Protein AF-A0A0A2VDX4-F1 (afdb_monomer)

Nearest PDB structures (foldseek):
  7lko-assembly2_A  TM=6.990E-01  e=2.384E-04  Xanthomonas citri pv. citri str. 306
  7lkm-assembly2_B  TM=6.544E-01  e=8.025E-04  Xanthomonas citri pv. citri str. 306
  8qoy-assembly1_A  TM=3.838E-01  e=1.410E-03  Actinobacillus pleuropneumoniae
  2ho1-assembly1_A  TM=3.312E-01  e=8.752E-04  Pseudomonas aeruginosa PAO1
  8ro0-assembly1_J  TM=2.919E-01  e=1.179E-02  Caenorhabditis elegans

Radius of gyration: 37.86 Å; Cα contacts (8 Å, |Δi|>4): 1130; chains: 1; bounding box: 91×75×118 Å

Structure (mmCIF, N/CA/C/O backbone):
data_AF-A0A0A2VDX4-F1
#
_entry.id   AF-A0A0A2VDX4-F1
#
loop_
_atom_site.group_PDB
_atom_site.id
_atom_site.type_symbol
_atom_site.label_atom_id
_atom_site.label_alt_id
_atom_site.label_comp_id
_atom_site.label_asym_id
_atom_site.label_entity_id
_atom_site.label_seq_id
_atom_site.pdbx_PDB_ins_code
_atom_site.Cartn_x
_atom_site.Cartn_y
_atom_site.Cartn_z
_atom_site.occupancy
_atom_site.B_iso_or_equiv
_atom_site.auth_seq_id
_atom_site.auth_comp_id
_atom_site.auth_asym_id
_atom_site.auth_atom_id
_atom_site.pdbx_PDB_model_num
ATOM 1 N N . MET A 1 1 ? -2.603 4.229 -4.398 1.00 77.62 1 MET A N 1
ATOM 2 C CA . MET A 1 1 ? -2.827 2.855 -4.884 1.00 77.62 1 MET A CA 1
ATOM 3 C C . MET A 1 1 ? -3.534 1.949 -3.873 1.00 77.62 1 MET A C 1
ATOM 5 O O . MET A 1 1 ? -4.676 1.618 -4.147 1.00 77.62 1 MET A O 1
ATOM 9 N N . ALA A 1 2 ? -2.970 1.623 -2.698 1.00 81.81 2 ALA A N 1
ATOM 10 C CA . ALA A 1 2 ? -3.540 0.612 -1.780 1.00 81.81 2 ALA A CA 1
ATOM 11 C C . ALA A 1 2 ? -5.038 0.781 -1.449 1.00 81.81 2 ALA A C 1
ATOM 13 O O . ALA A 1 2 ? -5.792 -0.182 -1.488 1.00 81.81 2 ALA A O 1
ATOM 14 N N . ARG A 1 3 ? -5.498 2.018 -1.207 1.00 78.44 3 ARG A N 1
ATOM 15 C CA . ARG A 1 3 ? -6.930 2.330 -1.038 1.00 78.44 3 ARG A CA 1
ATOM 16 C C . ARG A 1 3 ? -7.768 1.939 -2.260 1.00 78.44 3 ARG A C 1
ATOM 18 O O . ARG A 1 3 ? -8.821 1.346 -2.089 1.00 78.44 3 ARG A O 1
ATOM 25 N N . LEU A 1 4 ? -7.309 2.295 -3.463 1.00 75.75 4 LEU A N 1
ATOM 26 C CA . LEU A 1 4 ? -7.992 1.980 -4.720 1.00 75.75 4 LEU A CA 1
ATOM 27 C C . LEU A 1 4 ? -8.025 0.466 -4.939 1.00 75.75 4 LEU A C 1
ATOM 29 O O . LEU A 1 4 ? -9.093 -0.071 -5.214 1.00 75.75 4 LEU A O 1
ATOM 33 N N . ALA A 1 5 ? -6.888 -0.213 -4.759 1.00 80.50 5 ALA A N 1
ATOM 34 C CA . ALA A 1 5 ? -6.784 -1.667 -4.861 1.00 80.50 5 ALA A CA 1
ATOM 35 C C . ALA A 1 5 ? -7.743 -2.354 -3.878 1.00 80.50 5 ALA A C 1
ATOM 37 O O . ALA A 1 5 ? -8.552 -3.183 -4.282 1.00 80.50 5 ALA A O 1
ATOM 38 N N . ALA A 1 6 ? -7.746 -1.925 -2.611 1.00 77.00 6 ALA A N 1
ATOM 39 C CA . ALA A 1 6 ? -8.658 -2.451 -1.607 1.00 77.00 6 ALA A CA 1
ATOM 40 C C . ALA A 1 6 ? -10.129 -2.311 -2.032 1.00 77.00 6 ALA A C 1
ATOM 42 O O . ALA A 1 6 ? -10.890 -3.254 -1.897 1.00 77.00 6 ALA A O 1
ATOM 43 N N . THR A 1 7 ? -10.532 -1.172 -2.599 1.00 69.94 7 THR A N 1
ATOM 44 C CA . THR A 1 7 ? -11.935 -0.929 -2.982 1.00 69.94 7 THR A CA 1
ATOM 45 C C . THR A 1 7 ? -12.368 -1.517 -4.325 1.00 69.94 7 THR A C 1
ATOM 47 O O . THR A 1 7 ? -13.567 -1.649 -4.541 1.00 69.94 7 THR A O 1
ATOM 50 N N . SER A 1 8 ? -11.438 -1.787 -5.244 1.00 69.44 8 SER A N 1
ATOM 51 C CA . SER A 1 8 ? -11.760 -2.128 -6.642 1.00 69.44 8 SER A CA 1
ATOM 52 C C . SER A 1 8 ? -11.507 -3.587 -7.007 1.00 69.44 8 SER A C 1
ATOM 54 O O . SER A 1 8 ? -12.076 -4.054 -7.986 1.00 69.44 8 SER A O 1
ATOM 56 N N . ILE A 1 9 ? -10.676 -4.309 -6.250 1.00 81.25 9 ILE A N 1
ATOM 57 C CA . ILE A 1 9 ? -10.346 -5.707 -6.536 1.00 81.25 9 ILE A CA 1
ATOM 58 C C . ILE A 1 9 ? -11.579 -6.607 -6.352 1.00 81.25 9 ILE A C 1
ATOM 60 O O . ILE A 1 9 ? -12.201 -6.652 -5.292 1.00 81.25 9 ILE A O 1
ATOM 64 N N . ASP A 1 10 ? -11.892 -7.390 -7.384 1.00 77.12 10 ASP A N 1
ATOM 65 C CA . ASP A 1 10 ? -12.931 -8.421 -7.409 1.00 77.12 10 ASP A CA 1
ATOM 66 C C . ASP A 1 10 ? -12.378 -9.721 -6.793 1.00 77.12 10 ASP A C 1
ATOM 68 O O . ASP A 1 10 ? -12.267 -10.762 -7.435 1.00 77.12 10 ASP A O 1
ATOM 72 N N . TYR A 1 11 ? -11.964 -9.667 -5.528 1.00 80.75 11 TYR A N 1
ATOM 73 C CA . TYR A 1 11 ? -11.447 -10.828 -4.799 1.00 80.75 11 TYR A CA 1
ATOM 74 C C . TYR A 1 11 ? -11.507 -10.584 -3.291 1.00 80.75 11 TYR A C 1
ATOM 76 O O . TYR A 1 11 ? -11.415 -9.444 -2.857 1.00 80.75 11 TYR A O 1
ATOM 84 N N . GLU A 1 12 ? -11.688 -11.631 -2.484 1.00 73.69 12 GLU A N 1
ATOM 85 C CA . GLU A 1 12 ? -11.865 -11.492 -1.023 1.00 73.69 12 GLU A CA 1
ATOM 86 C C . GLU A 1 12 ? -10.687 -12.042 -0.217 1.00 73.69 12 GLU A C 1
ATOM 88 O O . GLU A 1 12 ? -10.364 -11.505 0.838 1.00 73.69 12 GLU A O 1
ATOM 93 N N . ASN A 1 13 ? -10.020 -13.086 -0.717 1.00 84.69 13 ASN A N 1
ATOM 94 C CA . ASN A 1 13 ? -8.953 -13.773 0.006 1.00 84.69 13 ASN A CA 1
ATOM 95 C C . ASN A 1 13 ? -7.571 -13.223 -0.369 1.00 84.69 13 ASN A C 1
ATOM 97 O O . ASN A 1 13 ? -6.788 -13.889 -1.045 1.00 84.69 13 ASN A O 1
ATOM 101 N N . TYR A 1 14 ? -7.298 -11.977 0.008 1.00 89.31 14 TYR A N 1
ATOM 102 C CA . TYR A 1 14 ? -6.020 -11.330 -0.273 1.00 89.31 14 TYR A CA 1
ATOM 103 C C . TYR A 1 14 ? -5.607 -10.381 0.845 1.00 89.31 14 TYR A C 1
ATOM 105 O O . TYR A 1 14 ? -6.438 -9.818 1.560 1.00 89.31 14 TYR A O 1
ATOM 113 N N . HIS A 1 15 ? -4.300 -10.173 0.943 1.00 90.88 15 HIS A N 1
ATOM 114 C CA . HIS A 1 15 ? -3.687 -9.225 1.857 1.00 90.88 15 HIS A CA 1
ATOM 115 C C . HIS A 1 15 ? -2.677 -8.368 1.090 1.00 90.88 15 HIS A C 1
ATOM 117 O O . HIS A 1 15 ? -1.964 -8.871 0.223 1.00 90.88 15 HIS A O 1
ATOM 123 N N . ILE A 1 16 ? -2.627 -7.073 1.400 1.00 92.81 16 ILE A N 1
ATOM 124 C CA . ILE A 1 16 ? -1.691 -6.117 0.801 1.00 92.81 16 ILE A CA 1
ATOM 125 C C . ILE A 1 16 ? -0.634 -5.781 1.845 1.00 92.81 16 ILE A C 1
ATOM 127 O O . ILE A 1 16 ? -0.963 -5.221 2.885 1.00 92.81 16 ILE A O 1
ATOM 131 N N . PHE A 1 17 ? 0.633 -6.065 1.561 1.00 94.31 17 PHE A N 1
ATOM 132 C CA . PHE A 1 17 ? 1.751 -5.697 2.428 1.00 94.31 17 PHE A CA 1
ATOM 133 C C . PHE A 1 17 ? 2.517 -4.531 1.804 1.00 94.31 17 PHE A C 1
ATOM 135 O O . PHE A 1 17 ? 2.947 -4.614 0.656 1.00 94.31 17 PHE A O 1
ATOM 142 N N . ILE A 1 18 ? 2.672 -3.434 2.548 1.00 93.50 18 ILE A N 1
ATOM 143 C CA . ILE A 1 18 ? 3.296 -2.201 2.057 1.00 93.50 18 ILE A CA 1
ATOM 144 C C . ILE A 1 18 ? 4.617 -1.979 2.787 1.00 93.50 18 ILE A C 1
ATOM 146 O O . ILE A 1 18 ? 4.624 -1.710 3.989 1.00 93.50 18 ILE A O 1
ATOM 150 N N . GLY A 1 19 ? 5.725 -2.058 2.050 1.00 91.12 19 GLY A N 1
ATOM 151 C CA . GLY A 1 19 ? 7.056 -1.738 2.559 1.00 91.12 19 GLY A CA 1
ATOM 152 C C . GLY A 1 19 ? 7.285 -0.231 2.647 1.00 91.12 19 GLY A C 1
ATOM 153 O O . GLY A 1 19 ? 7.073 0.499 1.679 1.00 91.12 19 GLY A O 1
ATOM 154 N N . ILE A 1 20 ? 7.734 0.236 3.809 1.00 91.38 20 ILE A N 1
ATOM 155 C CA . ILE A 1 20 ? 8.036 1.642 4.084 1.00 91.38 20 ILE A CA 1
ATOM 156 C C . ILE A 1 20 ? 9.375 1.788 4.800 1.00 91.38 20 ILE A C 1
ATOM 158 O O . ILE A 1 20 ? 9.790 0.927 5.575 1.00 91.38 20 ILE A O 1
ATOM 162 N N . TYR A 1 21 ? 10.045 2.918 4.582 1.00 88.81 21 TYR A N 1
ATOM 163 C CA . TYR A 1 21 ? 11.321 3.192 5.231 1.00 88.81 21 TYR A CA 1
ATOM 164 C C . TYR A 1 21 ? 11.145 3.872 6.605 1.00 88.81 21 TYR A C 1
ATOM 166 O O . TYR A 1 21 ? 10.311 4.775 6.743 1.00 88.81 21 TYR A O 1
ATOM 174 N N . PRO A 1 22 ? 11.967 3.518 7.614 1.00 87.69 22 PRO A N 1
ATOM 175 C CA . PRO A 1 22 ? 11.935 4.120 8.951 1.00 87.69 22 PRO A CA 1
ATOM 176 C C . PRO A 1 22 ? 12.056 5.648 8.975 1.00 87.69 22 PRO A C 1
ATOM 178 O O . PRO A 1 22 ? 11.489 6.301 9.841 1.00 87.69 22 PRO A O 1
ATOM 181 N N . ASN A 1 23 ? 12.792 6.226 8.025 1.00 87.69 23 ASN A N 1
ATOM 182 C CA . ASN A 1 23 ? 13.090 7.656 7.953 1.00 87.69 23 ASN A CA 1
ATOM 183 C C . ASN A 1 23 ? 12.077 8.481 7.136 1.00 87.69 23 ASN A C 1
ATOM 185 O O . ASN A 1 23 ? 12.289 9.677 6.962 1.00 87.69 23 ASN A O 1
ATOM 189 N N . ASP A 1 24 ? 10.988 7.879 6.645 1.00 85.12 24 ASP A N 1
ATOM 190 C CA . ASP A 1 24 ? 9.931 8.572 5.894 1.00 85.12 24 ASP A CA 1
ATOM 191 C C . ASP A 1 24 ? 8.624 8.646 6.700 1.00 85.12 24 ASP A C 1
ATOM 193 O O . ASP A 1 24 ? 7.643 7.958 6.411 1.00 85.12 24 ASP A O 1
ATOM 197 N N . ALA A 1 25 ? 8.615 9.497 7.733 1.00 85.56 25 ALA A N 1
ATOM 198 C CA . ALA A 1 25 ? 7.479 9.682 8.644 1.00 85.56 25 ALA A CA 1
ATOM 199 C C . ALA A 1 25 ? 6.193 10.175 7.951 1.00 85.56 25 ALA A C 1
ATOM 201 O O . ALA A 1 25 ? 5.100 10.032 8.499 1.00 85.56 25 ALA A O 1
ATOM 202 N N . THR A 1 26 ? 6.303 10.796 6.775 1.00 84.69 26 THR A N 1
ATOM 203 C CA . THR A 1 26 ? 5.150 11.200 5.960 1.00 84.69 26 THR A CA 1
ATOM 204 C C . THR A 1 26 ? 4.453 9.989 5.356 1.00 84.69 26 THR A C 1
ATOM 206 O O . THR A 1 26 ? 3.267 9.792 5.605 1.00 84.69 26 THR A O 1
ATOM 209 N N . THR A 1 27 ? 5.199 9.120 4.669 1.00 85.81 27 THR A N 1
ATOM 210 C CA . THR A 1 27 ? 4.639 7.901 4.072 1.00 85.81 27 THR A CA 1
ATOM 211 C C . THR A 1 27 ? 4.109 6.942 5.140 1.00 85.81 27 THR A C 1
ATOM 213 O O . THR A 1 27 ? 3.094 6.285 4.915 1.00 85.81 27 THR A O 1
ATOM 216 N N . GLN A 1 28 ? 4.733 6.877 6.327 1.00 86.31 28 GLN A N 1
ATOM 217 C CA . GLN A 1 28 ? 4.212 6.023 7.406 1.00 86.31 28 GLN A CA 1
ATOM 218 C C . GLN A 1 28 ? 2.814 6.451 7.855 1.00 86.31 28 GLN A C 1
ATOM 220 O O . GLN A 1 28 ? 1.944 5.593 7.979 1.00 86.31 28 GLN A O 1
ATOM 225 N N . ARG A 1 29 ? 2.591 7.759 8.050 1.00 82.75 29 ARG A N 1
ATOM 226 C CA . ARG A 1 29 ? 1.284 8.306 8.445 1.00 82.75 29 ARG A CA 1
ATOM 227 C C . ARG A 1 29 ? 0.214 8.015 7.394 1.00 82.75 29 ARG A C 1
ATOM 229 O O . ARG A 1 29 ? -0.857 7.524 7.733 1.00 82.75 29 ARG A O 1
ATOM 236 N N . ASP A 1 30 ? 0.535 8.217 6.117 1.00 85.00 30 ASP A N 1
ATOM 237 C CA . ASP A 1 30 ? -0.394 7.927 5.017 1.00 85.00 30 ASP A CA 1
ATOM 238 C C . ASP A 1 30 ? -0.778 6.438 4.952 1.00 85.00 30 ASP A C 1
ATOM 240 O O . ASP A 1 30 ? -1.920 6.092 4.639 1.00 85.00 30 ASP A O 1
ATOM 244 N N . VAL A 1 31 ? 0.167 5.540 5.246 1.00 86.31 31 VAL A N 1
ATOM 245 C CA . VAL A 1 31 ? -0.073 4.090 5.267 1.00 86.31 31 VAL A CA 1
ATOM 246 C C . VAL A 1 31 ? -0.864 3.680 6.509 1.00 86.31 31 VAL A C 1
ATOM 248 O O . VAL A 1 31 ? -1.792 2.884 6.388 1.00 86.31 31 VAL A O 1
ATOM 251 N N . GLU A 1 32 ? -0.571 4.250 7.679 1.00 82.62 32 GLU A N 1
ATOM 252 C CA . GLU A 1 32 ? -1.342 4.035 8.913 1.00 82.62 32 GLU A CA 1
ATOM 253 C C . GLU A 1 32 ? -2.819 4.401 8.736 1.00 82.62 32 GLU A C 1
ATOM 255 O O . GLU A 1 32 ? -3.697 3.623 9.115 1.00 82.62 32 GLU A O 1
ATOM 260 N N . ASP A 1 33 ? -3.096 5.518 8.063 1.00 79.38 33 ASP A N 1
ATOM 261 C CA . ASP A 1 33 ? -4.447 5.950 7.703 1.00 79.38 33 ASP A CA 1
ATOM 262 C C . ASP A 1 33 ? -5.191 4.936 6.821 1.00 79.38 33 ASP A C 1
ATOM 264 O O . ASP A 1 33 ? -6.420 4.812 6.896 1.00 79.38 33 ASP A O 1
ATOM 268 N N . VAL A 1 34 ? -4.473 4.225 5.947 1.00 81.69 34 VAL A N 1
ATOM 269 C CA . VAL A 1 34 ? -5.044 3.176 5.093 1.00 81.69 34 VAL A CA 1
ATOM 270 C C . VAL A 1 34 ? -5.255 1.892 5.893 1.00 81.69 34 VAL A C 1
ATOM 272 O O . VAL A 1 34 ? -6.356 1.344 5.834 1.00 81.69 34 VAL A O 1
ATOM 275 N N . CYS A 1 35 ? -4.272 1.452 6.682 1.00 81.69 35 CYS A N 1
ATOM 276 C CA . CYS A 1 35 ? -4.385 0.267 7.542 1.00 81.69 35 CYS A CA 1
ATOM 277 C C . CYS A 1 35 ? -5.533 0.404 8.556 1.00 81.69 35 CYS A C 1
ATOM 279 O O . CYS A 1 35 ? -6.264 -0.550 8.808 1.00 81.69 35 CYS A O 1
ATOM 281 N N . ALA A 1 36 ? -5.768 1.612 9.079 1.00 72.00 36 ALA A N 1
ATOM 282 C CA . ALA A 1 36 ? -6.894 1.890 9.970 1.00 72.00 36 ALA A CA 1
ATOM 283 C C . ALA A 1 36 ? -8.267 1.687 9.297 1.00 72.00 36 ALA A C 1
ATOM 285 O O . ALA A 1 36 ? -9.262 1.426 9.976 1.00 72.00 36 ALA A O 1
ATOM 286 N N . ARG A 1 37 ? -8.345 1.818 7.964 1.00 71.62 37 ARG A N 1
ATOM 287 C CA . ARG A 1 37 ? -9.589 1.664 7.186 1.00 71.62 37 ARG A CA 1
ATOM 288 C C . ARG A 1 37 ? -9.767 0.269 6.602 1.00 71.62 37 ARG A C 1
ATOM 290 O O . ARG A 1 37 ? -10.910 -0.149 6.435 1.00 71.62 37 ARG A O 1
ATOM 297 N N . PHE A 1 38 ? -8.672 -0.402 6.261 1.00 77.69 38 PHE A N 1
ATOM 298 C CA . PHE A 1 38 ? -8.661 -1.670 5.538 1.00 77.69 38 PHE A CA 1
ATOM 299 C C . PHE A 1 38 ? -7.828 -2.699 6.317 1.00 77.69 38 PHE A C 1
ATOM 301 O O . PHE A 1 38 ? -6.604 -2.686 6.213 1.00 77.69 38 PHE A O 1
ATOM 308 N N . PRO A 1 39 ? -8.472 -3.608 7.076 1.00 74.44 39 PRO A N 1
ATOM 309 C CA . PRO A 1 39 ? -7.778 -4.611 7.897 1.00 74.44 39 PRO A CA 1
ATOM 310 C C . PRO A 1 39 ? -6.921 -5.613 7.110 1.00 74.44 39 PRO A C 1
ATOM 312 O O . PRO A 1 39 ? -6.091 -6.306 7.682 1.00 74.44 39 PRO A O 1
ATOM 315 N N . ASN A 1 40 ? -7.144 -5.728 5.802 1.00 81.06 40 ASN A N 1
ATOM 316 C CA . ASN A 1 40 ? -6.359 -6.562 4.898 1.00 81.06 40 ASN A CA 1
ATOM 317 C C . ASN A 1 40 ? -5.102 -5.854 4.360 1.00 81.06 40 ASN A C 1
ATOM 319 O O . ASN A 1 40 ? -4.397 -6.431 3.535 1.00 81.06 40 ASN A O 1
ATOM 323 N N . VAL A 1 41 ? -4.827 -4.619 4.792 1.00 89.06 41 VAL A N 1
ATOM 324 C CA . VAL A 1 41 ? -3.622 -3.866 4.429 1.00 89.06 41 VAL A CA 1
ATOM 325 C C . VAL A 1 41 ? -2.687 -3.794 5.634 1.00 89.06 41 VAL A C 1
ATOM 327 O O . VAL A 1 41 ? -3.070 -3.346 6.712 1.00 89.06 41 VAL A O 1
ATOM 330 N N . HIS A 1 42 ? -1.443 -4.207 5.418 1.00 89.56 42 HIS A N 1
ATOM 331 C CA . HIS A 1 42 ? -0.421 -4.381 6.439 1.00 89.56 42 HIS A CA 1
ATOM 332 C C . HIS A 1 42 ? 0.759 -3.452 6.188 1.00 89.56 42 HIS A C 1
ATOM 334 O O . HIS A 1 42 ? 1.315 -3.398 5.088 1.00 89.56 42 HIS A O 1
ATOM 340 N N . LYS A 1 43 ? 1.168 -2.736 7.234 1.00 91.88 43 LYS A N 1
ATOM 341 C CA . LYS A 1 43 ? 2.333 -1.849 7.212 1.00 91.88 43 LYS A CA 1
ATOM 342 C C . LYS A 1 43 ? 3.591 -2.647 7.554 1.00 91.88 43 LYS A C 1
ATOM 344 O O . LYS A 1 43 ? 3.664 -3.213 8.640 1.00 91.88 43 LYS A O 1
ATOM 349 N N . VAL A 1 44 ? 4.595 -2.635 6.679 1.00 93.19 44 VAL A N 1
ATOM 350 C CA . VAL A 1 44 ? 5.892 -3.290 6.904 1.00 93.19 44 VAL A CA 1
ATOM 351 C C . VAL A 1 44 ? 6.988 -2.233 6.953 1.00 93.19 44 VAL A C 1
ATOM 353 O O . VAL A 1 44 ? 7.301 -1.600 5.948 1.00 93.19 44 VAL A O 1
ATOM 356 N N . VAL A 1 45 ? 7.579 -2.028 8.129 1.00 90.75 45 VAL A N 1
ATOM 357 C CA . VAL A 1 45 ? 8.707 -1.102 8.297 1.00 90.75 45 VAL A CA 1
ATOM 358 C C . VAL A 1 45 ? 10.005 -1.840 7.990 1.00 90.75 45 VAL A C 1
ATOM 360 O O . VAL A 1 45 ? 10.348 -2.800 8.675 1.00 90.75 45 VAL A O 1
ATOM 363 N N . CYS A 1 46 ? 10.728 -1.391 6.964 1.00 88.75 46 CYS A N 1
ATOM 364 C CA . CYS A 1 46 ? 12.011 -1.971 6.577 1.00 88.75 46 CYS A CA 1
ATOM 365 C C . CYS A 1 46 ? 13.047 -1.822 7.700 1.00 88.75 46 CYS A C 1
ATOM 367 O O . CYS A 1 46 ? 13.090 -0.804 8.387 1.00 88.75 46 CYS A O 1
ATOM 369 N N . ALA A 1 47 ? 13.947 -2.797 7.843 1.00 85.75 47 ALA A N 1
ATOM 370 C CA . ALA A 1 47 ? 14.944 -2.796 8.917 1.00 85.75 47 ALA A CA 1
ATOM 371 C C . ALA A 1 47 ? 15.966 -1.642 8.839 1.00 85.75 47 ALA A C 1
ATOM 373 O O . ALA A 1 47 ? 16.555 -1.262 9.850 1.00 85.75 47 ALA A O 1
ATOM 374 N N . ARG A 1 48 ? 16.219 -1.101 7.641 1.00 81.81 48 ARG A N 1
ATOM 375 C CA . ARG A 1 48 ? 17.229 -0.060 7.393 1.00 81.81 48 ARG A CA 1
ATOM 376 C C . ARG A 1 48 ? 16.569 1.257 6.984 1.00 81.81 48 ARG A C 1
ATOM 378 O O . ARG A 1 48 ? 15.600 1.220 6.223 1.00 81.81 48 ARG A O 1
ATOM 385 N N . PRO A 1 49 ? 17.098 2.417 7.422 1.00 80.56 49 PRO A N 1
ATOM 386 C CA . PRO A 1 49 ? 16.659 3.703 6.894 1.00 80.56 49 PRO A CA 1
ATOM 387 C C . PRO A 1 49 ? 16.931 3.749 5.386 1.00 80.56 49 PRO A C 1
ATOM 389 O O . PRO A 1 49 ? 18.000 3.349 4.921 1.00 80.56 49 PRO A O 1
ATOM 392 N N . GLY A 1 50 ? 15.939 4.198 4.624 1.00 72.00 50 GLY A N 1
ATOM 393 C CA . GLY A 1 50 ? 16.016 4.305 3.176 1.00 72.00 50 GLY A CA 1
ATOM 394 C C . GLY A 1 50 ? 16.674 5.603 2.692 1.00 72.00 50 GLY A C 1
ATOM 395 O O . GLY A 1 50 ? 16.988 6.485 3.491 1.00 72.00 50 GLY A O 1
ATOM 396 N N . PRO A 1 51 ? 16.825 5.772 1.369 1.00 65.00 51 PRO A N 1
ATOM 397 C CA . PRO A 1 51 ? 16.535 4.766 0.351 1.00 65.00 51 PRO A CA 1
ATOM 398 C C . PRO A 1 51 ? 17.593 3.650 0.364 1.00 65.00 51 PRO A C 1
ATOM 400 O O . PRO A 1 51 ? 18.788 3.934 0.350 1.00 65.00 51 PRO A O 1
ATOM 403 N N . THR A 1 52 ? 17.154 2.386 0.384 1.00 73.06 52 THR A N 1
ATOM 404 C CA . THR A 1 52 ? 18.027 1.235 0.099 1.00 73.06 52 THR A CA 1
ATOM 405 C C . THR A 1 52 ? 17.861 0.846 -1.371 1.00 73.06 52 THR A C 1
ATOM 407 O O . THR A 1 52 ? 18.290 1.588 -2.254 1.00 73.06 52 THR A O 1
ATOM 410 N N . ASN A 1 53 ? 17.211 -0.273 -1.668 1.00 75.00 53 ASN A N 1
ATOM 411 C CA . ASN A 1 53 ? 16.807 -0.663 -3.014 1.00 75.00 53 ASN A CA 1
ATOM 412 C C . ASN A 1 53 ? 15.507 -1.481 -2.962 1.00 75.00 53 ASN A C 1
ATOM 414 O O . ASN A 1 53 ? 15.085 -1.933 -1.896 1.00 75.00 53 ASN A O 1
ATOM 418 N N . LYS A 1 54 ? 14.855 -1.639 -4.121 1.00 78.94 54 LYS A N 1
ATOM 419 C CA . LYS A 1 54 ? 13.559 -2.325 -4.234 1.00 78.94 54 LYS A CA 1
ATOM 420 C C . LYS A 1 54 ? 13.650 -3.775 -3.736 1.00 78.94 54 LYS A C 1
ATOM 422 O O . LYS A 1 54 ? 12.856 -4.159 -2.886 1.00 78.94 54 LYS A O 1
ATOM 427 N N . ALA A 1 55 ? 14.678 -4.524 -4.129 1.00 82.38 55 ALA A N 1
ATOM 428 C CA . ALA A 1 55 ? 14.922 -5.893 -3.664 1.00 82.38 55 ALA A CA 1
ATOM 429 C C . ALA A 1 55 ? 15.047 -6.040 -2.129 1.00 82.38 55 ALA A C 1
ATOM 431 O O . ALA A 1 55 ? 14.482 -6.965 -1.549 1.00 82.38 55 ALA A O 1
ATOM 432 N N . ASP A 1 56 ? 15.753 -5.136 -1.444 1.00 84.19 56 ASP A N 1
ATOM 433 C CA . ASP A 1 56 ? 15.868 -5.123 0.022 1.00 84.19 56 ASP A CA 1
ATOM 434 C C . ASP A 1 56 ? 14.498 -4.882 0.670 1.00 84.19 56 ASP A C 1
ATOM 436 O O . ASP A 1 56 ? 14.095 -5.633 1.559 1.00 84.19 56 ASP A O 1
ATOM 440 N N . CYS A 1 57 ? 13.736 -3.908 0.164 1.00 87.25 57 CYS A N 1
ATOM 441 C CA . CYS A 1 57 ? 12.359 -3.659 0.597 1.00 87.25 57 CYS A CA 1
ATOM 442 C C . CYS A 1 57 ? 11.468 -4.904 0.411 1.00 87.25 57 CYS A C 1
ATOM 444 O O . CYS A 1 57 ? 10.781 -5.319 1.343 1.00 87.25 57 CYS A O 1
ATOM 446 N N . LEU A 1 58 ? 11.539 -5.557 -0.752 1.00 89.38 58 LEU A N 1
ATOM 447 C CA . LEU A 1 58 ? 10.762 -6.758 -1.071 1.00 89.38 58 LEU A CA 1
ATOM 448 C C . LEU A 1 58 ? 11.103 -7.953 -0.172 1.00 89.38 58 LEU A C 1
ATOM 450 O O . LEU A 1 58 ? 10.200 -8.682 0.231 1.00 89.38 58 LEU A O 1
ATOM 454 N N . ASN A 1 59 ? 12.375 -8.143 0.191 1.00 90.62 59 ASN A N 1
ATOM 455 C CA . ASN A 1 59 ? 12.755 -9.189 1.145 1.00 90.62 59 ASN A CA 1
ATOM 456 C C . ASN A 1 59 ? 12.182 -8.912 2.549 1.00 90.62 59 ASN A C 1
ATOM 458 O O . ASN A 1 59 ? 11.645 -9.828 3.162 1.00 90.62 59 ASN A O 1
ATOM 462 N N . ASN A 1 60 ? 12.207 -7.656 3.026 1.00 92.00 60 ASN A N 1
ATOM 463 C CA . ASN A 1 60 ? 11.571 -7.289 4.304 1.00 92.00 60 ASN A CA 1
ATOM 464 C C . ASN A 1 60 ? 10.052 -7.543 4.267 1.00 92.00 60 ASN A C 1
ATOM 466 O O . ASN A 1 60 ? 9.472 -7.994 5.254 1.00 92.00 60 ASN A O 1
ATOM 470 N N . ILE A 1 61 ? 9.407 -7.271 3.126 1.00 93.50 61 ILE A N 1
ATOM 471 C CA . ILE A 1 61 ? 7.991 -7.592 2.916 1.00 93.50 61 ILE A CA 1
ATOM 472 C C . ILE A 1 61 ? 7.771 -9.104 2.985 1.00 93.50 61 ILE A C 1
ATOM 474 O O . ILE A 1 61 ? 6.901 -9.533 3.734 1.00 93.50 61 ILE A O 1
ATOM 478 N N . LEU A 1 62 ? 8.551 -9.917 2.263 1.00 93.44 62 LEU A N 1
ATOM 479 C CA . LEU A 1 62 ? 8.418 -11.378 2.303 1.00 93.44 62 LEU A CA 1
ATOM 480 C C . LEU A 1 62 ? 8.576 -11.940 3.720 1.00 93.44 62 LEU A C 1
ATOM 482 O O . LEU A 1 62 ? 7.770 -12.774 4.128 1.00 93.44 62 LEU A O 1
ATOM 486 N N . ASP A 1 63 ? 9.558 -11.459 4.484 1.00 92.44 63 ASP A N 1
ATOM 487 C CA . ASP A 1 63 ? 9.752 -11.868 5.878 1.00 92.44 63 ASP A CA 1
ATOM 488 C C . ASP A 1 63 ? 8.510 -11.569 6.731 1.00 92.44 63 ASP A C 1
ATOM 490 O O . ASP A 1 63 ? 8.067 -12.419 7.510 1.00 92.44 63 ASP A O 1
ATOM 494 N N . ALA A 1 64 ? 7.903 -10.392 6.540 1.00 93.00 64 ALA A N 1
ATOM 495 C CA . ALA A 1 64 ? 6.659 -10.016 7.203 1.00 93.00 64 ALA A CA 1
ATOM 496 C C . ALA A 1 64 ? 5.466 -10.875 6.751 1.00 93.00 64 ALA A C 1
ATOM 498 O O . ALA A 1 64 ? 4.638 -11.237 7.586 1.00 93.00 64 ALA A O 1
ATOM 499 N N . VAL A 1 65 ? 5.390 -11.258 5.469 1.00 93.94 65 VAL A N 1
ATOM 500 C CA . VAL A 1 65 ? 4.355 -12.183 4.979 1.00 93.94 65 VAL A CA 1
ATOM 501 C C . VAL A 1 65 ? 4.490 -13.545 5.657 1.00 93.94 65 VAL A C 1
ATOM 503 O O . VAL A 1 65 ? 3.506 -14.056 6.180 1.00 93.94 65 VAL A O 1
ATOM 506 N N . PHE A 1 66 ? 5.692 -14.125 5.714 1.00 92.75 66 PHE A N 1
ATOM 507 C CA . PHE A 1 66 ? 5.892 -15.418 6.377 1.00 92.75 66 PHE A CA 1
ATOM 508 C C . PHE A 1 66 ? 5.677 -15.353 7.888 1.00 92.75 66 PHE A C 1
ATOM 510 O O . PHE A 1 66 ? 5.253 -16.341 8.484 1.00 92.75 66 PHE A O 1
ATOM 517 N N . GLN A 1 67 ? 5.975 -14.217 8.521 1.00 89.44 67 GLN A N 1
ATOM 518 C CA . GLN A 1 67 ? 5.619 -13.997 9.920 1.00 89.44 67 GLN A CA 1
ATOM 519 C C . GLN A 1 67 ? 4.099 -13.999 10.094 1.00 89.44 67 GLN A C 1
ATOM 521 O O . GLN A 1 67 ? 3.593 -14.750 10.922 1.00 89.44 67 GLN A O 1
ATOM 526 N N . PHE A 1 68 ? 3.379 -13.264 9.247 1.00 88.06 68 PHE A N 1
ATOM 527 C CA . PHE A 1 68 ? 1.921 -13.249 9.259 1.00 88.06 68 PHE A CA 1
ATOM 528 C C . PHE A 1 68 ? 1.319 -14.639 9.008 1.00 88.06 68 PHE A C 1
ATOM 530 O O . PHE A 1 68 ? 0.387 -15.023 9.698 1.00 88.06 68 PHE A O 1
ATOM 537 N N . GLU A 1 69 ? 1.866 -15.429 8.079 1.00 88.31 69 GLU A N 1
ATOM 538 C CA . GLU A 1 69 ? 1.434 -16.817 7.841 1.00 88.31 69 GLU A CA 1
ATOM 539 C C . GLU A 1 69 ? 1.570 -17.705 9.085 1.00 88.31 69 GLU A C 1
ATOM 541 O O . GLU A 1 69 ? 0.676 -18.500 9.377 1.00 88.31 69 GLU A O 1
ATOM 546 N N . ARG A 1 70 ? 2.680 -17.567 9.827 1.00 85.50 70 ARG A N 1
ATOM 547 C CA . ARG A 1 70 ? 2.900 -18.305 11.080 1.00 85.50 70 ARG A CA 1
ATOM 548 C C . ARG A 1 70 ? 1.890 -17.897 12.142 1.00 85.50 70 ARG A C 1
ATOM 550 O O . ARG A 1 70 ? 1.287 -18.768 12.759 1.00 85.50 70 ARG A O 1
ATOM 557 N N . ASP A 1 71 ? 1.685 -16.596 12.308 1.00 76.38 71 ASP A N 1
ATOM 558 C CA . ASP A 1 71 ? 0.762 -16.052 13.307 1.00 76.38 71 ASP A CA 1
ATOM 559 C C . ASP A 1 71 ? -0.698 -16.391 12.961 1.00 76.38 71 ASP A C 1
ATOM 561 O O . ASP A 1 71 ? -1.520 -16.637 13.841 1.00 76.38 71 ASP A O 1
ATOM 565 N N . ALA A 1 72 ? -1.018 -16.459 11.667 1.00 75.38 72 ALA A N 1
ATOM 566 C CA . ALA A 1 72 ? -2.352 -16.733 11.158 1.00 75.38 72 ALA A CA 1
ATOM 567 C C . ALA A 1 72 ? -2.624 -18.215 10.849 1.00 75.38 72 ALA A C 1
ATOM 569 O O . ALA A 1 72 ? -3.709 -18.530 10.367 1.00 75.38 72 ALA A O 1
ATOM 570 N N . CYS A 1 73 ? -1.669 -19.123 11.073 1.00 75.06 73 CYS A N 1
ATOM 571 C CA . CYS A 1 73 ? -1.806 -20.563 10.810 1.00 75.06 73 CYS A CA 1
ATOM 572 C C . CYS A 1 73 ? -2.365 -20.908 9.410 1.00 75.06 73 CYS A C 1
ATOM 574 O O . CYS A 1 73 ? -3.125 -21.863 9.236 1.00 75.06 73 CYS A O 1
ATOM 576 N N . PHE A 1 74 ? -1.996 -20.138 8.383 1.00 81.06 74 PHE A N 1
ATOM 577 C CA . PHE A 1 74 ? -2.337 -20.438 6.991 1.00 81.06 74 PHE A CA 1
ATOM 578 C C . PHE A 1 74 ? -1.190 -20.065 6.052 1.00 81.06 74 PHE A C 1
ATOM 580 O O . PHE A 1 74 ? -0.252 -19.377 6.437 1.00 81.06 74 PHE A O 1
ATOM 587 N N . SER A 1 75 ? -1.257 -20.529 4.803 1.00 87.06 75 SER A N 1
ATOM 588 C CA . SER A 1 75 ? -0.272 -20.178 3.777 1.00 87.06 75 SER A CA 1
ATOM 589 C C . SER A 1 75 ? -0.922 -19.572 2.539 1.00 87.06 75 SER A C 1
ATOM 591 O O . SER A 1 75 ? -2.004 -19.988 2.123 1.00 87.06 75 SER A O 1
ATOM 593 N N . PHE A 1 76 ? -0.253 -18.586 1.948 1.00 92.69 76 PHE A N 1
ATOM 594 C CA . PHE A 1 76 ? -0.620 -17.995 0.672 1.00 92.69 76 PHE A CA 1
ATOM 595 C C . PHE A 1 76 ? -0.189 -18.907 -0.478 1.00 92.69 76 PHE A C 1
ATOM 597 O O . PHE A 1 76 ? 0.948 -19.390 -0.519 1.00 92.69 76 PHE A O 1
ATOM 604 N N . SER A 1 77 ? -1.092 -19.108 -1.440 1.00 91.62 77 SER A N 1
ATOM 605 C CA . SER A 1 77 ? -0.820 -19.873 -2.666 1.00 91.62 77 SER A CA 1
ATOM 606 C C . SER A 1 77 ? 0.067 -19.109 -3.654 1.00 91.62 77 SER A C 1
ATOM 608 O O . SER A 1 77 ? 0.854 -19.723 -4.376 1.00 91.62 77 SER A O 1
ATOM 610 N N . GLY A 1 78 ? -0.026 -17.776 -3.666 1.00 93.12 78 GLY A N 1
ATOM 611 C CA . GLY A 1 78 ? 0.737 -16.916 -4.564 1.00 93.12 78 GLY A CA 1
ATOM 612 C C . GLY A 1 78 ? 1.025 -15.534 -3.984 1.00 93.12 78 GLY A C 1
ATOM 613 O O . GLY A 1 78 ? 0.309 -15.049 -3.110 1.00 93.12 78 GLY A O 1
ATOM 614 N N . PHE A 1 79 ? 2.082 -14.912 -4.497 1.00 94.75 79 PHE A N 1
ATOM 615 C CA . PHE A 1 79 ? 2.616 -13.620 -4.075 1.00 94.75 79 PHE A CA 1
ATOM 616 C C . PHE A 1 79 ? 2.627 -12.689 -5.284 1.00 94.75 79 PHE A C 1
ATOM 618 O O . PHE A 1 79 ? 3.247 -13.016 -6.293 1.00 94.75 79 PHE A O 1
ATOM 625 N N . VAL A 1 80 ? 1.936 -11.553 -5.209 1.00 93.56 80 VAL A N 1
ATOM 626 C CA . VAL A 1 80 ? 1.813 -10.609 -6.332 1.00 93.56 80 VAL A CA 1
ATOM 627 C C . VAL A 1 80 ? 2.618 -9.350 -6.041 1.00 93.56 80 VAL A C 1
ATOM 629 O O . VAL A 1 80 ? 2.560 -8.820 -4.932 1.00 93.56 80 VAL A O 1
ATOM 632 N N . LEU A 1 81 ? 3.368 -8.880 -7.036 1.00 90.94 81 LEU A N 1
ATOM 633 C CA . LEU A 1 81 ? 4.262 -7.736 -6.919 1.00 90.94 81 LEU A CA 1
ATOM 634 C C . LEU A 1 81 ? 3.741 -6.547 -7.732 1.00 90.94 81 LEU A C 1
ATOM 636 O O . LEU A 1 81 ? 3.465 -6.682 -8.925 1.00 90.94 81 LEU A O 1
ATOM 640 N N . HIS A 1 82 ? 3.625 -5.396 -7.071 1.00 90.00 82 HIS A N 1
ATOM 641 C CA . HIS A 1 82 ? 3.163 -4.136 -7.650 1.00 90.00 82 HIS A CA 1
ATOM 642 C C . HIS A 1 82 ? 3.946 -2.954 -7.097 1.00 90.00 82 HIS A C 1
ATOM 644 O O . HIS A 1 82 ? 4.315 -2.945 -5.919 1.00 90.00 82 HIS A O 1
ATOM 650 N N . ASP A 1 83 ? 4.120 -1.941 -7.937 1.00 85.75 83 ASP A N 1
ATOM 651 C CA . ASP A 1 83 ? 4.647 -0.647 -7.532 1.00 85.75 83 ASP A CA 1
ATOM 652 C C . ASP A 1 83 ? 3.524 0.246 -6.973 1.00 85.75 83 ASP A C 1
ATOM 654 O O . ASP A 1 83 ? 2.327 0.043 -7.205 1.00 85.75 83 ASP A O 1
ATOM 658 N N . ALA A 1 84 ? 3.892 1.240 -6.161 1.00 82.06 84 ALA A N 1
ATOM 659 C CA . ALA A 1 84 ? 2.932 2.072 -5.426 1.00 82.06 84 ALA A CA 1
ATOM 660 C C . ALA A 1 84 ? 2.115 3.012 -6.339 1.00 82.06 84 ALA A C 1
ATOM 662 O O . ALA A 1 84 ? 1.122 3.606 -5.900 1.00 82.06 84 ALA A O 1
ATOM 663 N N . GLU A 1 85 ? 2.538 3.149 -7.590 1.00 79.31 85 GLU A N 1
ATOM 664 C CA . GLU A 1 85 ? 1.973 3.953 -8.668 1.00 79.31 85 GLU A CA 1
ATOM 665 C C . GLU A 1 85 ? 1.091 3.154 -9.649 1.00 79.31 85 GLU A C 1
ATOM 667 O O . GLU A 1 85 ? 0.433 3.758 -10.501 1.00 79.31 85 GLU A O 1
ATOM 672 N N . ASP A 1 86 ? 1.017 1.829 -9.503 1.00 84.12 86 ASP A N 1
ATOM 673 C CA . ASP A 1 86 ? 0.287 0.958 -10.425 1.00 84.12 86 ASP A CA 1
ATOM 674 C C . ASP A 1 86 ? -1.234 1.117 -10.325 1.00 84.12 86 ASP A C 1
ATOM 676 O O . ASP A 1 86 ? -1.833 1.111 -9.243 1.00 84.12 86 ASP A O 1
ATOM 680 N N . VAL A 1 87 ? -1.892 1.163 -11.480 1.00 82.88 87 VAL A N 1
ATOM 681 C CA . VAL A 1 87 ? -3.337 0.980 -11.611 1.00 82.88 87 VAL A CA 1
ATOM 682 C C . VAL A 1 87 ? -3.619 -0.484 -11.926 1.00 82.88 87 VAL A C 1
ATOM 684 O O . VAL A 1 87 ? -3.398 -0.969 -13.038 1.00 82.88 87 VAL A O 1
ATOM 687 N N . ILE A 1 88 ? -4.121 -1.159 -10.899 1.00 86.19 88 ILE A N 1
ATOM 688 C CA . ILE A 1 88 ? -4.468 -2.578 -10.857 1.00 86.19 88 ILE A CA 1
ATOM 689 C C . ILE A 1 88 ? -5.821 -2.836 -11.532 1.00 86.19 88 ILE A C 1
ATOM 691 O O . ILE A 1 88 ? -6.752 -2.034 -11.417 1.00 86.19 88 ILE A O 1
ATOM 695 N N . SER A 1 89 ? -5.941 -3.968 -12.232 1.00 84.00 89 SER A N 1
ATOM 696 C CA . SER A 1 89 ? -7.221 -4.419 -12.784 1.00 84.00 89 SER A CA 1
ATOM 697 C C . SER A 1 89 ? -8.056 -5.124 -11.706 1.00 84.00 89 SER A C 1
ATOM 699 O O . SER A 1 89 ? -7.529 -6.007 -11.032 1.00 84.00 89 SER A O 1
ATOM 701 N N . PRO A 1 90 ? -9.371 -4.847 -11.589 1.00 80.44 90 PRO A N 1
ATOM 702 C CA . PRO A 1 90 ? -10.251 -5.533 -10.638 1.00 80.44 90 PRO A CA 1
ATOM 703 C C . PRO A 1 90 ? -10.172 -7.066 -10.676 1.00 80.44 90 PRO A C 1
ATOM 705 O O . PRO A 1 90 ? -10.289 -7.717 -9.643 1.00 80.44 90 PRO A O 1
ATOM 708 N N . LEU A 1 91 ? -9.953 -7.655 -11.855 1.00 84.12 91 LEU A N 1
ATOM 709 C CA . LEU A 1 91 ? -10.023 -9.103 -12.075 1.00 84.12 91 LEU A CA 1
ATOM 710 C C . LEU A 1 91 ? -8.671 -9.825 -11.956 1.00 84.12 91 LEU A C 1
ATOM 712 O O . LEU A 1 91 ? -8.625 -11.049 -12.099 1.00 84.12 91 LEU A O 1
ATOM 716 N N . GLU A 1 92 ? -7.570 -9.110 -11.704 1.00 89.81 92 GLU A N 1
ATOM 717 C CA . GLU A 1 92 ? -6.224 -9.696 -11.761 1.00 89.81 92 GLU A CA 1
ATOM 718 C C . GLU A 1 92 ? -6.027 -10.854 -10.773 1.00 89.81 92 GLU A C 1
ATOM 720 O O . GLU A 1 92 ? -5.496 -11.897 -11.148 1.00 89.81 92 GLU A O 1
ATOM 725 N N . LEU A 1 93 ? -6.535 -10.735 -9.539 1.00 91.56 93 LEU A N 1
ATOM 726 C CA . LEU A 1 93 ? -6.345 -11.770 -8.520 1.00 91.56 93 LEU A CA 1
ATOM 727 C C . LEU A 1 93 ? -7.133 -13.045 -8.833 1.00 91.56 93 LEU A C 1
ATOM 729 O O . LEU A 1 93 ? -6.655 -14.142 -8.548 1.00 91.56 93 LEU A O 1
ATOM 733 N N . ARG A 1 94 ? -8.305 -12.935 -9.476 1.00 88.62 94 ARG A N 1
ATOM 734 C CA . ARG A 1 94 ? -9.065 -14.110 -9.944 1.00 88.62 94 ARG A CA 1
ATOM 735 C C . ARG A 1 94 ? -8.300 -14.853 -11.028 1.00 88.62 94 ARG A C 1
ATOM 737 O O . ARG A 1 94 ? -8.255 -16.082 -11.013 1.00 88.62 94 ARG A O 1
ATOM 744 N N . LEU A 1 95 ? -7.694 -14.102 -11.944 1.00 91.12 95 LEU A N 1
ATOM 745 C CA . LEU A 1 95 ? -6.873 -14.654 -13.011 1.00 91.12 95 LEU A CA 1
ATOM 746 C C . LEU A 1 95 ? -5.623 -15.341 -12.452 1.00 91.12 95 LEU A C 1
ATOM 748 O O . LEU A 1 95 ? -5.331 -16.470 -12.839 1.00 91.12 95 LEU A O 1
ATOM 752 N N . PHE A 1 96 ? -4.926 -14.709 -11.504 1.00 94.50 96 PHE A N 1
ATOM 753 C CA . PHE A 1 96 ? -3.783 -15.327 -10.834 1.00 94.50 96 PHE A CA 1
ATOM 754 C C . PHE A 1 96 ? -4.179 -16.593 -10.080 1.00 94.50 96 PHE A C 1
ATOM 756 O O . PHE A 1 96 ? -3.549 -17.628 -10.275 1.00 94.50 96 PHE A O 1
ATOM 763 N N . ASN A 1 97 ? -5.257 -16.555 -9.295 1.00 92.62 97 ASN A N 1
ATOM 764 C CA . ASN A 1 97 ? -5.732 -17.720 -8.552 1.00 92.62 97 ASN A CA 1
ATOM 765 C C . ASN A 1 97 ? -6.076 -18.907 -9.471 1.00 92.62 97 ASN A C 1
ATOM 767 O O . ASN A 1 97 ? -5.843 -20.051 -9.105 1.00 92.62 97 ASN A O 1
ATOM 771 N N . ALA A 1 98 ? -6.586 -18.657 -10.681 1.00 91.81 98 ALA A N 1
ATOM 772 C CA . ALA A 1 98 ? -6.868 -19.715 -11.653 1.00 91.81 98 ALA A CA 1
ATOM 773 C C . ALA A 1 98 ? -5.604 -20.338 -12.283 1.00 91.81 98 ALA A C 1
ATOM 775 O O . ALA A 1 98 ? -5.665 -21.446 -12.818 1.00 91.81 98 ALA A O 1
ATOM 776 N N . LEU A 1 99 ? -4.475 -19.624 -12.266 1.00 93.50 99 LEU A N 1
ATOM 777 C CA . LEU A 1 99 ? -3.252 -20.002 -12.978 1.00 93.50 99 LEU A CA 1
ATOM 778 C C . LEU A 1 99 ? -2.109 -20.447 -12.058 1.00 93.50 99 LEU A C 1
ATOM 780 O O . LEU A 1 99 ? -1.243 -21.185 -12.528 1.00 93.50 99 LEU A O 1
ATOM 784 N N . VAL A 1 100 ? -2.100 -20.024 -10.790 1.00 94.19 100 VAL A N 1
ATOM 785 C CA . VAL A 1 100 ? -0.977 -20.204 -9.846 1.00 94.19 100 VAL A CA 1
ATOM 786 C C . VAL A 1 100 ? -0.668 -21.669 -9.528 1.00 94.19 100 VAL A C 1
ATOM 788 O O . VAL A 1 100 ? 0.479 -22.013 -9.265 1.00 94.19 100 VAL A O 1
ATOM 791 N N . ASP A 1 101 ? -1.661 -22.557 -9.624 1.00 89.62 101 ASP A N 1
ATOM 792 C CA . ASP A 1 101 ? -1.464 -23.996 -9.400 1.00 89.62 101 ASP A CA 1
ATOM 793 C C . ASP A 1 101 ? -0.682 -24.669 -10.539 1.00 89.62 101 ASP A C 1
ATOM 795 O O . ASP A 1 101 ? -0.037 -25.700 -10.345 1.00 89.62 101 ASP A O 1
ATOM 799 N N . ARG A 1 102 ? -0.757 -24.104 -11.750 1.00 91.38 102 ARG A N 1
ATOM 800 C CA . ARG A 1 102 ? -0.144 -24.669 -12.964 1.00 91.38 102 ARG A CA 1
ATOM 801 C C . ARG A 1 102 ? 1.127 -23.942 -13.380 1.00 91.38 102 ARG A C 1
ATOM 803 O O . ARG A 1 102 ? 1.920 -24.528 -14.107 1.00 91.38 102 ARG A O 1
ATOM 810 N N . ASN A 1 103 ? 1.289 -22.693 -12.946 1.00 93.00 103 ASN A N 1
ATOM 811 C CA . ASN A 1 103 ? 2.360 -21.802 -13.373 1.00 93.00 103 ASN A CA 1
ATOM 812 C C . ASN A 1 103 ? 3.068 -21.203 -12.157 1.00 93.00 103 ASN A C 1
ATOM 814 O O . ASN A 1 103 ? 2.427 -20.698 -11.239 1.00 93.00 103 ASN A O 1
ATOM 818 N N . ASP A 1 104 ? 4.398 -21.230 -12.168 1.00 94.12 104 ASP A N 1
ATOM 819 C CA . ASP A 1 104 ? 5.229 -20.738 -11.068 1.00 94.12 104 ASP A CA 1
ATOM 820 C C . ASP A 1 104 ? 5.469 -19.228 -11.118 1.00 94.12 104 ASP A C 1
ATOM 822 O O . ASP A 1 104 ? 5.610 -18.590 -10.075 1.00 94.12 104 ASP A O 1
ATOM 826 N N . LEU A 1 105 ? 5.493 -18.658 -12.322 1.00 94.25 105 LEU A N 1
ATOM 827 C CA . LEU A 1 105 ? 5.568 -17.221 -12.561 1.00 94.25 105 LEU A CA 1
ATOM 828 C C . LEU A 1 105 ? 4.516 -16.837 -13.595 1.00 94.25 105 LEU A C 1
ATOM 830 O O . LEU A 1 105 ? 4.505 -17.368 -14.704 1.00 94.25 105 LEU A O 1
ATOM 834 N N . ILE A 1 106 ? 3.650 -15.892 -13.245 1.00 94.44 106 ILE A N 1
ATOM 835 C CA . ILE A 1 106 ? 2.609 -15.366 -14.125 1.00 94.44 106 ILE A CA 1
ATOM 836 C C . ILE A 1 106 ? 2.835 -13.867 -14.270 1.00 94.44 106 ILE A C 1
ATOM 838 O O . ILE A 1 106 ? 2.740 -13.128 -13.294 1.00 94.44 106 ILE A O 1
ATOM 842 N N . GLN A 1 107 ? 3.108 -13.408 -15.486 1.00 93.94 107 GLN A N 1
ATOM 843 C CA . GLN A 1 107 ? 3.274 -11.990 -15.795 1.00 93.94 107 GLN A CA 1
ATOM 844 C C . GLN A 1 107 ? 2.049 -11.476 -16.549 1.00 93.94 107 GLN A C 1
ATOM 846 O O . GLN A 1 107 ? 1.697 -12.015 -17.602 1.00 93.94 107 GLN A O 1
ATOM 851 N N . LEU A 1 108 ? 1.428 -10.412 -16.040 1.00 93.19 108 LEU A N 1
ATOM 852 C CA . LEU A 1 108 ? 0.415 -9.666 -16.782 1.00 93.19 108 LEU A CA 1
ATOM 853 C C . LEU A 1 108 ? 1.060 -8.617 -17.700 1.00 93.19 108 LEU A C 1
ATOM 855 O O . LEU A 1 108 ? 2.152 -8.121 -17.407 1.00 93.19 108 LEU A O 1
ATOM 859 N N . PRO A 1 109 ? 0.393 -8.233 -18.801 1.00 91.19 109 PRO A N 1
ATOM 860 C CA . PRO A 1 109 ? 0.826 -7.117 -19.622 1.00 91.19 109 PRO A CA 1
ATOM 861 C C . PRO A 1 109 ? 0.865 -5.817 -18.816 1.00 91.19 109 PRO A C 1
ATOM 863 O O . PRO A 1 109 ? -0.032 -5.544 -18.015 1.00 91.19 109 PRO A O 1
ATOM 866 N N . VAL A 1 110 ? 1.869 -4.992 -19.101 1.00 89.50 110 VAL A N 1
ATOM 867 C CA . VAL A 1 110 ? 1.994 -3.631 -18.566 1.00 89.50 110 VAL A CA 1
ATOM 868 C C . VAL A 1 110 ? 1.778 -2.651 -19.710 1.00 89.50 110 VAL A C 1
ATOM 870 O O . VAL A 1 110 ? 2.537 -2.664 -20.681 1.00 89.50 110 VAL A O 1
ATOM 873 N N . TYR A 1 111 ? 0.739 -1.822 -19.626 1.00 87.81 111 TYR A N 1
ATOM 874 C CA . TYR A 1 111 ? 0.417 -0.841 -20.663 1.00 87.81 111 TYR A CA 1
ATOM 875 C C . TYR A 1 111 ? 0.453 0.589 -20.107 1.00 87.81 111 TYR A C 1
ATOM 877 O O . TYR A 1 111 ? -0.271 0.891 -19.157 1.00 87.81 111 TYR A O 1
ATOM 885 N N . PRO A 1 112 ? 1.243 1.500 -20.705 1.00 88.31 112 PRO A N 1
ATOM 886 C CA . PRO A 1 112 ? 1.286 2.894 -20.279 1.00 88.31 112 PRO A CA 1
ATOM 887 C C . PRO A 1 112 ? -0.080 3.590 -20.386 1.00 88.31 112 PRO A C 1
ATOM 889 O O . PRO A 1 112 ? -0.835 3.373 -21.338 1.00 88.31 112 PRO A O 1
ATOM 892 N N . LEU A 1 113 ? -0.380 4.482 -19.444 1.00 85.12 113 LEU A N 1
ATOM 893 C CA . LEU A 1 113 ? -1.519 5.395 -19.529 1.00 85.12 113 LEU A CA 1
ATOM 894 C C . LEU A 1 113 ? -1.219 6.544 -20.500 1.00 85.12 113 LEU A C 1
ATOM 896 O O . LEU A 1 113 ? -0.153 7.163 -20.449 1.00 85.12 113 LEU A O 1
ATOM 900 N N . GLU A 1 114 ? -2.184 6.858 -21.367 1.00 83.19 114 GLU A N 1
ATOM 901 C CA . GLU A 1 114 ? -2.074 7.975 -22.304 1.00 83.19 114 GLU A CA 1
ATOM 902 C C . GLU A 1 114 ? -2.058 9.321 -21.555 1.00 83.19 114 GLU A C 1
ATOM 904 O O . GLU A 1 114 ? -2.855 9.572 -20.646 1.00 83.19 114 GLU A O 1
ATOM 909 N N . ARG A 1 115 ? -1.133 10.203 -21.950 1.00 82.06 115 ARG A N 1
ATOM 910 C CA . ARG A 1 115 ? -1.075 11.609 -21.525 1.00 82.06 115 ARG A CA 1
ATOM 911 C C . ARG A 1 115 ? -1.444 12.523 -22.696 1.00 82.06 115 ARG A C 1
ATOM 913 O O . ARG A 1 115 ? -1.514 12.095 -23.843 1.00 82.06 115 ARG A O 1
ATOM 920 N N . SER A 1 116 ? -1.631 13.814 -22.418 1.00 80.69 116 SER A N 1
ATOM 921 C CA . SER A 1 116 ? -1.822 14.821 -23.472 1.00 80.69 116 SER A CA 1
ATOM 922 C C . SER A 1 116 ? -0.672 14.801 -24.490 1.00 80.69 116 SER A C 1
ATOM 924 O O . SER A 1 116 ? 0.481 14.566 -24.123 1.00 80.69 116 SER A O 1
ATOM 926 N N . TRP A 1 117 ? -0.971 15.142 -25.750 1.00 78.94 117 TRP A N 1
ATOM 927 C CA . TRP A 1 117 ? -0.010 15.221 -26.862 1.00 78.94 117 TRP A CA 1
ATOM 928 C C . TRP A 1 117 ? 1.234 16.076 -26.560 1.00 78.94 117 TRP A C 1
ATOM 930 O O . TRP A 1 117 ? 2.300 15.838 -27.124 1.00 78.94 117 TRP A O 1
ATOM 940 N N . LYS A 1 118 ? 1.123 17.031 -25.625 1.00 79.44 118 LYS A N 1
ATOM 941 C CA . LYS A 1 118 ? 2.234 17.870 -25.148 1.00 79.44 118 LYS A CA 1
ATOM 942 C C . LYS A 1 118 ? 3.335 17.073 -24.432 1.00 79.44 118 LYS A C 1
ATOM 944 O O . LYS A 1 118 ? 4.482 17.509 -24.406 1.00 79.44 118 LYS A O 1
ATOM 949 N N . HIS A 1 119 ? 3.028 15.900 -23.878 1.00 83.19 119 HIS A N 1
ATOM 950 C CA . HIS A 1 119 ? 3.983 15.052 -23.155 1.00 83.19 119 HIS A CA 1
ATOM 951 C C . HIS A 1 119 ? 4.640 14.018 -24.078 1.00 83.19 119 HIS A C 1
ATOM 953 O O . HIS A 1 119 ? 4.601 12.813 -23.822 1.00 83.19 119 HIS A O 1
ATOM 959 N N . PHE A 1 120 ? 5.273 14.492 -25.153 1.00 85.44 120 PHE A N 1
ATOM 960 C CA . PHE A 1 120 ? 5.807 13.659 -26.236 1.00 85.44 120 PHE A CA 1
ATOM 961 C C . PHE A 1 120 ? 6.758 12.538 -25.769 1.00 85.44 120 PHE A C 1
ATOM 963 O O . PHE A 1 120 ? 6.706 11.422 -26.281 1.00 85.44 120 PHE A O 1
ATOM 970 N N . THR A 1 121 ? 7.571 12.797 -24.738 1.00 87.19 121 THR A N 1
ATOM 971 C CA . THR A 1 121 ? 8.456 11.791 -24.122 1.00 87.19 121 THR A CA 1
ATOM 972 C C . THR A 1 121 ? 7.677 10.624 -23.519 1.00 87.19 121 THR A C 1
ATOM 974 O O . THR A 1 121 ? 8.017 9.477 -23.791 1.00 87.19 121 THR A O 1
ATOM 977 N N . SER A 1 122 ? 6.607 10.888 -22.763 1.00 86.38 122 SER A N 1
ATOM 978 C CA . SER A 1 122 ? 5.783 9.819 -22.177 1.00 86.38 122 SER A CA 1
ATOM 979 C C . SER A 1 122 ? 5.097 8.972 -23.252 1.00 86.38 122 SER A C 1
ATOM 981 O O . SER A 1 122 ? 5.020 7.755 -23.127 1.00 86.38 122 SER A O 1
ATOM 983 N N . LEU A 1 123 ? 4.690 9.593 -24.366 1.00 88.88 123 LEU A N 1
ATOM 984 C CA . LEU A 1 123 ? 4.035 8.898 -25.476 1.00 88.88 123 LEU A CA 1
ATOM 985 C C . LEU A 1 123 ? 4.971 7.929 -26.209 1.00 88.88 123 LEU A C 1
ATOM 987 O O . LEU A 1 123 ? 4.494 6.968 -26.801 1.00 88.88 123 LEU A O 1
ATOM 991 N N . SER A 1 124 ? 6.294 8.128 -26.137 1.00 90.06 124 SER A N 1
ATOM 992 C CA . SER A 1 124 ? 7.255 7.168 -26.705 1.00 90.06 124 SER A CA 1
ATOM 993 C C . SER A 1 124 ? 7.199 5.793 -26.021 1.00 90.06 124 SER A C 1
ATOM 995 O O . SER A 1 124 ? 7.469 4.777 -26.661 1.00 90.06 124 SER A O 1
ATOM 997 N N . TYR A 1 125 ? 6.769 5.737 -24.754 1.00 89.88 125 TYR A N 1
ATOM 998 C CA . TYR A 1 125 ? 6.571 4.481 -24.031 1.00 89.88 125 TYR A CA 1
ATOM 999 C C . TYR A 1 125 ? 5.337 3.717 -24.523 1.00 89.88 125 TYR A C 1
ATOM 1001 O O . TYR A 1 125 ? 5.376 2.488 -24.537 1.00 89.88 125 TYR A O 1
ATOM 1009 N N . LEU A 1 126 ? 4.281 4.405 -24.991 1.00 89.12 126 LEU A N 1
ATOM 1010 C CA . LEU A 1 126 ? 3.111 3.747 -25.598 1.00 89.12 126 LEU A CA 1
ATOM 1011 C C . LEU A 1 126 ? 3.548 2.859 -26.764 1.00 89.12 126 LEU A C 1
ATOM 1013 O O . LEU A 1 126 ? 3.106 1.716 -26.880 1.00 89.12 126 LEU A O 1
ATOM 1017 N N . ASP A 1 127 ? 4.455 3.376 -27.596 1.00 90.12 127 ASP A N 1
ATOM 1018 C CA . ASP A 1 127 ? 4.939 2.679 -28.784 1.00 90.12 127 ASP A CA 1
ATOM 1019 C C . ASP A 1 127 ? 5.777 1.453 -28.424 1.00 90.12 127 ASP A C 1
ATOM 1021 O O . ASP A 1 127 ? 5.579 0.365 -28.968 1.00 90.12 127 ASP A O 1
ATOM 1025 N N . GLU A 1 128 ? 6.722 1.634 -27.502 1.00 88.19 128 GLU A N 1
ATOM 1026 C CA . GLU A 1 128 ? 7.650 0.586 -27.086 1.00 88.19 128 GLU A CA 1
ATOM 1027 C C . GLU A 1 128 ? 6.933 -0.553 -26.359 1.00 88.19 128 GLU A C 1
ATOM 1029 O O . GLU A 1 128 ? 7.148 -1.714 -26.703 1.00 88.19 128 GLU A O 1
ATOM 1034 N N . PHE A 1 129 ? 6.042 -0.243 -25.414 1.00 89.88 129 PHE A N 1
ATOM 1035 C CA . PHE A 1 129 ? 5.328 -1.260 -24.641 1.00 89.88 129 PHE A CA 1
ATOM 1036 C C . PHE A 1 129 ? 4.257 -1.976 -25.465 1.00 89.88 129 PHE A C 1
ATOM 1038 O O . PHE A 1 129 ? 4.104 -3.188 -25.322 1.00 89.88 129 PHE A O 1
ATOM 1045 N N . SER A 1 130 ? 3.570 -1.281 -26.381 1.00 88.88 130 SER A N 1
ATOM 1046 C CA . SER A 1 130 ? 2.618 -1.930 -27.297 1.00 88.88 130 SER A CA 1
ATOM 1047 C C . SER A 1 130 ? 3.291 -3.001 -28.150 1.00 88.88 130 SER A C 1
ATOM 1049 O O . SER A 1 130 ? 2.744 -4.090 -28.323 1.00 88.88 130 SER A O 1
ATOM 1051 N N . GLU A 1 131 ? 4.482 -2.707 -28.680 1.00 89.56 131 GLU A N 1
ATOM 1052 C CA . GLU A 1 131 ? 5.247 -3.664 -29.479 1.00 89.56 131 GLU A CA 1
ATOM 1053 C C . GLU A 1 131 ? 5.855 -4.767 -28.596 1.00 89.56 131 GLU A C 1
ATOM 1055 O O . GLU A 1 131 ? 5.703 -5.950 -28.901 1.00 89.56 131 GLU A O 1
ATOM 1060 N N . LEU A 1 132 ? 6.491 -4.402 -27.478 1.00 89.12 132 LEU A N 1
ATOM 1061 C CA . LEU A 1 132 ? 7.172 -5.346 -26.589 1.00 89.12 132 LEU A CA 1
ATOM 1062 C C . LEU A 1 132 ? 6.193 -6.364 -25.984 1.00 89.12 132 LEU A C 1
ATOM 1064 O O . LEU A 1 132 ? 6.372 -7.569 -26.148 1.00 89.12 132 LEU A O 1
ATOM 1068 N N . GLN A 1 133 ? 5.131 -5.885 -25.334 1.00 89.50 133 GLN A N 1
ATOM 1069 C CA . GLN A 1 133 ? 4.133 -6.718 -24.652 1.00 89.50 133 GLN A CA 1
ATOM 1070 C C . GLN A 1 133 ? 3.157 -7.372 -25.644 1.00 89.50 133 GLN A C 1
ATOM 1072 O O . GLN A 1 133 ? 2.579 -8.424 -25.377 1.00 89.50 133 GLN A O 1
ATOM 1077 N N . GLY A 1 134 ? 2.941 -6.751 -26.810 1.00 87.12 134 GLY A N 1
ATOM 1078 C CA . GLY A 1 134 ? 2.029 -7.257 -27.836 1.00 87.12 134 GLY A CA 1
ATOM 1079 C C . GLY A 1 134 ? 2.620 -8.356 -28.719 1.00 87.12 134 GLY A C 1
ATOM 1080 O O . GLY A 1 134 ? 1.865 -9.222 -29.176 1.00 87.12 134 GLY A O 1
ATOM 1081 N N . LYS A 1 135 ? 3.940 -8.317 -28.951 1.00 89.81 135 LYS A N 1
ATOM 1082 C CA . LYS A 1 135 ? 4.658 -9.175 -29.904 1.00 89.81 135 LYS A CA 1
ATOM 1083 C C . LYS A 1 135 ? 5.845 -9.900 -29.279 1.00 89.81 135 LYS A C 1
ATOM 1085 O O . LYS A 1 135 ? 5.898 -11.122 -29.336 1.00 89.81 135 LYS A O 1
ATOM 1090 N N . ASP A 1 136 ? 6.807 -9.169 -28.722 1.00 89.06 136 ASP A N 1
ATOM 1091 C CA . ASP A 1 136 ? 8.120 -9.741 -28.398 1.00 89.06 136 ASP A CA 1
ATOM 1092 C C . ASP A 1 136 ? 8.076 -10.687 -27.186 1.00 89.06 136 ASP A C 1
ATOM 1094 O O . ASP A 1 136 ? 8.665 -11.766 -27.242 1.00 89.06 136 ASP A O 1
ATOM 1098 N N . VAL A 1 137 ? 7.363 -10.323 -26.114 1.00 91.31 137 VAL A N 1
ATOM 1099 C CA . VAL A 1 137 ? 7.239 -11.160 -24.905 1.00 91.31 137 VAL A CA 1
ATOM 1100 C C . VAL A 1 137 ? 6.451 -12.453 -25.173 1.00 91.31 137 VAL A C 1
ATOM 1102 O O . VAL A 1 137 ? 6.986 -13.515 -24.856 1.00 91.31 137 VAL A O 1
ATOM 1105 N N . PRO A 1 138 ? 5.271 -12.431 -25.833 1.00 91.81 138 PRO A N 1
ATOM 1106 C CA . PRO A 1 138 ? 4.571 -13.662 -26.215 1.00 91.81 138 PRO A CA 1
ATOM 1107 C C . PRO A 1 138 ? 5.401 -14.593 -27.110 1.00 91.81 138 PRO A C 1
ATOM 1109 O O . PRO A 1 138 ? 5.375 -15.811 -26.955 1.00 91.81 138 PRO A O 1
ATOM 1112 N N . VAL A 1 139 ? 6.166 -14.035 -28.057 1.00 91.94 139 VAL A N 1
ATOM 1113 C CA . VAL A 1 139 ? 7.045 -14.835 -28.928 1.00 91.94 139 VAL A CA 1
ATOM 1114 C C . VAL A 1 139 ? 8.191 -15.450 -28.125 1.00 91.94 139 VAL A C 1
ATOM 1116 O O . VAL A 1 139 ? 8.566 -16.599 -28.355 1.00 91.94 139 VAL A O 1
ATOM 1119 N N . ARG A 1 140 ? 8.750 -14.702 -27.170 1.00 91.62 140 ARG A N 1
ATOM 1120 C CA . ARG A 1 140 ? 9.812 -15.187 -26.286 1.00 91.62 140 ARG A CA 1
ATOM 1121 C C . ARG A 1 140 ? 9.336 -16.323 -25.389 1.00 91.62 140 ARG A C 1
ATOM 1123 O O . ARG A 1 140 ? 10.016 -17.349 -25.329 1.00 91.62 140 ARG A O 1
ATOM 1130 N N . GLU A 1 141 ? 8.171 -16.173 -24.770 1.00 91.69 141 GLU A N 1
ATOM 1131 C CA . GLU A 1 141 ? 7.499 -17.231 -24.011 1.00 91.69 141 GLU A CA 1
ATOM 1132 C C . GLU A 1 141 ? 7.309 -18.487 -24.874 1.00 91.69 141 GLU A C 1
ATOM 1134 O O . GLU A 1 141 ? 7.773 -19.560 -24.501 1.00 91.69 141 GLU A O 1
ATOM 1139 N N . ALA A 1 142 ? 6.716 -18.354 -26.064 1.00 90.75 142 ALA A N 1
ATOM 1140 C CA . ALA A 1 142 ? 6.430 -19.491 -26.938 1.00 90.75 142 ALA A CA 1
ATOM 1141 C C . ALA A 1 142 ? 7.691 -20.255 -27.393 1.00 90.75 142 ALA A C 1
ATOM 1143 O O . ALA A 1 142 ? 7.650 -21.474 -27.548 1.00 90.75 142 ALA A O 1
ATOM 1144 N N . LEU A 1 143 ? 8.815 -19.560 -27.612 1.00 91.50 143 LEU A N 1
ATOM 1145 C CA . LEU A 1 143 ? 10.052 -20.166 -28.125 1.00 91.50 143 LEU A CA 1
ATOM 1146 C C . LEU A 1 143 ? 11.010 -20.666 -27.035 1.00 91.50 143 LEU A C 1
ATOM 1148 O O . LEU A 1 143 ? 11.750 -21.625 -27.257 1.00 91.50 143 LEU A O 1
ATOM 1152 N N . SER A 1 144 ? 11.067 -19.990 -25.887 1.00 88.00 144 SER A N 1
ATOM 1153 C CA . SER A 1 144 ? 12.042 -20.287 -24.824 1.00 88.00 144 SER A CA 1
ATOM 1154 C C . SER A 1 144 ? 11.402 -20.825 -23.543 1.00 88.00 144 SER A C 1
ATOM 1156 O O . SER A 1 144 ? 12.089 -21.438 -22.717 1.00 88.00 144 SER A O 1
ATOM 1158 N N . GLY A 1 145 ? 10.093 -20.620 -23.370 1.00 85.88 145 GLY A N 1
ATOM 1159 C CA . GLY A 1 145 ? 9.362 -20.840 -22.122 1.00 85.88 145 GLY A CA 1
ATOM 1160 C C . GLY A 1 145 ? 9.839 -19.953 -20.972 1.00 85.88 145 GLY A C 1
ATOM 1161 O O . GLY A 1 145 ? 9.601 -20.302 -19.823 1.00 85.88 145 GLY A O 1
ATOM 1162 N N . GLN A 1 146 ? 10.575 -18.877 -21.270 1.00 88.94 146 GLN A N 1
ATOM 1163 C CA . GLN A 1 146 ? 11.044 -17.897 -20.295 1.00 88.94 146 GLN A CA 1
ATOM 1164 C C . GLN A 1 146 ? 10.343 -16.564 -20.549 1.00 88.94 146 GLN A C 1
ATOM 1166 O O . GLN A 1 146 ? 10.262 -16.096 -21.688 1.00 88.94 146 GLN A O 1
ATOM 1171 N N . VAL A 1 147 ? 9.852 -15.952 -19.477 1.00 88.62 147 VAL A N 1
ATOM 1172 C CA . VAL A 1 147 ? 9.121 -14.690 -19.502 1.00 88.62 147 VAL A CA 1
ATOM 1173 C C . VAL A 1 147 ? 9.906 -13.671 -18.682 1.00 88.62 147 VAL A C 1
ATOM 1175 O O . VAL A 1 147 ? 10.085 -13.862 -17.481 1.00 88.62 147 VAL A O 1
ATOM 1178 N N . PRO A 1 148 ? 10.398 -12.576 -19.289 1.00 82.12 148 PRO A N 1
ATOM 1179 C CA . PRO A 1 148 ? 11.048 -11.526 -18.523 1.00 82.12 148 PRO A CA 1
ATOM 1180 C C . PRO A 1 148 ? 10.008 -10.885 -17.599 1.00 82.12 148 PRO A C 1
ATOM 1182 O O . PRO A 1 148 ? 9.019 -10.325 -18.074 1.00 82.12 148 PRO A O 1
ATOM 1185 N N . SER A 1 149 ? 10.223 -10.980 -16.287 1.00 78.06 149 SER A N 1
ATOM 1186 C CA . SER A 1 149 ? 9.367 -10.290 -15.324 1.00 78.06 149 SER A CA 1
ATOM 1187 C C . SER A 1 149 ? 9.553 -8.782 -15.471 1.00 78.06 149 SER A C 1
ATOM 1189 O O . SER A 1 149 ? 10.683 -8.292 -15.538 1.00 78.06 149 SER A O 1
ATOM 1191 N N . ALA A 1 150 ? 8.436 -8.061 -15.550 1.00 70.38 150 ALA A N 1
ATOM 1192 C CA . ALA A 1 150 ? 8.421 -6.606 -15.673 1.00 70.38 150 ALA A CA 1
ATOM 1193 C C . ALA A 1 150 ? 8.486 -5.897 -14.314 1.00 70.38 150 ALA A C 1
ATOM 1195 O O . ALA A 1 150 ? 8.544 -4.671 -14.284 1.00 70.38 150 ALA A O 1
ATOM 1196 N N . GLY A 1 151 ? 8.442 -6.651 -13.210 1.00 69.75 151 GLY A N 1
ATOM 1197 C CA . GLY A 1 151 ? 8.533 -6.075 -11.875 1.00 69.75 151 GLY A CA 1
ATOM 1198 C C . GLY A 1 151 ? 7.278 -5.493 -11.279 1.00 69.75 151 GLY A C 1
ATOM 1199 O O . GLY A 1 151 ? 7.303 -4.982 -10.163 1.00 69.75 151 GLY A O 1
ATOM 1200 N N . VAL A 1 152 ? 6.195 -5.574 -12.032 1.00 81.81 152 VAL A N 1
ATOM 1201 C CA . VAL A 1 152 ? 4.860 -5.126 -11.675 1.00 81.81 152 VAL A CA 1
ATOM 1202 C C . VAL A 1 152 ? 3.868 -6.054 -12.362 1.00 81.81 152 VAL A C 1
ATOM 1204 O O . VAL A 1 152 ? 4.125 -6.543 -13.470 1.00 81.81 152 VAL A O 1
ATOM 1207 N N . GLY A 1 153 ? 2.744 -6.349 -11.710 1.00 86.56 153 GLY A N 1
ATOM 1208 C CA . GLY A 1 153 ? 1.759 -7.295 -12.242 1.00 86.56 153 GLY A CA 1
ATOM 1209 C C . GLY A 1 153 ? 2.303 -8.711 -12.407 1.00 86.56 153 GLY A C 1
ATOM 1210 O O . GLY A 1 153 ? 1.859 -9.439 -13.300 1.00 86.56 153 GLY A O 1
ATOM 1211 N N . THR A 1 154 ? 3.287 -9.086 -11.588 1.00 91.88 154 THR A N 1
ATOM 1212 C CA . THR A 1 154 ? 3.894 -10.420 -11.586 1.00 91.88 154 THR A CA 1
ATOM 1213 C C . THR A 1 154 ? 3.409 -11.194 -10.370 1.00 91.88 154 THR A C 1
ATOM 1215 O O . THR A 1 154 ? 3.566 -10.734 -9.240 1.00 91.88 154 THR A O 1
ATOM 1218 N N . CYS A 1 155 ? 2.857 -12.384 -10.588 1.00 94.06 155 CYS A N 1
ATOM 1219 C CA . CYS A 1 155 ? 2.495 -13.324 -9.536 1.00 94.06 155 CYS A CA 1
ATOM 1220 C C . CYS A 1 155 ? 3.487 -14.491 -9.499 1.00 94.06 155 CYS A C 1
ATOM 1222 O O . CYS A 1 155 ? 3.758 -15.116 -10.524 1.00 94.06 155 CYS A O 1
ATOM 1224 N N . PHE A 1 156 ? 4.000 -14.795 -8.311 1.00 94.00 156 PHE A N 1
ATOM 1225 C CA . PHE A 1 156 ? 4.855 -15.940 -8.025 1.00 94.00 156 PHE A CA 1
ATOM 1226 C C . PHE A 1 156 ? 4.065 -16.984 -7.244 1.00 94.00 156 PHE A C 1
ATOM 1228 O O . PHE A 1 156 ? 3.426 -16.651 -6.245 1.00 94.00 156 PHE A O 1
ATOM 1235 N N . SER A 1 157 ? 4.143 -18.252 -7.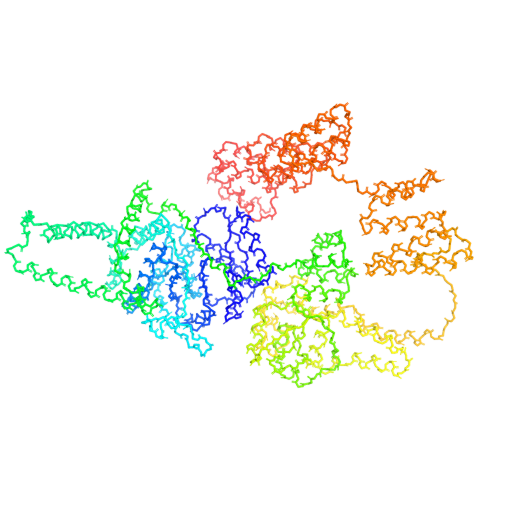642 1.00 95.25 157 SER A N 1
ATOM 1236 C CA . SER A 1 157 ? 3.613 -19.343 -6.825 1.00 95.25 157 SER A CA 1
ATOM 1237 C C . SER A 1 157 ? 4.407 -19.464 -5.523 1.00 95.25 157 SER A C 1
ATOM 1239 O O . SER A 1 157 ? 5.590 -19.109 -5.445 1.00 95.25 157 SER A O 1
ATOM 1241 N N . ARG A 1 158 ? 3.793 -20.033 -4.483 1.00 93.69 158 ARG A N 1
ATOM 1242 C CA . ARG A 1 158 ? 4.515 -20.353 -3.242 1.00 93.69 158 ARG A CA 1
ATOM 1243 C C . ARG A 1 158 ? 5.761 -21.197 -3.499 1.00 93.69 158 ARG A C 1
ATOM 1245 O O . ARG A 1 158 ? 6.814 -20.946 -2.914 1.00 93.69 158 ARG A O 1
ATOM 1252 N N . ARG A 1 159 ? 5.656 -22.176 -4.402 1.00 93.69 159 ARG A N 1
ATOM 1253 C CA . ARG A 1 159 ? 6.774 -23.037 -4.804 1.00 93.69 159 ARG A CA 1
ATOM 1254 C C . ARG A 1 159 ? 7.925 -22.216 -5.390 1.00 93.69 159 ARG A C 1
ATOM 1256 O O . ARG A 1 159 ? 9.074 -22.472 -5.035 1.00 93.69 159 ARG A O 1
ATOM 1263 N N . ALA A 1 160 ? 7.620 -21.221 -6.223 1.00 92.75 160 ALA A N 1
ATOM 1264 C CA . ALA A 1 160 ? 8.612 -20.320 -6.801 1.00 92.75 160 ALA A CA 1
ATOM 1265 C C . ALA A 1 160 ? 9.347 -19.511 -5.726 1.00 92.75 160 ALA A C 1
ATOM 1267 O O . ALA A 1 160 ? 10.577 -19.513 -5.690 1.00 92.75 160 ALA A O 1
ATOM 1268 N N . VAL A 1 161 ? 8.612 -18.878 -4.804 1.00 92.62 161 VAL A N 1
ATOM 1269 C CA . VAL A 1 161 ? 9.209 -18.064 -3.729 1.00 92.62 161 VAL A CA 1
ATOM 1270 C C . VAL A 1 161 ? 10.105 -18.908 -2.822 1.00 92.62 161 VAL A C 1
ATOM 1272 O O . VAL A 1 161 ? 11.242 -18.523 -2.552 1.00 92.62 161 VAL A O 1
ATOM 1275 N N . LEU A 1 162 ? 9.647 -20.092 -2.404 1.00 92.38 162 LEU A N 1
ATOM 1276 C CA . LEU A 1 162 ? 10.453 -20.999 -1.581 1.00 92.38 162 LEU A CA 1
ATOM 1277 C C . LEU A 1 162 ? 11.726 -21.462 -2.304 1.00 92.38 162 LEU A C 1
ATOM 1279 O O . LEU A 1 162 ? 12.792 -21.533 -1.694 1.00 92.38 162 LEU A O 1
ATOM 1283 N N . ALA A 1 163 ? 11.644 -21.729 -3.609 1.00 90.81 163 ALA A N 1
ATOM 1284 C CA . ALA A 1 163 ? 12.810 -22.109 -4.397 1.00 90.81 163 ALA A CA 1
ATOM 1285 C C . ALA A 1 163 ? 13.815 -20.965 -4.585 1.00 90.81 163 ALA A C 1
ATOM 1287 O O . ALA A 1 163 ? 15.014 -21.234 -4.660 1.00 90.81 163 ALA A O 1
ATOM 1288 N N . LEU A 1 164 ? 13.353 -19.713 -4.647 1.00 89.81 164 LEU A N 1
ATOM 1289 C CA . LEU A 1 164 ? 14.220 -18.531 -4.689 1.00 89.81 164 LEU A CA 1
ATOM 1290 C C . LEU A 1 164 ? 14.916 -18.292 -3.346 1.00 89.81 164 LEU A C 1
ATOM 1292 O O . LEU A 1 164 ? 16.110 -18.006 -3.333 1.00 89.81 164 LEU A O 1
ATOM 1296 N N . LEU A 1 165 ? 14.203 -18.461 -2.228 1.00 90.00 165 LEU A N 1
ATOM 1297 C CA . LEU A 1 165 ? 14.771 -18.341 -0.880 1.00 90.00 165 LEU A CA 1
ATOM 1298 C C . LEU A 1 165 ? 15.844 -19.398 -0.612 1.00 90.00 165 LEU A C 1
ATOM 1300 O O . LEU A 1 165 ? 16.905 -19.072 -0.084 1.00 90.00 165 LEU A O 1
ATOM 1304 N N . ALA A 1 166 ? 15.588 -20.646 -1.015 1.00 87.56 166 ALA A N 1
ATOM 1305 C CA . ALA A 1 166 ? 16.551 -21.739 -0.891 1.00 87.56 166 ALA A CA 1
ATOM 1306 C C . ALA A 1 166 ? 17.821 -21.513 -1.731 1.00 87.56 166 ALA A C 1
ATOM 1308 O O . ALA A 1 166 ? 18.875 -22.053 -1.417 1.00 87.56 166 ALA A O 1
ATOM 1309 N N . ASP A 1 167 ? 17.716 -20.734 -2.807 1.00 83.19 167 ASP A N 1
ATOM 1310 C CA . ASP A 1 167 ? 18.811 -20.436 -3.731 1.00 83.19 167 ASP A CA 1
ATOM 1311 C C . ASP A 1 167 ? 19.633 -19.204 -3.323 1.00 83.19 167 ASP A C 1
ATOM 1313 O O . ASP A 1 167 ? 20.783 -19.088 -3.728 1.00 83.19 167 ASP A O 1
ATOM 1317 N N . GLY A 1 168 ? 19.050 -18.281 -2.550 1.00 76.06 168 GLY A N 1
ATOM 1318 C CA . GLY A 1 168 ? 19.659 -16.998 -2.182 1.00 76.06 168 GLY A CA 1
ATOM 1319 C C . GLY A 1 168 ? 19.998 -16.849 -0.697 1.00 76.06 168 GLY A C 1
ATOM 1320 O O . GLY A 1 168 ? 19.852 -15.753 -0.161 1.00 76.06 168 GLY A O 1
ATOM 1321 N N . ASP A 1 169 ? 20.394 -17.932 -0.017 1.00 75.62 169 ASP A N 1
ATOM 1322 C CA . ASP A 1 169 ? 20.739 -17.944 1.418 1.00 75.62 169 ASP A CA 1
ATOM 1323 C C . ASP A 1 169 ? 19.659 -17.292 2.311 1.00 75.62 169 ASP A C 1
ATOM 1325 O O . ASP A 1 169 ? 19.947 -16.524 3.232 1.00 75.62 169 ASP A O 1
ATOM 1329 N N . GLY A 1 170 ? 18.384 -17.567 2.013 1.00 77.75 170 GLY A N 1
ATOM 1330 C CA . GLY A 1 170 ? 17.240 -16.993 2.726 1.00 77.75 170 GLY A CA 1
ATOM 1331 C C . GLY A 1 170 ? 16.759 -15.642 2.188 1.00 77.75 170 GLY A C 1
ATOM 1332 O O . GLY A 1 170 ? 15.869 -15.046 2.785 1.00 77.75 170 GLY A O 1
ATOM 1333 N N . ARG A 1 171 ? 17.293 -15.155 1.060 1.00 82.25 171 ARG A N 1
ATOM 1334 C CA . ARG A 1 171 ? 16.801 -13.964 0.347 1.00 82.25 171 ARG A CA 1
ATOM 1335 C C . ARG A 1 171 ? 16.303 -14.334 -1.041 1.00 82.25 171 ARG A C 1
ATOM 1337 O O . ARG A 1 171 ? 17.030 -14.929 -1.830 1.00 82.25 171 ARG A O 1
ATOM 1344 N N . ALA A 1 172 ? 15.069 -13.958 -1.361 1.00 83.50 172 ALA A N 1
ATOM 1345 C CA . ALA A 1 172 ? 14.497 -14.252 -2.672 1.00 83.50 172 ALA A CA 1
ATOM 1346 C C . ALA A 1 172 ? 15.022 -13.274 -3.734 1.00 83.50 172 ALA A C 1
ATOM 1348 O O . ALA A 1 172 ? 15.424 -13.692 -4.824 1.00 83.50 172 ALA A O 1
ATOM 1349 N N . PHE A 1 173 ? 15.060 -11.983 -3.390 1.00 84.56 173 PHE A N 1
ATOM 1350 C CA . PHE A 1 173 ? 15.448 -10.893 -4.284 1.00 84.56 173 PHE A CA 1
ATOM 1351 C C . PHE A 1 173 ? 16.904 -10.478 -4.046 1.00 84.56 173 PHE A C 1
ATOM 1353 O O . PHE A 1 173 ? 17.295 -10.201 -2.908 1.00 84.56 173 PHE A O 1
ATOM 1360 N N . ASP A 1 174 ? 17.709 -10.397 -5.107 1.00 78.00 174 ASP A N 1
ATOM 1361 C CA . ASP A 1 174 ? 19.096 -9.937 -4.999 1.00 78.00 174 ASP A CA 1
ATOM 1362 C C . ASP A 1 174 ? 19.165 -8.408 -4.866 1.00 78.00 174 ASP A C 1
ATOM 1364 O O . ASP A 1 174 ? 18.894 -7.666 -5.809 1.00 78.00 174 ASP A O 1
ATOM 1368 N N . ALA A 1 175 ? 19.589 -7.939 -3.690 1.00 68.00 175 ALA A N 1
ATOM 1369 C CA . ALA A 1 175 ? 19.766 -6.523 -3.380 1.00 68.00 175 ALA A CA 1
ATOM 1370 C C . ALA A 1 175 ? 20.902 -5.843 -4.168 1.00 68.00 175 ALA A C 1
ATOM 1372 O O . ALA A 1 175 ? 21.029 -4.623 -4.103 1.00 68.00 175 ALA A O 1
ATOM 1373 N N . GLN A 1 176 ? 21.755 -6.582 -4.878 1.00 66.19 176 GLN A N 1
ATOM 1374 C CA . GLN A 1 176 ? 22.806 -6.002 -5.723 1.00 66.19 176 GLN A CA 1
ATOM 1375 C C . GLN A 1 176 ? 22.372 -5.835 -7.187 1.00 66.19 176 GLN A C 1
ATOM 1377 O O . GLN A 1 176 ? 23.048 -5.142 -7.956 1.00 66.19 176 GLN A O 1
ATOM 1382 N N . SER A 1 177 ? 21.237 -6.424 -7.568 1.00 67.69 177 SER A N 1
ATOM 1383 C CA . SER A 1 177 ? 20.662 -6.287 -8.902 1.00 67.69 177 SER A CA 1
ATOM 1384 C C . SER A 1 177 ? 19.785 -5.035 -8.983 1.00 67.69 177 SER A C 1
ATOM 1386 O O . SER A 1 177 ? 18.937 -4.788 -8.130 1.00 67.69 177 SER A O 1
ATOM 1388 N N . LEU A 1 178 ? 19.991 -4.219 -10.022 1.00 61.91 178 LEU A N 1
ATOM 1389 C CA . LEU A 1 178 ? 19.135 -3.070 -10.353 1.00 61.91 178 LEU A CA 1
ATOM 1390 C C . LEU A 1 178 ? 17.916 -3.474 -11.196 1.00 61.91 178 LEU A C 1
ATOM 1392 O O . LEU A 1 178 ? 17.064 -2.623 -11.474 1.00 61.91 178 LEU A O 1
ATOM 1396 N N . SER A 1 179 ? 17.881 -4.733 -11.635 1.00 62.00 179 SER A N 1
ATOM 1397 C CA . SER A 1 179 ? 16.782 -5.391 -12.338 1.00 62.00 179 SER A CA 1
ATOM 1398 C C . SER A 1 179 ? 16.568 -6.773 -11.721 1.00 62.00 179 SER A C 1
ATOM 1400 O O . SER A 1 179 ? 16.724 -7.802 -12.382 1.00 62.00 179 SER A O 1
ATOM 1402 N N . GLU A 1 180 ? 16.281 -6.790 -10.423 1.00 66.44 180 GLU A N 1
ATOM 1403 C CA . GLU A 1 180 ? 16.054 -7.996 -9.629 1.00 66.44 180 GLU A CA 1
ATOM 1404 C C . GLU A 1 180 ? 14.979 -8.898 -10.255 1.00 66.44 180 GLU A C 1
ATOM 1406 O O . GLU A 1 180 ? 15.079 -10.120 -10.230 1.00 66.44 180 GLU A O 1
ATOM 1411 N N . GLU A 1 181 ? 14.001 -8.290 -10.918 1.00 69.12 181 GLU A N 1
ATOM 1412 C CA . GLU A 1 181 ? 12.855 -8.953 -11.539 1.00 69.12 181 GLU A CA 1
ATOM 1413 C C . GLU A 1 181 ? 13.277 -9.731 -12.793 1.00 69.12 181 GLU A C 1
ATOM 1415 O O . GLU A 1 181 ? 12.857 -10.871 -13.008 1.00 69.12 181 GLU A O 1
ATOM 1420 N N . TYR A 1 182 ? 14.189 -9.157 -13.582 1.00 74.81 182 TYR A N 1
ATOM 1421 C CA . TYR A 1 182 ? 14.743 -9.810 -14.762 1.00 74.81 182 TYR A CA 1
ATOM 1422 C C . TYR A 1 182 ? 15.535 -11.068 -14.373 1.00 74.81 182 TYR A C 1
ATOM 1424 O O . TYR A 1 182 ? 15.318 -12.127 -14.964 1.00 74.81 182 TYR A O 1
ATOM 1432 N N . ASP A 1 183 ? 16.377 -10.982 -13.336 1.00 78.81 183 ASP A N 1
ATOM 1433 C CA . ASP A 1 183 ? 17.201 -12.098 -12.841 1.00 78.81 183 ASP A CA 1
ATOM 1434 C C . ASP A 1 183 ? 16.367 -13.285 -12.334 1.00 78.81 183 ASP A C 1
ATOM 1436 O O . ASP A 1 183 ? 16.664 -14.444 -12.647 1.00 78.81 183 ASP A O 1
ATOM 1440 N N . ILE A 1 184 ? 15.273 -12.999 -11.625 1.00 84.69 184 ILE A N 1
ATOM 1441 C CA . ILE A 1 184 ? 14.406 -14.019 -11.025 1.00 84.69 184 ILE A CA 1
ATOM 1442 C C . ILE A 1 184 ? 13.842 -14.980 -12.065 1.00 84.69 184 ILE A C 1
ATOM 1444 O O . ILE A 1 184 ? 13.870 -16.191 -11.841 1.00 84.69 184 ILE A O 1
ATOM 1448 N N . SER A 1 185 ? 13.382 -14.468 -13.210 1.00 84.38 185 SER A N 1
ATOM 1449 C CA . SER A 1 185 ? 12.872 -15.330 -14.285 1.00 84.38 185 SER A CA 1
ATOM 1450 C C . SER A 1 185 ? 13.933 -16.345 -14.733 1.00 84.38 185 SER A C 1
ATOM 1452 O O . SER A 1 185 ? 13.717 -17.549 -14.730 1.00 84.38 185 SER A O 1
ATOM 1454 N N . PHE A 1 186 ? 15.175 -15.922 -14.974 1.00 84.81 186 PHE A N 1
ATOM 1455 C CA . PHE A 1 186 ? 16.232 -16.864 -15.356 1.00 84.81 186 PHE A CA 1
ATOM 1456 C C . PHE A 1 186 ? 16.555 -17.891 -14.264 1.00 84.81 186 PHE A C 1
ATOM 1458 O O . PHE A 1 186 ? 16.836 -19.051 -14.585 1.00 84.81 186 PHE A O 1
ATOM 1465 N N . ARG A 1 187 ? 16.518 -17.496 -12.986 1.00 86.81 187 ARG A N 1
ATOM 1466 C CA . ARG A 1 187 ? 16.754 -18.407 -11.853 1.00 86.81 187 ARG A CA 1
ATOM 1467 C C . ARG A 1 187 ? 15.654 -19.461 -11.732 1.00 86.81 187 ARG A C 1
ATOM 1469 O O . ARG A 1 187 ? 15.972 -20.641 -11.565 1.00 86.81 187 ARG A O 1
ATOM 1476 N N . LEU A 1 188 ? 14.389 -19.070 -11.879 1.00 89.50 188 LEU A N 1
ATOM 1477 C CA . LEU A 1 188 ? 13.246 -19.988 -11.879 1.00 89.50 188 LEU A CA 1
ATOM 1478 C C . LEU A 1 188 ? 13.303 -20.937 -13.080 1.00 89.50 188 LEU A C 1
ATOM 1480 O O . LEU A 1 188 ? 13.226 -22.158 -12.905 1.00 89.50 188 LEU A O 1
ATOM 1484 N N . ARG A 1 189 ? 13.568 -20.411 -14.283 1.00 88.75 189 ARG A N 1
ATOM 1485 C CA . ARG A 1 189 ? 13.728 -21.234 -15.485 1.00 88.75 189 ARG A CA 1
ATOM 1486 C C . ARG A 1 189 ? 14.846 -22.262 -15.356 1.00 88.75 189 ARG A C 1
ATOM 1488 O O . ARG A 1 189 ? 14.672 -23.412 -15.755 1.00 88.75 189 ARG A O 1
ATOM 1495 N N . LYS A 1 190 ? 15.985 -21.886 -14.764 1.00 86.44 190 LYS A N 1
ATOM 1496 C CA . LYS A 1 190 ? 17.110 -22.804 -14.509 1.00 86.44 190 LYS A CA 1
ATOM 1497 C C . LYS A 1 190 ? 16.725 -23.954 -13.571 1.00 86.44 190 LYS A C 1
ATOM 1499 O O . LYS A 1 190 ? 17.283 -25.040 -13.692 1.00 86.44 190 LYS A O 1
ATOM 1504 N N . LYS A 1 191 ? 15.763 -23.735 -12.672 1.00 88.38 191 LYS A N 1
ATOM 1505 C CA . LYS A 1 191 ? 15.194 -24.764 -11.786 1.00 88.38 191 LYS A CA 1
ATOM 1506 C C . LYS A 1 191 ? 14.073 -25.583 -12.444 1.00 88.38 191 LYS A C 1
ATOM 1508 O O . LYS A 1 191 ? 13.462 -26.407 -11.773 1.00 88.38 191 LYS A O 1
ATOM 1513 N N . GLY A 1 192 ? 13.806 -25.381 -13.737 1.00 88.81 192 GLY A N 1
ATOM 1514 C CA . GLY A 1 192 ? 12.776 -26.112 -14.479 1.00 88.81 192 GLY A CA 1
ATOM 1515 C C . GLY A 1 192 ? 11.348 -25.661 -14.169 1.00 88.81 192 GLY A C 1
ATOM 1516 O O . GLY A 1 192 ? 10.409 -26.401 -14.451 1.00 88.81 192 GLY A O 1
ATOM 1517 N N . MET A 1 193 ? 11.176 -24.473 -13.585 1.00 92.69 193 MET A N 1
ATOM 1518 C CA . MET A 1 193 ? 9.860 -23.932 -13.257 1.00 92.69 193 MET A CA 1
ATOM 1519 C C . MET A 1 193 ? 9.143 -23.362 -14.484 1.00 92.69 193 MET A C 1
ATOM 1521 O O . MET A 1 193 ? 9.748 -23.071 -15.524 1.00 92.69 193 MET A O 1
ATOM 1525 N N . THR A 1 194 ? 7.824 -23.254 -14.356 1.00 93.12 194 THR A N 1
ATOM 1526 C CA . THR A 1 194 ? 6.917 -22.851 -15.436 1.00 93.12 194 THR A CA 1
ATOM 1527 C C . THR A 1 194 ? 6.627 -21.355 -15.382 1.00 93.12 194 THR A C 1
ATOM 1529 O O . THR A 1 194 ? 6.210 -20.830 -14.353 1.00 93.12 194 THR A O 1
ATOM 1532 N N . GLU A 1 195 ? 6.844 -20.660 -16.495 1.00 93.88 195 GLU A N 1
ATOM 1533 C CA . GLU A 1 195 ? 6.630 -19.216 -16.607 1.00 93.88 195 GLU A CA 1
ATOM 1534 C C . GLU A 1 195 ? 5.606 -18.941 -17.699 1.00 93.88 195 GLU A C 1
ATOM 1536 O O . GLU A 1 195 ? 5.637 -19.580 -18.753 1.00 93.88 195 GLU A O 1
ATOM 1541 N N . THR A 1 196 ? 4.690 -18.008 -17.452 1.00 93.88 196 THR A N 1
ATOM 1542 C CA . THR A 1 196 ? 3.601 -17.701 -18.380 1.00 93.88 196 THR A CA 1
ATOM 1543 C C . THR A 1 196 ? 3.329 -16.209 -18.474 1.00 93.88 196 THR A C 1
ATOM 1545 O O . THR A 1 196 ? 3.229 -15.509 -17.465 1.00 93.88 196 THR A O 1
ATOM 1548 N N . PHE A 1 197 ? 3.165 -15.723 -19.700 1.00 93.56 197 PHE A N 1
ATOM 1549 C CA . PHE A 1 197 ? 2.745 -14.362 -19.997 1.00 93.56 197 PHE A CA 1
ATOM 1550 C C . PHE A 1 197 ? 1.247 -14.351 -20.317 1.00 93.56 197 PHE A C 1
ATOM 1552 O O . PHE A 1 197 ? 0.798 -14.702 -21.409 1.00 93.56 197 PHE A O 1
ATOM 1559 N N . CYS A 1 198 ? 0.434 -13.965 -19.335 1.00 90.56 198 CYS A N 1
ATOM 1560 C CA . CYS A 1 198 ? -1.009 -14.144 -19.414 1.00 90.56 198 CYS A CA 1
ATOM 1561 C C . CYS A 1 198 ? -1.710 -12.913 -19.993 1.00 90.56 198 CYS A C 1
ATOM 1563 O O . CYS A 1 198 ? -1.958 -11.929 -19.299 1.00 90.56 198 CYS A O 1
ATOM 1565 N N . ARG A 1 199 ? -2.111 -12.992 -21.266 1.00 88.81 199 ARG A N 1
ATOM 1566 C CA . ARG A 1 199 ? -2.932 -11.962 -21.916 1.00 88.81 199 ARG A CA 1
ATOM 1567 C C . ARG A 1 199 ? -4.401 -12.379 -21.975 1.00 88.81 199 ARG A C 1
ATOM 1569 O O . ARG A 1 199 ? -4.872 -12.870 -23.002 1.00 88.81 199 ARG A O 1
ATOM 1576 N N . PHE A 1 200 ? -5.122 -12.165 -20.877 1.00 85.56 200 PHE A N 1
ATOM 1577 C CA . PHE A 1 200 ? -6.534 -12.535 -20.752 1.00 85.56 200 PHE A CA 1
ATOM 1578 C C . PHE A 1 200 ? -7.473 -11.369 -21.087 1.00 85.56 200 PHE A C 1
ATOM 1580 O O . PHE A 1 200 ? -7.266 -10.247 -20.628 1.00 85.56 200 PHE A O 1
ATOM 1587 N N . GLN A 1 201 ? -8.507 -11.633 -21.887 1.00 80.12 201 GLN A N 1
ATOM 1588 C CA . GLN A 1 201 ? -9.492 -10.633 -22.312 1.00 80.12 201 GLN A CA 1
ATOM 1589 C C . GLN A 1 201 ? -10.746 -10.701 -21.441 1.00 80.12 201 GLN A C 1
ATOM 1591 O O . GLN A 1 201 ? -11.279 -11.783 -21.207 1.00 80.12 201 GLN A O 1
ATOM 1596 N N . VAL A 1 202 ? -11.238 -9.541 -21.016 1.00 68.25 202 VAL A N 1
ATOM 1597 C CA . VAL A 1 202 ? -12.490 -9.393 -20.269 1.00 68.25 202 VAL A CA 1
ATOM 1598 C C . VAL A 1 202 ? -13.606 -9.035 -21.250 1.00 68.25 202 VAL A C 1
ATOM 1600 O O . VAL A 1 202 ? -13.473 -8.103 -22.046 1.00 68.25 202 VAL A O 1
ATOM 1603 N N . ARG A 1 203 ? -14.704 -9.796 -21.223 1.00 60.56 203 ARG A N 1
ATOM 1604 C CA . ARG A 1 203 ? -15.964 -9.417 -21.874 1.00 60.56 203 ARG A CA 1
ATOM 1605 C C . ARG A 1 203 ? -16.805 -8.676 -20.841 1.00 60.56 203 ARG A C 1
ATOM 1607 O O . ARG A 1 203 ? -17.445 -9.330 -20.028 1.00 60.56 203 ARG A O 1
ATOM 1614 N N . ASP A 1 204 ? -16.776 -7.351 -20.870 1.00 52.12 204 ASP A N 1
ATOM 1615 C CA . ASP A 1 204 ? -17.740 -6.542 -20.125 1.00 52.12 204 ASP A CA 1
ATOM 1616 C C . ASP A 1 204 ? -18.894 -6.177 -21.064 1.00 52.12 204 ASP A C 1
ATOM 1618 O O . ASP A 1 204 ? -18.677 -5.518 -22.080 1.00 52.12 204 ASP A O 1
ATOM 1622 N N . ASP A 1 205 ? -20.111 -6.616 -20.729 1.00 43.25 205 ASP A N 1
ATOM 1623 C CA . ASP A 1 205 ? -21.346 -6.265 -21.449 1.00 43.25 205 ASP A CA 1
ATOM 1624 C C . ASP A 1 205 ? -21.904 -4.884 -21.021 1.00 43.25 205 ASP A C 1
ATOM 1626 O O . ASP A 1 205 ? -22.874 -4.407 -21.606 1.00 43.25 205 ASP A O 1
ATOM 1630 N N . ALA A 1 206 ? -21.318 -4.239 -19.998 1.00 40.72 206 ALA A N 1
ATOM 1631 C CA . ALA A 1 206 ? -21.964 -3.148 -19.255 1.00 40.72 206 ALA A CA 1
ATOM 1632 C C . ALA A 1 206 ? -21.397 -1.727 -19.460 1.00 40.72 206 ALA A C 1
ATOM 1634 O O . ALA A 1 206 ? -22.080 -0.781 -19.092 1.00 40.72 206 ALA A O 1
ATOM 1635 N N . ASP A 1 207 ? -20.222 -1.535 -20.066 1.00 41.22 207 ASP A N 1
ATOM 1636 C CA . ASP A 1 207 ? -19.690 -0.195 -20.373 1.00 41.22 207 ASP A CA 1
ATOM 1637 C C . ASP A 1 207 ? -18.728 -0.280 -21.570 1.00 41.22 207 ASP A C 1
ATOM 1639 O O . ASP A 1 207 ? -17.542 -0.574 -21.418 1.00 41.22 207 ASP A O 1
ATOM 1643 N N . GLU A 1 208 ? -19.223 -0.051 -22.793 1.00 40.91 208 GLU A N 1
ATOM 1644 C CA . GLU A 1 208 ? -18.345 0.109 -23.959 1.00 40.91 208 GLU A CA 1
ATOM 1645 C C . GLU A 1 208 ? -17.665 1.493 -23.890 1.00 40.91 208 GLU A C 1
ATOM 1647 O O . GLU A 1 208 ? -18.340 2.513 -24.077 1.00 40.91 208 GLU A O 1
ATOM 1652 N N . PRO A 1 209 ? -16.338 1.594 -23.665 1.00 46.81 209 PRO A N 1
ATOM 1653 C CA . PRO A 1 209 ? -15.655 2.877 -23.762 1.00 46.81 209 PRO A CA 1
ATOM 1654 C C . PRO A 1 209 ? -15.810 3.453 -25.176 1.00 46.81 209 PRO A C 1
ATOM 1656 O O . PRO A 1 209 ? -15.766 2.722 -26.171 1.00 46.81 209 PRO A O 1
ATOM 1659 N N . GLN A 1 210 ? -15.970 4.781 -25.269 1.00 47.34 210 GLN A N 1
ATOM 1660 C CA . GLN A 1 210 ? -16.099 5.497 -26.541 1.00 47.34 210 GLN A CA 1
ATOM 1661 C C . GLN A 1 210 ? -15.029 5.045 -27.542 1.00 47.34 210 GLN A C 1
ATOM 1663 O O . GLN A 1 210 ? -13.823 5.087 -27.297 1.00 47.34 210 GLN A O 1
ATOM 1668 N N . ARG A 1 211 ? -15.508 4.586 -28.696 1.00 51.84 211 ARG A N 1
ATOM 1669 C CA . ARG A 1 211 ? -14.718 3.922 -29.726 1.00 51.84 211 ARG A CA 1
ATOM 1670 C C . ARG A 1 211 ? -13.708 4.888 -30.353 1.00 51.84 211 ARG A C 1
ATOM 1672 O O . ARG A 1 211 ? -14.075 5.729 -31.170 1.00 51.84 211 ARG A O 1
ATOM 1679 N N . LEU A 1 212 ? -12.426 4.724 -30.034 1.00 57.41 212 LEU A N 1
ATOM 1680 C CA . LEU A 1 212 ? -11.350 5.425 -30.736 1.00 57.41 212 LEU A CA 1
ATOM 1681 C C . LEU A 1 212 ? -11.246 4.914 -32.184 1.00 57.41 212 LEU A C 1
ATOM 1683 O O . LEU A 1 212 ? -11.258 3.706 -32.444 1.00 57.41 212 LEU A O 1
ATOM 1687 N N . PHE A 1 213 ? -11.147 5.833 -33.145 1.00 57.44 213 PHE A N 1
ATOM 1688 C CA . PHE A 1 213 ? -11.051 5.503 -34.569 1.00 57.44 213 PHE A CA 1
ATOM 1689 C C . PHE A 1 213 ? -9.844 4.585 -34.848 1.00 57.44 213 PHE A C 1
ATOM 1691 O O . PHE A 1 213 ? -8.711 4.880 -34.463 1.00 57.44 213 PHE A O 1
ATOM 1698 N N . GLY A 1 214 ? -10.097 3.446 -35.501 1.00 57.28 214 GLY A N 1
ATOM 1699 C CA . GLY A 1 214 ? -9.088 2.432 -35.835 1.00 57.28 214 GLY A CA 1
ATOM 1700 C C . GLY A 1 214 ? -8.669 1.496 -34.693 1.00 57.28 214 GLY A C 1
ATOM 1701 O O . GLY A 1 214 ? -8.001 0.498 -34.964 1.00 57.28 214 GLY A O 1
ATOM 1702 N N . ALA A 1 215 ? -9.090 1.740 -33.446 1.00 58.59 215 ALA A N 1
ATOM 1703 C CA . ALA A 1 215 ? -8.830 0.811 -32.350 1.00 58.59 215 ALA A CA 1
ATOM 1704 C C . ALA A 1 215 ? -9.612 -0.499 -32.560 1.00 58.59 215 ALA A C 1
ATOM 1706 O O . ALA A 1 215 ? -10.809 -0.505 -32.873 1.00 58.59 215 ALA A O 1
ATOM 1707 N N . ARG A 1 216 ? -8.936 -1.645 -32.406 1.00 57.34 216 ARG A N 1
ATOM 1708 C CA . ARG A 1 216 ? -9.597 -2.956 -32.491 1.00 57.34 216 ARG A CA 1
ATOM 1709 C C . ARG A 1 216 ? -10.501 -3.125 -31.269 1.00 57.34 216 ARG A C 1
ATOM 1711 O O . ARG A 1 216 ? -10.027 -3.002 -30.146 1.00 57.34 216 ARG A O 1
ATOM 1718 N N . ARG A 1 217 ? -11.763 -3.529 -31.487 1.00 48.00 217 ARG A N 1
ATOM 1719 C CA . ARG A 1 217 ? -12.782 -3.778 -30.435 1.00 48.00 217 ARG A CA 1
ATOM 1720 C C . ARG A 1 217 ? -12.320 -4.677 -29.271 1.00 48.00 217 ARG A C 1
ATOM 1722 O O . ARG A 1 217 ? -12.977 -4.705 -28.247 1.00 48.00 217 ARG A O 1
ATOM 1729 N N . ARG A 1 218 ? -11.251 -5.463 -29.444 1.00 50.78 218 ARG A N 1
ATOM 1730 C CA . ARG A 1 218 ? -10.883 -6.598 -28.577 1.00 50.78 218 ARG A CA 1
ATOM 1731 C C . ARG A 1 218 ? -9.593 -6.406 -27.767 1.00 50.78 218 ARG A C 1
ATOM 1733 O O . ARG A 1 218 ? -9.297 -7.242 -26.925 1.00 50.78 218 ARG A O 1
ATOM 1740 N N . THR A 1 219 ? -8.801 -5.367 -28.038 1.00 55.47 219 THR A N 1
ATOM 1741 C CA . THR A 1 219 ? -7.461 -5.187 -27.432 1.00 55.47 219 THR A CA 1
ATOM 1742 C C . THR A 1 219 ? -7.419 -4.337 -26.154 1.00 55.47 219 THR A C 1
ATOM 1744 O O . THR A 1 219 ? -6.603 -4.659 -25.298 1.00 55.47 219 THR A O 1
ATOM 1747 N N . PRO A 1 220 ? -8.258 -3.297 -25.960 1.00 53.47 220 PRO A N 1
ATOM 1748 C CA . PRO A 1 220 ? -8.212 -2.478 -24.740 1.00 53.47 220 PRO A CA 1
ATOM 1749 C C . PRO A 1 220 ? -8.683 -3.207 -23.469 1.00 53.47 220 PRO A C 1
ATOM 1751 O O . PRO A 1 220 ? -8.217 -2.889 -22.373 1.00 53.47 220 PRO A O 1
ATOM 1754 N N . ASN A 1 221 ? -9.563 -4.205 -23.615 1.00 64.94 221 ASN A N 1
ATOM 1755 C CA . ASN A 1 221 ? -10.185 -4.951 -22.512 1.00 64.94 221 ASN A CA 1
ATOM 1756 C C . ASN A 1 221 ? -9.355 -6.177 -22.113 1.00 64.94 221 ASN A C 1
ATOM 1758 O O . ASN A 1 221 ? -9.851 -7.300 -22.045 1.00 64.94 221 ASN A O 1
ATOM 1762 N N . VAL A 1 222 ? -8.057 -5.980 -21.912 1.00 78.50 222 VAL A N 1
ATOM 1763 C CA . VAL A 1 222 ? -7.158 -7.007 -21.381 1.00 78.50 222 VAL A CA 1
ATOM 1764 C C . VAL A 1 222 ? -6.943 -6.739 -19.894 1.00 78.50 222 VAL A C 1
ATOM 1766 O O . VAL A 1 222 ? -6.809 -5.583 -19.487 1.00 78.50 222 VAL A O 1
ATOM 1769 N N . VAL A 1 223 ? -6.903 -7.799 -19.085 1.00 84.62 223 VAL A N 1
ATOM 1770 C CA . VAL A 1 223 ? -6.457 -7.712 -17.688 1.00 84.62 223 VAL A CA 1
ATOM 1771 C C . VAL A 1 223 ? -4.976 -7.334 -17.704 1.00 84.62 223 VAL A C 1
ATOM 1773 O O . VAL A 1 223 ? -4.130 -8.133 -18.103 1.00 84.62 223 VAL A O 1
ATOM 1776 N N . CYS A 1 224 ? -4.669 -6.091 -17.347 1.00 87.12 224 CYS A N 1
ATOM 1777 C CA . CYS A 1 224 ? -3.322 -5.536 -17.415 1.00 87.12 224 CYS A CA 1
ATOM 1778 C C . CYS A 1 224 ? -3.083 -4.527 -16.295 1.00 87.12 224 CYS A C 1
ATOM 1780 O O . CYS A 1 224 ? -4.023 -3.879 -15.822 1.00 87.12 224 CYS A O 1
ATOM 1782 N N . VAL A 1 225 ? -1.811 -4.333 -15.960 1.00 88.25 225 VAL A N 1
ATOM 1783 C CA . VAL A 1 225 ? -1.367 -3.236 -15.100 1.00 88.25 225 VAL A CA 1
ATOM 1784 C C . VAL A 1 225 ? -1.176 -1.991 -15.951 1.00 88.25 225 VAL A C 1
ATOM 1786 O O . VAL A 1 225 ? -0.661 -2.066 -17.072 1.00 88.25 225 VAL A O 1
ATOM 1789 N N . ARG A 1 226 ? -1.624 -0.843 -15.442 1.00 86.56 226 ARG A N 1
ATOM 1790 C CA . ARG A 1 226 ? -1.467 0.443 -16.122 1.00 86.56 226 ARG A CA 1
ATOM 1791 C C . ARG A 1 226 ? -0.716 1.430 -15.246 1.00 86.56 226 ARG A C 1
ATOM 1793 O O . ARG A 1 226 ? -1.017 1.556 -14.069 1.00 86.56 226 ARG A O 1
ATOM 1800 N N . GLU A 1 227 ? 0.204 2.181 -15.833 1.00 84.19 227 GLU A N 1
ATOM 1801 C CA . GLU A 1 227 ? 1.012 3.156 -15.095 1.00 84.19 227 GLU A CA 1
ATOM 1802 C C . GLU A 1 227 ? 1.315 4.399 -15.939 1.00 84.19 227 GLU A C 1
ATOM 1804 O O . GLU A 1 227 ? 1.287 4.363 -17.175 1.00 84.19 227 GLU A O 1
ATOM 1809 N N . TYR A 1 228 ? 1.616 5.519 -15.280 1.00 83.12 228 TYR A N 1
ATOM 1810 C CA . TYR A 1 228 ? 2.164 6.684 -15.965 1.00 83.12 228 TYR A CA 1
ATOM 1811 C C . TYR A 1 228 ? 3.689 6.616 -16.017 1.00 83.12 228 TYR A C 1
ATOM 1813 O O . TYR A 1 228 ? 4.372 6.643 -14.994 1.00 83.12 228 TYR A O 1
ATOM 1821 N N . PHE A 1 229 ? 4.221 6.655 -17.235 1.00 84.44 229 PHE A N 1
ATOM 1822 C CA . PHE A 1 229 ? 5.658 6.750 -17.465 1.00 84.44 229 PHE A CA 1
ATOM 1823 C C . PHE A 1 229 ? 6.164 8.197 -17.379 1.00 84.44 229 PHE A C 1
ATOM 1825 O O . PHE A 1 229 ? 5.374 9.139 -17.540 1.00 84.44 229 PHE A O 1
ATOM 1832 N N . PRO A 1 230 ? 7.479 8.395 -17.157 1.00 83.94 230 PRO A N 1
ATOM 1833 C CA . PRO A 1 230 ? 8.072 9.718 -17.043 1.00 83.94 230 PRO A CA 1
ATOM 1834 C C . PRO A 1 230 ? 7.785 10.616 -18.247 1.00 83.94 230 PRO A C 1
ATOM 1836 O O . PRO A 1 230 ? 7.898 10.216 -19.407 1.00 83.94 230 PRO A O 1
ATOM 1839 N N . ASP A 1 231 ? 7.466 11.873 -17.965 1.00 84.69 231 ASP A N 1
ATOM 1840 C CA . ASP A 1 231 ? 7.097 12.875 -18.964 1.00 84.69 231 ASP A CA 1
ATOM 1841 C C . ASP A 1 231 ? 8.262 13.769 -19.403 1.00 84.69 231 ASP A C 1
ATOM 1843 O O . ASP A 1 231 ? 8.250 14.310 -20.512 1.00 84.69 231 ASP A O 1
ATOM 1847 N N . THR A 1 232 ? 9.290 13.909 -18.566 1.00 87.31 232 THR A N 1
ATOM 1848 C CA . THR A 1 232 ? 10.478 14.708 -18.873 1.00 87.31 232 THR A CA 1
ATOM 1849 C C . THR A 1 232 ? 11.602 13.869 -19.471 1.00 87.31 232 THR A C 1
ATOM 1851 O O . THR A 1 232 ? 11.874 12.742 -19.053 1.00 87.31 232 THR A O 1
ATOM 1854 N N . PHE A 1 233 ? 12.341 14.468 -20.409 1.00 89.50 233 PHE A N 1
ATOM 1855 C CA . PHE A 1 233 ? 13.491 13.840 -21.066 1.00 89.50 233 PHE A CA 1
ATOM 1856 C C . PHE A 1 233 ? 14.525 13.298 -20.066 1.00 89.50 233 PHE A C 1
ATOM 1858 O O . PHE A 1 233 ? 14.960 12.154 -20.161 1.00 89.50 233 PHE A O 1
ATOM 1865 N N . ARG A 1 234 ? 14.893 14.098 -19.053 1.00 88.81 234 ARG A N 1
ATOM 1866 C CA . ARG A 1 234 ? 15.876 13.694 -18.032 1.00 88.81 234 ARG A CA 1
ATOM 1867 C C . ARG A 1 234 ? 15.383 12.524 -17.181 1.00 88.81 234 ARG A C 1
ATOM 1869 O O . ARG A 1 234 ? 16.190 11.678 -16.802 1.00 88.81 234 ARG A O 1
ATOM 1876 N N . ALA A 1 235 ? 14.092 12.475 -16.851 1.00 86.31 235 ALA A N 1
ATOM 1877 C CA . ALA A 1 235 ? 13.527 11.366 -16.089 1.00 86.31 235 ALA A CA 1
ATOM 1878 C C . ALA A 1 235 ? 13.476 10.078 -16.926 1.00 86.31 235 ALA A C 1
ATOM 1880 O O . ALA A 1 235 ? 13.915 9.040 -16.437 1.00 86.31 235 ALA A O 1
ATOM 1881 N N . ALA A 1 236 ? 13.081 10.162 -18.201 1.00 88.81 236 ALA A N 1
ATOM 1882 C CA . ALA A 1 236 ? 13.104 9.022 -19.120 1.00 88.81 236 ALA A CA 1
ATOM 1883 C C . ALA A 1 236 ? 14.525 8.465 -19.329 1.00 88.81 236 ALA A C 1
ATOM 1885 O O . ALA A 1 236 ? 14.744 7.257 -19.247 1.00 88.81 236 ALA A O 1
ATOM 1886 N N . VAL A 1 237 ? 15.523 9.343 -19.506 1.00 90.88 237 VAL A N 1
ATOM 1887 C CA . VAL A 1 237 ? 16.942 8.953 -19.603 1.00 90.88 237 VAL A CA 1
ATOM 1888 C C . VAL A 1 237 ? 17.419 8.247 -18.331 1.00 90.88 237 VAL A C 1
ATOM 1890 O O . VAL A 1 237 ? 18.112 7.236 -18.429 1.00 90.88 237 VAL A O 1
ATOM 1893 N N . ARG A 1 238 ? 17.040 8.735 -17.140 1.00 86.38 238 ARG A N 1
ATOM 1894 C CA . ARG A 1 238 ? 17.368 8.071 -15.866 1.00 86.38 238 ARG A CA 1
ATOM 1895 C C . ARG A 1 238 ? 16.745 6.679 -15.781 1.00 86.38 238 ARG A C 1
ATOM 1897 O O . ARG A 1 238 ? 17.479 5.716 -15.565 1.00 86.38 238 ARG A O 1
ATOM 1904 N N . GLN A 1 239 ? 15.441 6.561 -16.031 1.00 85.31 239 GLN A N 1
ATOM 1905 C CA . GLN A 1 239 ? 14.727 5.284 -15.959 1.00 85.31 239 GLN A CA 1
ATOM 1906 C C . GLN A 1 239 ? 15.314 4.254 -16.934 1.00 85.31 239 GLN A C 1
ATOM 1908 O O . GLN A 1 239 ? 15.701 3.161 -16.527 1.00 85.31 239 GLN A O 1
ATOM 1913 N N . LYS A 1 240 ? 15.475 4.622 -18.209 1.00 88.12 240 LYS A N 1
ATOM 1914 C CA . LYS A 1 240 ? 16.029 3.715 -19.220 1.00 88.12 240 LYS A CA 1
ATOM 1915 C C . LYS A 1 240 ? 17.496 3.377 -18.971 1.00 88.12 240 LYS A C 1
ATOM 1917 O O . LYS A 1 240 ? 17.907 2.253 -19.245 1.00 88.12 240 LYS A O 1
ATOM 1922 N N . SER A 1 241 ? 18.287 4.299 -18.408 1.00 88.62 241 SER A N 1
ATOM 1923 C CA . SER A 1 241 ? 19.669 3.987 -18.023 1.00 88.62 241 SER A CA 1
ATOM 1924 C C . SER A 1 241 ? 19.723 2.877 -16.969 1.00 88.62 241 SER A C 1
ATOM 1926 O O . SER A 1 241 ? 20.549 1.979 -17.100 1.00 88.62 241 SER A O 1
ATOM 1928 N N . ARG A 1 242 ? 18.784 2.852 -16.005 1.00 82.88 242 ARG A N 1
ATOM 1929 C CA . ARG A 1 242 ? 18.6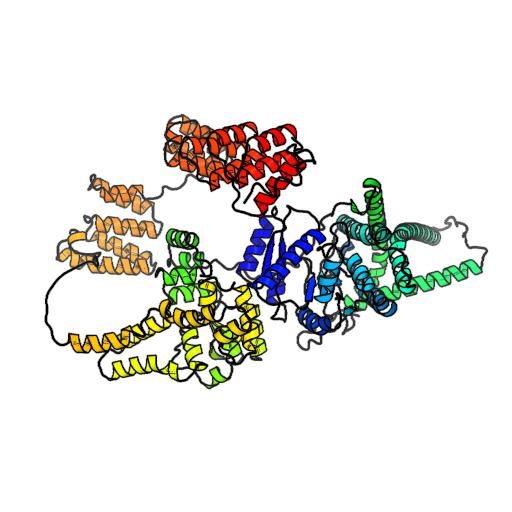64 1.768 -15.013 1.00 82.88 242 ARG A CA 1
ATOM 1930 C C . ARG A 1 242 ? 18.407 0.421 -15.685 1.00 82.88 242 ARG A C 1
ATOM 1932 O O . ARG A 1 242 ? 19.119 -0.540 -15.405 1.00 82.88 242 ARG A O 1
ATOM 1939 N N . TRP A 1 243 ? 17.447 0.366 -16.609 1.00 84.06 243 TRP A N 1
ATOM 1940 C CA . TRP A 1 243 ? 17.131 -0.860 -17.348 1.00 84.06 243 TRP A CA 1
ATOM 1941 C C . TRP A 1 243 ? 18.309 -1.367 -18.181 1.00 84.06 243 TRP A C 1
ATOM 1943 O O . TRP A 1 243 ? 18.566 -2.569 -18.201 1.00 84.06 243 TRP A O 1
ATOM 1953 N N . ILE A 1 244 ? 19.058 -0.466 -18.828 1.00 87.19 244 ILE A N 1
ATOM 1954 C CA . ILE A 1 244 ? 20.261 -0.823 -19.592 1.00 87.19 244 ILE A CA 1
ATOM 1955 C C . ILE A 1 244 ? 21.345 -1.384 -18.661 1.00 87.19 244 ILE A C 1
ATOM 1957 O O . ILE A 1 244 ? 21.950 -2.403 -18.985 1.00 87.19 244 ILE A O 1
ATOM 1961 N N . ILE A 1 245 ? 21.583 -0.766 -17.498 1.00 85.31 245 ILE A N 1
ATOM 1962 C CA . ILE A 1 245 ? 22.565 -1.267 -16.521 1.00 85.31 245 ILE A CA 1
ATOM 1963 C C . ILE A 1 245 ? 22.194 -2.666 -16.040 1.00 85.31 245 ILE A C 1
ATOM 1965 O O . ILE A 1 245 ? 23.042 -3.555 -16.106 1.00 85.31 245 ILE A O 1
ATOM 1969 N N . GLY A 1 246 ? 20.945 -2.871 -15.622 1.00 80.69 246 GLY A N 1
ATOM 1970 C CA . GLY A 1 246 ? 20.466 -4.169 -15.149 1.00 80.69 246 GLY A CA 1
ATOM 1971 C C . GLY A 1 246 ? 20.509 -5.248 -16.234 1.00 80.69 246 GLY A C 1
ATOM 1972 O O . GLY A 1 246 ? 21.165 -6.277 -16.088 1.00 80.69 246 GLY A O 1
ATOM 1973 N N . THR A 1 247 ? 19.898 -4.977 -17.387 1.00 79.88 247 THR A N 1
ATOM 1974 C CA . THR A 1 247 ? 19.724 -5.982 -18.449 1.00 79.88 247 THR A CA 1
ATOM 1975 C C . THR A 1 247 ? 21.025 -6.272 -19.200 1.00 79.88 247 THR A C 1
ATOM 1977 O O . THR A 1 247 ? 21.343 -7.429 -19.481 1.00 79.88 247 THR A O 1
ATOM 1980 N N . VAL A 1 248 ? 21.790 -5.231 -19.550 1.00 85.56 248 VAL A N 1
ATOM 1981 C CA . VAL A 1 248 ? 22.988 -5.373 -20.389 1.00 85.56 248 VAL A CA 1
ATOM 1982 C C . VAL A 1 248 ? 24.222 -5.614 -19.533 1.00 85.56 248 VAL A C 1
ATOM 1984 O O . VAL A 1 248 ? 24.898 -6.616 -19.729 1.00 85.56 248 VAL A O 1
ATOM 1987 N N . PHE A 1 249 ? 24.542 -4.720 -18.595 1.00 83.12 249 PHE A N 1
ATOM 1988 C CA . PHE A 1 249 ? 25.837 -4.752 -17.906 1.00 83.12 249 PHE A CA 1
ATOM 1989 C C . PHE A 1 249 ? 25.869 -5.735 -16.726 1.00 83.12 249 PHE A C 1
ATOM 1991 O O . PHE A 1 249 ? 26.799 -6.537 -16.632 1.00 83.12 249 PHE A O 1
ATOM 1998 N N . GLN A 1 250 ? 24.864 -5.709 -15.845 1.00 80.12 250 GLN A N 1
ATOM 1999 C CA . GLN A 1 250 ? 24.728 -6.680 -14.752 1.00 80.12 250 GLN A CA 1
ATOM 2000 C C . GLN A 1 250 ? 24.348 -8.055 -15.312 1.00 80.12 250 GLN A C 1
ATOM 2002 O O . GLN A 1 250 ? 25.044 -9.033 -15.053 1.00 80.12 250 GLN A O 1
ATOM 2007 N N . GLY A 1 251 ? 23.351 -8.117 -16.202 1.00 78.31 251 GLY A N 1
ATOM 2008 C CA . GLY A 1 251 ? 22.921 -9.353 -16.859 1.00 78.31 251 GLY A CA 1
ATOM 2009 C C . GLY A 1 251 ? 24.020 -10.079 -17.648 1.00 78.31 251 GLY A C 1
ATOM 2010 O O . GLY A 1 251 ? 23.953 -11.299 -17.802 1.00 78.31 251 GLY A O 1
ATOM 2011 N N . PHE A 1 252 ? 25.064 -9.385 -18.122 1.00 79.69 252 PHE A N 1
ATOM 2012 C CA . PHE A 1 252 ? 26.239 -10.034 -18.722 1.00 79.69 252 PHE A CA 1
ATOM 2013 C C . PHE A 1 252 ? 27.116 -10.754 -17.688 1.00 79.69 252 PHE A C 1
ATOM 2015 O O . PHE A 1 252 ? 27.676 -11.808 -17.989 1.00 79.69 252 PHE A O 1
ATOM 2022 N N . LYS A 1 253 ? 27.243 -10.200 -16.476 1.00 77.88 253 LYS A N 1
ATOM 2023 C CA . LYS A 1 253 ? 28.015 -10.806 -15.382 1.00 77.88 253 LYS A CA 1
ATOM 2024 C C . LYS A 1 253 ? 27.241 -11.935 -14.696 1.00 77.88 253 LYS A C 1
ATOM 2026 O O . LYS A 1 253 ? 27.827 -12.986 -14.440 1.00 77.88 253 LYS A O 1
ATOM 2031 N N . THR A 1 254 ? 25.954 -11.722 -14.424 1.00 76.31 254 THR A N 1
ATOM 2032 C CA . THR A 1 254 ? 25.111 -12.636 -13.637 1.00 76.31 254 THR A CA 1
ATOM 2033 C C . THR A 1 254 ? 24.652 -13.838 -14.457 1.00 76.31 254 THR A C 1
ATOM 2035 O O . THR A 1 254 ? 24.811 -14.985 -14.036 1.00 76.31 254 THR A O 1
ATOM 2038 N N . HIS A 1 255 ? 24.159 -13.612 -15.677 1.00 76.88 255 HIS A N 1
ATOM 2039 C CA . HIS A 1 255 ? 23.686 -14.688 -16.544 1.00 76.88 255 HIS A CA 1
ATOM 2040 C C . HIS A 1 255 ? 24.746 -15.032 -17.581 1.00 76.88 255 HIS A C 1
ATOM 2042 O O . HIS A 1 255 ? 24.984 -14.289 -18.525 1.00 76.88 255 HIS A O 1
ATOM 2048 N N . ARG A 1 256 ? 25.401 -16.183 -17.455 1.00 79.62 256 ARG A N 1
ATOM 2049 C CA . ARG A 1 256 ? 26.306 -16.667 -18.509 1.00 79.62 256 ARG A CA 1
ATOM 2050 C C . ARG A 1 256 ? 25.515 -17.272 -19.670 1.00 79.62 256 ARG A C 1
ATOM 2052 O O . ARG A 1 256 ? 24.302 -17.452 -19.586 1.00 79.62 256 ARG A O 1
ATOM 2059 N N . TRP A 1 257 ? 26.203 -17.561 -20.772 1.00 84.25 257 TRP A N 1
ATOM 2060 C CA . TRP A 1 257 ? 25.610 -18.330 -21.865 1.00 84.25 257 TRP A CA 1
ATOM 2061 C C . TRP A 1 257 ? 25.137 -19.692 -21.354 1.00 84.25 257 TRP A C 1
ATOM 2063 O O . TRP A 1 257 ? 25.810 -20.335 -20.548 1.00 84.25 257 TRP A O 1
ATOM 2073 N N . THR A 1 258 ? 23.958 -20.098 -21.804 1.00 82.62 258 THR A N 1
ATOM 2074 C CA . THR A 1 258 ? 23.293 -21.338 -21.395 1.00 82.62 258 THR A CA 1
ATOM 2075 C C . THR A 1 258 ? 23.460 -22.420 -22.461 1.00 82.62 258 THR A C 1
ATOM 2077 O O . THR A 1 258 ? 23.962 -22.150 -23.551 1.00 82.62 258 THR A O 1
ATOM 2080 N N . SER A 1 259 ? 23.039 -23.652 -22.178 1.00 80.56 259 SER A N 1
ATOM 2081 C CA . SER A 1 259 ? 23.011 -24.730 -23.179 1.00 80.56 259 SER A CA 1
ATOM 2082 C C . SER A 1 259 ? 21.867 -24.585 -24.191 1.00 80.56 259 SER A C 1
ATOM 2084 O O . SER A 1 259 ? 21.916 -25.187 -25.260 1.00 80.56 259 SER A O 1
ATOM 2086 N N . SER A 1 260 ? 20.844 -23.776 -23.888 1.00 85.69 260 SER A N 1
ATOM 2087 C CA . SER A 1 260 ? 19.710 -23.547 -24.783 1.00 85.69 260 SER A CA 1
ATOM 2088 C C . SER A 1 260 ? 20.022 -22.453 -25.801 1.00 85.69 260 SER A C 1
ATOM 2090 O O . SER A 1 260 ? 20.236 -21.288 -25.451 1.00 85.69 260 SER A O 1
ATOM 2092 N N . TRP A 1 261 ? 20.000 -22.810 -27.086 1.00 88.94 261 TRP A N 1
ATOM 2093 C CA . TRP A 1 261 ? 20.238 -21.856 -28.168 1.00 88.94 261 TRP A CA 1
ATOM 2094 C C . TRP A 1 261 ? 19.135 -20.788 -28.256 1.00 88.94 261 TRP A C 1
ATOM 2096 O O . TRP A 1 261 ? 19.441 -19.631 -28.547 1.00 88.94 261 TRP A O 1
ATOM 2106 N N . THR A 1 262 ? 17.876 -21.133 -27.945 1.00 88.44 262 THR A N 1
ATOM 2107 C CA . THR A 1 262 ? 16.754 -20.178 -27.967 1.00 88.44 262 THR A CA 1
ATOM 2108 C C . THR A 1 262 ? 16.913 -19.126 -26.877 1.00 88.44 262 THR A C 1
ATOM 2110 O O . THR A 1 262 ? 16.757 -17.933 -27.134 1.00 88.44 262 THR A O 1
ATOM 2113 N N . LEU A 1 263 ? 17.314 -19.539 -25.673 1.00 86.00 263 LEU A N 1
ATOM 2114 C CA . LEU A 1 263 ? 17.578 -18.620 -24.567 1.00 86.00 263 LEU A CA 1
ATOM 2115 C C . LEU A 1 263 ? 18.799 -17.735 -24.857 1.00 86.00 263 LEU A C 1
ATOM 2117 O O . LEU A 1 263 ? 18.766 -16.530 -24.613 1.00 86.00 263 LEU A O 1
ATOM 2121 N N . ASN A 1 264 ? 19.850 -18.304 -25.456 1.00 89.19 264 ASN A N 1
ATOM 2122 C CA . ASN A 1 264 ? 21.029 -17.546 -25.877 1.00 89.19 264 ASN A CA 1
ATOM 2123 C C . ASN A 1 264 ? 20.710 -16.517 -26.970 1.00 89.19 264 ASN A C 1
ATOM 2125 O O . ASN A 1 264 ? 21.272 -15.423 -26.946 1.00 89.19 264 ASN A O 1
ATOM 2129 N N . TYR A 1 265 ? 19.795 -16.819 -27.894 1.00 90.88 265 TYR A N 1
ATOM 2130 C CA . TYR A 1 265 ? 19.333 -15.851 -28.890 1.00 90.88 265 TYR A CA 1
ATOM 2131 C C . TYR A 1 265 ? 18.697 -14.620 -28.228 1.00 90.88 265 TYR A C 1
ATOM 2133 O O . TYR A 1 265 ? 19.047 -13.487 -28.572 1.00 90.88 265 TYR A O 1
ATOM 2141 N N . PHE A 1 266 ? 17.815 -14.820 -27.242 1.00 88.38 266 PHE A N 1
ATOM 2142 C CA . PHE A 1 266 ? 17.206 -13.709 -26.506 1.00 88.38 266 PHE A CA 1
ATOM 2143 C C . PHE A 1 266 ? 18.225 -12.962 -25.638 1.00 88.38 266 PHE A C 1
ATOM 2145 O O . PHE A 1 266 ? 18.263 -11.736 -25.690 1.00 88.38 266 PHE A O 1
ATOM 2152 N N . LEU A 1 267 ? 19.140 -13.665 -24.961 1.00 86.94 267 LEU A N 1
ATOM 2153 C CA . LEU A 1 267 ? 20.243 -13.028 -24.229 1.00 86.94 267 LEU A CA 1
ATOM 2154 C C . LEU A 1 267 ? 21.120 -12.159 -25.142 1.00 86.94 267 LEU A C 1
ATOM 2156 O O . LEU A 1 267 ? 21.478 -11.041 -24.776 1.00 86.94 267 LEU A O 1
ATOM 2160 N N . TRP A 1 268 ? 21.456 -12.636 -26.344 1.00 89.25 268 TRP A N 1
ATOM 2161 C CA . TRP A 1 268 ? 22.172 -11.836 -27.339 1.00 89.25 268 TRP A CA 1
ATOM 2162 C C . TRP A 1 268 ? 21.353 -10.615 -27.774 1.00 89.25 268 TRP A C 1
ATOM 2164 O O . TRP A 1 268 ? 21.892 -9.507 -27.843 1.00 89.25 268 TRP A O 1
ATOM 2174 N N . ARG A 1 269 ? 20.053 -10.802 -28.040 1.00 87.12 269 ARG A N 1
ATOM 2175 C CA . ARG A 1 269 ? 19.139 -9.729 -28.450 1.00 87.12 269 ARG A CA 1
ATOM 2176 C C . ARG A 1 269 ? 19.014 -8.636 -27.386 1.00 87.12 269 ARG A C 1
ATOM 2178 O O . ARG A 1 269 ? 18.931 -7.467 -27.759 1.00 87.12 269 ARG A O 1
ATOM 2185 N N . ASP A 1 270 ? 19.038 -8.998 -26.112 1.00 86.06 270 ASP A N 1
ATOM 2186 C CA . ASP A 1 270 ? 18.962 -8.046 -25.006 1.00 86.06 270 ASP A CA 1
ATOM 2187 C C . ASP A 1 270 ? 20.304 -7.303 -24.841 1.00 86.06 270 ASP A C 1
ATOM 2189 O O . ASP A 1 270 ? 20.348 -6.075 -24.747 1.00 86.06 270 ASP A O 1
ATOM 2193 N N . ARG A 1 271 ? 21.434 -8.020 -24.939 1.00 86.75 271 ARG A N 1
ATOM 2194 C CA . ARG A 1 271 ? 22.793 -7.459 -24.784 1.00 86.75 271 ARG A CA 1
ATOM 2195 C C . ARG A 1 271 ? 23.216 -6.518 -25.902 1.00 86.75 271 ARG A C 1
ATOM 2197 O O . ARG A 1 271 ? 23.887 -5.519 -25.643 1.00 86.75 271 ARG A O 1
ATOM 2204 N N . LYS A 1 272 ? 22.828 -6.801 -27.149 1.00 86.69 272 LYS A N 1
ATOM 2205 C CA . LYS A 1 272 ? 23.198 -5.954 -28.296 1.00 86.69 272 LYS A CA 1
ATOM 2206 C C . LYS A 1 272 ? 22.651 -4.529 -28.185 1.00 86.69 272 LYS A C 1
ATOM 2208 O O . LYS A 1 272 ? 23.181 -3.646 -28.853 1.00 86.69 272 LYS A O 1
ATOM 2213 N N . GLY A 1 273 ? 21.652 -4.279 -27.329 1.00 80.25 273 GLY A N 1
ATOM 2214 C CA . GLY A 1 273 ? 21.151 -2.933 -27.034 1.00 80.25 273 GLY A CA 1
ATOM 2215 C C . GLY A 1 273 ? 22.255 -1.962 -26.598 1.00 80.25 273 GLY A C 1
ATOM 2216 O O . GLY A 1 273 ? 22.242 -0.805 -27.014 1.00 80.25 273 GLY A O 1
ATOM 2217 N N . GLY A 1 274 ? 23.274 -2.449 -25.876 1.00 82.94 274 GLY A N 1
ATOM 2218 C CA . GLY A 1 274 ? 24.424 -1.636 -25.465 1.00 82.94 274 GLY A CA 1
ATOM 2219 C C . GLY A 1 274 ? 25.233 -1.050 -26.631 1.00 82.94 274 GLY A C 1
ATOM 2220 O O . GLY A 1 274 ? 25.790 0.034 -26.496 1.00 82.94 274 GLY A O 1
ATOM 2221 N N . LEU A 1 275 ? 25.256 -1.713 -27.793 1.00 87.62 275 LEU A N 1
ATOM 2222 C CA . LEU A 1 275 ? 25.931 -1.227 -29.004 1.00 87.62 275 LEU A CA 1
ATOM 2223 C C . LEU A 1 275 ? 24.946 -0.574 -29.985 1.00 87.62 275 LEU A C 1
ATOM 2225 O O . LEU A 1 275 ? 25.219 0.489 -30.541 1.00 87.62 275 LEU A O 1
ATOM 2229 N N . ILE A 1 276 ? 23.781 -1.194 -30.183 1.00 88.56 276 ILE A N 1
ATOM 2230 C CA . ILE A 1 276 ? 22.780 -0.759 -31.165 1.00 88.56 276 ILE A CA 1
ATOM 2231 C C . ILE A 1 276 ? 22.246 0.637 -30.852 1.00 88.56 276 ILE A C 1
ATOM 2233 O O . ILE A 1 276 ? 21.957 1.376 -31.784 1.00 88.56 276 ILE A O 1
ATOM 2237 N N . ASN A 1 277 ? 22.166 1.040 -29.582 1.00 90.75 277 ASN A N 1
ATOM 2238 C CA . ASN A 1 277 ? 21.736 2.396 -29.238 1.00 90.75 277 ASN A CA 1
ATOM 2239 C C . ASN A 1 277 ? 22.696 3.477 -29.782 1.00 90.75 277 ASN A C 1
ATOM 2241 O O . ASN A 1 277 ? 22.237 4.543 -30.187 1.00 90.75 277 ASN A O 1
ATOM 2245 N N . PHE A 1 278 ? 24.007 3.200 -29.860 1.00 93.19 278 PHE A N 1
ATOM 2246 C CA . PHE A 1 278 ? 24.987 4.101 -30.486 1.00 93.19 278 PHE A CA 1
ATOM 2247 C C . PHE A 1 278 ? 24.868 4.099 -32.009 1.00 93.19 278 PHE A C 1
ATOM 2249 O O . PHE A 1 278 ? 24.772 5.159 -32.625 1.00 93.19 278 PHE A O 1
ATOM 2256 N N . LEU A 1 279 ? 24.826 2.904 -32.607 1.00 92.25 279 LEU A N 1
ATOM 2257 C CA . LEU A 1 279 ? 24.709 2.743 -34.058 1.00 92.25 279 LEU A CA 1
ATOM 2258 C C . LEU A 1 279 ? 23.402 3.334 -34.595 1.00 92.25 279 LEU A C 1
ATOM 2260 O O . LEU A 1 279 ? 23.410 3.992 -35.626 1.00 92.25 279 LEU A O 1
ATOM 2264 N N . GLY A 1 280 ? 22.292 3.144 -33.880 1.00 91.06 280 GLY A N 1
ATOM 2265 C CA . GLY A 1 280 ? 20.982 3.676 -34.242 1.00 91.06 280 GLY A CA 1
ATOM 2266 C C . GLY A 1 280 ? 20.951 5.202 -34.231 1.00 91.06 280 GLY A C 1
ATOM 2267 O O . GLY A 1 280 ? 20.419 5.801 -35.160 1.00 91.06 280 GLY A O 1
ATOM 2268 N N . PHE A 1 281 ? 21.574 5.842 -33.238 1.00 94.19 281 PHE A N 1
ATOM 2269 C CA . PHE A 1 281 ? 21.701 7.301 -33.216 1.00 94.19 281 PHE A CA 1
ATOM 2270 C C . PHE A 1 281 ? 22.625 7.820 -34.324 1.00 94.19 281 PHE A C 1
ATOM 2272 O O . PHE A 1 281 ? 22.279 8.787 -34.995 1.00 94.19 281 PHE A O 1
ATOM 2279 N N . GLY A 1 282 ? 23.754 7.151 -34.580 1.00 94.69 282 GLY A N 1
ATOM 2280 C CA . GLY A 1 282 ? 24.629 7.486 -35.708 1.00 94.69 282 GLY A CA 1
ATOM 2281 C C . GLY A 1 282 ? 23.912 7.369 -37.057 1.00 94.69 282 GLY A C 1
ATOM 2282 O O . GLY A 1 282 ? 23.938 8.303 -37.854 1.00 94.69 282 GLY A O 1
ATOM 2283 N N . ALA A 1 283 ? 23.192 6.267 -37.278 1.00 91.31 283 ALA A N 1
ATOM 2284 C CA . ALA A 1 283 ? 22.368 6.064 -38.467 1.00 91.31 283 ALA A CA 1
ATOM 2285 C C . ALA A 1 283 ? 21.265 7.125 -38.589 1.00 91.31 283 ALA A C 1
ATOM 2287 O O . ALA A 1 283 ? 20.994 7.598 -39.687 1.00 91.31 283 ALA A O 1
ATOM 2288 N N . MET A 1 284 ? 20.670 7.547 -37.469 1.00 92.94 284 MET A N 1
ATOM 2289 C CA . MET A 1 284 ? 19.695 8.636 -37.442 1.00 92.94 284 MET A CA 1
ATOM 2290 C C . MET A 1 284 ? 20.311 9.969 -37.885 1.00 92.94 284 MET A C 1
ATOM 2292 O O . MET A 1 284 ? 19.700 10.672 -38.684 1.00 92.94 284 MET A O 1
ATOM 2296 N N . LEU A 1 285 ? 21.516 10.313 -37.414 1.00 94.44 285 LEU A N 1
ATOM 2297 C CA . LEU A 1 285 ? 22.219 11.528 -37.845 1.00 94.44 285 LEU A CA 1
ATOM 2298 C C . LEU A 1 285 ? 22.552 11.492 -39.339 1.00 94.44 285 LEU A C 1
ATOM 2300 O O . LEU A 1 285 ? 22.312 12.475 -40.035 1.00 94.44 285 LEU A O 1
ATOM 2304 N N . ILE A 1 286 ? 23.040 10.351 -39.836 1.00 91.44 286 ILE A N 1
ATOM 2305 C CA . ILE A 1 286 ? 23.316 10.152 -41.265 1.00 91.44 286 ILE A CA 1
ATOM 2306 C C . ILE A 1 286 ? 22.022 10.282 -42.076 1.00 91.44 286 ILE A C 1
ATOM 2308 O O . ILE A 1 286 ? 22.003 10.979 -43.083 1.00 91.44 286 ILE A O 1
ATOM 2312 N N . ALA A 1 287 ? 20.921 9.676 -41.629 1.00 89.06 287 ALA A N 1
ATOM 2313 C CA . ALA A 1 287 ? 19.632 9.781 -42.307 1.00 89.06 287 ALA A CA 1
ATOM 2314 C C . ALA A 1 287 ? 19.120 11.230 -42.357 1.00 89.06 287 ALA A C 1
ATOM 2316 O O . ALA A 1 287 ? 18.658 11.673 -43.404 1.00 89.06 287 ALA A O 1
ATOM 2317 N N . ILE A 1 288 ? 19.247 11.986 -41.259 1.00 90.81 288 ILE A N 1
ATOM 2318 C CA . ILE A 1 288 ? 18.893 13.414 -41.214 1.00 90.81 288 ILE A CA 1
ATOM 2319 C C . ILE A 1 288 ? 19.781 14.220 -42.171 1.00 90.81 288 ILE A C 1
ATOM 2321 O O . ILE A 1 288 ? 19.272 15.060 -42.910 1.00 90.81 288 ILE A O 1
ATOM 2325 N N . GLN A 1 289 ? 21.088 13.950 -42.199 1.00 91.88 289 GLN A N 1
ATOM 2326 C CA . GLN A 1 289 ? 22.027 14.608 -43.108 1.00 91.88 289 GLN A CA 1
ATOM 2327 C C . GLN A 1 289 ? 21.688 14.322 -44.575 1.00 91.88 289 GLN A C 1
ATOM 2329 O O . GLN A 1 289 ? 21.603 15.250 -45.374 1.00 91.88 289 GLN A O 1
ATOM 2334 N N . LEU A 1 290 ? 21.467 13.055 -44.933 1.00 88.75 290 LEU A N 1
ATOM 2335 C CA . LEU A 1 290 ? 21.107 12.653 -46.293 1.00 88.75 290 LEU A CA 1
ATOM 2336 C C . LEU A 1 290 ? 19.755 13.239 -46.711 1.00 88.75 290 LEU A C 1
ATOM 2338 O O . LEU A 1 290 ? 19.625 13.701 -47.840 1.00 88.75 290 LEU A O 1
ATOM 2342 N N . ALA A 1 291 ? 18.776 13.290 -45.803 1.00 89.81 291 ALA A N 1
ATOM 2343 C CA . ALA A 1 291 ? 17.500 13.949 -46.059 1.00 89.81 291 ALA A CA 1
ATOM 2344 C C . ALA A 1 291 ? 17.675 15.458 -46.290 1.00 89.81 291 ALA A C 1
ATOM 2346 O O . ALA A 1 291 ? 17.082 16.001 -47.216 1.00 89.81 291 ALA A O 1
ATOM 2347 N N . ALA A 1 292 ? 18.518 16.135 -45.504 1.00 90.94 292 ALA A N 1
ATOM 2348 C CA . ALA A 1 292 ? 18.807 17.557 -45.689 1.00 90.94 292 ALA A CA 1
ATOM 2349 C C . ALA A 1 292 ? 19.512 17.840 -47.026 1.00 90.94 292 ALA A C 1
ATOM 2351 O O . ALA A 1 292 ? 19.151 18.793 -47.713 1.00 90.94 292 ALA A O 1
ATOM 2352 N N . LEU A 1 293 ? 20.470 16.993 -47.422 1.00 89.62 293 LEU A N 1
ATOM 2353 C CA . LEU A 1 293 ? 21.124 17.072 -48.732 1.00 89.62 293 LEU A CA 1
ATOM 2354 C C . LEU A 1 293 ? 20.135 16.829 -49.875 1.00 89.62 293 LEU A C 1
ATOM 2356 O O . LEU A 1 293 ? 20.137 17.580 -50.846 1.00 89.62 293 LEU A O 1
ATOM 2360 N N . TRP A 1 294 ? 19.266 15.825 -49.737 1.00 87.88 294 TRP A N 1
ATOM 2361 C CA . TRP A 1 294 ? 18.218 15.535 -50.711 1.00 87.88 294 TRP A CA 1
ATOM 2362 C C . TRP A 1 294 ? 17.261 16.722 -50.869 1.00 87.88 294 TRP A C 1
ATOM 2364 O O . TRP A 1 294 ? 17.007 17.137 -51.996 1.00 87.88 294 TRP A O 1
ATOM 2374 N N . ILE A 1 295 ? 16.801 17.324 -49.764 1.00 91.50 295 ILE A N 1
ATOM 2375 C CA . ILE A 1 295 ? 15.966 18.536 -49.796 1.00 91.50 295 ILE A CA 1
ATOM 2376 C C . ILE A 1 295 ? 16.720 19.670 -50.499 1.00 91.50 295 ILE A C 1
ATOM 2378 O O . ILE A 1 295 ? 16.198 20.219 -51.461 1.00 91.50 295 ILE A O 1
ATOM 2382 N N . TYR A 1 296 ? 17.957 19.973 -50.088 1.00 90.75 296 TYR A N 1
ATOM 2383 C CA . TYR A 1 296 ? 18.778 21.034 -50.687 1.00 90.75 296 TYR A CA 1
ATOM 2384 C C . TYR A 1 296 ? 18.902 20.887 -52.210 1.00 90.75 296 TYR A C 1
ATOM 2386 O O . TYR A 1 296 ? 18.666 21.849 -52.938 1.00 90.75 296 TYR A O 1
ATOM 2394 N N . GLN A 1 297 ? 19.191 19.672 -52.683 1.00 89.38 297 GLN A N 1
ATOM 2395 C CA . GLN A 1 297 ? 19.322 19.361 -54.107 1.00 89.38 297 GLN A CA 1
ATOM 2396 C C . GLN A 1 297 ? 18.022 19.515 -54.903 1.00 89.38 297 GLN A C 1
ATOM 2398 O O . GLN A 1 297 ? 18.091 19.776 -56.099 1.00 89.38 297 GLN A O 1
ATOM 2403 N N . HIS A 1 298 ? 16.859 19.350 -54.265 1.00 87.94 298 HIS A N 1
ATOM 2404 C CA . HIS A 1 298 ? 15.550 19.474 -54.919 1.00 87.94 298 HIS A CA 1
ATOM 2405 C C . HIS A 1 298 ? 14.937 20.872 -54.790 1.00 87.94 298 HIS A C 1
ATOM 2407 O O . HIS A 1 298 ? 14.046 21.212 -55.562 1.00 87.94 298 HIS A O 1
ATOM 2413 N N . THR A 1 299 ? 15.365 21.669 -53.809 1.00 92.69 299 THR A N 1
ATOM 2414 C CA . THR A 1 299 ? 14.785 22.996 -53.547 1.00 92.69 299 THR A CA 1
ATOM 2415 C C . THR A 1 299 ? 15.600 24.156 -54.103 1.00 92.69 299 THR A C 1
ATOM 2417 O O . THR A 1 299 ? 15.055 25.245 -54.248 1.00 92.69 299 THR A O 1
ATOM 2420 N N . VAL A 1 300 ? 16.899 23.967 -54.352 1.00 91.38 300 VAL A N 1
ATOM 2421 C CA . VAL A 1 300 ? 17.790 25.034 -54.824 1.00 91.38 300 VAL A CA 1
ATOM 2422 C C . VAL A 1 300 ? 18.150 24.791 -56.285 1.00 91.38 300 VAL A C 1
ATOM 2424 O O . VAL A 1 300 ? 18.773 23.783 -56.621 1.00 91.38 300 VAL A O 1
ATOM 2427 N N . ASP A 1 301 ? 17.799 25.742 -57.148 1.00 87.19 301 ASP A N 1
ATOM 2428 C CA . ASP A 1 301 ? 18.204 25.720 -58.552 1.00 87.19 301 ASP A CA 1
ATOM 2429 C C . ASP A 1 301 ? 19.740 25.776 -58.656 1.00 87.19 301 ASP A C 1
ATOM 2431 O O . ASP A 1 301 ? 20.391 26.593 -58.003 1.00 87.19 301 ASP A O 1
ATOM 2435 N N . ASN A 1 302 ? 20.334 24.898 -59.473 1.00 86.12 302 ASN A N 1
ATOM 2436 C CA . ASN A 1 302 ? 21.790 24.697 -59.591 1.00 86.12 302 ASN A CA 1
ATOM 2437 C C . ASN A 1 302 ? 22.502 24.249 -58.293 1.00 86.12 302 ASN A C 1
ATOM 2439 O O . ASN A 1 302 ? 23.681 24.550 -58.093 1.00 86.12 302 ASN A O 1
ATOM 2443 N N . ALA A 1 303 ? 21.817 23.516 -57.409 1.00 85.12 303 ALA A N 1
ATOM 2444 C CA . ALA A 1 303 ? 22.439 22.923 -56.226 1.00 85.12 303 ALA A CA 1
ATOM 2445 C C . ALA A 1 303 ? 23.643 22.024 -56.565 1.00 85.12 303 ALA A C 1
ATOM 2447 O O . ALA A 1 303 ? 23.623 21.251 -57.528 1.00 85.12 303 ALA A O 1
ATOM 2448 N N . TRP A 1 304 ? 24.671 22.065 -55.710 1.00 83.44 304 TRP A N 1
ATOM 2449 C CA . TRP A 1 304 ? 25.830 21.180 -55.824 1.00 83.44 304 TRP A CA 1
ATOM 2450 C C . TRP A 1 304 ? 25.413 19.709 -55.660 1.00 83.44 304 TRP A C 1
ATOM 2452 O O . TRP A 1 304 ? 24.910 19.291 -54.610 1.00 83.44 304 TRP A O 1
ATOM 2462 N N . GLN A 1 305 ? 25.637 18.906 -56.700 1.00 80.62 305 GLN A N 1
ATOM 2463 C CA . GLN A 1 305 ? 25.331 17.478 -56.694 1.00 80.62 305 GLN A CA 1
ATOM 2464 C C . GLN A 1 305 ? 26.492 16.709 -56.062 1.00 80.62 305 GLN A C 1
ATOM 2466 O O . GLN A 1 305 ? 27.578 16.593 -56.629 1.00 80.62 305 GLN A O 1
ATOM 2471 N N . PHE A 1 306 ? 26.269 16.186 -54.859 1.00 78.88 306 PHE A N 1
ATOM 2472 C CA . PHE A 1 306 ? 27.217 15.287 -54.215 1.00 78.88 306 PHE A CA 1
ATOM 2473 C C . PHE A 1 306 ? 27.201 13.943 -54.945 1.00 78.88 306 PHE A C 1
ATOM 2475 O O . PHE A 1 306 ? 26.135 13.373 -55.179 1.00 78.88 306 PHE A O 1
ATOM 2482 N N . MET A 1 307 ? 28.380 13.432 -55.302 1.00 76.31 307 MET A N 1
ATOM 2483 C CA . MET A 1 307 ? 28.504 12.134 -55.961 1.00 76.31 307 MET A CA 1
ATOM 2484 C C . MET A 1 307 ? 27.945 11.031 -55.056 1.00 76.31 307 MET A C 1
ATOM 2486 O O . MET A 1 307 ? 28.335 10.915 -53.892 1.00 76.31 307 MET A O 1
ATOM 2490 N N . SER A 1 308 ? 27.024 10.225 -55.589 1.00 72.50 308 SER A N 1
ATOM 2491 C CA . SER A 1 308 ? 26.461 9.096 -54.849 1.00 72.50 308 SER A CA 1
ATOM 2492 C C . SER A 1 308 ? 27.552 8.067 -54.566 1.00 72.50 308 SER A C 1
ATOM 2494 O O . SER A 1 308 ? 28.209 7.582 -55.484 1.00 72.50 308 SER A O 1
ATOM 2496 N N . ILE A 1 309 ? 27.697 7.679 -53.299 1.00 70.12 309 ILE A N 1
ATOM 2497 C CA . ILE A 1 309 ? 28.610 6.607 -52.864 1.00 70.12 309 ILE A CA 1
ATOM 2498 C C . ILE A 1 309 ? 28.173 5.245 -53.455 1.00 70.12 309 ILE A C 1
ATOM 2500 O O . ILE A 1 309 ? 28.937 4.288 -53.459 1.00 70.12 309 ILE A O 1
ATOM 2504 N N . PHE A 1 310 ? 26.951 5.160 -53.994 1.00 69.44 310 PHE A N 1
ATOM 2505 C CA . PHE A 1 310 ? 26.301 3.925 -54.441 1.00 69.44 310 PHE A CA 1
ATOM 2506 C C . PHE A 1 310 ? 26.190 3.794 -55.969 1.00 69.44 310 PHE A C 1
ATOM 2508 O O . PHE A 1 310 ? 25.450 2.945 -56.452 1.00 69.44 310 PHE A O 1
ATOM 2515 N N . CYS A 1 311 ? 26.875 4.643 -56.745 1.00 65.12 311 CYS A N 1
ATOM 2516 C CA . CYS A 1 311 ? 26.649 4.768 -58.191 1.00 65.12 311 CYS A CA 1
ATOM 2517 C C . CYS A 1 311 ? 27.128 3.588 -59.064 1.00 65.12 311 CYS A C 1
ATOM 2519 O O . CYS A 1 311 ? 26.833 3.597 -60.256 1.00 65.12 311 CYS A O 1
ATOM 2521 N N . CYS A 1 312 ? 27.814 2.577 -58.510 1.00 65.94 312 CYS A N 1
ATOM 2522 C CA . CYS A 1 312 ? 28.524 1.573 -59.320 1.00 65.94 312 CYS A CA 1
ATOM 2523 C C . CYS A 1 312 ? 28.325 0.094 -58.915 1.00 65.94 312 CYS A C 1
ATOM 2525 O O . CYS A 1 312 ? 29.018 -0.754 -59.469 1.00 65.94 312 CYS A O 1
ATOM 2527 N N . ASP A 1 313 ? 27.426 -0.247 -57.980 1.00 81.44 313 ASP A N 1
ATOM 2528 C CA . ASP A 1 313 ? 27.223 -1.644 -57.537 1.00 81.44 313 ASP A CA 1
ATOM 2529 C C . ASP A 1 313 ? 25.729 -2.004 -57.398 1.00 81.44 313 ASP A C 1
ATOM 2531 O O . ASP A 1 313 ? 25.059 -1.626 -56.432 1.00 81.44 313 ASP A O 1
ATOM 2535 N N . GLU A 1 314 ? 25.203 -2.754 -58.373 1.00 84.94 314 GLU A N 1
ATOM 2536 C CA . GLU A 1 314 ? 23.803 -3.203 -58.408 1.00 84.94 314 GLU A CA 1
ATOM 2537 C C . GLU A 1 314 ? 23.438 -4.109 -57.222 1.00 84.94 314 GLU A C 1
ATOM 2539 O O . GLU A 1 314 ? 22.333 -4.004 -56.679 1.00 84.94 314 GLU A O 1
ATOM 2544 N N . TRP A 1 315 ? 24.362 -4.961 -56.764 1.00 87.62 315 TRP A N 1
ATOM 2545 C CA . TRP A 1 315 ? 24.110 -5.864 -55.637 1.00 87.62 315 TRP A CA 1
ATOM 2546 C C . TRP A 1 315 ? 23.918 -5.092 -54.340 1.00 87.62 315 TRP A C 1
ATOM 2548 O O . TRP A 1 315 ? 23.023 -5.402 -53.546 1.00 87.62 315 TRP A O 1
ATOM 2558 N N . PHE A 1 316 ? 24.726 -4.054 -54.137 1.00 85.44 316 PHE A N 1
ATOM 2559 C CA . PHE A 1 316 ? 24.604 -3.195 -52.971 1.00 85.44 316 PHE A CA 1
ATOM 2560 C C . PHE A 1 316 ? 23.253 -2.462 -52.943 1.00 85.44 316 PHE A C 1
ATOM 2562 O O . PHE A 1 316 ? 22.593 -2.412 -51.902 1.00 85.44 316 PHE A O 1
ATOM 2569 N N . VAL A 1 317 ? 22.786 -1.965 -54.093 1.00 85.25 317 VAL A N 1
ATOM 2570 C CA . VAL A 1 317 ? 21.472 -1.311 -54.217 1.00 85.25 317 VAL A CA 1
ATOM 2571 C C . VAL A 1 317 ? 20.327 -2.282 -53.907 1.00 85.25 317 VAL A C 1
ATOM 2573 O O . VAL A 1 317 ? 19.403 -1.923 -53.173 1.00 85.25 317 VAL A O 1
ATOM 2576 N N . ILE A 1 318 ? 20.392 -3.529 -54.388 1.00 89.69 318 ILE A N 1
ATOM 2577 C CA . ILE A 1 318 ? 19.394 -4.563 -54.064 1.00 89.69 318 ILE A CA 1
ATOM 2578 C C . ILE A 1 318 ? 19.347 -4.823 -52.551 1.00 89.69 318 ILE A C 1
ATOM 2580 O O . ILE A 1 318 ? 18.264 -4.868 -51.961 1.00 89.69 318 ILE A O 1
ATOM 2584 N N . LEU A 1 319 ? 20.506 -4.944 -51.895 1.00 90.00 319 LEU A N 1
ATOM 2585 C CA . LEU A 1 319 ? 20.580 -5.135 -50.443 1.00 90.00 319 LEU A CA 1
ATOM 2586 C C . LEU A 1 319 ? 19.973 -3.958 -49.668 1.00 90.00 319 LEU A C 1
ATOM 2588 O O . LEU A 1 319 ? 19.277 -4.182 -48.673 1.00 90.00 319 LEU A O 1
ATOM 2592 N N . LEU A 1 320 ? 20.179 -2.719 -50.126 1.00 86.88 320 LEU A N 1
ATOM 2593 C CA . LEU A 1 320 ? 19.545 -1.538 -49.536 1.00 86.88 320 LEU A CA 1
ATOM 2594 C C . LEU A 1 320 ? 18.018 -1.568 -49.678 1.00 86.88 320 LEU A C 1
ATOM 2596 O O . LEU A 1 320 ? 17.320 -1.272 -48.708 1.00 86.88 320 LEU A O 1
ATOM 2600 N N . TRP A 1 321 ? 17.486 -1.973 -50.834 1.00 89.56 321 TRP A N 1
ATOM 2601 C CA . TRP A 1 321 ? 16.038 -2.120 -51.027 1.00 89.56 321 TRP A CA 1
ATOM 2602 C C . TRP A 1 321 ? 15.435 -3.198 -50.128 1.00 89.56 321 TRP A C 1
ATOM 2604 O O . TRP A 1 321 ? 14.391 -2.971 -49.512 1.00 89.56 321 TRP A O 1
ATOM 2614 N N . ILE A 1 322 ? 16.110 -4.342 -49.983 1.00 94.31 322 ILE A N 1
ATOM 2615 C CA . ILE A 1 322 ? 15.699 -5.389 -49.038 1.00 94.31 322 ILE A CA 1
ATOM 2616 C C . ILE A 1 322 ? 15.708 -4.837 -47.607 1.00 94.31 322 ILE A C 1
ATOM 2618 O O . ILE A 1 322 ? 14.750 -5.038 -46.859 1.00 94.31 322 ILE A O 1
ATOM 2622 N N . ASN A 1 323 ? 16.754 -4.098 -47.221 1.00 91.38 323 ASN A N 1
ATOM 2623 C CA . ASN A 1 323 ? 16.846 -3.484 -45.898 1.00 91.38 323 ASN A CA 1
ATOM 2624 C C . ASN A 1 323 ? 15.715 -2.474 -45.647 1.00 91.38 323 ASN A C 1
ATOM 2626 O O . ASN A 1 323 ? 15.080 -2.519 -44.591 1.00 91.38 323 ASN A O 1
ATOM 2630 N N . LEU A 1 324 ? 15.405 -1.629 -46.634 1.00 90.88 324 LEU A N 1
ATOM 2631 C CA . LEU A 1 324 ? 14.293 -0.685 -46.575 1.00 90.88 324 LEU A CA 1
ATOM 2632 C C . LEU A 1 324 ? 12.950 -1.412 -46.435 1.00 90.88 324 LEU A C 1
ATOM 2634 O O . LEU A 1 324 ? 12.132 -1.022 -45.603 1.00 90.88 324 LEU A O 1
ATOM 2638 N N . GLY A 1 325 ? 12.742 -2.505 -47.176 1.00 95.88 325 GLY A N 1
ATOM 2639 C CA . GLY A 1 325 ? 11.556 -3.354 -47.047 1.00 95.88 325 GLY A CA 1
ATOM 2640 C C . GLY A 1 325 ? 11.411 -3.957 -45.645 1.00 95.88 325 GLY A C 1
ATOM 2641 O O . GLY A 1 325 ? 10.329 -3.924 -45.056 1.00 95.88 325 GLY A O 1
ATOM 2642 N N . LEU A 1 326 ? 12.509 -4.439 -45.053 1.00 94.44 326 LEU A N 1
ATOM 2643 C CA . LEU A 1 326 ? 12.525 -4.944 -43.676 1.00 94.44 326 LEU A CA 1
ATOM 2644 C C . LEU A 1 326 ? 12.263 -3.834 -42.644 1.00 94.44 326 LEU A C 1
ATOM 2646 O O . LEU A 1 326 ? 11.548 -4.064 -41.663 1.00 94.44 326 LEU A O 1
ATOM 2650 N N . MET A 1 327 ? 12.794 -2.627 -42.865 1.00 90.56 327 MET A N 1
ATOM 2651 C CA . MET A 1 327 ? 12.519 -1.462 -42.020 1.00 90.56 327 MET A CA 1
ATOM 2652 C C . MET A 1 327 ? 11.044 -1.052 -42.104 1.00 90.56 327 MET A C 1
ATOM 2654 O O . MET A 1 327 ? 10.408 -0.856 -41.067 1.00 90.56 327 MET A O 1
ATOM 2658 N N . ALA A 1 328 ? 10.478 -0.995 -43.311 1.00 92.75 328 ALA A N 1
ATOM 2659 C CA . ALA A 1 328 ? 9.069 -0.693 -43.538 1.00 92.75 328 ALA A CA 1
ATOM 2660 C C . ALA A 1 328 ? 8.159 -1.732 -42.868 1.00 92.75 328 ALA A C 1
ATOM 2662 O O . ALA A 1 328 ? 7.236 -1.361 -42.147 1.00 92.75 328 ALA A O 1
ATOM 2663 N N . ASN A 1 329 ? 8.467 -3.025 -43.002 1.00 94.25 329 ASN A N 1
ATOM 2664 C CA . ASN A 1 329 ? 7.760 -4.094 -42.293 1.00 94.25 329 ASN A CA 1
ATOM 2665 C C . ASN A 1 329 ? 7.773 -3.872 -40.768 1.00 94.25 329 ASN A C 1
ATOM 2667 O O . ASN A 1 329 ? 6.739 -3.982 -40.108 1.00 94.25 329 ASN A O 1
ATOM 2671 N N . ARG A 1 330 ? 8.921 -3.490 -40.192 1.00 90.94 330 ARG A N 1
ATOM 2672 C CA . ARG A 1 330 ? 9.029 -3.197 -38.755 1.00 90.94 330 ARG A CA 1
ATOM 2673 C C . ARG A 1 330 ? 8.186 -1.987 -38.336 1.00 90.94 330 ARG A C 1
ATOM 2675 O O . ARG A 1 330 ? 7.533 -2.043 -37.293 1.00 90.94 330 ARG A O 1
ATOM 2682 N N . LEU A 1 331 ? 8.169 -0.924 -39.141 1.00 91.69 331 LEU A N 1
ATOM 2683 C CA . LEU A 1 331 ? 7.332 0.257 -38.904 1.00 91.69 331 LEU A CA 1
ATOM 2684 C C . LEU A 1 331 ? 5.840 -0.085 -38.978 1.00 91.69 331 LEU A C 1
ATOM 2686 O O . LEU A 1 331 ? 5.085 0.287 -38.085 1.00 91.69 331 LEU A O 1
ATOM 2690 N N . VAL A 1 332 ? 5.420 -0.851 -39.987 1.00 93.19 332 VAL A N 1
ATOM 2691 C CA . VAL A 1 332 ? 4.026 -1.291 -40.146 1.00 93.19 332 VAL A CA 1
ATOM 2692 C C . VAL A 1 332 ? 3.577 -2.121 -38.947 1.00 93.19 332 VAL A C 1
ATOM 2694 O O . VAL A 1 332 ? 2.510 -1.863 -38.393 1.00 93.19 332 VAL A O 1
ATOM 2697 N N . GLN A 1 333 ? 4.399 -3.067 -38.484 1.00 91.62 333 GLN A N 1
ATOM 2698 C CA . GLN A 1 333 ? 4.094 -3.833 -37.274 1.00 91.62 333 GLN A CA 1
ATOM 2699 C C . GLN A 1 333 ? 3.882 -2.912 -36.069 1.00 91.62 333 GLN A C 1
ATOM 2701 O O . GLN A 1 333 ? 2.877 -3.047 -35.372 1.00 91.62 333 GLN A O 1
ATOM 2706 N N . ARG A 1 334 ? 4.782 -1.946 -35.847 1.00 91.44 334 ARG A N 1
ATOM 2707 C CA . ARG A 1 334 ? 4.647 -0.966 -34.760 1.00 91.44 334 ARG A CA 1
ATOM 2708 C C . ARG A 1 334 ? 3.333 -0.191 -34.857 1.00 91.44 334 ARG A C 1
ATOM 2710 O O . ARG A 1 334 ? 2.596 -0.140 -33.876 1.00 91.44 334 ARG A O 1
ATOM 2717 N N . ILE A 1 335 ? 2.997 0.331 -36.037 1.00 92.25 335 ILE A N 1
ATOM 2718 C CA . ILE A 1 335 ? 1.740 1.056 -36.271 1.00 92.25 335 ILE A CA 1
ATOM 2719 C C . ILE A 1 335 ? 0.535 0.167 -35.946 1.00 92.25 335 ILE A C 1
ATOM 2721 O O . ILE A 1 335 ? -0.385 0.626 -35.273 1.00 92.25 335 ILE A O 1
ATOM 2725 N N . ILE A 1 336 ? 0.539 -1.104 -36.366 1.00 90.50 336 ILE A N 1
ATOM 2726 C CA . ILE A 1 336 ? -0.558 -2.050 -36.107 1.00 90.50 336 ILE A CA 1
ATOM 2727 C C . ILE A 1 336 ? -0.759 -2.274 -34.603 1.00 90.50 336 ILE A C 1
ATOM 2729 O O . ILE A 1 336 ? -1.895 -2.202 -34.129 1.00 90.50 336 ILE A O 1
ATOM 2733 N N . PHE A 1 337 ? 0.314 -2.536 -33.849 1.00 89.81 337 PHE A N 1
ATOM 2734 C CA . PHE A 1 337 ? 0.206 -2.795 -32.409 1.00 89.81 337 PHE A CA 1
ATOM 2735 C C . PHE A 1 337 ? -0.236 -1.549 -31.639 1.00 89.81 337 PHE A C 1
ATOM 2737 O O . PHE A 1 337 ? -1.174 -1.639 -30.851 1.00 89.81 337 PHE A O 1
ATOM 2744 N N . VAL A 1 338 ? 0.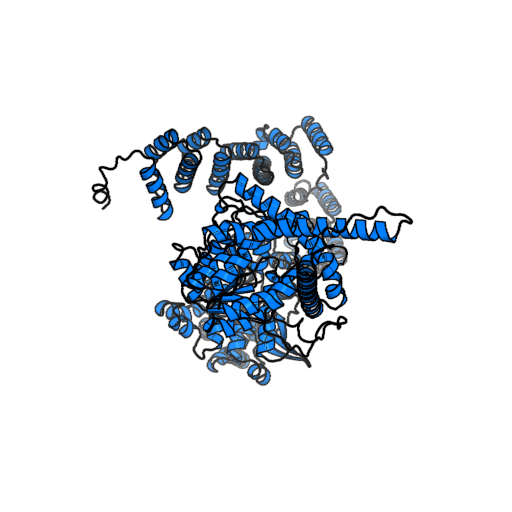350 -0.381 -31.918 1.00 89.44 338 VAL A N 1
ATOM 2745 C CA . VAL A 1 338 ? -0.033 0.878 -31.253 1.00 89.44 338 VAL A CA 1
ATOM 2746 C C . VAL A 1 338 ? -1.472 1.267 -31.594 1.00 89.44 338 VAL A C 1
ATOM 2748 O O . VAL A 1 338 ? -2.246 1.601 -30.699 1.00 89.44 338 VAL A O 1
ATOM 2751 N N . THR A 1 339 ? -1.871 1.138 -32.865 1.00 88.44 339 THR A N 1
ATOM 2752 C CA . THR A 1 339 ? -3.253 1.396 -33.305 1.00 88.44 339 THR A CA 1
ATOM 2753 C C . THR A 1 339 ? -4.250 0.486 -32.598 1.00 88.44 339 THR A C 1
ATOM 2755 O O . THR A 1 339 ? -5.339 0.923 -32.230 1.00 88.44 339 THR A O 1
ATOM 2758 N N . GLY A 1 340 ? -3.879 -0.777 -32.375 1.00 82.56 340 GLY A N 1
ATOM 2759 C CA . GLY A 1 340 ? -4.729 -1.760 -31.714 1.00 82.56 340 GLY A CA 1
ATOM 2760 C C . GLY A 1 340 ? -5.141 -1.381 -30.289 1.00 82.56 340 GLY A C 1
ATOM 2761 O O . GLY A 1 340 ? -6.257 -1.736 -29.903 1.00 82.56 340 GLY A O 1
ATOM 2762 N N . PHE A 1 341 ? -4.280 -0.673 -29.547 1.00 76.75 341 PHE A N 1
ATOM 2763 C CA . PHE A 1 341 ? -4.502 -0.279 -28.148 1.00 76.75 341 PHE A CA 1
ATOM 2764 C C . PHE A 1 341 ? -4.901 1.191 -27.979 1.00 76.75 341 PHE A C 1
ATOM 2766 O O . PHE A 1 341 ? -5.838 1.474 -27.240 1.00 76.75 341 PHE A O 1
ATOM 2773 N N . TYR A 1 342 ? -4.225 2.110 -28.674 1.00 82.94 342 TYR A N 1
ATOM 2774 C CA . TYR A 1 342 ? -4.344 3.561 -28.462 1.00 82.94 342 TYR A CA 1
ATOM 2775 C C . TYR A 1 342 ? -4.997 4.308 -29.639 1.00 82.94 342 TYR A C 1
ATOM 2777 O O . TYR A 1 342 ? -5.145 5.527 -29.608 1.00 82.94 342 TYR A O 1
ATOM 2785 N N . GLY A 1 343 ? -5.412 3.592 -30.689 1.00 85.62 343 GLY A N 1
ATOM 2786 C CA . GLY A 1 343 ? -6.095 4.164 -31.850 1.00 85.62 343 GLY A CA 1
ATOM 2787 C C . GLY A 1 343 ? -5.165 4.638 -32.971 1.00 85.62 343 GLY A C 1
ATOM 2788 O O . GLY A 1 343 ? -3.943 4.725 -32.834 1.00 85.62 343 GLY A O 1
ATOM 2789 N N . PHE A 1 344 ? -5.766 4.926 -34.127 1.00 87.38 344 PHE A N 1
ATOM 2790 C CA . PHE A 1 344 ? -5.053 5.139 -35.392 1.00 87.38 344 PHE A CA 1
ATOM 2791 C C . PHE A 1 344 ? -4.041 6.289 -35.349 1.00 87.38 344 PHE A C 1
ATOM 2793 O O . PHE A 1 344 ? -2.906 6.140 -35.803 1.00 87.38 344 PHE A O 1
ATOM 2800 N N . TRP A 1 345 ? -4.426 7.427 -34.765 1.00 87.06 345 TRP A N 1
ATOM 2801 C CA . TRP A 1 345 ? -3.565 8.609 -34.695 1.00 87.06 345 TRP A CA 1
ATOM 2802 C C . TRP A 1 345 ? -2.306 8.362 -33.869 1.00 87.06 345 TRP A C 1
ATOM 2804 O O . TRP A 1 345 ? -1.217 8.774 -34.272 1.00 87.06 345 TRP A O 1
ATOM 2814 N N . GLN A 1 346 ? -2.430 7.630 -32.760 1.00 89.31 346 GLN A N 1
ATOM 2815 C CA . GLN A 1 346 ? -1.268 7.219 -31.982 1.00 89.31 346 GLN A CA 1
ATOM 2816 C C . GLN A 1 346 ? -0.397 6.243 -32.776 1.00 89.31 346 GLN A C 1
ATOM 2818 O O . GLN A 1 346 ? 0.822 6.373 -32.744 1.00 89.31 346 GLN A O 1
ATOM 2823 N N . GLY A 1 347 ? -0.997 5.345 -33.562 1.00 89.06 347 GLY A N 1
ATOM 2824 C CA . GLY A 1 347 ? -0.274 4.472 -34.485 1.00 89.06 347 GLY A CA 1
ATOM 2825 C C . GLY A 1 347 ? 0.627 5.231 -35.455 1.00 89.06 347 GLY A C 1
ATOM 2826 O O . GLY A 1 347 ? 1.824 4.965 -35.510 1.00 89.06 347 GLY A O 1
ATOM 2827 N N . VAL A 1 348 ? 0.089 6.214 -36.179 1.00 90.50 348 VAL A N 1
ATOM 2828 C CA . VAL A 1 348 ? 0.866 7.018 -37.142 1.00 90.50 348 VAL A CA 1
ATOM 2829 C C . VAL A 1 348 ? 1.928 7.871 -36.440 1.00 90.50 348 VAL A C 1
ATOM 2831 O O . VAL A 1 348 ? 3.074 7.929 -36.889 1.00 90.50 348 VAL A O 1
ATOM 2834 N N . MET A 1 349 ? 1.595 8.471 -35.293 1.00 91.12 349 MET A N 1
ATOM 2835 C CA . MET A 1 349 ? 2.541 9.275 -34.508 1.00 91.12 349 MET A CA 1
ATOM 2836 C C . MET A 1 349 ? 3.701 8.463 -33.906 1.00 91.12 349 MET A C 1
ATOM 2838 O O . MET A 1 349 ? 4.681 9.052 -33.448 1.00 91.12 349 MET A O 1
ATOM 2842 N N . SER A 1 350 ? 3.658 7.129 -33.960 1.00 91.94 350 SER A N 1
ATOM 2843 C CA . SER A 1 350 ? 4.794 6.287 -33.568 1.00 91.94 350 SER A CA 1
ATOM 2844 C C . SER A 1 350 ? 6.019 6.448 -34.486 1.00 91.94 350 SER A C 1
ATOM 2846 O O . SER A 1 350 ? 7.145 6.208 -34.048 1.00 91.94 350 SER A O 1
ATOM 2848 N N . ILE A 1 351 ? 5.833 6.905 -35.736 1.00 90.81 351 ILE A N 1
ATOM 2849 C CA . ILE A 1 351 ? 6.925 7.147 -36.696 1.00 90.81 351 ILE A CA 1
ATOM 2850 C C . ILE A 1 351 ? 7.816 8.316 -36.243 1.00 90.81 351 ILE A C 1
ATOM 2852 O O . ILE A 1 351 ? 9.007 8.090 -36.031 1.00 90.81 351 ILE A O 1
ATOM 2856 N N . PRO A 1 352 ? 7.308 9.551 -36.036 1.00 91.19 352 PRO A N 1
ATOM 2857 C CA . PRO A 1 352 ? 8.146 10.639 -35.528 1.00 91.19 352 PRO A CA 1
ATOM 2858 C C . PRO A 1 352 ? 8.682 10.344 -34.119 1.00 91.19 352 PRO A C 1
ATOM 2860 O O . PRO A 1 352 ? 9.817 10.701 -33.799 1.00 91.19 352 PRO A O 1
ATOM 2863 N N . ARG A 1 353 ? 7.917 9.628 -33.281 1.00 91.56 353 ARG A N 1
ATOM 2864 C CA . ARG A 1 353 ? 8.381 9.210 -31.949 1.00 91.56 353 ARG A CA 1
ATOM 2865 C C . ARG A 1 353 ? 9.532 8.205 -31.987 1.00 91.56 353 ARG A C 1
ATOM 2867 O O . ARG A 1 353 ? 10.291 8.158 -31.022 1.00 91.56 353 ARG A O 1
ATOM 2874 N N . LEU A 1 354 ? 9.743 7.474 -33.086 1.00 90.56 354 LEU A N 1
ATOM 2875 C CA . LEU A 1 354 ? 10.898 6.584 -33.250 1.00 90.56 354 LEU A CA 1
ATOM 2876 C C . LEU A 1 354 ? 12.230 7.345 -33.160 1.00 90.56 354 LEU A C 1
ATOM 2878 O O . LEU A 1 354 ? 13.160 6.893 -32.488 1.00 90.56 354 LEU A O 1
ATOM 2882 N N . PHE A 1 355 ? 12.313 8.512 -33.802 1.00 91.12 355 PHE A N 1
ATOM 2883 C CA . PHE A 1 355 ? 13.500 9.370 -33.765 1.00 91.12 355 PHE A CA 1
ATOM 2884 C C . PHE A 1 355 ? 13.759 9.876 -32.342 1.00 91.12 355 PHE A C 1
ATOM 2886 O O . PHE A 1 355 ? 14.874 9.792 -31.825 1.00 91.12 355 PHE A O 1
ATOM 2893 N N . TRP A 1 356 ? 12.697 10.316 -31.663 1.00 92.81 356 TRP A N 1
ATOM 2894 C CA . TRP A 1 356 ? 12.777 10.772 -30.277 1.00 92.81 356 TRP A CA 1
ATOM 2895 C C . TRP A 1 356 ? 13.191 9.658 -29.308 1.00 92.81 356 TRP A C 1
ATOM 2897 O O . TRP A 1 356 ? 14.097 9.846 -28.496 1.00 92.81 356 TRP A O 1
ATOM 2907 N N . GLY A 1 357 ? 12.597 8.469 -29.435 1.00 91.44 357 GLY A N 1
ATOM 2908 C CA . GLY A 1 357 ? 12.968 7.288 -28.654 1.00 91.44 357 GLY A CA 1
ATOM 2909 C C . GLY A 1 357 ? 14.424 6.872 -28.878 1.00 91.44 357 GLY A C 1
ATOM 2910 O O . GLY A 1 357 ? 15.118 6.535 -27.920 1.00 91.44 357 GLY A O 1
ATOM 2911 N N . THR A 1 358 ? 14.927 6.983 -30.113 1.00 92.56 358 THR A N 1
ATOM 2912 C CA . THR A 1 358 ? 16.333 6.701 -30.454 1.00 92.56 358 THR A CA 1
ATOM 2913 C C . THR A 1 358 ? 17.292 7.660 -29.745 1.00 92.56 358 THR A C 1
ATOM 2915 O O . THR A 1 358 ? 18.273 7.211 -29.152 1.00 92.56 358 THR A O 1
ATOM 2918 N N . LEU A 1 359 ? 16.981 8.962 -29.715 1.00 94.31 359 LEU A N 1
ATOM 2919 C CA . LEU A 1 359 ? 17.754 9.954 -28.958 1.00 94.31 359 LEU A CA 1
ATOM 2920 C C . LEU A 1 359 ? 17.766 9.649 -27.450 1.00 94.31 359 LEU A C 1
ATOM 2922 O O . LEU A 1 359 ? 18.823 9.696 -26.816 1.00 94.31 359 LEU A O 1
ATOM 2926 N N . ILE A 1 360 ? 16.608 9.315 -26.868 1.00 93.19 360 ILE A N 1
ATOM 2927 C CA . ILE A 1 360 ? 16.514 8.962 -25.442 1.00 93.19 360 ILE A CA 1
ATOM 2928 C C . ILE A 1 360 ? 17.352 7.712 -25.150 1.00 93.19 360 ILE A C 1
ATOM 2930 O O . ILE A 1 360 ? 18.125 7.715 -24.192 1.00 93.19 360 ILE A O 1
ATOM 2934 N N . ASN A 1 361 ? 17.231 6.663 -25.969 1.00 92.56 361 ASN A N 1
ATOM 2935 C CA . ASN A 1 361 ? 17.962 5.407 -25.789 1.00 92.56 361 ASN A CA 1
ATOM 2936 C C . ASN A 1 361 ? 19.481 5.617 -25.892 1.00 92.56 361 ASN A C 1
ATOM 2938 O O . ASN A 1 361 ? 20.225 5.063 -25.084 1.00 92.56 361 ASN A O 1
ATOM 2942 N N . PHE A 1 362 ? 19.946 6.467 -26.814 1.00 94.88 362 PHE A N 1
ATOM 2943 C CA . PHE A 1 362 ? 21.352 6.872 -26.902 1.00 94.88 362 PHE A CA 1
ATOM 2944 C C . PHE A 1 362 ? 21.829 7.573 -25.627 1.00 94.88 362 PHE A C 1
ATOM 2946 O O . PHE A 1 362 ? 22.802 7.139 -25.012 1.00 94.88 362 PHE A O 1
ATOM 2953 N N . MET A 1 363 ? 21.119 8.611 -25.174 1.00 95.62 363 MET A N 1
ATOM 2954 C CA . MET A 1 363 ? 21.511 9.362 -23.977 1.00 95.62 363 MET A CA 1
ATOM 2955 C C . MET A 1 363 ? 21.456 8.508 -22.704 1.00 95.62 363 MET A C 1
ATOM 2957 O O . MET A 1 363 ? 22.331 8.625 -21.842 1.00 95.62 363 MET A O 1
ATOM 2961 N N . ALA A 1 364 ? 20.468 7.617 -22.599 1.00 92.56 364 ALA A N 1
ATOM 2962 C CA . ALA A 1 364 ? 20.365 6.630 -21.528 1.00 92.56 364 ALA A CA 1
ATOM 2963 C C . ALA A 1 364 ? 21.559 5.668 -21.529 1.00 92.56 364 ALA A C 1
ATOM 2965 O O . ALA A 1 364 ? 22.129 5.402 -20.471 1.00 92.56 364 ALA A O 1
ATOM 2966 N N . ASN A 1 365 ? 21.986 5.207 -22.706 1.00 93.50 365 ASN A N 1
ATOM 2967 C CA . ASN A 1 365 ? 23.134 4.318 -22.853 1.00 93.50 365 ASN A CA 1
ATOM 2968 C C . ASN A 1 365 ? 24.465 5.022 -22.532 1.00 93.50 365 ASN A C 1
ATOM 2970 O O . ASN A 1 365 ? 25.293 4.467 -21.814 1.00 93.50 365 ASN A O 1
ATOM 2974 N N . CYS A 1 366 ? 24.646 6.275 -22.968 1.00 93.19 366 CYS A N 1
ATOM 2975 C CA . CYS A 1 366 ? 25.787 7.115 -22.584 1.00 93.19 366 CYS A CA 1
ATOM 2976 C C . CYS A 1 366 ? 25.877 7.289 -21.063 1.00 93.19 366 CYS A C 1
ATOM 2978 O O . CYS A 1 366 ? 26.950 7.142 -20.474 1.00 93.19 366 CYS A O 1
ATOM 2980 N N . ARG A 1 367 ? 24.743 7.584 -20.412 1.00 90.88 367 ARG A N 1
ATOM 2981 C CA . ARG A 1 367 ? 24.666 7.702 -18.949 1.00 90.88 367 ARG A CA 1
ATOM 2982 C C . ARG A 1 367 ? 25.007 6.378 -18.267 1.00 90.88 367 ARG A C 1
ATOM 2984 O O . ARG A 1 367 ? 25.816 6.390 -17.343 1.00 90.88 367 ARG A O 1
ATOM 2991 N N . ALA A 1 368 ? 24.429 5.272 -18.733 1.00 87.75 368 ALA A N 1
ATOM 2992 C CA . ALA A 1 368 ? 24.668 3.939 -18.191 1.00 87.75 368 ALA A CA 1
ATOM 2993 C C . ALA A 1 368 ? 26.151 3.553 -18.267 1.00 87.75 368 ALA A C 1
ATOM 2995 O O . ALA A 1 368 ? 26.753 3.197 -17.254 1.00 87.75 368 ALA A O 1
ATOM 2996 N N . LEU A 1 369 ? 26.765 3.716 -19.443 1.00 89.12 369 LEU A N 1
ATOM 2997 C CA . LEU A 1 369 ? 28.180 3.429 -19.658 1.00 89.12 369 LEU A CA 1
ATOM 2998 C C . LEU A 1 369 ? 29.069 4.288 -18.750 1.00 89.12 369 LEU A C 1
ATOM 3000 O O . LEU A 1 369 ? 29.958 3.765 -18.083 1.00 89.12 369 LEU A O 1
ATOM 3004 N N . ARG A 1 370 ? 28.788 5.595 -18.653 1.00 88.69 370 ARG A N 1
ATOM 3005 C CA . ARG A 1 370 ? 29.514 6.499 -17.751 1.00 88.69 370 ARG A CA 1
ATOM 3006 C C . ARG A 1 370 ? 29.413 6.048 -16.291 1.00 88.69 370 ARG A C 1
ATOM 3008 O O . ARG A 1 370 ? 30.418 6.063 -15.590 1.00 88.69 370 ARG A O 1
ATOM 3015 N N . GLN A 1 371 ? 28.229 5.653 -15.823 1.00 84.81 371 GLN A N 1
ATOM 3016 C CA . GLN A 1 371 ? 28.034 5.191 -14.444 1.00 84.81 371 GLN A CA 1
ATOM 3017 C C . GLN A 1 371 ? 28.800 3.898 -14.156 1.00 84.81 371 GLN A C 1
ATOM 3019 O O . GLN A 1 371 ? 29.470 3.819 -13.126 1.00 84.81 371 GLN A O 1
ATOM 3024 N N . VAL A 1 372 ? 28.749 2.928 -15.072 1.00 84.12 372 VAL A N 1
ATOM 3025 C CA . VAL A 1 372 ? 29.469 1.654 -14.941 1.00 84.12 372 VAL A CA 1
ATOM 3026 C C . VAL A 1 372 ? 30.984 1.869 -14.928 1.00 84.12 372 VAL A C 1
ATOM 3028 O O . VAL A 1 372 ? 31.661 1.312 -14.068 1.00 84.12 372 VAL A O 1
ATOM 3031 N N . ILE A 1 373 ? 31.513 2.717 -15.818 1.00 84.88 373 ILE A N 1
ATOM 3032 C CA . ILE A 1 373 ? 32.948 3.046 -15.859 1.00 84.88 373 ILE A CA 1
ATOM 3033 C C . ILE A 1 373 ? 33.389 3.726 -14.556 1.00 84.88 373 ILE A C 1
ATOM 3035 O O . ILE A 1 373 ? 34.408 3.346 -13.988 1.00 84.88 373 ILE A O 1
ATOM 3039 N N . LEU A 1 374 ? 32.616 4.696 -14.053 1.00 83.06 374 LEU A N 1
ATOM 3040 C CA . LEU A 1 374 ? 32.961 5.433 -12.831 1.00 83.06 374 LEU A CA 1
ATOM 3041 C C . LEU A 1 374 ? 32.995 4.551 -11.576 1.00 83.06 374 LEU A C 1
ATOM 3043 O O . LEU A 1 374 ? 33.828 4.774 -10.704 1.00 83.06 374 LEU A O 1
ATOM 3047 N N . HIS A 1 375 ? 32.097 3.570 -11.464 1.00 76.06 375 HIS A N 1
ATOM 3048 C CA . HIS A 1 375 ? 32.003 2.717 -10.272 1.00 76.06 375 HIS A CA 1
ATOM 3049 C C . HIS A 1 375 ? 32.846 1.435 -10.380 1.00 76.06 375 HIS A C 1
ATOM 3051 O O . HIS A 1 375 ? 32.987 0.713 -9.390 1.00 76.06 375 HIS A O 1
ATOM 3057 N N . GLY A 1 376 ? 33.389 1.127 -11.565 1.00 63.53 376 GLY A N 1
ATOM 3058 C CA . GLY A 1 376 ? 34.212 -0.054 -11.859 1.00 63.53 376 GLY A CA 1
ATOM 3059 C C . GLY A 1 376 ? 33.452 -1.390 -11.859 1.00 63.53 376 GLY A C 1
ATOM 3060 O O . GLY A 1 376 ? 33.847 -2.330 -12.548 1.00 63.53 376 GLY A O 1
ATOM 3061 N N . ASP A 1 377 ? 32.338 -1.483 -11.132 1.00 66.38 377 ASP A N 1
ATOM 3062 C CA . ASP A 1 377 ? 31.463 -2.649 -11.085 1.00 66.38 377 ASP A CA 1
ATOM 3063 C C . ASP A 1 377 ? 29.989 -2.239 -11.254 1.00 66.38 377 ASP A C 1
ATOM 3065 O O . ASP A 1 377 ? 29.497 -1.418 -10.473 1.00 66.38 377 ASP A O 1
ATOM 3069 N N . PRO A 1 378 ? 29.253 -2.818 -12.224 1.00 60.31 378 PRO A N 1
ATOM 3070 C CA . PRO A 1 378 ? 27.819 -2.586 -12.392 1.00 60.31 378 PRO A CA 1
ATOM 3071 C C . PRO A 1 378 ? 26.973 -2.817 -11.130 1.00 60.31 378 PRO A C 1
ATOM 3073 O O . PRO A 1 378 ? 25.952 -2.157 -10.970 1.00 60.31 378 PRO A O 1
ATOM 3076 N N . HIS A 1 379 ? 27.382 -3.708 -10.219 1.00 58.19 379 HIS A N 1
ATOM 3077 C CA . HIS A 1 379 ? 26.663 -3.982 -8.960 1.00 58.19 379 HIS A CA 1
ATOM 3078 C C . HIS A 1 379 ? 26.818 -2.874 -7.906 1.00 58.19 379 HIS A C 1
ATOM 3080 O O . HIS A 1 379 ? 26.106 -2.858 -6.908 1.00 58.19 379 HIS A O 1
ATOM 3086 N N . ARG A 1 380 ? 27.749 -1.932 -8.110 1.00 57.38 380 ARG A N 1
ATOM 3087 C CA . ARG A 1 380 ? 28.000 -0.804 -7.196 1.00 57.38 380 ARG A CA 1
ATOM 3088 C C . ARG A 1 380 ? 27.250 0.469 -7.581 1.00 57.38 380 ARG A C 1
ATOM 3090 O O . ARG A 1 380 ? 27.376 1.476 -6.888 1.00 57.38 380 ARG A O 1
ATOM 3097 N N . VAL A 1 381 ? 26.508 0.458 -8.689 1.00 59.03 381 VAL A N 1
ATOM 3098 C CA . VAL A 1 381 ? 25.739 1.624 -9.130 1.00 59.03 381 VAL A CA 1
ATOM 3099 C C . VAL A 1 381 ? 24.524 1.799 -8.216 1.00 59.03 381 VAL A C 1
ATOM 3101 O O . VAL A 1 381 ? 23.683 0.911 -8.113 1.00 59.03 381 VAL A O 1
ATOM 3104 N N . ALA A 1 382 ? 24.444 2.951 -7.548 1.00 53.09 382 ALA A N 1
ATOM 3105 C CA . ALA A 1 382 ? 23.362 3.267 -6.621 1.00 53.09 382 ALA A CA 1
ATOM 3106 C C . ALA A 1 382 ? 22.003 3.403 -7.332 1.00 53.09 382 ALA A C 1
ATOM 3108 O O . ALA A 1 382 ? 21.914 3.897 -8.459 1.00 53.09 382 ALA A O 1
ATOM 3109 N N . TRP A 1 383 ? 20.942 2.993 -6.635 1.00 51.88 383 TRP A N 1
ATOM 3110 C CA . TRP A 1 383 ? 19.560 3.111 -7.093 1.00 51.88 383 TRP A CA 1
ATOM 3111 C C . TRP A 1 383 ? 19.136 4.591 -7.202 1.00 51.88 383 TRP A C 1
ATOM 3113 O O . TRP A 1 383 ? 19.311 5.362 -6.259 1.00 51.88 383 TRP A O 1
ATOM 3123 N N . ASP A 1 384 ? 18.588 4.998 -8.355 1.00 55.22 384 ASP A N 1
ATOM 3124 C CA . ASP A 1 384 ? 18.145 6.374 -8.649 1.00 55.22 384 ASP A CA 1
ATOM 3125 C C . ASP A 1 384 ? 16.606 6.401 -8.709 1.00 55.22 384 ASP A C 1
ATOM 3127 O O . ASP A 1 384 ? 16.010 5.810 -9.613 1.00 55.22 384 ASP A O 1
ATOM 3131 N N . LYS A 1 385 ? 15.959 7.048 -7.726 1.00 53.94 385 LYS A N 1
ATOM 3132 C CA . LYS A 1 385 ? 14.491 7.095 -7.604 1.00 53.94 385 LYS A CA 1
ATOM 3133 C C . LYS A 1 385 ? 13.881 7.870 -8.769 1.00 53.94 385 LYS A C 1
ATOM 3135 O O . LYS A 1 385 ? 14.147 9.063 -8.941 1.00 53.94 385 LYS A O 1
ATOM 3140 N N . THR A 1 386 ? 12.997 7.231 -9.522 1.00 53.47 386 THR A N 1
ATOM 3141 C CA . THR A 1 386 ? 12.115 7.914 -10.470 1.00 53.47 386 THR A CA 1
ATOM 3142 C C . THR A 1 386 ? 10.810 8.281 -9.771 1.00 53.47 386 THR A C 1
ATOM 3144 O O . THR A 1 386 ? 10.277 7.514 -8.976 1.00 53.47 386 THR A O 1
ATOM 3147 N N . LEU A 1 387 ? 10.341 9.513 -9.985 1.00 53.00 387 LEU A N 1
ATOM 3148 C CA . LEU A 1 387 ? 9.039 9.958 -9.494 1.00 53.00 387 LEU A CA 1
ATOM 3149 C C . LEU A 1 387 ? 7.988 9.520 -10.510 1.00 53.00 387 LEU A C 1
ATOM 3151 O O . LEU A 1 387 ? 8.120 9.843 -11.692 1.00 53.00 387 LEU A O 1
ATOM 3155 N N . HIS A 1 388 ? 6.971 8.812 -10.036 1.00 56.28 388 HIS A N 1
ATOM 3156 C CA . HIS A 1 388 ? 5.834 8.382 -10.833 1.00 56.28 388 HIS A CA 1
ATOM 3157 C C . HIS A 1 388 ? 4.563 9.062 -10.326 1.00 56.28 388 HIS A C 1
ATOM 3159 O O . HIS A 1 388 ? 4.395 9.296 -9.126 1.00 56.28 388 HIS A O 1
ATOM 3165 N N . ASP A 1 389 ? 3.683 9.417 -11.259 1.00 60.06 389 ASP A N 1
ATOM 3166 C CA . ASP A 1 389 ? 2.402 10.040 -10.943 1.00 60.06 389 ASP A CA 1
ATOM 3167 C C . ASP A 1 389 ? 1.325 8.963 -10.824 1.00 60.06 389 ASP A C 1
ATOM 3169 O O . ASP A 1 389 ? 1.154 8.149 -11.726 1.00 60.06 389 ASP A O 1
ATOM 3173 N N . PHE A 1 390 ? 0.538 9.010 -9.751 1.00 67.50 390 PHE A N 1
ATOM 3174 C CA . PHE A 1 390 ? -0.682 8.214 -9.624 1.00 67.50 390 PHE A CA 1
ATOM 3175 C C . PHE A 1 390 ? -1.897 9.040 -10.088 1.00 67.50 390 PHE A C 1
ATOM 3177 O O . PHE A 1 390 ? -1.990 10.217 -9.711 1.00 67.50 390 PHE A O 1
ATOM 3184 N N . PRO A 1 391 ? -2.859 8.484 -10.858 1.00 64.31 391 PRO A N 1
ATOM 3185 C CA . PRO A 1 391 ? -4.046 9.223 -11.289 1.00 64.31 391 PRO A CA 1
ATOM 3186 C C . PRO A 1 391 ? -4.840 9.750 -10.086 1.00 64.31 391 PRO A C 1
ATOM 3188 O O . PRO A 1 391 ? -5.460 9.002 -9.331 1.00 64.31 391 PRO A O 1
ATOM 3191 N N . ARG A 1 392 ? -4.857 11.078 -9.916 1.00 50.34 392 ARG A N 1
ATOM 3192 C CA . ARG A 1 392 ? -5.483 11.766 -8.767 1.00 50.34 392 ARG A CA 1
ATOM 3193 C C . ARG A 1 392 ? -7.025 11.801 -8.812 1.00 50.34 392 ARG A C 1
ATOM 3195 O O . ARG A 1 392 ? -7.639 12.443 -7.966 1.00 50.34 392 ARG A O 1
ATOM 3202 N N . GLY A 1 393 ? -7.656 11.129 -9.781 1.00 44.06 393 GLY A N 1
ATOM 3203 C CA . GLY A 1 393 ? -9.067 11.329 -10.139 1.00 44.06 393 GLY A CA 1
ATOM 3204 C C . GLY A 1 393 ? -10.089 10.296 -9.648 1.00 44.06 393 GLY A C 1
ATOM 3205 O O . GLY A 1 393 ? -11.270 10.613 -9.656 1.00 44.06 393 GLY A O 1
ATOM 3206 N N . GLN A 1 394 ? -9.696 9.091 -9.213 1.00 41.56 394 GLN A N 1
ATOM 3207 C CA . GLN A 1 394 ? -10.667 7.996 -8.982 1.00 41.56 394 GLN A CA 1
ATOM 3208 C C . GLN A 1 394 ? -10.981 7.666 -7.515 1.00 41.56 394 GLN A C 1
ATOM 3210 O O . GLN A 1 394 ? -11.896 6.898 -7.251 1.00 41.56 394 GLN A O 1
ATOM 3215 N N . ALA A 1 395 ? -10.288 8.258 -6.538 1.00 40.94 395 ALA A N 1
ATOM 3216 C CA . ALA A 1 395 ? -10.518 7.952 -5.122 1.00 40.94 395 ALA A CA 1
ATOM 3217 C C . ALA A 1 395 ? -10.634 9.213 -4.252 1.00 40.94 395 ALA A C 1
ATOM 3219 O O . ALA A 1 395 ? -9.928 9.362 -3.253 1.00 40.94 395 ALA A O 1
ATOM 3220 N N . ARG A 1 396 ? -11.558 10.122 -4.593 1.00 33.66 396 ARG A N 1
ATOM 3221 C CA . ARG A 1 396 ? -12.074 11.095 -3.616 1.00 33.66 396 ARG A CA 1
ATOM 3222 C C . ARG A 1 396 ? -13.104 10.402 -2.726 1.00 33.66 396 ARG A C 1
ATOM 3224 O O . ARG A 1 396 ? -14.299 10.586 -2.887 1.00 33.66 396 ARG A O 1
ATOM 3231 N N . ASN A 1 397 ? -12.618 9.616 -1.770 1.00 45.84 397 ASN A N 1
ATOM 3232 C CA . ASN A 1 397 ? -13.359 9.421 -0.530 1.00 45.84 397 ASN A CA 1
ATOM 3233 C C . ASN A 1 397 ? -12.702 10.328 0.518 1.00 45.84 397 ASN A C 1
ATOM 3235 O O . ASN A 1 397 ? -11.486 10.191 0.720 1.00 45.84 397 ASN A O 1
ATOM 3239 N N . PRO A 1 398 ? -13.436 11.277 1.130 1.00 46.03 398 PRO A N 1
ATOM 3240 C CA . PRO A 1 398 ? -12.877 12.174 2.133 1.00 46.03 398 PRO A CA 1
ATOM 3241 C C . PRO A 1 398 ? -12.218 11.379 3.265 1.00 46.03 398 PRO A C 1
ATOM 3243 O O . PRO A 1 398 ? -12.516 10.200 3.504 1.00 46.03 398 PRO A O 1
ATOM 3246 N N . ALA A 1 399 ? -11.244 11.996 3.932 1.00 49.94 399 ALA A N 1
ATOM 3247 C CA . ALA A 1 399 ? -10.688 11.394 5.126 1.00 49.94 399 ALA A CA 1
ATOM 3248 C C . ALA A 1 399 ? -11.817 11.193 6.146 1.00 49.94 399 ALA A C 1
ATOM 3250 O O . ALA A 1 399 ? -12.598 12.109 6.388 1.00 49.94 399 ALA A O 1
ATOM 3251 N N . LEU A 1 400 ? -11.955 9.973 6.666 1.00 59.81 400 LEU A N 1
ATOM 3252 C CA . LEU A 1 400 ? -12.982 9.688 7.660 1.00 59.81 400 LEU A CA 1
ATOM 3253 C C . LEU A 1 400 ? -12.566 10.371 8.951 1.00 59.81 400 LEU A C 1
ATOM 3255 O O . LEU A 1 400 ? -11.427 10.200 9.385 1.00 59.81 400 LEU A O 1
ATOM 3259 N N . ARG A 1 401 ? -13.488 11.114 9.559 1.00 68.25 401 ARG A N 1
ATOM 3260 C CA . ARG A 1 401 ? -13.249 11.716 10.868 1.00 68.25 401 ARG A CA 1
ATOM 3261 C C . ARG A 1 401 ? -13.076 10.597 11.911 1.00 68.25 401 ARG A C 1
ATOM 3263 O O . ARG A 1 401 ? -13.864 9.640 11.910 1.00 68.25 401 ARG A O 1
ATOM 3270 N N . PRO A 1 402 ? -12.044 10.652 12.770 1.00 75.62 402 PRO A N 1
ATOM 3271 C CA . PRO A 1 402 ? -11.893 9.735 13.892 1.00 75.62 402 PRO A CA 1
ATOM 3272 C C . PRO A 1 402 ? -13.155 9.681 14.762 1.00 75.62 402 PRO A C 1
ATOM 3274 O O . PRO A 1 402 ? -13.806 10.696 14.995 1.00 75.62 402 PRO A O 1
ATOM 3277 N N . LEU A 1 403 ? -13.488 8.496 15.283 1.00 80.69 403 LEU A N 1
ATOM 3278 C CA . LEU A 1 403 ? -14.704 8.301 16.087 1.00 80.69 403 LEU A CA 1
ATOM 3279 C C . LEU A 1 403 ? -14.705 9.190 17.341 1.00 80.69 403 LEU A C 1
ATOM 3281 O O . LEU A 1 403 ? -15.745 9.719 17.712 1.00 80.69 403 LEU A O 1
ATOM 3285 N N . GLY A 1 404 ? -13.535 9.380 17.962 1.00 80.50 404 GLY A N 1
ATOM 3286 C CA . GLY A 1 404 ? -13.373 10.264 19.118 1.00 80.50 404 GLY A CA 1
ATOM 3287 C C . GLY A 1 404 ? -13.731 11.718 18.810 1.00 80.50 404 GLY A C 1
ATOM 3288 O O . GLY A 1 404 ? -14.444 12.339 19.585 1.00 80.50 404 GLY A O 1
ATOM 3289 N N . GLU A 1 405 ? -13.329 12.240 17.647 1.00 80.44 405 GLU A N 1
ATOM 3290 C CA . GLU A 1 405 ? -13.689 13.600 17.223 1.00 80.44 405 GLU A CA 1
ATOM 3291 C C . GLU A 1 405 ? -15.187 13.753 16.964 1.00 80.44 405 GLU A C 1
ATOM 3293 O O . GLU A 1 405 ? -15.755 14.796 17.271 1.00 80.44 405 GLU A O 1
ATOM 3298 N N . ILE A 1 406 ? -15.831 12.724 16.405 1.00 83.75 406 ILE A N 1
ATOM 3299 C CA . ILE A 1 406 ? -17.283 12.721 16.191 1.00 83.75 406 ILE A CA 1
ATOM 3300 C C . ILE A 1 406 ? -17.996 12.740 17.547 1.00 83.75 406 ILE A C 1
ATOM 3302 O O . ILE A 1 406 ? -18.855 13.586 17.776 1.00 83.75 406 ILE A O 1
ATOM 3306 N N . LEU A 1 407 ? -17.595 11.869 18.477 1.00 86.69 407 LEU A N 1
ATOM 3307 C CA . LEU A 1 407 ? -18.169 11.817 19.824 1.00 86.69 407 LEU A CA 1
ATOM 3308 C C . LEU A 1 407 ? -17.964 13.133 20.597 1.00 86.69 407 LEU A C 1
ATOM 3310 O O . LEU A 1 407 ? -18.884 13.578 21.280 1.00 86.69 407 LEU A O 1
ATOM 3314 N N . MET A 1 408 ? -16.806 13.785 20.461 1.00 86.88 408 MET A N 1
ATOM 3315 C CA . MET A 1 408 ? -16.557 15.103 21.059 1.00 86.88 408 MET A CA 1
ATOM 3316 C C . MET A 1 408 ? -17.384 16.211 20.406 1.00 86.88 408 MET A C 1
ATOM 3318 O O . MET A 1 408 ? -17.937 17.051 21.109 1.00 86.88 408 MET A O 1
ATOM 3322 N N . ALA A 1 409 ? -17.504 16.211 19.075 1.00 80.06 409 ALA A N 1
ATOM 3323 C CA . ALA A 1 409 ? -18.281 17.215 18.348 1.00 80.06 409 ALA A CA 1
ATOM 3324 C C . ALA A 1 409 ? -19.774 17.184 18.717 1.00 80.06 409 ALA A C 1
ATOM 3326 O O . ALA A 1 409 ? -20.423 18.226 18.714 1.00 80.06 409 ALA A O 1
ATOM 3327 N N . HIS A 1 410 ? -20.300 16.010 19.078 1.00 84.25 410 HIS A N 1
ATOM 3328 C CA . HIS A 1 410 ? -21.661 15.844 19.607 1.00 84.25 410 HIS A CA 1
ATOM 3329 C C . HIS A 1 410 ? -21.782 16.080 21.118 1.00 84.25 410 HIS A C 1
ATOM 3331 O O . HIS A 1 410 ? -22.853 15.863 21.680 1.00 84.25 410 HIS A O 1
ATOM 3337 N N . GLY A 1 411 ? -20.699 16.467 21.798 1.00 83.56 411 GLY A N 1
ATOM 3338 C CA . GLY A 1 411 ? -20.680 16.654 23.251 1.00 83.56 411 GLY A CA 1
ATOM 3339 C C . GLY A 1 411 ? -20.899 15.364 24.050 1.00 83.56 411 GLY A C 1
ATOM 3340 O O . GLY A 1 411 ? -21.259 15.426 25.221 1.00 83.56 411 GLY A O 1
ATOM 3341 N N . MET A 1 412 ? -20.710 14.189 23.436 1.00 87.62 412 MET A N 1
ATOM 3342 C CA . MET A 1 412 ? -20.931 12.893 24.091 1.00 87.62 412 MET A CA 1
ATOM 3343 C C . MET A 1 412 ? -19.768 12.491 25.003 1.00 87.62 412 MET A C 1
ATOM 3345 O O . MET A 1 412 ? -19.975 11.726 25.939 1.00 87.62 412 MET A O 1
ATOM 3349 N N . ILE A 1 413 ? -18.554 12.976 24.720 1.00 88.56 413 ILE A N 1
ATOM 3350 C CA . ILE A 1 413 ? -17.348 12.757 25.532 1.00 88.56 413 ILE A CA 1
ATOM 3351 C C . ILE A 1 413 ? -16.520 14.045 25.611 1.00 88.56 413 ILE A C 1
ATOM 3353 O O . ILE A 1 413 ? -16.538 14.849 24.678 1.00 88.56 413 ILE A O 1
ATOM 3357 N N . SER A 1 414 ? -15.758 14.227 26.691 1.00 87.31 414 SER A N 1
ATOM 3358 C CA . SER A 1 414 ? -14.778 15.318 26.819 1.00 87.31 414 SER A CA 1
ATOM 3359 C C . SER A 1 414 ? -13.400 14.937 26.256 1.00 87.31 414 SER A C 1
ATOM 3361 O O . SER A 1 414 ? -13.085 13.754 26.119 1.00 87.31 414 SER A O 1
ATOM 3363 N N . GLN A 1 415 ? -12.542 15.930 25.984 1.00 81.12 415 GLN A N 1
ATOM 3364 C CA . GLN A 1 415 ? -11.152 15.689 25.562 1.00 81.12 415 GLN A CA 1
ATOM 3365 C C . GLN A 1 415 ? -10.388 14.843 26.593 1.00 81.12 415 GLN A C 1
ATOM 3367 O O . GLN A 1 415 ? -9.708 13.896 26.222 1.00 81.12 415 GLN A O 1
ATOM 3372 N N . HIS A 1 416 ? -10.577 15.109 27.891 1.00 83.31 416 HIS A N 1
ATOM 3373 C CA . HIS A 1 416 ? -9.968 14.310 28.958 1.00 83.31 416 HIS A CA 1
ATOM 3374 C C . HIS A 1 416 ? -10.440 12.851 28.924 1.00 83.31 416 HIS A C 1
ATOM 3376 O O . HIS A 1 416 ? -9.624 11.939 29.007 1.00 83.31 416 HIS A O 1
ATOM 3382 N N . GLN A 1 417 ? -11.748 12.617 28.765 1.00 84.25 417 GLN A N 1
ATOM 3383 C CA . GLN A 1 417 ? -12.294 11.262 28.644 1.00 84.25 417 GLN A CA 1
ATOM 3384 C C . GLN A 1 417 ? -11.789 10.561 27.384 1.00 84.25 417 GLN A C 1
ATOM 3386 O O . GLN A 1 417 ? -11.585 9.353 27.423 1.00 84.25 417 GLN A O 1
ATOM 3391 N N . LEU A 1 418 ? -11.574 11.291 26.283 1.00 83.50 418 LEU A N 1
ATOM 3392 C CA . LEU A 1 418 ? -10.978 10.756 25.061 1.00 83.50 418 LEU A CA 1
ATOM 3393 C C . LEU A 1 418 ? -9.487 10.417 25.245 1.00 83.50 418 LEU A C 1
ATOM 3395 O O . LEU A 1 418 ? -9.037 9.376 24.770 1.00 83.50 418 LEU A O 1
ATOM 3399 N N . ASP A 1 419 ? -8.726 11.251 25.947 1.00 81.56 419 ASP A N 1
ATOM 3400 C CA . ASP A 1 419 ? -7.293 11.045 26.174 1.00 81.56 419 ASP A CA 1
ATOM 3401 C C . ASP A 1 419 ? -7.042 9.906 27.163 1.00 81.56 419 ASP A C 1
ATOM 3403 O O . ASP A 1 419 ? -6.261 9.003 26.868 1.00 81.56 419 ASP A O 1
ATOM 3407 N N . GLU A 1 420 ? -7.774 9.867 28.278 1.00 83.06 420 GLU A N 1
ATOM 3408 C CA . GLU A 1 420 ? -7.830 8.706 29.174 1.00 83.06 420 GLU A CA 1
ATOM 3409 C C . GLU A 1 420 ? -8.246 7.463 28.382 1.00 83.06 420 GLU A C 1
ATOM 3411 O O . GLU A 1 420 ? -7.673 6.371 28.510 1.00 83.06 420 GLU A O 1
ATOM 3416 N N . ALA A 1 421 ? -9.194 7.667 27.463 1.00 77.00 421 ALA A N 1
ATOM 3417 C CA . ALA A 1 421 ? -9.637 6.625 26.588 1.00 77.00 421 ALA A CA 1
ATOM 3418 C C . ALA A 1 421 ? -8.510 6.086 25.668 1.00 77.00 421 ALA A C 1
ATOM 3420 O O . ALA A 1 421 ? -8.413 4.885 25.403 1.00 77.00 421 ALA A O 1
ATOM 3421 N N . ILE A 1 422 ? -7.638 6.937 25.165 1.00 77.38 422 ILE A N 1
ATOM 3422 C CA . ILE A 1 422 ? -6.556 6.525 24.271 1.00 77.38 422 ILE A CA 1
ATOM 3423 C C . ILE A 1 422 ? -5.367 5.966 25.064 1.00 77.38 422 ILE A C 1
ATOM 3425 O O . ILE A 1 422 ? -4.759 4.990 24.626 1.00 77.38 422 ILE A O 1
ATOM 3429 N N . GLN A 1 423 ? -5.066 6.533 26.234 1.00 75.62 423 GLN A N 1
ATOM 3430 C CA . GLN A 1 423 ? -3.944 6.138 27.090 1.00 75.62 423 GLN A CA 1
ATOM 3431 C C . GLN A 1 423 ? -4.131 4.740 27.685 1.00 75.62 423 GLN A C 1
ATOM 3433 O O . GLN A 1 423 ? -3.207 3.931 27.673 1.00 75.62 423 GLN A O 1
ATOM 3438 N N . GLN A 1 424 ? -5.338 4.412 28.149 1.00 70.75 424 GLN A N 1
ATOM 3439 C CA . GLN A 1 424 ? -5.654 3.096 28.713 1.00 70.75 424 GLN A CA 1
ATOM 3440 C C . GLN A 1 424 ? -6.156 2.126 27.635 1.00 70.75 424 GLN A C 1
ATOM 3442 O O . GLN A 1 424 ? -7.254 1.563 27.722 1.00 70.75 424 GLN A O 1
ATOM 3447 N N . ARG A 1 425 ? -5.387 1.971 26.555 1.00 63.19 425 ARG A N 1
ATOM 3448 C CA . ARG A 1 425 ? -5.774 1.101 25.444 1.00 63.19 425 ARG A CA 1
ATOM 3449 C C . ARG A 1 425 ? -5.657 -0.363 25.863 1.00 63.19 425 ARG A C 1
ATOM 3451 O O . ARG A 1 425 ? -4.561 -0.858 26.095 1.00 63.19 425 ARG A O 1
ATOM 3458 N N . VAL A 1 426 ? -6.788 -1.064 25.909 1.00 59.25 426 VAL A N 1
ATOM 3459 C CA . VAL A 1 426 ? -6.804 -2.525 26.048 1.00 59.25 426 VAL A CA 1
ATOM 3460 C C . VAL A 1 426 ? -6.546 -3.131 24.664 1.00 59.25 426 VAL A C 1
ATOM 3462 O O . VAL A 1 426 ? -7.297 -2.811 23.732 1.00 59.25 426 VAL A O 1
ATOM 3465 N N . PRO A 1 427 ? -5.499 -3.957 24.488 1.00 49.97 427 PRO A N 1
ATOM 3466 C CA . PRO A 1 427 ? -5.249 -4.661 23.235 1.00 49.97 427 PRO A CA 1
ATOM 3467 C C . PRO A 1 427 ? -6.507 -5.410 22.774 1.00 49.97 427 PRO A C 1
ATOM 3469 O O . PRO A 1 427 ? -7.175 -6.056 23.572 1.00 49.97 427 PRO A O 1
ATOM 3472 N N . GLY A 1 428 ? -6.890 -5.237 21.507 1.00 51.44 428 GLY A N 1
ATOM 3473 C CA . GLY A 1 428 ? -8.063 -5.892 20.923 1.00 51.44 428 GLY A CA 1
ATOM 3474 C C . GLY A 1 428 ? -9.416 -5.179 21.064 1.00 51.44 428 GLY A C 1
ATOM 3475 O O . GLY A 1 428 ? -10.323 -5.420 20.265 1.00 51.44 428 GLY A O 1
ATOM 3476 N N . LEU A 1 429 ? -9.574 -4.236 21.998 1.00 63.06 429 LEU A N 1
ATOM 3477 C CA . LEU A 1 429 ? -10.830 -3.494 22.155 1.00 63.06 429 LEU A CA 1
ATOM 3478 C C . LEU A 1 429 ? -10.793 -2.158 21.394 1.00 63.06 429 LEU A C 1
ATOM 3480 O O . LEU A 1 429 ? -9.942 -1.300 21.632 1.00 63.06 429 LEU A O 1
ATOM 3484 N N . LYS A 1 430 ? -11.747 -1.944 20.476 1.00 71.44 430 LYS A N 1
ATOM 3485 C CA . LYS A 1 430 ? -11.893 -0.659 19.766 1.00 71.44 430 LYS A CA 1
ATOM 3486 C C . LYS A 1 430 ? -12.315 0.454 20.736 1.00 71.44 430 LYS A C 1
ATOM 3488 O O . LYS A 1 430 ? -13.057 0.200 21.684 1.00 71.44 430 LYS A O 1
ATOM 3493 N N . LEU A 1 431 ? -11.924 1.700 20.440 1.00 77.25 431 LEU A N 1
ATOM 3494 C CA . LEU A 1 431 ? -12.219 2.894 21.253 1.00 77.25 431 LEU A CA 1
ATOM 3495 C C . LEU A 1 431 ? -13.692 2.965 21.695 1.00 77.25 431 LEU A C 1
ATOM 3497 O O . LEU A 1 431 ? -13.972 3.074 22.886 1.00 77.25 431 LEU A O 1
ATOM 3501 N N . GLY A 1 432 ? -14.622 2.828 20.743 1.00 76.50 432 GLY A N 1
ATOM 3502 C CA . GLY A 1 432 ? -16.060 2.850 21.023 1.00 76.50 432 GLY A CA 1
ATOM 3503 C C . GLY A 1 432 ? -16.522 1.699 21.918 1.00 76.50 432 GLY A C 1
ATOM 3504 O O . GLY A 1 432 ? -17.324 1.905 22.822 1.00 76.50 432 GLY A O 1
ATOM 3505 N N . GLY A 1 433 ? -15.956 0.501 21.737 1.00 73.44 433 GLY A N 1
ATOM 3506 C CA . GLY A 1 433 ? -16.251 -0.654 22.583 1.00 73.44 433 GLY A CA 1
ATOM 3507 C C . GLY A 1 433 ? -15.813 -0.449 24.032 1.00 73.44 433 GLY A C 1
ATOM 3508 O O . GLY A 1 433 ? -16.518 -0.877 24.944 1.00 73.44 433 GLY A O 1
ATOM 3509 N N . ARG A 1 434 ? -14.693 0.249 24.260 1.00 77.56 434 ARG A N 1
ATOM 3510 C CA . ARG A 1 434 ? -14.249 0.556 25.620 1.00 77.56 434 ARG A CA 1
ATOM 3511 C C . ARG A 1 434 ? -15.036 1.696 26.257 1.00 77.56 434 ARG A C 1
ATOM 3513 O O . ARG A 1 434 ? -15.398 1.560 27.415 1.00 77.56 434 ARG A O 1
ATOM 3520 N N . LEU A 1 435 ? -15.331 2.768 25.520 1.00 82.06 435 LEU A N 1
ATOM 3521 C CA . LEU A 1 435 ? -16.186 3.855 26.019 1.00 82.06 435 LEU A CA 1
ATOM 3522 C C . LEU A 1 435 ? -17.572 3.337 26.439 1.00 82.06 435 LEU A C 1
ATOM 3524 O O . LEU A 1 435 ? -18.139 3.809 27.421 1.00 82.06 435 LEU A O 1
ATOM 3528 N N . LEU A 1 436 ? -18.088 2.331 25.724 1.00 79.38 436 LEU A N 1
ATOM 3529 C CA . LEU A 1 436 ? -19.317 1.632 26.090 1.00 79.38 436 LEU A CA 1
ATOM 3530 C C . LEU A 1 436 ? -19.143 0.807 27.378 1.00 79.38 436 LEU A C 1
ATOM 3532 O O . LEU A 1 436 ? -19.977 0.878 28.274 1.00 79.38 436 LEU A O 1
ATOM 3536 N N . LYS A 1 437 ? -18.047 0.041 27.494 1.00 73.50 437 LYS A N 1
ATOM 3537 C CA . LYS A 1 437 ? -17.758 -0.799 28.673 1.00 73.50 437 LYS A CA 1
ATOM 3538 C C . LYS A 1 437 ? -17.522 0.025 29.943 1.00 73.50 437 LYS A C 1
ATOM 3540 O O . LYS A 1 437 ? -17.919 -0.405 31.018 1.00 73.50 437 LYS A O 1
ATOM 3545 N N . SER A 1 438 ? -16.894 1.195 29.825 1.00 74.00 438 SER A N 1
ATOM 3546 C CA . SER A 1 438 ? -16.683 2.125 30.940 1.00 74.00 438 SER A CA 1
ATOM 3547 C C . SER A 1 438 ? -17.936 2.930 31.301 1.00 74.00 438 SER A C 1
ATOM 3549 O O . SER A 1 438 ? -17.880 3.745 32.215 1.00 74.00 438 SER A O 1
ATOM 3551 N N . GLY A 1 439 ? -19.051 2.741 30.583 1.00 77.88 439 GLY A N 1
ATOM 3552 C CA . GLY A 1 439 ? -20.301 3.469 30.808 1.00 77.88 439 GLY A CA 1
ATOM 3553 C C . GLY A 1 439 ? -20.249 4.951 30.428 1.00 77.88 439 GLY A C 1
ATOM 3554 O O . GLY A 1 439 ? -21.166 5.689 30.769 1.00 77.88 439 GLY A O 1
ATOM 3555 N N . VAL A 1 440 ? -19.197 5.392 29.727 1.00 83.31 440 VAL A N 1
ATOM 3556 C CA . VAL A 1 440 ? -19.015 6.795 29.309 1.00 83.31 440 VAL A CA 1
ATOM 3557 C C . VAL A 1 440 ? -19.976 7.153 28.175 1.00 83.31 440 VAL A C 1
ATOM 3559 O O . VAL A 1 440 ? -20.485 8.266 28.128 1.00 83.31 440 VAL A O 1
ATOM 3562 N N . ILE A 1 441 ? -20.251 6.198 27.282 1.00 86.69 441 ILE A N 1
ATOM 3563 C CA . ILE A 1 441 ? -21.278 6.319 26.238 1.00 86.69 441 ILE A CA 1
ATOM 3564 C C . ILE A 1 441 ? -22.238 5.131 26.310 1.00 86.69 441 ILE A C 1
ATOM 3566 O O . ILE A 1 441 ? -21.863 4.050 26.762 1.00 86.69 441 ILE A O 1
ATOM 3570 N N . ASN A 1 442 ? -23.462 5.301 25.812 1.00 85.50 442 ASN A N 1
ATOM 3571 C CA . ASN A 1 442 ? -24.427 4.215 25.640 1.00 85.50 442 ASN A CA 1
ATOM 3572 C C . ASN A 1 442 ? -24.408 3.639 24.205 1.00 85.50 442 ASN A C 1
ATOM 3574 O O . ASN A 1 442 ? -23.799 4.194 23.287 1.00 85.50 442 ASN A O 1
ATOM 3578 N N . GLY A 1 443 ? -25.083 2.501 23.996 1.00 82.31 443 GLY A N 1
ATOM 3579 C CA . GLY A 1 443 ? -25.079 1.801 22.703 1.00 82.31 443 GLY A CA 1
ATOM 3580 C C . GLY A 1 443 ? -25.696 2.608 21.556 1.00 82.31 443 GLY A C 1
ATOM 3581 O O . GLY A 1 443 ? -25.283 2.453 20.409 1.00 82.31 443 GLY A O 1
ATOM 3582 N N . LEU A 1 444 ? -26.640 3.501 21.866 1.00 86.94 444 LEU A N 1
ATOM 3583 C CA . LEU A 1 444 ? -27.303 4.365 20.890 1.00 86.94 444 LEU A CA 1
ATOM 3584 C C . LEU A 1 444 ? -26.384 5.514 20.442 1.00 86.94 444 LEU A C 1
ATOM 3586 O O . LEU A 1 444 ? -26.259 5.764 19.248 1.00 86.94 444 LEU A O 1
ATOM 3590 N N . GLN A 1 445 ? -25.689 6.154 21.386 1.00 88.62 445 GLN A N 1
ATOM 3591 C CA . GLN A 1 445 ? -24.669 7.176 21.125 1.00 88.62 445 GLN A CA 1
ATOM 3592 C C . GLN A 1 445 ? -23.530 6.614 20.270 1.00 88.62 445 GLN A C 1
ATOM 3594 O O . GLN A 1 445 ? -23.111 7.236 19.294 1.00 88.62 445 GLN A O 1
ATOM 3599 N N . LEU A 1 446 ? -23.074 5.397 20.586 1.00 88.88 446 LEU A N 1
ATOM 3600 C CA . LEU A 1 446 ? -22.064 4.708 19.788 1.00 88.88 446 LEU A CA 1
ATOM 3601 C C . LEU A 1 446 ? -22.559 4.426 18.360 1.00 88.88 446 LEU A C 1
ATOM 3603 O O . LEU A 1 446 ? -21.839 4.711 17.404 1.00 88.88 446 LEU A O 1
ATOM 3607 N N . ALA A 1 447 ? -23.778 3.902 18.203 1.00 89.06 447 ALA A N 1
ATOM 3608 C CA . ALA A 1 447 ? -24.368 3.635 16.892 1.00 89.06 447 ALA A CA 1
ATOM 3609 C C . ALA A 1 447 ? -24.538 4.915 16.062 1.00 89.06 447 ALA A C 1
ATOM 3611 O O . ALA A 1 447 ? -24.211 4.921 14.879 1.00 89.06 447 ALA A O 1
ATOM 3612 N N . GLN A 1 448 ? -24.971 6.015 16.681 1.00 90.06 448 GLN A N 1
ATOM 3613 C CA . GLN A 1 448 ? -25.115 7.312 16.020 1.00 90.06 448 GLN A CA 1
ATOM 3614 C C . GLN A 1 448 ? -23.769 7.847 15.511 1.00 90.06 448 GLN A C 1
ATOM 3616 O O . GLN A 1 448 ? -23.660 8.240 14.349 1.00 90.06 448 GLN A O 1
ATOM 3621 N N . ALA A 1 449 ? -22.727 7.800 16.343 1.00 88.31 449 ALA A N 1
ATOM 3622 C CA . ALA A 1 449 ? -21.391 8.236 15.946 1.00 88.31 449 ALA A CA 1
ATOM 3623 C C . ALA A 1 449 ? -20.785 7.341 14.848 1.00 88.31 449 ALA A C 1
ATOM 3625 O O . ALA A 1 449 ? -20.151 7.841 13.918 1.00 88.31 449 ALA A O 1
ATOM 3626 N N . LEU A 1 450 ? -21.008 6.023 14.911 1.00 87.62 450 LEU A N 1
ATOM 3627 C CA . LEU A 1 450 ? -20.576 5.080 13.873 1.00 87.62 450 LEU A CA 1
ATOM 3628 C C . LEU A 1 450 ? -21.333 5.272 12.551 1.00 87.62 450 LEU A C 1
ATOM 3630 O O . LEU A 1 450 ? -20.727 5.136 11.489 1.00 87.62 450 LEU A O 1
ATOM 3634 N N . ALA A 1 451 ? -22.624 5.596 12.605 1.00 88.81 451 ALA A N 1
ATOM 3635 C CA . ALA A 1 451 ? -23.455 5.884 11.441 1.00 88.81 451 ALA A CA 1
ATOM 3636 C C . ALA A 1 451 ? -22.973 7.142 10.705 1.00 88.81 451 ALA A C 1
ATOM 3638 O O . ALA A 1 451 ? -22.738 7.091 9.496 1.00 88.81 451 ALA A O 1
ATOM 3639 N N . GLU A 1 452 ? -22.709 8.229 11.442 1.00 86.31 452 GLU A N 1
ATOM 3640 C CA . GLU A 1 452 ? -22.102 9.441 10.879 1.00 86.31 452 GLU A CA 1
ATOM 3641 C C . GLU A 1 452 ? -20.724 9.148 10.289 1.00 86.31 452 GLU A C 1
ATOM 3643 O O . GLU A 1 452 ? -20.445 9.524 9.150 1.00 86.31 452 GLU A O 1
ATOM 3648 N N . GLN A 1 453 ? -19.877 8.425 11.028 1.00 81.19 453 GLN A N 1
ATOM 3649 C CA . GLN A 1 453 ? -18.549 8.058 10.549 1.00 81.19 453 GLN A CA 1
ATOM 3650 C C . GLN A 1 453 ? -18.614 7.250 9.247 1.00 81.19 453 GLN A C 1
ATOM 3652 O O . GLN A 1 453 ? -17.773 7.415 8.367 1.00 81.19 453 GLN A O 1
ATOM 3657 N N . ALA A 1 454 ? -19.586 6.349 9.129 1.00 80.69 454 ALA A N 1
ATOM 3658 C CA . ALA A 1 454 ? -19.777 5.504 7.961 1.00 80.69 454 ALA A CA 1
ATOM 3659 C C . ALA A 1 454 ? -20.522 6.197 6.806 1.00 80.69 454 ALA A C 1
ATOM 3661 O O . ALA A 1 454 ? -20.473 5.685 5.689 1.00 80.69 454 ALA A O 1
ATOM 3662 N N . GLY A 1 455 ? -21.189 7.330 7.050 1.00 82.50 455 GLY A N 1
ATOM 3663 C CA . GLY A 1 455 ? -22.050 7.995 6.069 1.00 82.50 455 GLY A CA 1
ATOM 3664 C C . GLY A 1 455 ? -23.326 7.208 5.741 1.00 82.50 455 GLY A C 1
ATOM 3665 O O . GLY A 1 455 ? -23.834 7.301 4.625 1.00 82.50 455 GLY A O 1
ATOM 3666 N N . VAL A 1 456 ? -23.831 6.406 6.684 1.00 88.38 456 VAL A N 1
ATOM 3667 C CA . VAL A 1 456 ? -25.048 5.583 6.532 1.00 88.38 456 VAL A CA 1
ATOM 3668 C C . VAL A 1 456 ? -26.053 5.920 7.640 1.00 88.38 456 VAL A C 1
ATOM 3670 O O . VAL A 1 456 ? -25.643 6.432 8.678 1.00 88.38 456 VAL A O 1
ATOM 3673 N N . PRO A 1 457 ? -27.364 5.673 7.464 1.00 91.00 457 PRO A N 1
ATOM 3674 C CA . PRO A 1 457 ? -28.344 5.977 8.502 1.00 91.00 457 PRO A CA 1
ATOM 3675 C C . PRO A 1 457 ? -28.218 5.026 9.700 1.00 91.00 457 PRO A C 1
ATOM 3677 O O . PRO A 1 457 ? -27.776 3.880 9.564 1.00 91.00 457 PRO A O 1
ATOM 3680 N N . MET A 1 458 ? -28.639 5.526 10.863 1.00 92.75 458 MET A N 1
ATOM 3681 C CA . MET A 1 458 ? -28.851 4.731 12.068 1.00 92.75 458 MET A CA 1
ATOM 3682 C C . MET A 1 458 ? -30.333 4.377 12.180 1.00 92.75 458 MET A C 1
ATOM 3684 O O . MET A 1 458 ? -31.186 5.254 12.044 1.00 92.75 458 MET A O 1
ATOM 3688 N N . GLU A 1 459 ? -30.632 3.108 12.429 1.00 91.94 459 GLU A N 1
ATOM 3689 C CA . GLU A 1 459 ? -31.992 2.614 12.650 1.00 91.94 459 GLU A CA 1
ATOM 3690 C C . GLU A 1 459 ? -32.018 1.707 13.887 1.00 91.94 459 GLU A C 1
ATOM 3692 O O . GLU A 1 459 ? -30.988 1.186 14.312 1.00 91.94 459 GLU A O 1
ATOM 3697 N N . ARG A 1 460 ? -33.199 1.509 14.480 1.00 88.12 460 ARG A N 1
ATOM 3698 C CA . ARG A 1 460 ? -33.402 0.484 15.512 1.00 88.12 460 ARG A CA 1
ATOM 3699 C C . ARG A 1 460 ? -34.093 -0.717 14.896 1.00 88.12 460 ARG A C 1
ATOM 3701 O O . ARG A 1 460 ? -35.063 -0.553 14.159 1.00 88.12 460 ARG A O 1
ATOM 3708 N N . MET A 1 461 ? -33.623 -1.906 15.236 1.00 85.81 461 MET A N 1
ATOM 3709 C CA . MET A 1 461 ? -34.178 -3.160 14.761 1.00 85.81 461 MET A CA 1
ATOM 3710 C C . MET A 1 461 ? -34.798 -3.929 15.923 1.00 85.81 461 MET A C 1
ATOM 3712 O O . MET A 1 461 ? -34.147 -4.231 16.924 1.00 85.81 461 MET A O 1
ATOM 3716 N N . ASP A 1 462 ? -36.060 -4.320 15.762 1.00 81.94 462 ASP A N 1
ATOM 3717 C CA . ASP A 1 462 ? -36.676 -5.254 16.692 1.00 81.94 462 ASP A CA 1
ATOM 3718 C C . ASP A 1 462 ? -36.285 -6.693 16.335 1.00 81.94 462 ASP A C 1
ATOM 3720 O O . ASP A 1 462 ? -36.883 -7.332 15.467 1.00 81.94 462 ASP A O 1
ATOM 3724 N N . CYS A 1 463 ? -35.284 -7.216 17.041 1.00 76.69 463 CYS A N 1
ATOM 3725 C CA . CYS A 1 463 ? -34.815 -8.591 16.883 1.00 76.69 463 CYS A CA 1
ATOM 3726 C C . CYS A 1 463 ? -35.884 -9.663 17.172 1.00 76.69 463 CYS A C 1
ATOM 3728 O O . CYS A 1 463 ? -35.638 -10.821 16.857 1.00 76.69 463 CYS A O 1
ATOM 3730 N N . ARG A 1 464 ? -37.055 -9.308 17.727 1.00 74.69 464 ARG A N 1
ATOM 3731 C CA . ARG A 1 464 ? -38.167 -10.236 18.013 1.00 74.69 464 ARG A CA 1
ATOM 3732 C C . ARG A 1 464 ? -39.047 -10.527 16.797 1.00 74.69 464 ARG A C 1
ATOM 3734 O O . ARG A 1 464 ? -39.709 -11.561 16.762 1.00 74.69 464 ARG A O 1
ATOM 3741 N N . CYS A 1 465 ? -39.086 -9.615 15.827 1.00 75.75 465 CYS A N 1
ATOM 3742 C CA . CYS A 1 465 ? -40.003 -9.667 14.685 1.00 75.75 465 CYS A CA 1
ATOM 3743 C C . CYS A 1 465 ? -39.233 -9.793 13.365 1.00 75.75 465 CYS A C 1
ATOM 3745 O O . CYS A 1 465 ? -39.391 -8.975 12.461 1.00 75.75 465 CYS A O 1
ATOM 3747 N N . LEU A 1 466 ? -38.376 -10.810 13.257 1.00 82.25 466 LEU A N 1
ATOM 3748 C CA . LEU A 1 466 ? -37.604 -11.059 12.040 1.00 82.25 466 LEU A CA 1
ATOM 3749 C C . LEU A 1 466 ? -38.463 -11.761 10.983 1.00 82.25 466 LEU A C 1
ATOM 3751 O O . LEU A 1 466 ? -39.064 -12.805 11.251 1.00 82.25 466 LEU A O 1
ATOM 3755 N N . ASP A 1 467 ? -38.489 -11.221 9.764 1.00 84.75 467 ASP A N 1
ATOM 3756 C CA . ASP A 1 467 ? -39.150 -11.884 8.641 1.00 84.75 467 ASP A CA 1
ATOM 3757 C C . ASP A 1 467 ? -38.358 -13.134 8.232 1.00 84.75 467 ASP A C 1
ATOM 3759 O O . ASP A 1 467 ? -37.221 -13.063 7.758 1.00 84.75 467 ASP A O 1
ATOM 3763 N N . LYS A 1 468 ? -38.987 -14.302 8.382 1.00 84.12 468 LYS A N 1
ATOM 3764 C CA . LYS A 1 468 ? -38.395 -15.598 8.032 1.00 84.12 468 LYS A CA 1
ATOM 3765 C C . LYS A 1 468 ? -37.975 -15.678 6.563 1.00 84.12 468 LYS A C 1
ATOM 3767 O O . LYS A 1 468 ? -37.012 -16.377 6.262 1.00 84.12 468 LYS A O 1
ATOM 3772 N N . ARG A 1 469 ? -38.666 -14.977 5.655 1.00 88.31 469 ARG A N 1
ATOM 3773 C CA . ARG A 1 469 ? -38.313 -14.940 4.227 1.00 88.31 469 ARG A CA 1
ATOM 3774 C C . ARG A 1 469 ? -36.986 -14.223 4.009 1.00 88.31 469 ARG A C 1
ATOM 3776 O O . ARG A 1 469 ? -36.136 -14.735 3.289 1.00 88.31 469 ARG A O 1
ATOM 3783 N N . LEU A 1 470 ? -36.794 -13.084 4.674 1.00 87.25 470 LEU A N 1
ATOM 3784 C CA . LEU A 1 470 ? -35.559 -12.304 4.602 1.00 87.25 470 LEU A CA 1
ATOM 3785 C C . LEU A 1 470 ? -34.384 -13.065 5.213 1.00 87.25 470 LEU A C 1
ATOM 3787 O O . LEU A 1 470 ? -33.318 -13.126 4.610 1.00 87.25 470 LEU A O 1
ATOM 3791 N N . ILE A 1 471 ? -34.593 -13.699 6.368 1.00 87.44 471 ILE A N 1
ATOM 3792 C CA . ILE A 1 471 ? -33.584 -14.545 7.018 1.00 87.44 471 ILE A CA 1
ATOM 3793 C C . ILE A 1 471 ? -33.190 -15.724 6.118 1.00 87.44 471 ILE A C 1
ATOM 3795 O O . ILE A 1 471 ? -32.010 -16.001 5.958 1.00 87.44 471 ILE A O 1
ATOM 3799 N N . ALA A 1 472 ? -34.145 -16.383 5.457 1.00 85.12 472 ALA A N 1
ATOM 3800 C CA . ALA A 1 472 ? -33.832 -17.457 4.512 1.00 85.12 472 ALA A CA 1
ATOM 3801 C C . ALA A 1 472 ? -33.073 -16.971 3.260 1.00 85.12 472 ALA A C 1
ATOM 3803 O O . ALA A 1 472 ? -32.361 -17.757 2.638 1.00 85.12 472 ALA A O 1
ATOM 3804 N N . ALA A 1 473 ? -33.205 -15.692 2.886 1.00 84.56 473 ALA A N 1
ATOM 3805 C CA . ALA A 1 473 ? -32.537 -15.114 1.721 1.00 84.56 473 ALA A CA 1
ATOM 3806 C C . ALA A 1 473 ? -31.032 -14.862 1.931 1.00 84.56 473 ALA A C 1
ATOM 3808 O O . ALA A 1 473 ? -30.306 -14.698 0.949 1.00 84.56 473 ALA A O 1
ATOM 3809 N N . LEU A 1 474 ? -30.552 -14.832 3.179 1.00 87.25 474 LEU A N 1
ATOM 3810 C CA . LEU A 1 474 ? -29.137 -14.666 3.503 1.00 87.25 474 LEU A CA 1
ATOM 3811 C C . LEU A 1 474 ? -28.595 -15.944 4.172 1.00 87.25 474 LEU A C 1
ATOM 3813 O O . LEU A 1 474 ? -29.029 -16.288 5.267 1.00 87.25 474 LEU A O 1
ATOM 3817 N N . PRO A 1 475 ? -27.621 -16.653 3.576 1.00 87.31 475 PRO A N 1
ATOM 3818 C CA . PRO A 1 475 ? -27.061 -17.856 4.189 1.00 87.31 475 PRO A CA 1
ATOM 3819 C C . PRO A 1 475 ? -26.444 -17.584 5.570 1.00 87.31 475 PRO A C 1
ATOM 3821 O O . PRO A 1 475 ? -25.765 -16.574 5.771 1.00 87.31 475 PRO A O 1
ATOM 3824 N N . SER A 1 476 ? -26.614 -18.518 6.511 1.00 84.12 476 SER A N 1
ATOM 3825 C CA . SER A 1 476 ? -26.153 -18.371 7.902 1.00 84.12 476 SER A CA 1
ATOM 3826 C C . SER A 1 476 ? -24.642 -18.128 8.015 1.00 84.12 476 SER A C 1
ATOM 3828 O O . SER A 1 476 ? -24.215 -17.292 8.813 1.00 84.12 476 SER A O 1
ATOM 3830 N N . GLY A 1 477 ? -23.835 -18.811 7.195 1.00 81.06 477 GLY A N 1
ATOM 3831 C CA . GLY A 1 477 ? -22.384 -18.616 7.121 1.00 81.06 477 GLY A CA 1
ATOM 3832 C C . GLY A 1 477 ? -22.014 -17.185 6.729 1.00 81.06 477 GLY A C 1
ATOM 3833 O O . GLY A 1 477 ? -21.195 -16.559 7.398 1.00 81.06 477 GLY A O 1
ATOM 3834 N N . VAL A 1 478 ? -22.695 -16.625 5.722 1.00 84.75 478 VAL A N 1
ATOM 3835 C CA . VAL A 1 478 ? -22.500 -15.243 5.250 1.00 84.75 478 VAL A CA 1
ATOM 3836 C C . VAL A 1 478 ? -22.943 -14.242 6.323 1.00 84.75 478 VAL A C 1
ATOM 3838 O O . VAL A 1 478 ? -22.193 -13.330 6.667 1.00 84.75 478 VAL A O 1
ATOM 3841 N N . ALA A 1 479 ? -24.128 -14.435 6.910 1.00 87.69 479 ALA A N 1
ATOM 3842 C CA . ALA A 1 479 ? -24.663 -13.565 7.959 1.00 87.69 479 ALA A CA 1
ATOM 3843 C C . ALA A 1 479 ? -23.726 -13.479 9.178 1.00 87.69 479 ALA A C 1
ATOM 3845 O O . ALA A 1 479 ? -23.455 -12.391 9.691 1.00 87.69 479 ALA A O 1
ATOM 3846 N N . ARG A 1 480 ? -23.180 -14.624 9.612 1.00 83.94 480 ARG A N 1
ATOM 3847 C CA . ARG A 1 480 ? -22.231 -14.713 10.733 1.00 83.94 480 ARG A CA 1
ATOM 3848 C C . ARG A 1 480 ? -20.850 -14.164 10.376 1.00 83.94 480 ARG A C 1
ATOM 3850 O O . ARG A 1 480 ? -20.264 -13.481 11.209 1.00 83.94 480 ARG A O 1
ATOM 3857 N N . HIS A 1 481 ? -20.349 -14.427 9.165 1.00 82.62 481 HIS A N 1
ATOM 3858 C CA . HIS A 1 481 ? -19.056 -13.922 8.694 1.00 82.62 481 HIS A CA 1
ATOM 3859 C C . HIS A 1 481 ? -19.014 -12.392 8.719 1.00 82.62 481 HIS A C 1
ATOM 3861 O O . HIS A 1 481 ? -18.094 -11.804 9.284 1.00 82.62 481 HIS A O 1
ATOM 3867 N N . TYR A 1 482 ? -20.007 -11.744 8.105 1.00 85.69 482 TYR A N 1
ATOM 3868 C CA . TYR A 1 482 ? -20.037 -10.283 7.990 1.00 85.69 482 TYR A CA 1
ATOM 3869 C C . TYR A 1 482 ? -20.709 -9.596 9.184 1.00 85.69 482 TYR A C 1
ATOM 3871 O O . TYR A 1 482 ? -20.729 -8.370 9.231 1.00 85.69 482 TYR A O 1
ATOM 3879 N N . ALA A 1 483 ? -21.239 -10.368 10.140 1.00 88.19 483 ALA A N 1
ATOM 3880 C CA . ALA A 1 483 ? -22.017 -9.880 11.276 1.00 88.19 483 ALA A CA 1
ATOM 3881 C C . ALA A 1 483 ? -23.174 -8.957 10.842 1.00 88.19 483 ALA A C 1
ATOM 3883 O O . ALA A 1 483 ? -23.318 -7.842 11.345 1.00 88.19 483 ALA A O 1
ATOM 3884 N N . VAL A 1 484 ? -23.988 -9.429 9.889 1.00 91.94 484 VAL A N 1
ATOM 3885 C CA . VAL A 1 484 ? -25.115 -8.679 9.308 1.00 91.94 484 VAL A CA 1
ATOM 3886 C C . VAL A 1 484 ? -26.425 -9.459 9.365 1.00 91.94 484 VAL A C 1
ATOM 3888 O O . VAL A 1 484 ? -26.434 -10.686 9.261 1.00 91.94 484 VAL A O 1
ATOM 3891 N N . LEU A 1 485 ? -27.545 -8.741 9.466 1.00 91.88 485 LEU A N 1
ATOM 3892 C CA . LEU A 1 485 ? -28.897 -9.308 9.422 1.00 91.88 485 LEU A CA 1
ATOM 3893 C C . LEU A 1 485 ? -29.734 -8.635 8.323 1.00 91.88 485 LEU A C 1
ATOM 3895 O O . LEU A 1 485 ? -29.699 -7.412 8.226 1.00 91.88 485 LEU A O 1
ATOM 3899 N N . PRO A 1 486 ? -30.505 -9.363 7.502 1.00 91.69 486 PRO A N 1
ATOM 3900 C CA . PRO A 1 486 ? -31.404 -8.730 6.544 1.00 91.69 486 PRO A CA 1
ATOM 3901 C C . PRO A 1 486 ? -32.579 -8.062 7.272 1.00 91.69 486 PRO A C 1
ATOM 3903 O O . PRO A 1 486 ? -33.263 -8.698 8.070 1.00 91.69 486 PRO A O 1
ATOM 3906 N N . LEU A 1 487 ? -32.786 -6.769 7.007 1.00 89.75 487 LEU A N 1
ATOM 3907 C CA . LEU A 1 487 ? -33.779 -5.933 7.688 1.00 89.75 487 LEU A CA 1
ATOM 3908 C C . LEU A 1 487 ? -35.058 -5.772 6.861 1.00 89.75 487 LEU A C 1
ATOM 3910 O O . LEU A 1 487 ? -36.158 -5.942 7.377 1.00 89.75 487 LEU A O 1
ATOM 3914 N N . ARG A 1 488 ? -34.913 -5.420 5.579 1.00 90.06 488 ARG A N 1
ATOM 3915 C CA . ARG A 1 488 ? -36.018 -5.235 4.625 1.00 90.06 488 ARG A CA 1
ATOM 3916 C C . ARG A 1 488 ? -35.523 -5.341 3.185 1.00 90.06 488 ARG A C 1
ATOM 3918 O O . ARG A 1 488 ? -34.349 -5.085 2.911 1.00 90.06 488 ARG A O 1
ATOM 3925 N N . GLU A 1 489 ? -36.430 -5.658 2.270 1.00 86.88 489 GLU A N 1
ATOM 3926 C CA . GLU A 1 489 ? -36.204 -5.547 0.827 1.00 86.88 489 GLU A CA 1
ATOM 3927 C C . GLU A 1 489 ? -36.741 -4.210 0.303 1.00 86.88 489 GLU A C 1
ATOM 3929 O O . GLU A 1 489 ? -37.873 -3.821 0.586 1.00 86.88 489 GLU A O 1
ATOM 3934 N N . GLU A 1 490 ? -35.910 -3.508 -0.462 1.00 87.69 490 GLU A N 1
ATOM 3935 C CA . GLU A 1 490 ? -36.282 -2.361 -1.288 1.00 87.69 490 GLU A CA 1
ATOM 3936 C C . GLU A 1 490 ? -36.297 -2.808 -2.770 1.00 87.69 490 GLU A C 1
ATOM 3938 O O . GLU A 1 490 ? -35.702 -3.838 -3.100 1.00 87.69 490 GLU A O 1
ATOM 3943 N N . PRO A 1 491 ? -36.965 -2.078 -3.685 1.00 78.12 491 PRO A N 1
ATOM 3944 C CA . PRO A 1 491 ? -37.205 -2.540 -5.060 1.00 78.12 491 PRO A CA 1
ATOM 3945 C C . PRO A 1 491 ? -35.945 -2.925 -5.849 1.00 78.12 491 PRO A C 1
ATOM 3947 O O . PRO A 1 491 ? -36.006 -3.780 -6.728 1.00 78.12 491 PRO A O 1
ATOM 3950 N N . ASP A 1 492 ? -34.810 -2.295 -5.548 1.00 84.50 492 ASP A N 1
ATOM 3951 C CA . ASP A 1 492 ? -33.537 -2.472 -6.248 1.00 84.50 492 ASP A CA 1
ATOM 3952 C C . ASP A 1 492 ? -32.403 -2.997 -5.350 1.00 84.50 492 ASP A C 1
ATOM 3954 O O . ASP A 1 492 ? -31.293 -3.230 -5.837 1.00 84.50 492 ASP A O 1
ATOM 3958 N N . ARG A 1 493 ? -32.644 -3.180 -4.042 1.00 89.31 493 ARG A N 1
ATOM 3959 C CA . ARG A 1 493 ? -31.587 -3.509 -3.073 1.00 89.31 493 ARG A CA 1
ATOM 3960 C C . ARG A 1 493 ? -32.099 -4.193 -1.806 1.00 89.31 493 ARG A C 1
ATOM 3962 O O . ARG A 1 493 ? -33.208 -3.948 -1.347 1.00 89.31 493 ARG A O 1
ATOM 3969 N N . LEU A 1 494 ? -31.246 -5.004 -1.182 1.00 90.12 494 LEU A N 1
ATOM 3970 C CA . LEU A 1 494 ? -31.495 -5.555 0.156 1.00 90.12 494 LEU A CA 1
ATOM 3971 C C . LEU A 1 494 ? -30.832 -4.672 1.221 1.00 90.12 494 LEU A C 1
ATOM 3973 O O . LEU A 1 494 ? -29.648 -4.342 1.108 1.00 90.12 494 LEU A O 1
ATOM 3977 N N . VAL A 1 495 ? -31.587 -4.302 2.258 1.00 91.88 495 VAL A N 1
ATOM 3978 C CA . VAL A 1 495 ? -31.079 -3.512 3.385 1.00 91.88 495 VAL A CA 1
ATOM 3979 C C . VAL A 1 495 ? -30.652 -4.441 4.516 1.00 91.88 495 VAL A C 1
ATOM 3981 O O . VAL A 1 495 ? -31.446 -5.239 5.011 1.00 91.88 495 VAL A O 1
ATOM 3984 N N . LEU A 1 496 ? -29.395 -4.319 4.933 1.00 93.50 496 LEU A N 1
ATOM 3985 C CA . LEU A 1 496 ? -28.771 -5.114 5.986 1.00 93.50 496 LEU A CA 1
ATOM 3986 C C . LEU A 1 496 ? -28.551 -4.269 7.253 1.00 93.50 496 LEU A C 1
ATOM 3988 O O . LEU A 1 496 ? -28.071 -3.142 7.182 1.00 93.50 496 LEU A O 1
ATOM 3992 N N . ALA A 1 497 ? -28.851 -4.816 8.422 1.00 93.06 497 ALA A N 1
ATOM 3993 C CA . ALA A 1 497 ? -28.466 -4.263 9.712 1.00 93.06 497 ALA A CA 1
ATOM 3994 C C . ALA A 1 497 ? -27.049 -4.724 10.082 1.00 93.06 497 ALA A C 1
ATOM 3996 O O . ALA A 1 497 ? -26.736 -5.911 9.976 1.00 93.06 497 ALA A O 1
ATOM 3997 N N . SER A 1 498 ? -26.207 -3.794 10.536 1.00 93.12 498 SER A N 1
ATOM 3998 C CA . SER A 1 498 ? -24.864 -4.061 11.062 1.00 93.12 498 SER A CA 1
ATOM 3999 C C . SER A 1 498 ? -24.627 -3.253 12.339 1.00 93.12 498 SER A C 1
ATOM 4001 O O . SER A 1 498 ? -25.022 -2.095 12.426 1.00 93.12 498 SER A O 1
ATOM 4003 N N . GLU A 1 499 ? -23.946 -3.825 13.330 1.00 89.81 499 GLU A N 1
ATOM 4004 C CA . GLU A 1 499 ? -23.551 -3.101 14.558 1.00 89.81 499 GLU A CA 1
ATOM 4005 C C . GLU A 1 499 ? -22.255 -2.302 14.385 1.00 89.81 499 GLU A C 1
ATOM 4007 O O . GLU A 1 499 ? -21.874 -1.489 15.228 1.00 89.81 499 GLU A O 1
ATOM 4012 N N . SER A 1 500 ? -21.543 -2.546 13.287 1.00 86.62 500 SER A N 1
ATOM 4013 C CA . SER A 1 500 ? -20.268 -1.910 12.999 1.00 86.62 500 SER A CA 1
ATOM 4014 C C . SER A 1 500 ? -20.183 -1.466 11.545 1.00 86.62 500 SER A C 1
ATOM 4016 O O . SER A 1 500 ? -20.955 -1.884 10.679 1.00 86.62 500 SER A O 1
ATOM 4018 N N . ARG A 1 501 ? -19.233 -0.579 11.260 1.00 85.56 501 ARG A N 1
ATOM 4019 C CA . ARG A 1 501 ? -18.980 -0.136 9.893 1.00 85.56 501 ARG A CA 1
ATOM 4020 C C . ARG A 1 501 ? -18.475 -1.306 9.048 1.00 85.56 501 ARG A C 1
ATOM 4022 O O . ARG A 1 501 ? -17.425 -1.869 9.351 1.00 85.56 501 ARG A O 1
ATOM 4029 N N . LEU A 1 502 ? -19.179 -1.591 7.955 1.00 83.69 502 LEU A N 1
ATOM 4030 C CA . LEU A 1 502 ? -18.714 -2.524 6.935 1.00 83.69 502 LEU A CA 1
ATOM 4031 C C . LEU A 1 502 ? -17.699 -1.823 6.032 1.00 83.69 502 LEU A C 1
ATOM 4033 O O . LEU A 1 502 ? -17.938 -0.716 5.540 1.00 83.69 502 LEU A O 1
ATOM 4037 N N . ASP A 1 503 ? -16.543 -2.449 5.834 1.00 75.62 503 ASP A N 1
ATOM 4038 C CA . ASP A 1 503 ? -15.579 -1.954 4.861 1.00 75.62 503 ASP A CA 1
ATOM 4039 C C . ASP A 1 503 ? -16.119 -2.146 3.426 1.00 75.62 503 ASP A C 1
ATOM 4041 O O . ASP A 1 503 ? -16.883 -3.085 3.177 1.00 75.62 503 ASP A O 1
ATOM 4045 N N . PRO A 1 504 ? -15.747 -1.278 2.466 1.00 72.69 504 PRO A N 1
ATOM 4046 C CA . PRO A 1 504 ? -16.267 -1.358 1.100 1.00 72.69 504 PRO A CA 1
ATOM 4047 C C . PRO A 1 504 ? -16.029 -2.711 0.414 1.00 72.69 504 PRO A C 1
ATOM 4049 O O . PRO A 1 504 ? -16.855 -3.124 -0.397 1.00 72.69 504 PRO A O 1
ATOM 4052 N N . VAL A 1 505 ? -14.939 -3.409 0.758 1.00 71.56 505 VAL A N 1
ATOM 4053 C CA . VAL A 1 505 ? -14.600 -4.727 0.194 1.00 71.56 505 VAL A CA 1
ATOM 4054 C C . VAL A 1 505 ? -15.632 -5.753 0.639 1.00 71.56 505 VAL A C 1
ATOM 4056 O O . VAL A 1 505 ? -16.209 -6.461 -0.181 1.00 71.56 505 VAL A O 1
ATOM 4059 N N . SER A 1 506 ? -15.926 -5.772 1.940 1.00 80.94 506 SER A N 1
ATOM 4060 C CA . SER A 1 506 ? -16.955 -6.625 2.535 1.00 80.94 506 SER A CA 1
ATOM 4061 C C . SER A 1 506 ? -18.355 -6.317 1.995 1.00 80.94 506 SER A C 1
ATOM 4063 O O . SER A 1 506 ? -19.148 -7.232 1.794 1.00 80.94 506 SER A O 1
ATOM 4065 N N . LEU A 1 507 ? -18.669 -5.049 1.707 1.00 83.12 507 LEU A N 1
ATOM 4066 C CA . LEU A 1 507 ? -19.964 -4.672 1.129 1.00 83.12 507 LEU A CA 1
ATOM 4067 C C . LEU A 1 507 ? -20.118 -5.152 -0.325 1.00 83.12 507 LEU A C 1
ATOM 4069 O O . LEU A 1 507 ? -21.156 -5.709 -0.686 1.00 83.12 507 LEU A O 1
ATOM 4073 N N . ALA A 1 508 ? -19.083 -4.976 -1.151 1.00 76.25 508 ALA A N 1
ATOM 4074 C CA . ALA A 1 508 ? -19.065 -5.480 -2.525 1.00 76.25 508 ALA A CA 1
ATOM 4075 C C . ALA A 1 508 ? -19.117 -7.019 -2.565 1.00 76.25 508 ALA A C 1
ATOM 4077 O O . ALA A 1 508 ? -19.842 -7.610 -3.367 1.00 76.25 508 ALA A O 1
ATOM 4078 N N . ALA A 1 509 ? -18.396 -7.674 -1.654 1.00 79.56 509 ALA A N 1
ATOM 4079 C CA . ALA A 1 509 ? -18.459 -9.111 -1.414 1.00 79.56 509 ALA A CA 1
ATOM 4080 C C . ALA A 1 509 ? -19.879 -9.597 -1.089 1.00 79.56 509 ALA A C 1
ATOM 4082 O O . ALA A 1 509 ? -20.404 -10.472 -1.781 1.00 79.56 509 ALA A O 1
ATOM 4083 N N . LEU A 1 510 ? -20.529 -8.973 -0.100 1.00 86.25 510 LEU A N 1
ATOM 4084 C CA . LEU A 1 510 ? -21.912 -9.260 0.282 1.00 86.25 510 LEU A CA 1
ATOM 4085 C C . LEU A 1 510 ? -22.867 -9.144 -0.911 1.00 86.25 510 LEU A C 1
ATOM 4087 O O . LEU A 1 510 ? -23.641 -10.065 -1.162 1.00 86.25 510 LEU A O 1
ATOM 4091 N N . SER A 1 511 ? -22.774 -8.057 -1.685 1.00 85.94 511 SER A N 1
ATOM 4092 C CA . SER A 1 511 ? -23.628 -7.849 -2.861 1.00 85.94 511 SER A CA 1
ATOM 4093 C C . SER A 1 511 ? -23.522 -8.991 -3.874 1.00 85.94 511 SER A C 1
ATOM 4095 O O . SER A 1 511 ? -24.537 -9.487 -4.363 1.00 85.94 511 SER A O 1
ATOM 4097 N N . ARG A 1 512 ? -22.297 -9.451 -4.154 1.00 82.12 512 ARG A N 1
ATOM 4098 C CA . ARG A 1 512 ? -22.045 -10.550 -5.098 1.00 82.12 512 ARG A CA 1
ATOM 4099 C C . ARG A 1 512 ? -22.561 -11.885 -4.576 1.00 82.12 512 ARG A C 1
ATOM 4101 O O . ARG A 1 512 ? -23.198 -12.611 -5.330 1.00 82.12 512 ARG A O 1
ATOM 4108 N N . LYS A 1 513 ? -22.323 -12.196 -3.297 1.00 83.88 513 LYS A N 1
ATOM 4109 C CA . LYS A 1 513 ? -22.777 -13.452 -2.672 1.00 83.88 513 LYS A CA 1
ATOM 4110 C C . LYS A 1 513 ? -24.299 -13.561 -2.619 1.00 83.88 513 LYS A C 1
ATOM 4112 O O . LYS A 1 513 ? -24.835 -14.648 -2.793 1.00 83.88 513 LYS A O 1
ATOM 4117 N N . ILE A 1 514 ? -24.988 -12.439 -2.410 1.00 85.31 514 ILE A N 1
ATOM 4118 C CA . ILE A 1 514 ? -26.457 -12.376 -2.377 1.00 85.31 514 ILE A CA 1
ATOM 4119 C C . ILE A 1 514 ? -27.037 -12.280 -3.807 1.00 85.31 514 ILE A C 1
ATOM 4121 O O . ILE A 1 514 ? -28.219 -12.543 -4.023 1.00 85.31 514 ILE A O 1
ATOM 4125 N N . GLY A 1 515 ? -26.212 -11.926 -4.800 1.00 82.88 515 GLY A N 1
ATOM 4126 C CA . GLY A 1 515 ? -26.610 -11.808 -6.206 1.00 82.88 515 GLY A CA 1
ATOM 4127 C C . GLY A 1 515 ? -27.451 -10.566 -6.517 1.00 82.88 515 GLY A C 1
ATOM 4128 O O . GLY A 1 515 ? -28.114 -10.525 -7.550 1.00 82.88 515 GLY A O 1
ATOM 4129 N N . ARG A 1 516 ? -27.459 -9.561 -5.630 1.00 85.31 516 ARG A N 1
ATOM 4130 C CA . ARG A 1 516 ? -28.201 -8.301 -5.805 1.00 85.31 516 ARG A CA 1
ATOM 4131 C C . ARG A 1 516 ? -27.512 -7.135 -5.078 1.00 85.31 516 ARG A C 1
ATOM 4133 O O . ARG A 1 516 ? -26.724 -7.381 -4.158 1.00 85.31 516 ARG A O 1
ATOM 4140 N N . PRO A 1 517 ? -27.787 -5.869 -5.442 1.00 86.31 517 PRO A N 1
ATOM 4141 C CA . PRO A 1 517 ? -27.263 -4.710 -4.722 1.00 86.31 517 PRO A CA 1
ATOM 4142 C C . PRO A 1 517 ? -27.650 -4.735 -3.239 1.00 86.31 517 PRO A C 1
ATOM 4144 O O . PRO A 1 517 ? -28.781 -5.079 -2.886 1.00 86.31 517 PRO A O 1
ATOM 4147 N N . VAL A 1 518 ? -26.720 -4.358 -2.360 1.00 90.00 518 VAL A N 1
ATOM 4148 C CA . VAL A 1 518 ? -26.980 -4.259 -0.917 1.00 90.00 518 VAL A CA 1
ATOM 4149 C C . VAL A 1 518 ? -26.631 -2.887 -0.372 1.00 90.00 518 VAL A C 1
ATOM 4151 O O . VAL A 1 518 ? -25.678 -2.238 -0.801 1.00 90.00 518 VAL A O 1
ATOM 4154 N N . ARG A 1 519 ? -27.402 -2.462 0.624 1.00 90.88 519 ARG A N 1
ATOM 4155 C CA . ARG A 1 519 ? -27.113 -1.304 1.469 1.00 90.88 519 ARG A CA 1
ATOM 4156 C C . ARG A 1 519 ? -27.117 -1.772 2.914 1.00 90.88 519 ARG A C 1
ATOM 4158 O O . ARG A 1 519 ? -27.839 -2.704 3.245 1.00 90.88 519 ARG A O 1
ATOM 4165 N N . TYR A 1 520 ? -26.346 -1.121 3.776 1.00 93.25 520 TYR A N 1
ATOM 4166 C CA . TYR A 1 520 ? -26.423 -1.386 5.206 1.00 93.25 520 TYR A CA 1
ATOM 4167 C C . TYR A 1 520 ? -26.797 -0.140 6.003 1.00 93.25 520 TYR A C 1
ATOM 4169 O O . TYR A 1 520 ? -26.594 0.993 5.556 1.00 93.25 520 TYR A O 1
ATOM 4177 N N . VAL A 1 521 ? -27.356 -0.384 7.181 1.00 93.75 521 VAL A N 1
ATOM 4178 C CA . VAL A 1 521 ? -27.663 0.607 8.211 1.00 93.75 521 VAL A CA 1
ATOM 4179 C C . VAL A 1 521 ? -26.941 0.215 9.492 1.00 93.75 521 VAL A C 1
ATOM 4181 O O . VAL A 1 521 ? -26.676 -0.970 9.722 1.00 93.75 521 VAL A O 1
ATOM 4184 N N . ILE A 1 522 ? -26.592 1.205 10.308 1.00 94.88 522 ILE A N 1
ATOM 4185 C CA . ILE A 1 522 ? -26.008 0.941 11.623 1.00 94.88 522 ILE A CA 1
ATOM 4186 C C . ILE A 1 522 ? -27.133 0.797 12.643 1.00 94.88 522 ILE A C 1
ATOM 4188 O O . ILE A 1 522 ? -28.018 1.647 12.707 1.00 94.88 522 ILE A O 1
ATOM 4192 N N . VAL A 1 523 ? -27.082 -0.257 13.453 1.00 93.31 523 VAL A N 1
ATOM 4193 C CA . VAL A 1 523 ? -28.015 -0.469 14.566 1.00 93.31 523 VAL A CA 1
ATOM 4194 C C . VAL A 1 523 ? -27.280 -0.458 15.912 1.00 93.31 523 VAL A C 1
ATOM 4196 O O . VAL A 1 523 ? -26.067 -0.696 15.948 1.00 93.31 523 VAL A O 1
ATOM 4199 N N . PRO A 1 524 ? -27.973 -0.163 17.028 1.00 90.81 524 PRO A N 1
ATOM 4200 C CA . PRO A 1 524 ? -27.413 -0.284 18.368 1.00 90.81 524 PRO A CA 1
ATOM 4201 C C . PRO A 1 524 ? -26.770 -1.648 18.632 1.00 90.81 524 PRO A C 1
ATOM 4203 O O . PRO A 1 524 ? -27.260 -2.692 18.199 1.00 90.81 524 PRO A O 1
ATOM 4206 N N . ARG A 1 525 ? -25.670 -1.625 19.391 1.00 86.62 525 ARG A N 1
ATOM 4207 C CA . ARG A 1 525 ? -24.915 -2.830 19.745 1.00 86.62 525 ARG A CA 1
ATOM 4208 C C . ARG A 1 525 ? -25.812 -3.881 20.410 1.00 86.62 525 ARG A C 1
ATOM 4210 O O . ARG A 1 525 ? -26.633 -3.547 21.264 1.00 86.62 525 ARG A O 1
ATOM 4217 N N . GLY A 1 526 ? -25.615 -5.138 20.029 1.00 83.50 526 GLY A N 1
ATOM 4218 C CA . GLY A 1 526 ? -26.348 -6.304 20.500 1.00 83.50 526 GLY A CA 1
ATOM 4219 C C . GLY A 1 526 ? -27.599 -6.675 19.697 1.00 83.50 526 GLY A C 1
ATOM 4220 O O . GLY A 1 526 ? -28.013 -7.836 19.751 1.00 83.50 526 GLY A O 1
ATOM 4221 N N . GLU A 1 527 ? -28.204 -5.751 18.936 1.00 88.69 527 GLU A N 1
ATOM 4222 C CA . GLU A 1 527 ? -29.428 -6.033 18.167 1.00 88.69 527 GLU A CA 1
ATOM 4223 C C . GLU A 1 527 ? -29.185 -7.063 17.040 1.00 88.69 527 GLU A C 1
ATOM 4225 O O . GLU A 1 527 ? -29.987 -7.988 16.874 1.00 88.69 527 GLU A O 1
ATOM 4230 N N . VAL A 1 528 ? -28.060 -6.985 16.315 1.00 89.00 528 VAL A N 1
ATOM 4231 C CA . VAL A 1 528 ? -27.674 -7.977 15.289 1.00 89.00 528 VAL A CA 1
ATOM 4232 C C . VAL A 1 528 ? -27.203 -9.268 15.936 1.00 89.00 528 VAL A C 1
ATOM 4234 O O . VAL A 1 528 ? -27.560 -10.338 15.456 1.00 89.00 528 VAL A O 1
ATOM 4237 N N . VAL A 1 529 ? -26.448 -9.216 17.036 1.00 86.56 529 VAL A N 1
ATOM 4238 C CA . VAL A 1 529 ? -25.981 -10.428 17.733 1.00 86.56 529 VAL A CA 1
ATOM 4239 C C . VAL A 1 529 ? -27.163 -11.272 18.211 1.00 86.56 529 VAL A C 1
ATOM 4241 O O . VAL A 1 529 ? -27.186 -12.487 17.993 1.00 86.56 529 VAL A O 1
ATOM 4244 N N . VAL A 1 530 ? -28.163 -10.645 18.838 1.00 84.50 530 VAL A N 1
ATOM 4245 C CA . VAL A 1 530 ? -29.398 -11.329 19.249 1.00 84.50 530 VAL A CA 1
ATOM 4246 C C . VAL A 1 530 ? -30.186 -11.785 18.024 1.00 84.50 530 VAL A C 1
ATOM 4248 O O . VAL A 1 530 ? -30.629 -12.933 17.991 1.00 84.50 530 VAL A O 1
ATOM 4251 N N . GLY A 1 531 ? -30.296 -10.942 16.993 1.00 85.94 531 GLY A N 1
ATOM 4252 C CA . GLY A 1 531 ? -30.975 -11.288 15.745 1.00 85.94 531 GLY A CA 1
ATOM 4253 C C . GLY A 1 531 ? -30.363 -12.498 15.031 1.00 85.94 531 GLY A C 1
ATOM 4254 O O . GLY A 1 531 ? -31.090 -13.384 14.596 1.00 85.94 531 GLY A O 1
ATOM 4255 N N . LEU A 1 532 ? -29.033 -12.610 14.979 1.00 85.44 532 LEU A N 1
ATOM 4256 C CA . LEU A 1 532 ? -28.319 -13.748 14.392 1.00 85.44 532 LEU A CA 1
ATOM 4257 C C . LEU A 1 532 ? -28.571 -15.040 15.175 1.00 85.44 532 LEU A C 1
ATOM 4259 O O . LEU A 1 532 ? -28.726 -16.103 14.573 1.00 85.44 532 LEU A O 1
ATOM 4263 N N . ARG A 1 533 ? -28.630 -14.959 16.512 1.00 80.81 533 ARG A N 1
ATOM 4264 C CA . ARG A 1 533 ? -28.943 -16.108 17.376 1.00 80.81 533 ARG A CA 1
ATOM 4265 C C . ARG A 1 533 ? -30.393 -16.563 17.223 1.00 80.81 533 ARG A C 1
ATOM 4267 O O . ARG A 1 533 ? -30.635 -17.761 17.274 1.00 80.81 533 ARG A O 1
ATOM 4274 N N . GLN A 1 534 ? -31.334 -15.638 17.035 1.00 79.88 534 GLN A N 1
ATOM 4275 C CA . GLN A 1 534 ? -32.747 -15.976 16.831 1.00 79.88 534 GLN A CA 1
ATOM 4276 C C . GLN A 1 534 ? -33.044 -16.452 15.403 1.00 79.88 534 GLN A C 1
ATOM 4278 O O . GLN A 1 534 ? -33.797 -17.402 15.226 1.00 79.88 534 GLN A O 1
ATOM 4283 N N . GLY A 1 535 ? -32.461 -15.804 14.392 1.00 78.06 535 GLY A N 1
ATOM 4284 C CA . GLY A 1 535 ? -32.709 -16.103 12.982 1.00 78.06 535 GLY A CA 1
ATOM 4285 C C . GLY A 1 535 ? -31.968 -17.337 12.462 1.00 78.06 535 GLY A C 1
ATOM 4286 O O . GLY A 1 535 ? -32.510 -18.054 11.628 1.00 78.06 535 GLY A O 1
ATOM 4287 N N . TYR A 1 536 ? -30.753 -17.607 12.961 1.00 80.19 536 TYR A N 1
ATOM 4288 C CA . TYR A 1 536 ? -29.887 -18.695 12.472 1.00 80.19 536 TYR A CA 1
ATOM 4289 C C . TYR A 1 536 ? -29.366 -19.636 13.574 1.00 80.19 536 TYR A C 1
ATOM 4291 O O . TYR A 1 536 ? -28.440 -20.406 13.311 1.00 80.19 536 TYR A O 1
ATOM 4299 N N . GLY A 1 537 ? -29.844 -19.532 14.816 1.00 68.75 537 GLY A N 1
ATOM 4300 C CA . GLY A 1 537 ? -29.433 -20.394 15.936 1.00 68.75 537 GLY A CA 1
ATOM 4301 C C . GLY A 1 537 ? -30.485 -21.441 16.315 1.00 68.75 537 GLY A C 1
ATOM 4302 O O . GLY A 1 537 ? -31.607 -21.411 15.816 1.00 68.75 537 GLY A O 1
ATOM 4303 N N . ASP A 1 538 ? -30.122 -22.362 17.213 1.00 54.97 538 ASP A N 1
ATOM 4304 C CA . ASP A 1 538 ? -31.033 -23.398 17.714 1.00 54.97 538 ASP A CA 1
ATOM 4305 C C . ASP A 1 538 ? -32.186 -22.815 18.549 1.00 54.97 538 ASP A C 1
ATOM 4307 O O . ASP A 1 538 ? -32.011 -21.875 19.334 1.00 54.97 538 ASP A O 1
ATOM 4311 N N . ALA A 1 539 ? -33.362 -23.443 18.437 1.00 50.19 539 ALA A N 1
ATOM 4312 C CA . ALA A 1 539 ? -34.631 -23.026 19.046 1.00 50.19 539 ALA A CA 1
ATOM 4313 C C . ALA A 1 539 ? -34.606 -22.849 20.584 1.00 50.19 539 ALA A C 1
ATOM 4315 O O . ALA A 1 539 ? -35.514 -22.243 21.149 1.00 50.19 539 ALA A O 1
ATOM 4316 N N . GLN A 1 540 ? -33.568 -23.335 21.275 1.00 49.25 540 GLN A N 1
ATOM 4317 C CA . GLN A 1 540 ? -33.407 -23.197 22.729 1.00 49.25 540 GLN A CA 1
ATOM 4318 C C . GLN A 1 540 ? -33.045 -21.766 23.181 1.00 49.25 540 GLN A C 1
ATOM 4320 O O . GLN A 1 540 ? -33.287 -21.408 24.331 1.00 49.25 540 GLN A O 1
ATOM 4325 N N . ASN A 1 541 ? -32.517 -20.897 22.306 1.00 52.75 541 ASN A N 1
ATOM 4326 C CA . ASN A 1 541 ? -32.177 -19.512 22.686 1.00 52.75 541 ASN A CA 1
ATOM 4327 C C . ASN A 1 541 ? -33.378 -18.540 22.685 1.00 52.75 541 ASN A C 1
ATOM 4329 O O . ASN A 1 541 ? -33.260 -17.419 23.183 1.00 52.75 541 ASN A O 1
ATOM 4333 N N . THR A 1 542 ? -34.548 -18.955 22.187 1.00 56.66 542 THR A N 1
ATOM 4334 C CA . THR A 1 542 ? -35.781 -18.142 22.146 1.00 56.66 542 THR A CA 1
ATOM 4335 C C . THR A 1 542 ? -36.474 -18.028 23.519 1.00 56.66 542 THR A C 1
ATOM 4337 O O . THR A 1 542 ? -37.407 -17.242 23.693 1.00 56.66 542 THR A O 1
ATOM 4340 N N . GLU A 1 543 ? -36.006 -18.759 24.538 1.00 62.38 543 GLU A N 1
ATOM 4341 C CA . GLU A 1 543 ? -36.645 -18.814 25.861 1.00 62.38 543 GLU A CA 1
ATOM 4342 C C . GLU A 1 543 ? -36.532 -17.519 26.681 1.00 62.38 543 GLU A C 1
ATOM 4344 O O . GLU A 1 543 ? -37.386 -17.241 27.520 1.00 62.38 543 GLU A O 1
ATOM 4349 N N . GLN A 1 544 ? -35.512 -16.691 26.452 1.00 67.25 544 GLN A N 1
ATOM 4350 C CA . GLN A 1 544 ? -35.192 -15.568 27.347 1.00 67.25 544 GLN A CA 1
ATOM 4351 C C . GLN A 1 544 ? -36.216 -14.427 27.279 1.00 67.25 544 GLN A C 1
ATOM 4353 O O . GLN A 1 544 ? -36.622 -13.894 28.313 1.00 67.25 544 GLN A O 1
ATOM 4358 N N . PHE A 1 545 ? -36.689 -14.086 26.077 1.00 67.06 545 PHE A N 1
ATOM 4359 C CA . PHE A 1 545 ? -37.793 -13.136 25.916 1.00 67.06 545 PHE A CA 1
ATOM 4360 C C . PHE A 1 545 ? -39.141 -13.769 26.291 1.00 67.06 545 PHE A C 1
ATOM 4362 O O . PHE A 1 545 ? -39.991 -13.111 26.894 1.00 67.06 545 PHE A O 1
ATOM 4369 N N . ALA A 1 546 ? -39.328 -15.064 26.004 1.00 69.75 546 ALA A N 1
ATOM 4370 C CA . ALA A 1 546 ? -40.517 -15.806 26.426 1.00 69.75 546 ALA A CA 1
ATOM 4371 C C . ALA A 1 546 ? -40.670 -15.809 27.962 1.00 69.75 546 ALA A C 1
ATOM 4373 O O . ALA A 1 546 ? -41.778 -15.709 28.479 1.00 69.75 546 ALA A O 1
ATOM 4374 N N . LEU A 1 547 ? -39.561 -15.853 28.705 1.00 73.12 547 LEU A N 1
ATOM 4375 C CA . LEU A 1 547 ? -39.536 -15.732 30.164 1.00 73.12 547 LEU A CA 1
ATOM 4376 C C . LEU A 1 547 ? -39.951 -14.333 30.646 1.00 73.12 547 LEU A C 1
ATOM 4378 O O . LEU A 1 547 ? -40.770 -14.232 31.557 1.00 73.12 547 LEU A O 1
ATOM 4382 N N . LEU A 1 548 ? -39.437 -13.262 30.030 1.00 72.38 548 LEU A N 1
ATOM 4383 C CA . LEU A 1 548 ? -39.802 -11.879 30.382 1.00 72.38 548 LEU A CA 1
ATOM 4384 C C . LEU A 1 548 ? -41.273 -11.574 30.078 1.00 72.38 548 LEU A C 1
ATOM 4386 O O . LEU A 1 548 ? -41.969 -10.993 30.908 1.00 72.38 548 LEU A O 1
ATOM 4390 N N . SER A 1 549 ? -41.761 -12.013 28.918 1.00 70.75 549 SER A N 1
ATOM 4391 C CA . SER A 1 549 ? -43.166 -11.855 28.523 1.00 70.75 549 SER A CA 1
ATOM 4392 C C . SER A 1 549 ? -44.111 -12.671 29.410 1.00 70.75 549 SER A C 1
ATOM 4394 O O . SER A 1 549 ? -45.149 -12.151 29.814 1.00 70.75 549 SER A O 1
ATOM 4396 N N . ARG A 1 550 ? -43.736 -13.895 29.813 1.00 75.38 550 ARG A N 1
ATOM 4397 C CA . ARG A 1 550 ? -44.486 -14.682 30.813 1.00 75.38 550 ARG A CA 1
ATOM 4398 C C . ARG A 1 550 ? -44.499 -14.019 32.190 1.00 75.38 550 ARG A C 1
ATOM 4400 O O . ARG A 1 550 ? -45.545 -13.993 32.826 1.00 75.38 550 ARG A O 1
ATOM 4407 N N . ALA A 1 551 ? -43.378 -13.457 32.642 1.00 71.94 551 ALA A N 1
ATOM 4408 C CA . ALA A 1 551 ? -43.300 -12.754 33.924 1.00 71.94 551 ALA A CA 1
ATOM 4409 C C . ALA A 1 551 ? -44.126 -11.452 33.932 1.00 71.94 551 ALA A C 1
ATOM 4411 O O . ALA A 1 551 ? -44.767 -11.138 34.935 1.00 71.94 551 ALA A O 1
ATOM 4412 N N . ALA A 1 552 ? -44.168 -10.729 32.809 1.00 74.31 552 ALA A N 1
ATOM 4413 C CA . ALA A 1 552 ? -45.048 -9.574 32.633 1.00 74.31 552 ALA A CA 1
ATOM 4414 C C . ALA A 1 552 ? -46.532 -9.986 32.582 1.00 74.31 552 ALA A C 1
ATOM 4416 O O . ALA A 1 552 ? -47.362 -9.369 33.244 1.00 74.31 552 ALA A O 1
ATOM 4417 N N . ALA A 1 553 ? -46.864 -11.067 31.864 1.00 73.69 553 ALA A N 1
ATOM 4418 C CA . ALA A 1 553 ? -48.225 -11.606 31.794 1.00 73.69 553 ALA A CA 1
ATOM 4419 C C . ALA A 1 553 ? -48.724 -12.147 33.146 1.00 73.69 553 ALA A C 1
ATOM 4421 O O . ALA A 1 553 ? -49.909 -12.053 33.451 1.00 73.69 553 ALA A O 1
ATOM 4422 N N . ALA A 1 554 ? -47.819 -12.668 33.978 1.00 75.75 554 ALA A N 1
ATOM 4423 C CA . ALA A 1 554 ? -48.101 -13.114 35.341 1.00 75.75 554 ALA A CA 1
ATOM 4424 C C . ALA A 1 554 ? -48.171 -11.964 36.369 1.00 75.75 554 ALA A C 1
ATOM 4426 O O . ALA A 1 554 ? -48.296 -12.227 37.563 1.00 75.75 554 ALA A O 1
ATOM 4427 N N . GLY A 1 555 ? -48.043 -10.700 35.943 1.00 69.94 555 GLY A N 1
ATOM 4428 C CA . GLY A 1 555 ? -48.090 -9.528 36.824 1.00 69.94 555 GLY A CA 1
ATOM 4429 C C . GLY A 1 555 ? -46.872 -9.357 37.742 1.00 69.94 555 GLY A C 1
ATOM 4430 O O . GLY A 1 555 ? -46.879 -8.481 38.602 1.00 69.94 555 GLY A O 1
ATOM 4431 N N . MET A 1 556 ? -45.815 -10.160 37.569 1.00 72.06 556 MET A N 1
ATOM 4432 C CA . MET A 1 556 ? -44.590 -10.091 38.382 1.00 72.06 556 MET A CA 1
ATOM 4433 C C . MET A 1 556 ? -43.698 -8.895 38.014 1.00 72.06 556 MET A C 1
ATOM 4435 O O . MET A 1 556 ? -42.855 -8.480 38.806 1.00 72.06 556 MET A O 1
ATOM 4439 N N . LEU A 1 557 ? -43.860 -8.350 36.806 1.00 77.06 557 LEU A N 1
ATOM 4440 C CA . LEU A 1 557 ? -43.123 -7.198 36.287 1.00 77.06 557 LEU A CA 1
ATOM 4441 C C . LEU A 1 557 ? -44.083 -6.272 35.540 1.00 77.06 557 LEU A C 1
ATOM 4443 O O . LEU A 1 557 ? -44.947 -6.737 34.798 1.00 77.06 557 LEU A O 1
ATOM 4447 N N . SER A 1 558 ? -43.897 -4.956 35.671 1.00 79.19 558 SER A N 1
ATOM 4448 C CA . SER A 1 558 ? -44.594 -4.015 34.793 1.00 79.19 558 SER A CA 1
ATOM 4449 C C . SER A 1 558 ? -44.076 -4.155 33.350 1.00 79.19 558 SER A C 1
ATOM 4451 O O . SER A 1 558 ? -42.879 -4.403 33.156 1.00 79.19 558 SER A O 1
ATOM 4453 N N . PRO A 1 559 ? -44.921 -3.947 32.321 1.00 74.69 559 PRO A N 1
ATOM 4454 C CA . PRO A 1 559 ? -44.495 -4.025 30.919 1.00 74.69 559 PRO A CA 1
ATOM 4455 C C . PRO A 1 559 ? -43.306 -3.105 30.605 1.00 74.69 559 PRO A C 1
ATOM 4457 O O . PRO A 1 559 ? -42.378 -3.490 29.902 1.00 74.69 559 PRO A O 1
ATOM 4460 N N . GLN A 1 560 ? -43.279 -1.915 31.213 1.00 77.31 560 GLN A N 1
ATOM 4461 C CA . GLN A 1 560 ? -42.182 -0.951 31.081 1.00 77.31 560 GLN A CA 1
ATOM 4462 C C . GLN A 1 560 ? -40.862 -1.486 31.660 1.00 77.31 560 GLN A C 1
ATOM 4464 O O . GLN A 1 560 ? -39.795 -1.267 31.088 1.00 77.31 560 GLN A O 1
ATOM 4469 N N . ARG A 1 561 ? -40.915 -2.209 32.789 1.00 77.19 561 ARG A N 1
ATOM 4470 C CA . ARG A 1 561 ? -39.721 -2.789 33.416 1.00 77.19 561 ARG A CA 1
ATOM 4471 C C . ARG A 1 561 ? -39.206 -4.004 32.651 1.00 77.19 561 ARG A C 1
ATOM 4473 O O . ARG A 1 561 ? -37.992 -4.166 32.554 1.00 77.19 561 ARG A O 1
ATOM 4480 N N . ALA A 1 562 ? -40.103 -4.820 32.097 1.00 72.88 562 ALA A N 1
ATOM 4481 C CA . ALA A 1 562 ? -39.732 -5.926 31.216 1.00 72.88 562 ALA A CA 1
ATOM 4482 C C . ALA A 1 562 ? -38.974 -5.418 29.978 1.00 72.88 562 ALA A C 1
ATOM 4484 O O . ALA A 1 562 ? -37.936 -5.975 29.623 1.00 72.88 562 ALA A O 1
ATOM 4485 N N . GLU A 1 563 ? -39.422 -4.303 29.399 1.00 78.69 563 GLU A N 1
ATOM 4486 C CA . GLU A 1 563 ? -38.795 -3.725 28.210 1.00 78.69 563 GLU A CA 1
ATOM 4487 C C . GLU A 1 563 ? -37.447 -3.055 28.495 1.00 78.69 563 GLU A C 1
ATOM 4489 O O . GLU A 1 563 ? -36.497 -3.205 27.724 1.00 78.69 563 GLU A O 1
ATOM 4494 N N . ALA A 1 564 ? -37.309 -2.403 29.653 1.00 77.81 564 ALA A N 1
ATOM 4495 C CA . ALA A 1 564 ? -36.018 -1.902 30.119 1.00 77.81 564 ALA A CA 1
ATOM 4496 C C . ALA A 1 564 ? -35.002 -3.041 30.335 1.00 77.81 564 ALA A C 1
ATOM 4498 O O . ALA A 1 564 ? -33.853 -2.933 29.908 1.00 77.81 564 ALA A O 1
ATOM 4499 N N . LEU A 1 565 ? -35.432 -4.152 30.948 1.00 78.56 565 LEU A N 1
ATOM 4500 C CA . LEU A 1 565 ? -34.592 -5.338 31.150 1.00 78.56 565 LEU A CA 1
ATOM 4501 C C . LEU A 1 565 ? -34.195 -5.995 29.825 1.00 78.56 565 LEU A C 1
ATOM 4503 O O . LEU A 1 565 ? -33.061 -6.453 29.689 1.00 78.56 565 LEU A O 1
ATOM 4507 N N . TRP A 1 566 ? -35.103 -6.021 28.845 1.00 81.06 566 TRP A N 1
ATOM 4508 C CA . TRP A 1 566 ? -34.802 -6.523 27.508 1.00 81.06 566 TRP A CA 1
ATOM 4509 C C . TRP A 1 566 ? -33.759 -5.657 26.799 1.00 81.06 566 TRP A C 1
ATOM 4511 O O . TRP A 1 566 ? -32.769 -6.187 26.299 1.00 81.06 566 TRP A O 1
ATOM 4521 N N . HIS A 1 567 ? -33.916 -4.330 26.810 1.00 78.38 567 HIS A N 1
ATOM 4522 C CA . HIS A 1 567 ? -32.915 -3.425 26.240 1.00 78.38 567 HIS A CA 1
ATOM 4523 C C . HIS A 1 567 ? -31.545 -3.578 26.898 1.00 78.38 567 HIS A C 1
ATOM 4525 O O . HIS A 1 567 ? -30.531 -3.611 26.200 1.00 78.38 567 HIS A O 1
ATOM 4531 N N . GLU A 1 568 ? -31.510 -3.735 28.218 1.00 75.75 568 GLU A N 1
ATOM 4532 C CA . GLU A 1 568 ? -30.265 -3.960 28.939 1.00 75.75 568 GLU A CA 1
ATOM 4533 C C . GLU A 1 568 ? -29.621 -5.303 28.558 1.00 75.75 568 GLU A C 1
ATOM 4535 O O . GLU A 1 568 ? -28.423 -5.351 28.277 1.00 75.75 568 GLU A O 1
ATOM 4540 N N . TYR A 1 569 ? -30.417 -6.374 28.448 1.00 80.19 569 TYR A N 1
ATOM 4541 C CA . TYR A 1 569 ? -29.951 -7.682 27.983 1.00 80.19 569 TYR A CA 1
ATOM 4542 C C . TYR 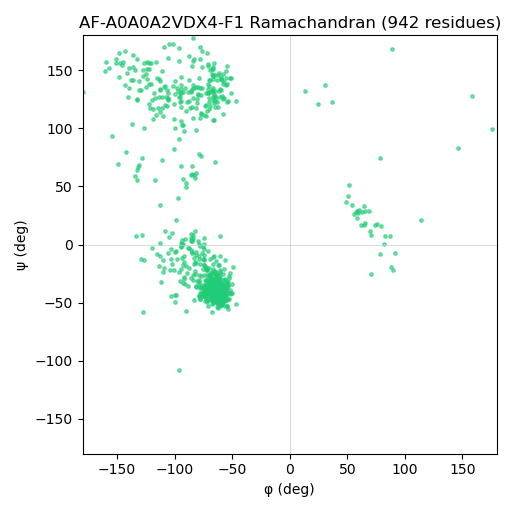A 1 569 ? -29.346 -7.614 26.577 1.00 80.19 569 TYR A C 1
ATOM 4544 O O . TYR A 1 569 ? -28.232 -8.107 26.379 1.00 80.19 569 TYR A O 1
ATOM 4552 N N . VAL A 1 570 ? -30.060 -6.998 25.626 1.00 80.75 570 VAL A N 1
ATOM 4553 C CA . VAL A 1 570 ? -29.624 -6.856 24.230 1.00 80.75 570 VAL A CA 1
ATOM 4554 C C . VAL A 1 570 ? -28.322 -6.061 24.174 1.00 80.75 570 VAL A C 1
ATOM 4556 O O . VAL A 1 570 ? -27.346 -6.559 23.628 1.00 80.75 570 VAL A O 1
ATOM 4559 N N . SER A 1 571 ? -28.257 -4.897 24.827 1.00 75.44 571 SER A N 1
ATOM 4560 C CA . SER A 1 571 ? -27.077 -4.016 24.800 1.00 75.44 571 SER A CA 1
ATOM 4561 C C . SER A 1 571 ? -25.787 -4.649 25.346 1.00 75.44 571 SER A C 1
ATOM 4563 O O . SER A 1 571 ? -24.690 -4.226 24.980 1.00 75.44 571 SER A O 1
ATOM 4565 N N . GLY A 1 572 ? -25.909 -5.667 26.206 1.00 73.31 572 GLY A N 1
ATOM 4566 C CA . GLY A 1 572 ? -24.785 -6.419 26.764 1.00 73.31 572 GLY A CA 1
ATOM 4567 C C . GLY A 1 572 ? -24.328 -7.611 25.917 1.00 73.31 572 GLY A C 1
ATOM 4568 O O . GLY A 1 572 ? -23.374 -8.290 26.300 1.00 73.31 572 GLY A O 1
ATOM 4569 N N . GLN A 1 573 ? -24.995 -7.910 24.796 1.00 77.19 573 GLN A N 1
ATOM 4570 C CA . GLN A 1 573 ? -24.596 -9.015 23.929 1.00 77.19 573 GLN A CA 1
ATOM 4571 C C . GLN A 1 573 ? -23.429 -8.623 23.024 1.00 77.19 573 GLN A C 1
ATOM 4573 O O . GLN A 1 573 ? -23.414 -7.563 22.405 1.00 77.19 573 GLN A O 1
ATOM 4578 N N . ILE A 1 574 ? -22.463 -9.531 22.923 1.00 74.94 574 ILE A N 1
ATOM 4579 C CA . ILE A 1 574 ? -21.281 -9.400 22.072 1.00 74.94 574 ILE A CA 1
ATOM 4580 C C . ILE A 1 574 ? -21.138 -10.637 21.192 1.00 74.94 574 ILE A C 1
ATOM 4582 O O . ILE A 1 574 ? -21.482 -11.758 21.595 1.00 74.94 574 ILE A O 1
ATOM 4586 N N . LEU A 1 575 ? -20.649 -10.432 19.971 1.00 77.12 575 LEU A N 1
ATOM 4587 C CA . LEU A 1 575 ? -20.353 -11.527 19.059 1.00 77.12 575 LEU A CA 1
ATOM 4588 C C . LEU A 1 575 ? -19.124 -12.282 19.577 1.00 77.12 575 LEU A C 1
ATOM 4590 O O . LEU A 1 575 ? -18.141 -11.668 19.983 1.00 77.12 575 LEU A O 1
ATOM 4594 N N . PHE A 1 576 ? -19.145 -13.613 19.527 1.00 74.19 576 PHE A N 1
ATOM 4595 C CA . PHE A 1 576 ? -18.016 -14.424 19.997 1.00 74.19 576 PHE A CA 1
ATOM 4596 C C . PHE A 1 576 ? -16.703 -14.076 19.274 1.00 74.19 576 PHE A C 1
ATOM 4598 O O . PHE A 1 576 ? -15.644 -14.027 19.889 1.00 74.19 576 PHE A O 1
ATOM 4605 N N . ALA A 1 577 ? -16.781 -13.729 17.988 1.00 72.31 577 ALA A N 1
ATOM 4606 C CA . ALA A 1 577 ? -15.632 -13.283 17.210 1.00 72.31 577 ALA A CA 1
ATOM 4607 C C . ALA A 1 577 ? -14.996 -11.982 17.765 1.00 72.31 577 ALA A C 1
ATOM 4609 O O . ALA A 1 577 ? -13.778 -11.838 17.743 1.00 72.31 577 ALA A O 1
ATOM 4610 N N . GLU A 1 578 ? -15.787 -11.064 18.340 1.00 71.81 578 GLU A N 1
ATOM 4611 C CA . GLU A 1 578 ? -15.266 -9.853 19.002 1.00 71.81 578 GLU A CA 1
ATOM 4612 C C . GLU A 1 578 ? -14.572 -10.158 20.336 1.00 71.81 578 GLU A C 1
ATOM 4614 O O . GLU A 1 578 ? -13.634 -9.452 20.715 1.00 71.81 578 GLU A O 1
ATOM 4619 N N . VAL A 1 579 ? -15.009 -11.206 21.044 1.00 72.00 579 VAL A N 1
ATOM 4620 C CA . VAL A 1 579 ? -14.373 -11.661 22.292 1.00 72.00 579 VAL A CA 1
ATOM 4621 C C . VAL A 1 579 ? -12.951 -12.141 22.013 1.00 72.00 579 VAL A C 1
ATOM 4623 O O . VAL A 1 579 ? -12.029 -11.758 22.726 1.00 72.00 579 VAL A O 1
ATOM 4626 N N . LEU A 1 580 ? -12.756 -12.905 20.933 1.00 71.69 580 LEU A N 1
ATOM 4627 C CA . LEU A 1 580 ? -11.437 -13.418 20.542 1.00 71.69 580 LEU A CA 1
ATOM 4628 C C . LEU A 1 580 ? -10.430 -12.303 20.248 1.00 71.69 580 LEU A C 1
ATOM 4630 O O . LEU A 1 580 ? -9.255 -12.441 20.584 1.00 71.69 580 LEU A O 1
ATOM 4634 N N . ILE A 1 581 ? -10.893 -11.195 19.661 1.00 69.38 581 ILE A N 1
ATOM 4635 C CA . ILE A 1 581 ? -10.048 -10.018 19.445 1.00 69.38 581 ILE A CA 1
ATOM 4636 C C . ILE A 1 581 ? -9.781 -9.323 20.781 1.00 69.38 581 ILE A C 1
ATOM 4638 O O . ILE A 1 581 ? -8.633 -9.029 21.086 1.00 69.38 581 ILE A O 1
ATOM 4642 N N . THR A 1 582 ? -10.822 -9.065 21.581 1.00 65.19 582 THR A N 1
ATOM 4643 C CA . THR A 1 582 ? -10.733 -8.287 22.833 1.00 65.19 582 THR A CA 1
ATOM 4644 C C . THR A 1 582 ? -9.786 -8.912 23.855 1.00 65.19 582 THR A C 1
ATOM 4646 O O . THR A 1 582 ? -9.064 -8.197 24.538 1.00 65.19 582 THR A O 1
ATOM 4649 N N . GLU A 1 583 ? -9.752 -10.237 23.935 1.00 66.31 583 GLU A N 1
ATOM 4650 C CA . GLU A 1 583 ? -8.846 -10.969 24.825 1.00 66.31 583 GLU A CA 1
ATOM 4651 C C . GLU A 1 583 ? -7.462 -11.220 24.185 1.00 66.31 583 GLU A C 1
ATOM 4653 O O . GLU A 1 583 ? -6.636 -11.946 24.731 1.00 66.31 583 GLU A O 1
ATOM 4658 N N . SER A 1 584 ? -7.186 -10.601 23.027 1.00 58.56 584 SER A N 1
ATOM 4659 C CA . SER A 1 584 ? -5.924 -10.695 22.274 1.00 58.56 584 SER A CA 1
ATOM 4660 C C . SER A 1 584 ? -5.529 -12.112 21.850 1.00 58.56 584 SER A C 1
ATOM 4662 O O . SER A 1 584 ? -4.346 -12.403 21.689 1.00 58.56 584 SER A O 1
ATOM 4664 N N . TYR A 1 585 ? -6.507 -12.996 21.644 1.00 64.44 585 TYR A N 1
ATOM 4665 C CA . TYR A 1 585 ? -6.247 -14.365 21.193 1.00 64.44 585 TYR A CA 1
ATOM 4666 C C . TYR A 1 585 ? -6.036 -14.459 19.686 1.00 64.44 585 TYR A C 1
ATOM 4668 O O . TYR A 1 585 ? -5.228 -15.262 19.234 1.00 64.44 585 TYR A O 1
ATOM 4676 N N . LEU A 1 586 ? -6.755 -13.644 18.911 1.00 68.88 586 LEU A N 1
ATOM 4677 C CA . LEU A 1 586 ? -6.577 -13.535 17.466 1.00 68.88 586 LEU A CA 1
ATOM 4678 C C . LEU A 1 586 ? -6.479 -12.064 17.076 1.00 68.88 586 LEU A C 1
ATOM 4680 O O . LEU A 1 586 ? -7.314 -11.248 17.473 1.00 68.88 586 LEU A O 1
ATOM 4684 N N . ASP A 1 587 ? -5.489 -11.737 16.250 1.00 69.12 587 ASP A N 1
ATOM 4685 C CA . ASP A 1 587 ? -5.444 -10.439 15.587 1.00 69.12 587 ASP A CA 1
ATOM 4686 C C . ASP A 1 587 ? -6.674 -10.263 14.674 1.00 69.12 587 ASP A C 1
ATOM 4688 O O . ASP A 1 587 ? -7.200 -11.223 14.101 1.00 69.12 587 ASP A O 1
ATOM 4692 N N . ALA A 1 588 ? -7.154 -9.027 14.528 1.00 69.00 588 ALA A N 1
ATOM 4693 C CA . ALA A 1 588 ? -8.360 -8.736 13.756 1.00 69.00 588 ALA A CA 1
ATOM 4694 C C . ALA A 1 588 ? -8.244 -9.154 12.276 1.00 69.00 588 ALA A C 1
ATOM 4696 O O . ALA A 1 588 ? -9.243 -9.560 11.675 1.00 69.00 588 ALA A O 1
ATOM 4697 N N . ALA A 1 589 ? -7.045 -9.079 11.686 1.00 67.19 589 ALA A N 1
ATOM 4698 C CA . ALA A 1 589 ? -6.805 -9.535 10.322 1.00 67.19 589 ALA A CA 1
ATOM 4699 C C . ALA A 1 589 ? -6.828 -11.067 10.227 1.00 67.19 589 ALA A C 1
ATOM 4701 O O . ALA A 1 589 ? -7.401 -11.609 9.279 1.00 67.19 589 ALA A O 1
ATOM 4702 N N . VAL A 1 590 ? -6.272 -11.758 11.230 1.00 72.19 590 VAL A N 1
ATOM 4703 C CA . VAL A 1 590 ? -6.306 -13.226 11.327 1.00 72.19 590 VAL A CA 1
ATOM 4704 C C . VAL A 1 590 ? -7.746 -13.709 11.457 1.00 72.19 590 VAL A C 1
ATOM 4706 O O . VAL A 1 590 ? -8.171 -14.559 10.678 1.00 72.19 590 VAL A O 1
ATOM 4709 N N . LEU A 1 591 ? -8.540 -13.111 12.352 1.00 77.12 591 LEU A N 1
ATOM 4710 C CA . LEU A 1 591 ? -9.949 -13.466 12.527 1.00 77.12 591 LEU A CA 1
ATOM 4711 C C . LEU A 1 591 ? -10.737 -13.371 11.213 1.00 77.12 591 LEU A C 1
ATOM 4713 O O . LEU A 1 591 ? -11.520 -14.268 10.916 1.00 77.12 591 LEU A O 1
ATOM 4717 N N . LYS A 1 592 ? -10.544 -12.314 10.413 1.00 73.19 592 LYS A N 1
ATOM 4718 C CA . LYS A 1 592 ? -11.258 -12.160 9.132 1.00 73.19 592 LYS A CA 1
ATOM 4719 C C . LYS A 1 592 ? -10.912 -13.292 8.155 1.00 73.19 592 LYS A C 1
ATOM 4721 O O . LYS A 1 592 ? -11.810 -13.833 7.510 1.00 73.19 592 LYS A O 1
ATOM 4726 N N . ALA A 1 593 ? -9.641 -13.698 8.097 1.00 71.25 593 ALA A N 1
ATOM 4727 C CA . ALA A 1 593 ? -9.207 -14.849 7.304 1.00 71.25 593 ALA A CA 1
ATOM 4728 C C . ALA A 1 593 ? -9.822 -16.165 7.820 1.00 71.25 593 ALA A C 1
ATOM 4730 O O . ALA A 1 593 ? -10.314 -16.972 7.027 1.00 71.25 593 ALA A O 1
ATOM 4731 N N . VAL A 1 594 ? -9.877 -16.359 9.143 1.00 77.44 594 VAL A N 1
ATOM 4732 C CA . VAL A 1 594 ? -10.529 -17.524 9.765 1.00 77.44 594 VAL A CA 1
ATOM 4733 C C . VAL A 1 594 ? -12.023 -17.563 9.443 1.00 77.44 594 VAL A C 1
ATOM 4735 O O . VAL A 1 594 ? -12.532 -18.601 9.026 1.00 77.44 594 VAL A O 1
ATOM 4738 N N . LEU A 1 595 ? -12.729 -16.437 9.580 1.00 78.81 595 LEU A N 1
ATOM 4739 C CA . LEU A 1 595 ? -14.160 -16.328 9.283 1.00 78.81 595 LEU A CA 1
ATOM 4740 C C . LEU A 1 595 ? -14.465 -16.639 7.813 1.00 78.81 595 LEU A C 1
ATOM 4742 O O . LEU A 1 595 ? -15.507 -17.221 7.517 1.00 78.81 595 LEU A O 1
ATOM 4746 N N . LEU A 1 596 ? -13.567 -16.294 6.883 1.00 76.44 596 LEU A N 1
ATOM 4747 C CA . LEU A 1 596 ? -13.727 -16.613 5.457 1.00 76.44 596 LEU A CA 1
ATOM 4748 C C . LEU A 1 596 ? -13.672 -18.117 5.192 1.00 76.44 596 LEU A C 1
ATOM 4750 O O . LEU A 1 596 ? -14.407 -18.635 4.355 1.00 76.44 596 LEU A O 1
ATOM 4754 N N . ARG A 1 597 ? -12.809 -18.830 5.918 1.00 74.75 597 ARG A N 1
ATOM 4755 C CA . ARG A 1 597 ? -12.725 -20.292 5.845 1.00 74.75 597 ARG A CA 1
ATOM 4756 C C . ARG A 1 597 ? -13.923 -20.942 6.531 1.00 74.75 597 ARG A C 1
ATOM 4758 O O . ARG A 1 597 ? -14.513 -21.861 5.971 1.00 74.75 597 ARG A O 1
ATOM 4765 N N . TYR A 1 598 ? -14.303 -20.423 7.698 1.00 78.56 598 TYR A N 1
ATOM 4766 C CA . TYR A 1 598 ? -15.449 -20.901 8.466 1.00 78.56 598 TYR A CA 1
ATOM 4767 C C . TYR A 1 598 ? -16.775 -20.758 7.715 1.00 78.56 598 TYR A C 1
ATOM 4769 O O . TYR A 1 598 ? -17.643 -21.602 7.874 1.00 78.56 598 TYR A O 1
ATOM 4777 N N . GLU A 1 599 ? -16.928 -19.750 6.851 1.00 78.81 599 GLU A N 1
ATOM 4778 C CA . GLU A 1 599 ? -18.115 -19.594 5.994 1.00 78.81 599 GLU A CA 1
ATOM 4779 C C . GLU A 1 599 ? -18.436 -20.858 5.172 1.00 78.81 599 GLU A C 1
ATOM 4781 O O . GLU A 1 599 ? -19.593 -21.090 4.836 1.00 78.81 599 GLU A O 1
ATOM 4786 N N . ARG A 1 600 ? -17.425 -21.683 4.865 1.00 75.19 600 ARG A N 1
ATOM 4787 C CA . ARG A 1 600 ? -17.565 -22.944 4.118 1.00 75.19 600 ARG A CA 1
ATOM 4788 C C . ARG A 1 600 ? -17.737 -24.178 5.014 1.00 75.19 600 ARG A C 1
ATOM 4790 O O . ARG A 1 600 ? -17.721 -25.291 4.496 1.00 75.19 600 ARG A O 1
ATOM 4797 N N . SER A 1 601 ? -17.822 -23.997 6.329 1.00 76.06 601 SER A N 1
ATOM 4798 C CA . SER A 1 601 ? -17.908 -25.064 7.326 1.00 76.06 601 SER A CA 1
ATOM 4799 C C . SER A 1 601 ? -19.271 -25.066 8.014 1.00 76.06 601 SER A C 1
ATOM 4801 O O . SER A 1 601 ? -19.800 -24.012 8.362 1.00 76.06 601 SER A O 1
ATOM 4803 N N . ASP A 1 602 ? -19.800 -26.261 8.270 1.00 71.00 602 ASP A N 1
ATOM 4804 C CA . ASP A 1 602 ? -21.051 -26.469 9.013 1.00 71.00 602 ASP A CA 1
ATOM 4805 C C . ASP A 1 602 ? -20.826 -26.675 10.524 1.00 71.00 602 ASP A C 1
ATOM 4807 O O . ASP A 1 602 ? -21.770 -26.885 11.288 1.00 71.00 602 ASP A O 1
ATOM 4811 N N . MET A 1 603 ? -19.569 -26.643 10.978 1.00 74.56 603 MET A N 1
ATOM 4812 C CA . MET A 1 603 ? -19.211 -26.852 12.383 1.00 74.56 603 MET A CA 1
ATOM 4813 C C . MET A 1 603 ? -19.616 -25.668 13.264 1.00 74.56 603 MET A C 1
ATOM 4815 O O . MET A 1 603 ? -19.847 -24.563 12.780 1.00 74.56 603 MET A O 1
ATOM 4819 N N . GLN A 1 604 ? -19.631 -25.852 14.588 1.00 73.62 604 GLN A N 1
ATOM 4820 C CA . GLN A 1 604 ? -19.639 -24.699 15.486 1.00 73.62 604 GLN A CA 1
ATOM 4821 C C . GLN A 1 604 ? -18.291 -23.975 15.415 1.00 73.62 604 GLN A C 1
ATOM 4823 O O . GLN A 1 604 ? -17.233 -24.599 15.352 1.00 73.62 604 GLN A O 1
ATOM 4828 N N . PHE A 1 605 ? -18.318 -22.643 15.463 1.00 74.75 605 PHE A N 1
ATOM 4829 C CA . PHE A 1 605 ? -17.112 -21.827 15.299 1.00 74.75 605 PHE A CA 1
ATOM 4830 C C . PHE A 1 605 ? -16.020 -22.136 16.337 1.00 74.75 605 PHE A C 1
ATOM 4832 O O . PHE A 1 605 ? -14.842 -22.123 16.000 1.00 74.75 605 PHE A O 1
ATOM 4839 N N . GLY A 1 606 ? -16.396 -22.474 17.576 1.00 71.12 606 GLY A N 1
ATOM 4840 C CA . GLY A 1 606 ? -15.443 -22.908 18.603 1.00 71.12 606 GLY A CA 1
ATOM 4841 C C . GLY A 1 606 ? -14.722 -24.208 18.235 1.00 71.12 606 GLY A C 1
ATOM 4842 O O . GLY A 1 606 ? -13.500 -24.277 18.334 1.00 71.12 606 GLY A O 1
ATOM 4843 N N . ASP A 1 607 ? -15.455 -25.206 17.739 1.00 73.31 607 ASP A N 1
ATOM 4844 C CA . ASP A 1 607 ? -14.881 -26.488 17.311 1.00 73.31 607 ASP A CA 1
ATOM 4845 C C . ASP A 1 607 ? -14.002 -26.329 16.067 1.00 73.31 607 ASP A C 1
ATOM 4847 O O . ASP A 1 607 ? -12.943 -26.949 15.966 1.00 73.31 607 ASP A O 1
ATOM 4851 N N . PHE A 1 608 ? -14.404 -25.447 15.147 1.00 80.25 608 PHE A N 1
ATOM 4852 C CA . PHE A 1 608 ? -13.617 -25.100 13.967 1.00 80.25 608 PHE A CA 1
ATOM 4853 C C . PHE A 1 608 ? -12.251 -24.507 14.342 1.00 80.25 608 PHE A C 1
ATOM 4855 O O . PHE A 1 608 ? -11.230 -24.922 13.798 1.00 80.25 608 PHE A O 1
ATOM 4862 N N . LEU A 1 609 ? -12.211 -23.585 15.312 1.00 77.25 609 LEU A N 1
ATOM 4863 C CA . LEU A 1 609 ? -10.960 -22.988 15.796 1.00 77.25 609 LEU A CA 1
ATOM 4864 C C . LEU A 1 609 ? -10.006 -24.026 16.399 1.00 77.25 609 LEU A C 1
ATOM 4866 O O . LEU A 1 609 ? -8.795 -23.918 16.221 1.00 77.25 609 LEU A O 1
ATOM 4870 N N . VAL A 1 610 ? -10.545 -25.031 17.092 1.00 78.06 610 VAL A N 1
ATOM 4871 C CA . VAL A 1 610 ? -9.748 -26.122 17.669 1.00 78.06 610 VAL A CA 1
ATOM 4872 C C . VAL A 1 610 ? -9.208 -27.044 16.587 1.00 78.06 610 VAL A C 1
ATOM 4874 O O . VAL A 1 610 ? -8.032 -27.403 16.617 1.00 78.06 610 VAL A O 1
ATOM 4877 N N . GLN A 1 611 ? -10.056 -27.446 15.640 1.00 79.25 611 GLN A N 1
ATOM 487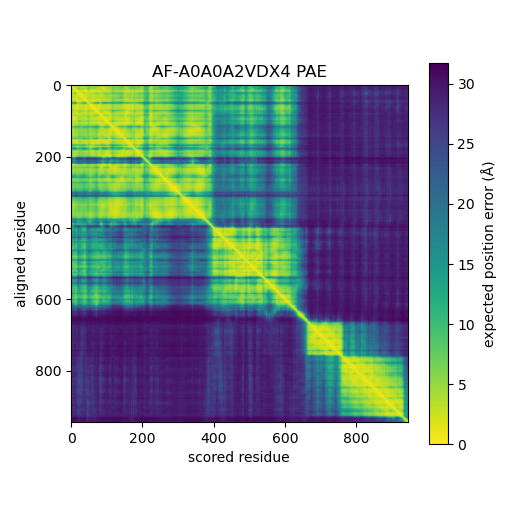8 C CA . GLN A 1 611 ? -9.660 -28.361 14.572 1.00 79.25 611 GLN A CA 1
ATOM 4879 C C . GLN A 1 611 ? -8.555 -27.768 13.695 1.00 79.25 611 GLN A C 1
ATOM 4881 O O . GLN A 1 611 ? -7.629 -28.473 13.306 1.00 79.25 611 GLN A O 1
ATOM 4886 N N . GLU A 1 612 ? -8.643 -26.473 13.411 1.00 73.19 612 GLU A N 1
ATOM 4887 C CA . GLU A 1 612 ? -7.673 -25.741 12.597 1.00 73.19 612 GLU A CA 1
ATOM 4888 C C . GLU A 1 612 ?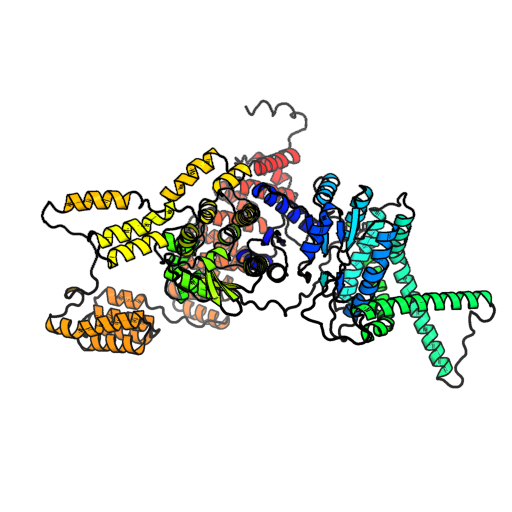 -6.454 -25.250 13.402 1.00 73.19 612 GLU A C 1
ATOM 4890 O O . GLU A 1 612 ? -5.631 -24.503 12.880 1.00 73.19 612 GLU A O 1
ATOM 4895 N N . ALA A 1 613 ? -6.329 -25.671 14.667 1.00 66.88 613 ALA A N 1
ATOM 4896 C CA . ALA A 1 613 ? -5.234 -25.330 15.576 1.00 66.88 613 ALA A CA 1
ATOM 4897 C C . ALA A 1 613 ? -5.047 -23.821 15.845 1.00 66.88 613 ALA A C 1
ATOM 4899 O O . ALA A 1 613 ? -3.978 -23.400 16.280 1.00 66.88 613 ALA A O 1
ATOM 4900 N N . PHE A 1 614 ? -6.092 -23.007 15.660 1.00 67.69 614 PHE A N 1
ATOM 4901 C CA . PHE A 1 614 ? -6.084 -21.596 16.065 1.00 67.69 614 PHE A CA 1
ATOM 4902 C C . PHE A 1 614 ? -6.128 -21.428 17.589 1.00 67.69 614 PHE A C 1
ATOM 4904 O O . PHE A 1 614 ? -5.660 -20.419 18.111 1.00 67.69 614 PHE A O 1
ATOM 4911 N N . VAL A 1 615 ? -6.727 -22.387 18.307 1.00 66.50 615 VAL A N 1
ATOM 4912 C CA . VAL A 1 615 ? -6.868 -22.385 19.772 1.00 66.50 615 VAL A CA 1
ATOM 4913 C C . VAL A 1 615 ? -6.716 -23.815 20.304 1.00 66.50 615 VAL A C 1
ATOM 4915 O O . VAL A 1 615 ? -7.291 -24.748 19.747 1.00 66.50 615 VAL A O 1
ATOM 4918 N N . GLU A 1 616 ? -5.983 -24.016 21.404 1.00 65.25 616 GLU A N 1
ATOM 4919 C CA . GLU A 1 616 ? -5.872 -25.335 22.042 1.00 65.25 616 GLU A CA 1
ATOM 4920 C C . GLU A 1 616 ? -7.222 -25.819 22.612 1.00 65.25 616 GLU A C 1
ATOM 4922 O O . GLU A 1 616 ? -8.020 -25.043 23.137 1.00 65.25 616 GLU A O 1
ATOM 4927 N N . ARG A 1 617 ? -7.484 -27.134 22.570 1.00 50.91 617 ARG A N 1
ATOM 4928 C CA . ARG A 1 617 ? -8.775 -27.741 22.972 1.00 50.91 617 ARG A CA 1
ATOM 4929 C C . ARG A 1 617 ? -9.171 -27.433 24.426 1.00 50.91 617 ARG A C 1
ATOM 4931 O O . ARG A 1 617 ? -10.347 -27.214 24.707 1.00 50.91 617 ARG A O 1
ATOM 4938 N N . ALA A 1 618 ? -8.190 -27.368 25.329 1.00 52.59 618 ALA A N 1
ATOM 4939 C CA . ALA A 1 618 ? -8.391 -27.009 26.736 1.00 52.59 618 ALA A CA 1
ATOM 4940 C C . ALA A 1 618 ? -8.753 -25.524 26.926 1.00 52.59 618 ALA A C 1
ATOM 4942 O O . ALA A 1 618 ? -9.522 -25.180 27.826 1.00 52.59 618 ALA A O 1
ATOM 4943 N N . ASP A 1 619 ? -8.231 -24.659 26.058 1.00 56.09 619 ASP A N 1
ATOM 4944 C CA . ASP A 1 619 ? -8.527 -23.233 26.041 1.00 56.09 619 ASP A CA 1
ATOM 4945 C C . ASP A 1 619 ? -9.890 -22.957 25.407 1.00 56.09 619 ASP A C 1
ATOM 4947 O O . ASP A 1 619 ? -10.679 -22.209 25.970 1.00 56.09 619 ASP A O 1
ATOM 4951 N N . ALA A 1 620 ? -10.230 -23.611 24.296 1.00 51.78 620 ALA A N 1
ATOM 4952 C CA . ALA A 1 620 ? -11.534 -23.452 23.659 1.00 51.78 620 ALA A CA 1
ATOM 4953 C C . ALA A 1 620 ? -12.695 -23.883 24.575 1.00 51.78 620 ALA A C 1
ATOM 4955 O O . ALA A 1 620 ? -13.679 -23.155 24.681 1.00 51.78 620 ALA A O 1
ATOM 4956 N N . GLN A 1 621 ? -12.569 -25.004 25.302 1.00 48.41 621 GLN A N 1
ATOM 4957 C CA . GLN A 1 621 ? -13.612 -25.470 26.230 1.00 48.41 621 GLN A CA 1
ATOM 4958 C C . GLN A 1 621 ? -13.796 -24.545 27.445 1.00 48.41 621 GLN A C 1
ATOM 4960 O O . GLN A 1 621 ? -14.926 -24.152 27.723 1.00 48.41 621 GLN A O 1
ATOM 4965 N N . ARG A 1 622 ? -12.717 -24.088 28.108 1.00 52.50 622 ARG A N 1
ATOM 4966 C CA . ARG A 1 622 ? -12.822 -23.067 29.181 1.00 52.50 622 ARG A CA 1
ATOM 4967 C C . ARG A 1 622 ? -13.417 -21.742 28.690 1.00 52.50 622 ARG A C 1
ATOM 4969 O O . ARG A 1 622 ? -13.939 -20.962 29.483 1.00 52.50 622 ARG A O 1
ATOM 4976 N N . ARG A 1 623 ? -13.296 -21.444 27.393 1.00 53.31 623 ARG A N 1
ATOM 4977 C CA . ARG A 1 623 ? -13.613 -20.131 26.811 1.00 53.31 623 ARG A CA 1
ATOM 4978 C C . ARG A 1 623 ? -14.934 -20.073 26.060 1.00 53.31 623 ARG A C 1
ATOM 4980 O O . ARG A 1 623 ? -15.402 -18.975 25.801 1.00 53.31 623 ARG A O 1
ATOM 4987 N N . VAL A 1 624 ? -15.572 -21.206 25.769 1.00 49.22 624 VAL A N 1
ATOM 4988 C CA . VAL A 1 624 ? -17.020 -21.252 25.492 1.00 49.22 624 VAL A CA 1
ATOM 4989 C C . VAL A 1 624 ? -17.810 -20.948 26.775 1.00 49.22 624 VAL A C 1
ATOM 4991 O O . VAL A 1 624 ? -18.881 -20.348 26.705 1.00 49.22 624 VAL A O 1
ATOM 4994 N N . GLU A 1 625 ? -17.242 -21.247 27.950 1.00 41.28 625 GLU A N 1
ATOM 4995 C CA . GLU A 1 625 ? -17.808 -20.883 29.258 1.00 41.28 625 GLU A CA 1
ATOM 4996 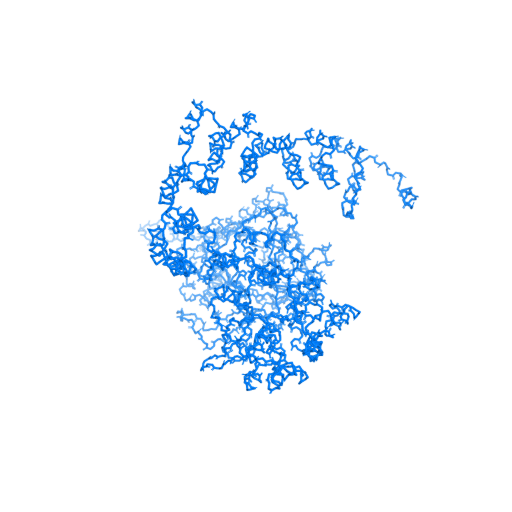C C . GLU A 1 625 ? -17.546 -19.407 29.647 1.00 41.28 625 GLU A C 1
ATOM 4998 O O . GLU A 1 625 ? -18.394 -18.780 30.276 1.00 41.28 625 GLU A O 1
ATOM 5003 N N . GLN A 1 626 ? -16.436 -18.780 29.229 1.00 42.19 626 GLN A N 1
ATOM 5004 C CA . GLN A 1 626 ? -16.112 -17.375 29.563 1.00 42.19 626 GLN A CA 1
ATOM 5005 C C . GLN A 1 626 ? -17.015 -16.258 29.000 1.00 42.19 626 GLN A C 1
ATOM 5007 O O . GLN A 1 626 ? -17.131 -15.240 29.688 1.00 42.19 626 GLN A O 1
ATOM 5012 N N . PRO A 1 627 ? -17.692 -16.349 27.834 1.00 41.19 627 PRO A N 1
ATOM 5013 C CA . PRO A 1 627 ? -18.705 -15.364 27.484 1.00 41.19 627 PRO A CA 1
ATOM 5014 C C . PRO A 1 627 ? -19.801 -15.280 28.548 1.00 41.19 627 PRO A C 1
ATOM 5016 O O . PRO A 1 627 ? -20.416 -14.229 28.637 1.00 41.19 627 PRO A O 1
ATOM 5019 N N . ALA A 1 628 ? -19.996 -16.296 29.401 1.00 38.06 628 ALA A N 1
ATOM 5020 C CA . ALA A 1 628 ? -20.871 -16.200 30.571 1.00 38.06 628 ALA A CA 1
ATOM 5021 C C . ALA A 1 628 ? -20.308 -15.326 31.717 1.00 38.06 628 ALA A C 1
ATOM 5023 O O . ALA A 1 628 ? -21.091 -14.834 32.519 1.00 38.06 628 ALA A O 1
ATOM 5024 N N . ASN A 1 629 ? -18.988 -15.096 31.775 1.00 36.16 629 ASN A N 1
ATOM 5025 C CA . ASN A 1 629 ? -18.319 -14.218 32.752 1.00 36.16 629 ASN A CA 1
ATOM 5026 C C . ASN A 1 629 ? -18.144 -12.765 32.256 1.00 36.16 629 ASN A C 1
ATOM 5028 O O . ASN A 1 629 ? -18.091 -11.845 33.069 1.00 36.16 629 ASN A O 1
ATOM 5032 N N . LEU A 1 630 ? -18.012 -12.546 30.938 1.00 37.78 630 LEU A N 1
ATOM 5033 C CA . LEU A 1 630 ? -17.896 -11.212 30.310 1.00 37.78 630 LEU A CA 1
ATOM 5034 C C . LEU A 1 630 ? -19.247 -10.626 29.880 1.00 37.78 630 LEU A C 1
ATOM 5036 O O . LEU A 1 630 ? -19.401 -9.404 29.838 1.00 37.78 630 LEU A O 1
ATOM 5040 N N . GLN A 1 631 ? -20.227 -11.476 29.563 1.00 42.59 631 GLN A N 1
ATOM 5041 C CA . GLN A 1 631 ? -21.626 -11.066 29.618 1.00 42.59 631 GLN A CA 1
ATOM 5042 C C . GLN A 1 631 ? -21.956 -10.918 31.103 1.00 42.59 631 GLN A C 1
ATOM 5044 O O . GLN A 1 631 ? -21.584 -11.797 31.879 1.00 42.59 631 GLN A O 1
ATOM 5049 N N . PRO A 1 632 ? -22.618 -9.836 31.540 1.00 38.38 632 PRO A N 1
ATOM 5050 C CA . PRO A 1 632 ? -23.062 -9.761 32.920 1.00 38.38 632 PRO A CA 1
ATOM 5051 C C . PRO A 1 632 ? -23.885 -11.018 33.195 1.00 38.38 632 PRO A C 1
ATOM 5053 O O . PRO A 1 632 ? -24.838 -11.294 32.461 1.00 38.38 632 PRO A O 1
ATOM 5056 N N . ASP A 1 633 ? -23.479 -11.783 34.208 1.00 36.38 633 ASP A N 1
ATOM 5057 C CA . ASP A 1 633 ? -24.082 -13.043 34.633 1.00 36.38 633 ASP A CA 1
ATOM 5058 C C . ASP A 1 633 ? -25.510 -12.792 35.157 1.00 36.38 633 ASP A C 1
ATOM 5060 O O . ASP A 1 633 ? -25.825 -12.771 36.346 1.00 36.38 633 ASP A O 1
ATOM 5064 N N . ARG A 1 634 ? -26.409 -12.468 34.227 1.00 40.19 634 ARG A N 1
ATOM 5065 C CA . ARG A 1 634 ? -27.815 -12.132 34.457 1.00 40.19 634 ARG A CA 1
ATOM 5066 C C . ARG A 1 634 ? -28.733 -13.292 34.099 1.00 40.19 634 ARG A C 1
ATOM 5068 O O . ARG A 1 634 ? -29.922 -13.218 34.397 1.00 40.19 634 ARG A O 1
ATOM 5075 N N . ARG A 1 635 ? -28.185 -14.395 33.565 1.00 35.22 635 ARG A N 1
ATOM 5076 C CA . ARG A 1 635 ? -28.884 -15.692 33.507 1.00 35.22 635 ARG A CA 1
ATOM 5077 C C . ARG A 1 635 ? -29.152 -16.232 34.919 1.00 35.22 635 ARG A C 1
ATOM 5079 O O . ARG A 1 635 ? -30.221 -16.786 35.153 1.00 35.22 635 ARG A O 1
ATOM 5086 N N . ILE A 1 636 ? -28.252 -15.983 35.875 1.00 36.62 636 ILE A N 1
ATOM 5087 C CA . ILE A 1 636 ? -28.397 -16.413 37.279 1.00 36.62 636 ILE A CA 1
ATOM 5088 C C . ILE A 1 636 ? -29.170 -15.381 38.127 1.00 36.62 636 ILE A C 1
ATOM 5090 O O . ILE A 1 636 ? -29.775 -15.727 39.143 1.00 36.62 636 ILE A O 1
ATOM 5094 N N . SER A 1 637 ? -29.245 -14.125 37.675 1.00 36.72 637 SER A N 1
ATOM 5095 C CA . SER A 1 637 ? -29.994 -13.064 38.358 1.00 36.72 637 SER A CA 1
ATOM 5096 C C . SER A 1 637 ? -31.515 -13.201 38.187 1.00 36.72 637 SER A C 1
ATOM 5098 O O . SER A 1 637 ? -32.240 -13.054 39.161 1.00 36.72 637 SER A O 1
ATOM 5100 N N . MET A 1 638 ? -32.040 -13.586 37.016 1.00 35.03 638 MET A N 1
ATOM 5101 C CA . MET A 1 638 ? -33.502 -13.656 36.804 1.00 35.03 638 MET A CA 1
ATOM 5102 C C . MET A 1 638 ? -34.212 -14.750 37.626 1.00 35.03 638 MET A C 1
ATOM 5104 O O . MET A 1 638 ? -35.309 -14.508 38.129 1.00 35.03 638 MET A O 1
ATOM 5108 N N . SER A 1 639 ? -33.592 -15.920 37.835 1.00 35.53 639 SER A N 1
ATOM 5109 C CA . SER A 1 639 ? -34.182 -16.984 38.672 1.00 35.53 639 SER A CA 1
ATOM 5110 C C . SER A 1 639 ? -34.018 -16.716 40.173 1.00 35.53 639 SER A C 1
ATOM 5112 O O . SER A 1 639 ? -34.910 -17.046 40.959 1.00 35.53 639 SER A O 1
ATOM 5114 N N . LYS A 1 640 ? -32.918 -16.058 40.578 1.00 37.53 640 LYS A N 1
ATOM 5115 C CA . LYS A 1 640 ? -32.737 -15.570 41.951 1.00 37.53 640 LYS A CA 1
ATOM 5116 C C . LYS A 1 640 ? -33.699 -14.434 42.265 1.00 37.53 640 LYS A C 1
ATOM 5118 O O . LYS A 1 640 ? -34.335 -14.517 43.302 1.00 37.53 640 LYS A O 1
ATOM 5123 N N . TYR A 1 641 ? -33.880 -13.449 41.383 1.00 37.81 641 TYR A N 1
ATOM 5124 C CA . TYR A 1 641 ? -34.803 -12.327 41.595 1.00 37.81 641 TYR A CA 1
ATOM 5125 C C . TYR A 1 641 ? -36.258 -12.782 41.717 1.00 37.81 641 TYR A C 1
ATOM 5127 O O . TYR A 1 641 ? -36.972 -12.230 42.543 1.00 37.81 641 TYR A O 1
ATOM 5135 N N . LEU A 1 642 ? -36.692 -13.821 40.992 1.00 38.59 642 LEU A N 1
ATOM 5136 C CA . LEU A 1 642 ? -38.042 -14.379 41.155 1.00 38.59 642 LEU A CA 1
ATOM 5137 C C . LEU A 1 642 ? -38.229 -15.085 42.515 1.00 38.59 642 LEU A C 1
ATOM 5139 O O . LEU A 1 642 ? -39.269 -14.934 43.150 1.00 38.59 642 LEU A O 1
ATOM 5143 N N . LYS A 1 643 ? -37.205 -15.811 42.995 1.00 36.78 643 LYS A N 1
ATOM 5144 C CA . LYS A 1 643 ? -37.206 -16.431 44.336 1.00 36.78 643 LYS A CA 1
ATOM 5145 C C . LYS A 1 643 ? -37.064 -15.396 45.460 1.00 36.78 643 LYS A C 1
ATOM 5147 O O . LYS A 1 643 ? -37.645 -15.572 46.524 1.00 36.78 643 LYS A O 1
ATOM 5152 N N . TRP A 1 644 ? -36.331 -14.312 45.216 1.00 35.72 644 TRP A N 1
ATOM 5153 C CA . TRP A 1 644 ? -36.144 -13.202 46.152 1.00 35.72 644 TRP A CA 1
ATOM 5154 C C . TRP A 1 644 ? -37.390 -12.306 46.231 1.00 35.72 644 TRP A C 1
ATOM 5156 O O . TRP A 1 644 ? -37.762 -11.892 47.321 1.00 35.72 644 TRP A O 1
ATOM 5166 N N . LEU A 1 645 ? -38.097 -12.079 45.117 1.00 35.41 645 LEU A N 1
ATOM 5167 C CA . LEU A 1 645 ? -39.366 -11.337 45.074 1.00 35.41 645 LEU A CA 1
ATOM 5168 C C . LEU A 1 645 ? -40.514 -12.080 45.772 1.00 35.41 645 LEU A C 1
ATOM 5170 O O . LEU A 1 645 ? -41.343 -11.434 46.405 1.00 35.41 645 LEU A O 1
ATOM 5174 N N . MET A 1 646 ? -40.535 -13.419 45.735 1.00 35.12 646 MET A N 1
ATOM 5175 C CA . MET A 1 646 ? -41.465 -14.208 46.559 1.00 35.12 646 MET A CA 1
ATOM 5176 C C . MET A 1 646 ? -41.143 -14.138 48.060 1.00 35.12 646 MET A C 1
ATOM 5178 O O . MET A 1 646 ? -42.053 -14.236 48.876 1.00 35.12 646 MET A O 1
ATOM 5182 N N . ALA A 1 647 ? -39.874 -13.938 48.431 1.00 31.25 647 ALA A N 1
ATOM 5183 C CA . ALA A 1 647 ? -39.461 -13.797 49.827 1.00 31.25 647 ALA A CA 1
ATOM 5184 C C . ALA A 1 647 ? -39.632 -12.361 50.369 1.00 31.25 647 ALA A C 1
ATOM 5186 O O . ALA A 1 647 ? -39.840 -12.188 51.566 1.00 31.25 647 ALA A O 1
ATOM 5187 N N . LEU A 1 648 ? -39.598 -11.332 49.510 1.00 30.91 648 LEU A N 1
ATOM 5188 C CA . LEU A 1 648 ? -39.669 -9.923 49.929 1.00 30.91 648 LEU A CA 1
ATOM 5189 C C . LEU A 1 648 ? -41.079 -9.356 50.136 1.00 30.91 648 LEU A C 1
ATOM 5191 O O . LEU A 1 648 ? -41.211 -8.232 50.615 1.00 30.91 648 LEU A O 1
ATOM 5195 N N . ALA A 1 649 ? -42.133 -10.106 49.809 1.00 28.80 649 ALA A N 1
ATOM 5196 C CA . ALA A 1 649 ? -43.509 -9.686 50.083 1.00 28.80 649 ALA A CA 1
ATOM 5197 C C . ALA A 1 649 ? -43.897 -9.791 51.578 1.00 28.80 649 ALA A C 1
ATOM 5199 O O . ALA A 1 649 ? -44.977 -9.347 51.958 1.00 28.80 649 ALA A O 1
ATOM 5200 N N . CYS A 1 650 ? -43.013 -10.317 52.437 1.00 28.25 650 CYS A N 1
ATOM 5201 C CA . CYS A 1 650 ? -43.249 -10.500 53.871 1.00 28.25 650 CYS A CA 1
ATOM 5202 C C . CYS A 1 650 ? -42.088 -9.976 54.738 1.00 28.25 650 CYS A C 1
ATOM 5204 O O . CYS A 1 650 ? -41.440 -10.776 55.399 1.00 28.25 650 CYS A O 1
ATOM 5206 N N . SER A 1 651 ? -41.837 -8.659 54.774 1.00 25.48 651 SER A N 1
ATOM 5207 C CA . SER A 1 651 ? -41.330 -7.958 55.982 1.00 25.48 651 SER A CA 1
ATOM 5208 C C . SER A 1 651 ? -41.014 -6.472 55.728 1.00 25.48 651 SER A C 1
ATOM 5210 O O . SER A 1 651 ? -39.966 -6.128 55.192 1.00 25.48 651 SER A O 1
ATOM 5212 N N . LEU A 1 652 ? -41.959 -5.618 56.129 1.00 25.98 652 LEU A N 1
ATOM 5213 C CA . LEU A 1 652 ? -41.819 -4.341 56.855 1.00 25.98 652 LEU A CA 1
ATOM 5214 C C . LEU A 1 652 ? -40.499 -3.524 56.793 1.00 25.98 652 LEU A C 1
ATOM 5216 O O . LEU A 1 652 ? -39.460 -3.933 57.295 1.00 25.98 652 LEU A O 1
ATOM 5220 N N . THR A 1 653 ? -40.652 -2.285 56.300 1.00 29.38 653 THR A N 1
ATOM 5221 C CA . THR A 1 653 ? -40.288 -0.979 56.913 1.00 29.38 653 THR A CA 1
ATOM 5222 C C . THR A 1 653 ? -39.011 -0.840 57.768 1.00 29.38 653 THR A C 1
ATOM 5224 O O . THR A 1 653 ? -38.946 -1.390 58.861 1.00 29.38 653 THR A O 1
ATOM 5227 N N . ILE A 1 654 ? -38.115 0.080 57.367 1.00 27.88 654 ILE A N 1
ATOM 5228 C CA . ILE A 1 654 ? -37.624 1.286 58.096 1.00 27.88 654 ILE A CA 1
ATOM 5229 C C . ILE A 1 654 ? -36.252 1.732 57.534 1.00 27.88 654 ILE A C 1
ATOM 5231 O O . ILE A 1 654 ? -35.329 0.939 57.429 1.00 27.88 654 ILE A O 1
ATOM 5235 N N . ALA A 1 655 ? -36.195 3.028 57.193 1.00 23.70 655 ALA A N 1
ATOM 5236 C CA . ALA A 1 655 ? -35.093 4.007 57.162 1.00 23.70 655 ALA A CA 1
ATOM 5237 C C . ALA A 1 655 ? -33.624 3.610 56.875 1.00 23.70 655 ALA A C 1
ATOM 5239 O O . ALA A 1 655 ? -33.042 2.763 57.542 1.00 23.70 655 ALA A O 1
ATOM 5240 N N . GLY A 1 656 ? -32.965 4.440 56.046 1.00 23.50 656 GLY A N 1
ATOM 5241 C CA . GLY A 1 656 ? -31.531 4.736 56.204 1.00 23.50 656 GLY A CA 1
ATOM 5242 C C . GLY A 1 656 ? -30.722 4.962 54.922 1.00 23.50 656 GLY A C 1
ATOM 5243 O O . GLY A 1 656 ? -30.070 4.043 54.454 1.00 23.50 656 GLY A O 1
ATOM 5244 N N . TYR A 1 657 ? -30.773 6.193 54.396 1.00 27.06 657 TYR A N 1
ATOM 5245 C CA . TYR A 1 657 ? -29.765 6.950 53.622 1.00 27.06 657 TYR A CA 1
ATOM 5246 C C . TYR A 1 657 ? -28.516 6.246 53.041 1.00 27.06 657 TYR A C 1
ATOM 5248 O O . TYR A 1 657 ? -27.708 5.710 53.789 1.00 27.06 657 TYR A O 1
ATOM 5256 N N . ALA A 1 658 ? -28.226 6.496 51.750 1.00 23.83 658 ALA A N 1
ATOM 5257 C CA . ALA A 1 658 ? -27.197 7.478 51.353 1.00 23.83 658 ALA A CA 1
ATOM 5258 C C . ALA A 1 658 ? -27.012 7.626 49.819 1.00 23.83 658 ALA A C 1
ATOM 5260 O O . ALA A 1 658 ? -26.770 6.656 49.109 1.00 23.83 658 ALA A O 1
ATOM 5261 N N . LEU A 1 659 ? -27.010 8.901 49.393 1.00 25.86 659 LEU A N 1
ATOM 5262 C CA . LEU A 1 659 ? -26.227 9.512 48.302 1.00 25.86 659 LEU A CA 1
ATOM 5263 C C . LEU A 1 659 ? -26.671 9.317 46.838 1.00 25.86 659 LEU A C 1
ATOM 5265 O O . LEU A 1 659 ? -25.984 8.711 46.023 1.00 25.86 659 LEU A O 1
ATOM 5269 N N . ALA A 1 660 ? -27.738 10.030 46.473 1.00 24.91 660 ALA A N 1
ATOM 5270 C CA . ALA A 1 660 ? -27.768 10.788 45.222 1.00 24.91 660 ALA A CA 1
ATOM 5271 C C . ALA A 1 660 ? -27.954 12.266 45.599 1.00 24.91 660 ALA A C 1
ATOM 5273 O O . ALA A 1 660 ? -29.001 12.651 46.118 1.00 24.91 660 ALA A O 1
ATOM 5274 N N . THR A 1 661 ? -26.910 13.079 45.448 1.00 32.09 661 THR A N 1
ATOM 5275 C CA . THR A 1 661 ? -26.962 14.517 45.733 1.00 32.09 661 THR A CA 1
ATOM 5276 C C . THR A 1 661 ? -27.843 15.216 44.704 1.00 32.09 661 THR A C 1
ATOM 5278 O O . THR A 1 661 ? -27.574 15.184 43.506 1.00 32.09 661 THR A O 1
ATOM 5281 N N . SER A 1 662 ? -28.908 15.830 45.206 1.00 33.66 662 SER A N 1
ATOM 5282 C CA . SER A 1 662 ? -29.834 16.710 44.507 1.00 33.66 662 SER A CA 1
ATOM 5283 C C . SER A 1 662 ? -29.177 18.061 44.213 1.00 33.66 662 SER A C 1
ATOM 5285 O O . SER A 1 662 ? -28.972 18.848 45.135 1.00 33.66 662 SER A O 1
ATOM 5287 N N . GLU A 1 663 ? -28.887 18.368 42.952 1.00 38.50 663 GLU A N 1
ATOM 5288 C CA . GLU A 1 663 ? -28.599 19.747 42.548 1.00 38.50 663 GLU A CA 1
ATOM 5289 C C . GLU A 1 663 ? -29.917 20.516 42.361 1.00 38.50 663 GLU A C 1
ATOM 5291 O O . GLU A 1 663 ? -30.793 20.088 41.610 1.00 38.50 663 GLU A O 1
ATOM 5296 N N . GLY A 1 664 ? -30.064 21.653 43.053 1.00 50.59 664 GLY A N 1
ATOM 5297 C CA . GLY A 1 664 ? -31.200 22.575 42.889 1.00 50.59 664 GLY A CA 1
ATOM 5298 C C . GLY A 1 664 ? -32.133 22.696 44.098 1.00 50.59 664 GLY A C 1
ATOM 5299 O O . GLY A 1 664 ? -33.290 23.109 43.941 1.00 50.59 664 GLY A O 1
ATOM 5300 N N . SER A 1 665 ? -31.660 22.338 45.296 1.00 55.06 665 SER A N 1
ATOM 5301 C CA . SER A 1 665 ? -32.447 22.508 46.516 1.00 55.06 665 SER A CA 1
ATOM 5302 C C . SER A 1 665 ? -32.666 23.996 46.832 1.00 55.06 665 SER A C 1
ATOM 5304 O O . SER A 1 665 ? -31.876 24.863 46.455 1.00 55.06 665 SER A O 1
ATOM 5306 N N . ARG A 1 666 ? -33.769 24.307 47.521 1.00 62.53 666 ARG A N 1
ATOM 5307 C CA . ARG A 1 666 ? -34.132 25.668 47.956 1.00 62.53 666 ARG A CA 1
ATOM 5308 C C . ARG A 1 666 ? -32.994 26.367 48.710 1.00 62.53 666 ARG A C 1
ATOM 5310 O O . ARG A 1 666 ? -32.770 27.563 48.516 1.00 62.53 666 ARG A O 1
ATOM 5317 N N . ASP A 1 667 ? -32.290 25.607 49.543 1.00 59.34 667 ASP A N 1
ATOM 5318 C CA . ASP A 1 667 ? -31.261 26.123 50.440 1.00 59.34 667 ASP A CA 1
ATOM 5319 C C . ASP A 1 667 ? -29.969 26.483 49.673 1.00 59.34 667 ASP A C 1
ATOM 5321 O O . ASP A 1 667 ? -29.292 27.436 50.052 1.00 59.34 667 ASP A O 1
ATOM 5325 N N . ASP A 1 668 ? -29.698 25.845 48.523 1.00 63.69 668 ASP A N 1
ATOM 5326 C CA . ASP A 1 668 ? -28.555 26.176 47.646 1.00 63.69 668 ASP A CA 1
ATOM 5327 C C . ASP A 1 668 ? -28.692 27.540 46.951 1.00 63.69 668 ASP A C 1
ATOM 5329 O O . ASP A 1 668 ? -27.697 28.174 46.593 1.00 63.69 668 ASP A O 1
ATOM 5333 N N . LEU A 1 669 ? -29.926 28.000 46.723 1.00 71.88 669 LEU A N 1
ATOM 5334 C CA . LEU A 1 669 ? -30.202 29.266 46.035 1.00 71.88 669 LEU A CA 1
ATOM 5335 C C . LEU A 1 669 ? -30.340 30.456 46.992 1.00 71.88 669 LEU A C 1
ATOM 5337 O O . LEU A 1 669 ? -30.296 31.601 46.529 1.00 71.88 669 LEU A O 1
ATOM 5341 N N . GLY A 1 670 ? -30.504 30.201 48.296 1.00 72.06 670 GLY A N 1
ATOM 5342 C CA . GLY A 1 670 ? -30.687 31.230 49.323 1.00 72.06 670 GLY A CA 1
ATOM 5343 C C . GLY A 1 670 ? -31.986 32.035 49.173 1.00 72.06 670 GLY A C 1
ATOM 5344 O O . GLY A 1 670 ? -32.000 33.234 49.450 1.00 72.06 670 GLY A O 1
ATOM 5345 N N . LEU A 1 671 ? -33.070 31.416 48.682 1.00 80.00 671 LEU A N 1
ATOM 5346 C CA . LEU A 1 671 ? -34.339 32.092 48.363 1.00 80.00 671 LEU A CA 1
ATOM 5347 C C . LEU A 1 671 ? -35.478 31.699 49.315 1.00 80.00 671 LEU A C 1
ATOM 5349 O O . LEU A 1 671 ? -35.554 30.565 49.775 1.00 80.00 671 LEU A O 1
ATOM 5353 N N . SER A 1 672 ? -36.417 32.625 49.552 1.00 78.31 672 SER A N 1
ATOM 5354 C CA . SER A 1 672 ? -37.678 32.330 50.251 1.00 78.31 672 SER A CA 1
ATOM 5355 C C . SER A 1 672 ? -38.625 31.491 49.386 1.00 78.31 672 SER A C 1
ATOM 5357 O O . SER A 1 672 ? -38.568 31.574 48.158 1.00 78.31 672 SER A O 1
ATOM 5359 N N . ASP A 1 673 ? -39.546 30.743 50.005 1.00 71.44 673 ASP A N 1
ATOM 5360 C CA . ASP A 1 673 ? -40.460 29.814 49.312 1.00 71.44 673 ASP A CA 1
ATOM 5361 C C . ASP A 1 673 ? -41.225 30.474 48.149 1.00 71.44 673 ASP A C 1
ATOM 5363 O O . ASP A 1 673 ? -41.302 29.929 47.046 1.00 71.44 673 ASP A O 1
ATOM 5367 N N . TYR A 1 674 ? -41.718 31.701 48.349 1.00 76.44 674 TYR A N 1
ATOM 5368 C CA . TYR A 1 674 ? -42.419 32.455 47.305 1.00 76.44 674 TYR A CA 1
ATOM 5369 C C . TYR A 1 674 ? -41.505 32.864 46.138 1.00 76.44 674 TYR A C 1
ATOM 5371 O O . TYR A 1 674 ? -41.920 32.831 44.977 1.00 76.44 674 TYR A O 1
ATOM 5379 N N . ARG A 1 675 ? -40.249 33.241 46.416 1.00 78.75 675 ARG A N 1
ATOM 5380 C CA . ARG A 1 675 ? -39.282 33.601 45.367 1.00 78.75 675 ARG A CA 1
ATOM 5381 C C . ARG A 1 675 ? -38.773 32.365 44.631 1.00 78.75 675 ARG A C 1
ATOM 5383 O O . ARG A 1 675 ? -38.700 32.398 43.408 1.00 78.75 675 ARG A O 1
ATOM 5390 N N . TYR A 1 676 ? -38.504 31.269 45.339 1.00 80.19 676 TYR A N 1
ATOM 5391 C CA . TYR A 1 676 ? -38.122 29.995 44.730 1.00 80.19 676 TYR A CA 1
ATOM 5392 C C . TYR A 1 676 ? -39.207 29.494 43.769 1.00 80.19 676 TYR A C 1
ATOM 5394 O O . TYR A 1 676 ? -38.899 29.182 42.621 1.00 80.19 676 TYR A O 1
ATOM 5402 N N . PHE A 1 677 ? -40.484 29.533 44.175 1.00 80.88 677 PHE A N 1
ATOM 5403 C CA . PHE A 1 677 ? -41.608 29.144 43.316 1.00 80.88 677 PHE A CA 1
ATOM 5404 C C . PHE A 1 677 ? -41.673 29.950 42.009 1.00 80.88 677 PHE A C 1
ATOM 5406 O O . PHE A 1 677 ? -41.950 29.392 40.948 1.00 80.88 677 PHE A O 1
ATOM 5413 N N . LYS A 1 678 ? -41.376 31.255 42.059 1.00 83.06 678 LYS A N 1
ATOM 5414 C CA . LYS A 1 678 ? -41.339 32.105 40.859 1.00 83.06 678 LYS A CA 1
ATOM 5415 C C . LYS A 1 678 ? -40.125 31.852 39.969 1.00 83.06 678 LYS A C 1
ATOM 5417 O O . LYS A 1 678 ? -40.239 31.972 38.756 1.00 83.06 678 LYS A O 1
ATOM 5422 N N . VAL A 1 679 ? -38.973 31.526 40.548 1.00 84.81 679 VAL A N 1
ATOM 5423 C CA . VAL A 1 679 ? -37.698 31.425 39.822 1.00 84.81 679 VAL A CA 1
ATOM 5424 C C . VAL A 1 679 ? -37.467 30.020 39.244 1.00 84.81 679 VAL A C 1
ATOM 5426 O O . VAL A 1 679 ? -36.951 29.885 38.132 1.00 84.81 679 VAL A O 1
ATOM 5429 N N . TYR A 1 680 ? -37.896 28.969 39.946 1.00 80.75 680 TYR A N 1
ATOM 5430 C CA . TYR A 1 680 ? -37.662 27.564 39.590 1.00 80.75 680 TYR A CA 1
ATOM 5431 C C . TYR A 1 680 ? -38.092 27.164 38.158 1.00 80.75 680 TYR A C 1
ATOM 5433 O O . TYR A 1 680 ? -37.315 26.487 37.470 1.00 80.75 680 TYR A O 1
ATOM 5441 N N . PRO A 1 681 ? -39.254 27.610 37.629 1.00 83.25 681 PRO A N 1
ATOM 5442 C CA . PRO A 1 681 ? -39.651 27.290 36.256 1.00 83.25 681 PRO A CA 1
ATOM 5443 C C . PRO A 1 681 ? -38.694 27.868 35.206 1.00 83.25 681 PRO A C 1
ATOM 5445 O O . PRO A 1 681 ? -38.465 27.244 34.168 1.00 83.25 681 PRO A O 1
ATOM 5448 N N . HIS A 1 682 ? -38.119 29.046 35.472 1.00 86.75 682 HIS A N 1
ATOM 5449 C CA . HIS A 1 682 ? -37.172 29.698 34.569 1.00 86.75 682 HIS A CA 1
ATOM 5450 C C . HIS A 1 682 ? -35.811 29.005 34.593 1.00 86.75 682 HIS A C 1
ATOM 5452 O O . HIS A 1 682 ? -35.262 28.768 33.523 1.00 86.75 682 HIS A O 1
ATOM 5458 N N . ILE A 1 683 ? -35.321 28.589 35.768 1.00 83.81 683 ILE A N 1
ATOM 5459 C CA . ILE A 1 683 ? -34.088 27.788 35.892 1.00 83.81 683 ILE A CA 1
ATOM 5460 C C . ILE A 1 683 ? -34.221 26.476 35.108 1.00 83.81 683 ILE A C 1
ATOM 5462 O O . ILE A 1 683 ? -33.371 26.151 34.281 1.00 83.81 683 ILE A O 1
ATOM 5466 N N . THR A 1 684 ? -35.321 25.744 35.310 1.00 80.81 684 THR A N 1
ATOM 5467 C CA . THR A 1 684 ? -35.551 24.448 34.646 1.00 80.81 684 THR A CA 1
ATOM 5468 C C . THR A 1 684 ? -35.590 24.601 33.126 1.00 80.81 684 THR A C 1
ATOM 5470 O O . THR A 1 684 ? -34.944 23.847 32.396 1.00 80.81 684 THR A O 1
ATOM 5473 N N . ARG A 1 685 ? -36.303 25.624 32.638 1.00 83.12 685 ARG A N 1
ATOM 5474 C CA . ARG A 1 685 ? -36.370 25.947 31.209 1.00 83.12 685 ARG A CA 1
ATOM 5475 C C . ARG A 1 685 ? -35.010 26.365 30.654 1.00 83.12 685 ARG A C 1
ATOM 5477 O O . ARG A 1 685 ? -34.683 25.983 29.535 1.00 83.12 685 ARG A O 1
ATOM 5484 N N . ALA A 1 686 ? -34.226 27.117 31.423 1.00 81.38 686 ALA A N 1
ATOM 5485 C CA . ALA A 1 686 ? -32.904 27.570 31.020 1.00 81.38 686 ALA A CA 1
ATOM 5486 C C . ALA A 1 686 ? -31.921 26.398 30.872 1.00 81.38 686 ALA A C 1
ATOM 5488 O O . ALA A 1 686 ? -31.277 26.288 29.833 1.00 81.38 686 ALA A O 1
ATOM 5489 N N . HIS A 1 687 ? -31.876 25.466 31.832 1.00 80.12 687 HIS A N 1
ATOM 5490 C CA . HIS A 1 687 ? -31.035 24.265 31.727 1.00 80.12 687 HIS A CA 1
ATOM 5491 C C . HIS A 1 687 ? -31.477 23.332 30.594 1.00 80.12 687 HIS A C 1
ATOM 5493 O O . HIS A 1 687 ? -30.632 22.825 29.861 1.00 80.12 687 HIS A O 1
ATOM 5499 N N . GLN A 1 688 ? -32.785 23.141 30.387 1.00 77.25 688 GLN A N 1
ATOM 5500 C CA . GLN A 1 688 ? -33.285 22.384 29.232 1.00 77.25 688 GLN A CA 1
ATOM 5501 C C . GLN A 1 688 ? -32.898 23.047 27.903 1.00 77.25 688 GLN A C 1
ATOM 5503 O O . GLN A 1 688 ? -32.467 22.362 26.976 1.00 77.25 688 GLN A O 1
ATOM 5508 N N . ALA A 1 689 ? -33.012 24.377 27.811 1.00 79.50 689 ALA A N 1
ATOM 5509 C CA . ALA A 1 689 ? -32.601 25.129 26.629 1.00 79.50 689 ALA A CA 1
ATOM 5510 C C . ALA A 1 689 ? -31.085 25.027 26.389 1.00 79.50 689 ALA A C 1
ATOM 5512 O O . ALA A 1 689 ? -30.671 24.857 25.241 1.00 79.50 689 ALA A O 1
ATOM 5513 N N . LEU A 1 690 ? -30.283 25.042 27.458 1.00 71.62 690 LEU A N 1
ATOM 5514 C CA . LEU A 1 690 ? -28.831 24.876 27.415 1.00 71.62 690 LEU A CA 1
ATOM 5515 C C . LEU A 1 690 ? -28.435 23.467 26.933 1.00 71.62 690 LEU A C 1
ATOM 5517 O O . LEU A 1 690 ? -27.620 23.357 26.024 1.00 71.62 690 LEU A O 1
ATOM 5521 N N . LEU A 1 691 ? -29.102 22.406 27.412 1.00 70.88 691 LEU A N 1
ATOM 5522 C CA . LEU A 1 691 ? -28.929 21.027 26.912 1.00 70.88 691 LEU A CA 1
ATOM 5523 C C . LEU A 1 691 ? -29.320 20.870 25.434 1.00 70.88 691 LEU A C 1
ATOM 5525 O O . LEU A 1 691 ? -28.730 20.072 24.713 1.00 70.88 691 LEU A O 1
ATOM 5529 N N . SER A 1 692 ? -30.312 21.635 24.972 1.00 74.75 692 SER A N 1
ATOM 5530 C CA . SER A 1 692 ? -30.723 21.668 23.561 1.00 74.75 692 SER A CA 1
ATOM 5531 C C . SER A 1 692 ? -29.902 22.630 22.687 1.00 74.75 692 SER A C 1
ATOM 5533 O O . SER A 1 692 ? -30.233 22.815 21.518 1.00 74.75 692 SER A O 1
ATOM 5535 N N . ASN A 1 693 ? -28.864 23.263 23.248 1.00 79.94 693 ASN A N 1
ATOM 5536 C CA . ASN A 1 693 ? -28.011 24.266 22.604 1.00 79.94 693 ASN A CA 1
ATOM 5537 C C . ASN A 1 693 ? -28.775 25.466 21.989 1.00 79.94 693 ASN A C 1
ATOM 5539 O O . ASN A 1 693 ? -28.392 26.008 20.953 1.00 79.94 693 ASN A O 1
ATOM 5543 N N . ASN A 1 694 ? -29.883 25.884 22.613 1.00 86.06 694 ASN A N 1
ATOM 5544 C CA . ASN A 1 694 ? -30.707 27.010 22.166 1.00 86.06 694 ASN A CA 1
ATOM 5545 C C . ASN A 1 694 ? -30.324 28.294 22.922 1.00 86.06 694 ASN A C 1
ATOM 5547 O O . ASN A 1 694 ? -30.874 28.581 23.988 1.00 86.06 694 ASN A O 1
ATOM 5551 N N . GLU A 1 695 ? -29.383 29.053 22.354 1.00 88.31 695 GLU A N 1
ATOM 5552 C CA . GLU A 1 695 ? -28.765 30.240 22.966 1.00 88.31 695 GLU A CA 1
ATOM 5553 C C . GLU A 1 695 ? -29.781 31.281 23.451 1.00 88.31 695 GLU A C 1
ATOM 5555 O O . GLU A 1 695 ? -29.783 31.625 24.633 1.00 88.31 695 GLU A O 1
ATOM 5560 N N . SER A 1 696 ? -30.676 31.749 22.573 1.00 90.56 696 SER A N 1
ATOM 5561 C CA . SER A 1 696 ? -31.643 32.802 22.917 1.00 90.56 696 SER A CA 1
ATOM 5562 C C . SER A 1 696 ? -32.525 32.383 24.092 1.00 90.56 696 SER A C 1
ATOM 5564 O O . SER A 1 696 ? -32.596 33.098 25.087 1.00 90.56 696 SER A O 1
ATOM 5566 N N . ARG A 1 697 ? -33.128 31.186 24.052 1.00 87.31 697 ARG A N 1
ATOM 5567 C CA . ARG A 1 697 ? -34.003 30.737 25.148 1.00 87.31 697 ARG A CA 1
ATOM 5568 C C . ARG A 1 697 ? -33.254 30.489 26.452 1.00 87.31 697 ARG A C 1
ATOM 5570 O O . ARG A 1 697 ? -33.833 30.728 27.515 1.00 87.31 697 ARG A O 1
ATOM 5577 N N . ALA A 1 698 ? -32.026 29.977 26.386 1.00 87.56 698 ALA A N 1
ATOM 5578 C CA . ALA A 1 698 ? -31.215 29.704 27.566 1.00 87.56 698 ALA A CA 1
ATOM 5579 C C . ALA A 1 698 ? -30.808 31.009 28.260 1.00 87.56 698 ALA A C 1
ATOM 5581 O O . ALA A 1 698 ? -31.063 31.164 29.456 1.00 87.56 698 ALA A O 1
ATOM 5582 N N . LEU A 1 699 ? -30.254 31.963 27.504 1.00 93.12 699 LEU A N 1
ATOM 5583 C CA . LEU A 1 699 ? -29.831 33.256 28.035 1.00 93.12 699 LEU A CA 1
ATOM 5584 C C . LEU A 1 699 ? -31.024 34.077 28.532 1.00 93.12 699 LEU A C 1
ATOM 5586 O O . LEU A 1 699 ? -30.974 34.545 29.666 1.00 93.12 699 LEU A O 1
ATOM 5590 N N . ASP A 1 700 ? -32.121 34.162 27.772 1.00 92.38 700 ASP A N 1
ATOM 5591 C CA . ASP A 1 700 ? -33.323 34.899 28.194 1.00 92.38 700 ASP A CA 1
ATOM 5592 C C . ASP A 1 700 ? -33.898 34.327 29.499 1.00 92.38 700 ASP A C 1
ATOM 5594 O O . ASP A 1 700 ? -34.283 35.066 30.406 1.00 92.38 700 ASP A O 1
ATOM 5598 N N . SER A 1 701 ? -33.928 32.995 29.633 1.00 90.38 701 SER A N 1
ATOM 5599 C CA . SER A 1 701 ? -34.477 32.337 30.824 1.00 90.38 701 SER A CA 1
ATOM 5600 C C . SER A 1 701 ? -33.561 32.480 32.046 1.00 90.38 701 SER A C 1
ATOM 5602 O O . SER A 1 701 ? -34.071 32.746 33.136 1.00 90.38 701 SER A O 1
ATOM 5604 N N . PHE A 1 702 ? -32.234 32.361 31.889 1.00 92.56 702 PHE A N 1
ATOM 5605 C CA . PHE A 1 702 ? -31.281 32.600 32.984 1.00 92.56 702 PHE A CA 1
ATOM 5606 C C . PHE A 1 702 ? -31.232 34.073 33.397 1.00 92.56 702 PHE A C 1
ATOM 5608 O O . PHE A 1 702 ? -31.221 34.365 34.591 1.00 92.56 702 PHE A O 1
ATOM 5615 N N . GLN A 1 703 ? -31.266 35.007 32.444 1.00 93.38 703 GLN A N 1
ATOM 5616 C CA . GLN A 1 703 ? -31.352 36.439 32.734 1.00 93.38 703 GLN A CA 1
ATOM 5617 C C . GLN A 1 703 ? -32.646 36.766 33.476 1.00 93.38 703 GLN A C 1
ATOM 5619 O O . GLN A 1 703 ? -32.613 37.491 34.466 1.00 93.38 703 GLN A O 1
ATOM 5624 N N . HIS A 1 704 ? -33.780 36.194 33.061 1.00 90.56 704 HIS A N 1
ATOM 5625 C CA . HIS A 1 704 ? -35.050 36.393 33.754 1.00 90.56 704 HIS A CA 1
ATOM 5626 C C . HIS A 1 704 ? -35.041 35.808 35.172 1.00 90.56 704 HIS A C 1
ATOM 5628 O O . HIS A 1 704 ? -35.491 36.464 36.110 1.00 90.56 704 HIS A O 1
ATOM 5634 N N . ALA A 1 705 ? -34.467 34.614 35.355 1.00 86.81 705 ALA A N 1
ATOM 5635 C CA . ALA A 1 705 ? -34.274 34.022 36.677 1.00 86.81 705 ALA A CA 1
ATOM 5636 C C . ALA A 1 705 ? -33.381 34.902 37.572 1.00 86.81 705 ALA A C 1
ATOM 5638 O O . ALA A 1 705 ? -33.714 35.131 38.734 1.00 86.81 705 ALA A O 1
ATOM 5639 N N . HIS A 1 706 ? -32.295 35.448 37.019 1.00 91.50 706 HIS A N 1
ATOM 5640 C CA . HIS A 1 706 ? -31.397 36.359 37.724 1.00 91.50 706 HIS A CA 1
ATOM 5641 C C . HIS A 1 706 ? -32.068 37.707 38.047 1.00 91.50 706 HIS A C 1
ATOM 5643 O O . HIS A 1 706 ? -31.917 38.199 39.156 1.00 91.50 706 HIS A O 1
ATOM 5649 N N . MET A 1 707 ? -32.896 38.271 37.158 1.00 89.06 707 MET A N 1
ATOM 5650 C CA . MET A 1 707 ? -33.661 39.501 37.432 1.00 89.06 707 MET A CA 1
ATOM 5651 C C . MET A 1 707 ? -34.649 39.342 38.594 1.00 89.06 707 MET A C 1
ATOM 5653 O O . MET A 1 707 ? -34.856 40.273 39.370 1.00 89.06 707 MET A O 1
ATOM 5657 N N . LEU A 1 708 ? -35.265 38.167 38.727 1.00 86.69 708 LEU A N 1
ATOM 5658 C CA . LEU A 1 708 ? -36.196 37.867 39.818 1.00 86.69 708 LEU A CA 1
ATOM 5659 C C . LEU A 1 708 ? -35.486 37.667 41.171 1.00 86.69 708 LEU A C 1
ATOM 5661 O O . LEU A 1 708 ? -36.120 37.805 42.222 1.00 86.69 708 LEU A O 1
ATOM 5665 N N . ALA A 1 709 ? -34.190 37.346 41.155 1.00 85.62 709 ALA A N 1
ATOM 5666 C CA . ALA A 1 709 ? -33.374 37.109 42.342 1.00 85.62 709 ALA A CA 1
ATOM 5667 C C . ALA A 1 709 ? -31.889 37.496 42.123 1.00 85.62 709 ALA A C 1
ATOM 5669 O O . ALA A 1 709 ? -31.018 36.620 42.123 1.00 85.62 709 ALA A O 1
ATOM 5670 N N . PRO A 1 710 ? -31.575 38.800 41.986 1.00 84.94 710 PRO A N 1
ATOM 5671 C CA . PRO A 1 710 ? -30.237 39.266 41.595 1.00 84.94 710 PRO A CA 1
ATOM 5672 C C . PRO A 1 710 ? -29.174 39.063 42.684 1.00 84.94 710 PRO A C 1
ATOM 5674 O O . PRO A 1 710 ? -27.981 39.001 42.402 1.00 84.94 710 PRO A O 1
ATOM 5677 N N . GLU A 1 711 ? -29.603 38.910 43.936 1.00 83.00 711 GLU A N 1
ATOM 5678 C CA . GLU A 1 711 ? -28.715 38.694 45.084 1.00 83.00 711 GLU A CA 1
ATOM 5679 C C . GLU A 1 711 ? -28.207 37.242 45.192 1.00 83.00 711 GLU A C 1
ATOM 5681 O O . GLU A 1 711 ? -27.288 36.958 45.960 1.00 83.00 711 GLU A O 1
ATOM 5686 N N . SER A 1 712 ? -28.786 36.299 44.435 1.00 87.38 712 SER A N 1
ATOM 5687 C CA . SER A 1 712 ? -28.388 34.890 44.500 1.00 87.38 712 SER A CA 1
ATOM 5688 C C . SER A 1 712 ? -27.091 34.650 43.728 1.00 87.38 712 SER A C 1
ATOM 5690 O O . SER A 1 712 ? -27.069 34.622 42.497 1.00 87.38 712 SER A O 1
ATOM 5692 N N . ILE A 1 713 ? -26.009 34.398 44.467 1.00 85.56 713 ILE A N 1
ATOM 5693 C CA . ILE A 1 713 ? -24.671 34.134 43.916 1.00 85.56 713 ILE A CA 1
ATOM 5694 C C . ILE A 1 713 ? -24.685 32.922 42.972 1.00 85.56 713 ILE A C 1
ATOM 5696 O O . ILE A 1 713 ? -24.034 32.942 41.930 1.00 85.56 713 ILE A O 1
ATOM 5700 N N . ARG A 1 714 ? -25.469 31.885 43.295 1.00 86.00 714 ARG A N 1
ATOM 5701 C CA . ARG A 1 714 ? -25.587 30.672 42.475 1.00 86.00 714 ARG A CA 1
ATOM 5702 C C . ARG A 1 714 ? -26.242 30.951 41.118 1.00 86.00 714 ARG A C 1
ATOM 5704 O O . ARG A 1 714 ? -25.756 30.446 40.112 1.00 86.00 714 ARG A O 1
ATOM 5711 N N . LEU A 1 715 ? -27.277 31.797 41.068 1.00 87.56 715 LEU A N 1
ATOM 5712 C CA . LEU A 1 715 ? -27.889 32.225 39.802 1.00 87.56 715 LEU A CA 1
ATOM 5713 C C . LEU A 1 715 ? -26.931 33.074 38.962 1.00 87.56 715 LEU A C 1
ATOM 5715 O O . LEU A 1 715 ? -26.898 32.920 37.743 1.00 87.56 715 LEU A O 1
ATOM 5719 N N . THR A 1 716 ? -26.137 33.940 39.600 1.00 89.50 716 THR A N 1
ATOM 5720 C CA . THR A 1 716 ? -25.096 34.719 38.913 1.00 89.50 716 THR A CA 1
ATOM 5721 C C . THR A 1 716 ? -24.044 33.809 38.285 1.00 89.50 716 THR A C 1
ATOM 5723 O O . THR A 1 716 ? -23.666 34.023 37.135 1.00 89.50 716 THR A O 1
ATOM 5726 N N . LEU A 1 717 ? -23.597 32.778 39.010 1.00 88.19 717 LEU A N 1
ATOM 5727 C CA . LEU A 1 717 ? -22.644 31.791 38.499 1.00 88.19 717 LEU A CA 1
ATOM 5728 C C . LEU A 1 717 ? -23.226 31.006 37.317 1.00 88.19 717 LEU A C 1
ATOM 5730 O O . LEU A 1 717 ? -22.573 30.925 36.284 1.00 88.19 717 LEU A O 1
ATOM 5734 N N . TRP A 1 718 ? -24.470 30.524 37.406 1.00 89.31 718 TRP A N 1
ATOM 5735 C CA . TRP A 1 718 ? -25.119 29.824 36.288 1.00 89.31 718 TRP A CA 1
ATOM 5736 C C . TRP A 1 718 ? -25.327 30.707 35.056 1.00 89.31 718 TRP A C 1
ATOM 5738 O O . TRP A 1 718 ? -25.141 30.249 33.931 1.00 89.31 718 TRP A O 1
ATOM 5748 N N . LEU A 1 719 ? -25.672 31.984 35.238 1.00 92.56 719 LEU A N 1
ATOM 5749 C CA . LEU A 1 719 ? -25.768 32.920 34.119 1.00 92.56 719 LEU A CA 1
ATOM 5750 C C . LEU A 1 719 ? -24.384 33.218 33.512 1.00 92.56 719 LEU A C 1
ATOM 5752 O O . LEU A 1 719 ? -24.264 33.304 32.290 1.00 92.56 719 LEU A O 1
ATOM 5756 N N . ALA A 1 720 ? -23.334 33.335 34.331 1.00 87.94 720 ALA A N 1
ATOM 5757 C CA . ALA A 1 720 ? -21.962 33.488 33.849 1.00 87.94 720 ALA A CA 1
ATOM 5758 C C . ALA A 1 720 ? -21.485 32.242 33.078 1.00 87.94 720 ALA A C 1
ATOM 5760 O O . ALA A 1 720 ? -20.922 32.381 31.996 1.00 87.94 720 ALA A O 1
ATOM 5761 N N . GLU A 1 721 ? -21.773 31.037 33.574 1.00 86.56 721 GLU A N 1
ATOM 5762 C CA . GLU A 1 721 ? -21.509 29.769 32.881 1.00 86.56 721 GLU A CA 1
ATOM 5763 C C . GLU A 1 721 ? -22.265 29.680 31.553 1.00 86.56 721 GLU A C 1
ATOM 5765 O O . GLU A 1 721 ? -21.679 29.301 30.542 1.00 86.56 721 GLU A O 1
ATOM 5770 N N . ALA A 1 722 ? -23.535 30.097 31.514 1.00 86.88 722 ALA A N 1
ATOM 5771 C CA . ALA A 1 722 ? -24.308 30.152 30.277 1.00 86.88 722 ALA A CA 1
ATOM 5772 C C . ALA A 1 722 ? -23.703 31.144 29.267 1.00 86.88 722 ALA A C 1
ATOM 5774 O O . ALA A 1 722 ? -23.597 30.826 28.083 1.00 86.88 722 ALA A O 1
ATOM 5775 N N . TYR A 1 723 ? -23.242 32.321 29.710 1.00 90.12 723 TYR A N 1
ATOM 5776 C CA . TYR A 1 723 ? -22.519 33.248 28.834 1.00 90.12 723 TYR A CA 1
ATOM 5777 C C . TYR A 1 723 ? -21.222 32.644 28.293 1.00 90.12 723 TYR A C 1
ATOM 5779 O O . TYR A 1 723 ? -20.946 32.796 27.104 1.00 90.12 723 TYR A O 1
ATOM 5787 N N . LEU A 1 724 ? -20.450 31.942 29.126 1.00 82.56 724 LEU A N 1
ATOM 5788 C CA . LEU A 1 724 ? -19.224 31.263 28.699 1.00 82.56 724 LEU A CA 1
ATOM 5789 C C . LEU A 1 724 ? -19.519 30.127 27.708 1.00 82.56 724 LEU A C 1
ATOM 5791 O O . LEU A 1 724 ? -18.843 30.036 26.686 1.00 82.56 724 LEU A O 1
ATOM 5795 N N . HIS A 1 725 ? -20.566 29.330 27.946 1.00 80.44 725 HIS A N 1
ATOM 5796 C CA . HIS A 1 725 ? -21.014 28.253 27.053 1.00 80.44 725 HIS A CA 1
ATOM 5797 C C . HIS A 1 725 ? -21.310 28.760 25.631 1.00 80.44 725 HIS A C 1
ATOM 5799 O O . HIS A 1 725 ? -20.983 28.093 24.652 1.00 80.44 725 HIS A O 1
ATOM 5805 N N . PHE A 1 726 ? -21.876 29.965 25.505 1.00 84.38 726 PHE A N 1
ATOM 5806 C CA . PHE A 1 726 ? -22.175 30.610 24.219 1.00 84.38 726 PHE A CA 1
ATOM 5807 C C . PHE A 1 726 ? -21.116 31.644 23.779 1.00 84.38 726 PHE A C 1
ATOM 5809 O O . PHE A 1 726 ? -21.391 32.497 22.941 1.00 84.38 726 PHE A O 1
ATOM 5816 N N . ASN A 1 727 ? -19.888 31.569 24.309 1.00 81.31 727 ASN A N 1
ATOM 5817 C CA . ASN A 1 727 ? -18.736 32.414 23.953 1.00 81.31 727 ASN A CA 1
ATOM 5818 C C . ASN A 1 727 ? -18.851 33.927 24.259 1.00 81.31 727 ASN A C 1
ATOM 5820 O O . ASN A 1 727 ? -18.022 34.713 23.789 1.00 81.31 727 ASN A O 1
ATOM 5824 N N . HIS A 1 728 ? -19.782 34.367 25.108 1.00 87.50 728 HIS A N 1
ATOM 5825 C CA . HIS A 1 728 ? -19.920 35.767 25.550 1.00 87.50 728 HIS A CA 1
ATOM 5826 C C . HIS A 1 728 ? -19.024 36.095 26.760 1.00 87.50 728 HIS A C 1
ATOM 5828 O O . HIS A 1 728 ? -19.504 36.498 27.822 1.00 87.50 728 HIS A O 1
ATOM 5834 N N . HIS A 1 729 ? -17.709 35.945 26.595 1.00 82.00 729 HIS A N 1
ATOM 5835 C CA . HIS A 1 729 ? -16.707 36.114 27.659 1.00 82.00 729 HIS A CA 1
ATOM 5836 C C . HIS A 1 729 ? -16.773 37.495 28.335 1.00 82.00 729 HIS A C 1
ATOM 5838 O O . HIS A 1 729 ? -16.759 37.582 29.561 1.00 82.00 729 HIS A O 1
ATOM 5844 N N . ASP A 1 730 ? -16.941 38.568 27.557 1.00 83.88 730 ASP A N 1
ATOM 5845 C CA . ASP A 1 730 ? -17.008 39.937 28.085 1.00 83.88 730 ASP A CA 1
ATOM 5846 C C . ASP A 1 730 ? -18.221 40.152 29.005 1.00 83.88 730 ASP A C 1
ATOM 5848 O O . ASP A 1 730 ? -18.121 40.823 30.034 1.00 83.88 730 ASP A O 1
ATOM 5852 N N . LYS A 1 731 ? -19.366 39.533 28.677 1.00 89.38 731 LYS A N 1
ATOM 5853 C CA . LYS A 1 731 ? -20.588 39.614 29.493 1.00 89.38 731 LYS A CA 1
ATOM 5854 C C . LYS A 1 731 ? -20.447 38.827 30.793 1.00 89.38 731 LYS A C 1
ATOM 5856 O O . LYS A 1 731 ? -20.879 39.312 31.835 1.00 89.38 731 LYS A O 1
ATOM 5861 N N . ALA A 1 732 ? -19.809 37.654 30.748 1.00 86.88 732 ALA A N 1
ATOM 5862 C CA . ALA A 1 732 ? -19.511 36.867 31.943 1.00 86.88 732 ALA A CA 1
ATOM 5863 C C . ALA A 1 732 ? -18.559 37.621 32.889 1.00 86.88 732 ALA A C 1
ATOM 5865 O O . ALA A 1 732 ? -18.825 37.715 34.086 1.00 86.88 732 ALA A O 1
ATOM 5866 N N . ILE A 1 733 ? -17.498 38.233 32.347 1.00 85.81 733 ILE A N 1
ATOM 5867 C CA . ILE A 1 733 ? -16.547 39.052 33.113 1.00 85.81 733 ILE A CA 1
ATOM 5868 C C . ILE A 1 733 ? -17.249 40.262 33.737 1.00 85.81 733 ILE A C 1
ATOM 5870 O O . ILE A 1 733 ? -17.033 40.552 34.915 1.00 85.81 733 ILE A O 1
ATOM 5874 N N . ALA A 1 734 ? -18.088 40.973 32.978 1.00 90.56 734 ALA A N 1
ATOM 5875 C CA . ALA A 1 734 ? -18.837 42.119 33.489 1.00 90.56 734 ALA A CA 1
ATOM 5876 C C . ALA A 1 734 ? -19.783 41.716 34.633 1.00 90.56 734 ALA A C 1
ATOM 5878 O O . ALA A 1 734 ? -19.758 42.345 35.691 1.00 90.56 734 ALA A O 1
ATOM 5879 N N . LEU A 1 735 ? -20.541 40.628 34.453 1.00 91.38 735 LEU A N 1
ATOM 5880 C CA . LEU A 1 735 ? -21.490 40.111 35.441 1.00 91.38 735 LEU A CA 1
ATOM 5881 C C . LEU A 1 735 ? -20.798 39.663 36.739 1.00 91.38 735 LEU A C 1
ATOM 5883 O O . LEU A 1 735 ? -21.225 40.031 37.834 1.00 91.38 735 LEU A O 1
ATOM 5887 N N . LEU A 1 736 ? -19.706 38.898 36.634 1.00 89.31 736 LEU A N 1
ATOM 5888 C CA . LEU A 1 736 ? -18.956 38.426 37.802 1.00 89.31 736 LEU A CA 1
ATOM 5889 C C . LEU A 1 736 ? -18.288 39.583 38.553 1.00 89.31 736 LEU A C 1
ATOM 5891 O O . LEU A 1 736 ? -18.331 39.609 39.782 1.00 89.31 736 LEU A O 1
ATOM 5895 N N . ASN A 1 737 ? -17.721 40.563 37.841 1.00 89.31 737 ASN A N 1
ATOM 5896 C CA . ASN A 1 737 ? -17.143 41.757 38.462 1.00 89.31 737 ASN A CA 1
ATOM 5897 C C . ASN A 1 737 ? -18.200 42.624 39.154 1.00 89.31 737 ASN A C 1
ATOM 5899 O O . ASN A 1 737 ? -17.933 43.162 40.229 1.00 89.31 737 ASN A O 1
ATOM 5903 N N . GLU A 1 738 ? -19.394 42.760 38.571 1.00 90.00 738 GLU A N 1
ATOM 5904 C CA . GLU A 1 738 ? -20.504 43.468 39.212 1.00 90.00 738 GLU A CA 1
ATOM 5905 C C . GLU A 1 738 ? -20.902 42.788 40.529 1.00 90.00 738 GLU A C 1
ATOM 5907 O O . GLU A 1 738 ? -21.012 43.457 41.560 1.00 90.00 738 GLU A O 1
ATOM 5912 N N . GLN A 1 739 ? -21.032 41.458 40.532 1.00 89.88 739 GLN A N 1
ATOM 5913 C CA . GLN A 1 739 ? -21.379 40.717 41.745 1.00 89.88 739 GLN A CA 1
ATOM 5914 C C . GLN A 1 739 ? -20.247 40.725 42.781 1.00 89.88 739 GLN A C 1
ATOM 5916 O O . GLN A 1 739 ? -20.506 40.853 43.975 1.00 89.88 739 GLN A O 1
ATOM 5921 N N . LEU A 1 740 ? -18.982 40.682 42.354 1.00 88.00 740 LEU A N 1
ATOM 5922 C CA . LEU A 1 740 ? -17.815 40.820 43.235 1.00 88.00 740 LEU A CA 1
ATOM 5923 C C . LEU A 1 740 ? -17.726 42.194 43.906 1.00 88.00 740 LEU A C 1
ATOM 5925 O O . LEU A 1 740 ? -17.264 42.272 45.041 1.00 88.00 740 LEU A O 1
ATOM 5929 N N . ARG A 1 741 ? -18.201 43.271 43.264 1.00 88.81 741 ARG A N 1
ATOM 5930 C CA . ARG A 1 741 ? -18.308 44.588 43.923 1.00 88.81 741 ARG A CA 1
ATOM 5931 C C . ARG A 1 741 ? -19.320 44.572 45.069 1.00 88.81 741 ARG A C 1
ATOM 5933 O O . ARG A 1 741 ? -19.092 45.242 46.071 1.00 88.81 741 ARG A O 1
ATOM 5940 N N . LYS A 1 742 ? -20.408 43.805 44.934 1.00 84.69 742 LYS A N 1
ATOM 5941 C CA . LYS A 1 742 ? -21.442 43.643 45.972 1.00 84.69 742 LYS A CA 1
ATOM 5942 C C . LYS A 1 742 ? -20.994 42.674 47.075 1.00 84.69 742 LYS A C 1
ATOM 5944 O O . LYS A 1 742 ? -21.240 42.929 48.249 1.00 84.69 742 LYS A O 1
ATOM 5949 N N . THR A 1 743 ? -20.280 41.601 46.721 1.00 83.94 743 THR A N 1
ATOM 5950 C CA . THR A 1 743 ? -19.778 40.577 47.658 1.00 83.94 743 THR A CA 1
ATOM 5951 C C . THR A 1 743 ? -18.271 40.315 47.487 1.00 83.94 743 THR A C 1
ATOM 5953 O O . THR A 1 743 ? -17.876 39.268 46.961 1.00 83.94 743 THR A O 1
ATOM 5956 N N . PRO A 1 744 ? -17.393 41.224 47.953 1.00 79.88 744 PRO A N 1
ATOM 5957 C CA . PRO A 1 744 ? -15.953 41.175 47.670 1.00 79.88 744 PRO A CA 1
ATOM 5958 C C . PRO A 1 744 ? -15.203 39.986 48.291 1.00 79.88 744 PRO A C 1
ATOM 5960 O O . PRO A 1 744 ? -14.094 39.680 47.854 1.00 79.88 744 PRO A O 1
ATOM 5963 N N . GLY A 1 745 ? -15.781 39.302 49.284 1.00 77.56 745 GLY A N 1
ATOM 5964 C CA . GLY A 1 745 ? -15.170 38.168 49.990 1.00 77.56 745 GLY A CA 1
ATOM 5965 C C . GLY A 1 745 ? -15.523 36.771 49.458 1.00 77.56 745 GLY A C 1
ATOM 5966 O O . GLY A 1 745 ? -15.079 35.788 50.044 1.00 77.56 745 GLY A O 1
ATOM 5967 N N . ASN A 1 746 ? -16.325 36.641 48.394 1.00 83.00 746 ASN A N 1
ATOM 5968 C CA . ASN A 1 746 ? -16.778 35.326 47.932 1.00 83.00 746 ASN A CA 1
ATOM 5969 C C . ASN A 1 746 ? -15.715 34.613 47.065 1.00 83.00 746 ASN A C 1
ATOM 5971 O O . ASN A 1 746 ? -15.355 35.085 45.985 1.00 83.00 746 ASN A O 1
ATOM 5975 N N . ALA A 1 747 ? -15.237 33.454 47.532 1.00 76.31 747 ALA A N 1
ATOM 5976 C CA . ALA A 1 747 ? -14.195 32.673 46.862 1.00 76.31 747 ALA A CA 1
ATOM 5977 C C . ALA A 1 747 ? -14.646 32.058 45.523 1.00 76.31 747 ALA A C 1
ATOM 5979 O O . ALA A 1 747 ? -13.849 32.002 44.590 1.00 76.31 747 ALA A O 1
ATOM 5980 N N . GLN A 1 748 ? -15.916 31.657 45.397 1.00 78.12 748 GLN A N 1
ATOM 5981 C CA . GLN A 1 748 ? -16.449 31.024 44.183 1.00 78.12 748 GLN A CA 1
ATOM 5982 C C . GLN A 1 748 ? -16.512 32.014 43.014 1.00 78.12 748 GLN A C 1
ATOM 5984 O O . GLN A 1 748 ? -16.160 31.658 41.895 1.00 78.12 748 GLN A O 1
ATOM 5989 N N . LEU A 1 749 ? -16.886 33.274 43.272 1.00 81.06 749 LEU A N 1
ATOM 5990 C CA . LEU A 1 749 ? -16.896 34.317 42.240 1.00 81.06 749 LEU A CA 1
ATOM 5991 C C . LEU A 1 749 ? -15.482 34.675 41.758 1.00 81.06 749 LEU A C 1
ATOM 5993 O O . LEU A 1 749 ? -15.285 34.869 40.560 1.00 81.06 749 LEU A O 1
ATOM 5997 N N . ARG A 1 750 ? -14.486 34.733 42.660 1.00 82.12 750 ARG A N 1
ATOM 5998 C CA . ARG A 1 750 ? -13.079 34.958 42.267 1.00 82.12 750 ARG A CA 1
ATOM 5999 C C . ARG A 1 750 ? -12.531 33.793 41.451 1.00 82.12 750 ARG A C 1
ATOM 6001 O O . ARG A 1 750 ? -11.936 34.018 40.407 1.00 82.12 750 ARG A O 1
ATOM 6008 N N . GLN A 1 751 ? -12.793 32.561 41.888 1.00 76.50 751 GLN A N 1
ATOM 6009 C CA . GLN A 1 751 ? -12.375 31.361 41.168 1.00 76.50 751 GLN A CA 1
ATOM 6010 C C . GLN A 1 751 ? -13.018 31.280 39.777 1.00 76.50 751 GLN A C 1
ATOM 6012 O O . GLN A 1 751 ? -12.331 30.963 38.811 1.00 76.50 751 GLN A O 1
ATOM 6017 N N . ALA A 1 752 ? -14.309 31.611 39.661 1.00 76.06 752 ALA A N 1
ATOM 6018 C CA . ALA A 1 752 ? -15.002 31.669 38.379 1.00 76.06 752 ALA A CA 1
ATOM 6019 C C . ALA A 1 752 ? -14.416 32.747 37.456 1.00 76.06 752 ALA A C 1
ATOM 6021 O O . ALA A 1 752 ? -14.282 32.499 36.265 1.00 76.06 752 ALA A O 1
ATOM 6022 N N . LEU A 1 753 ? -14.024 33.911 37.991 1.00 82.44 753 LEU A N 1
ATOM 6023 C CA . LEU A 1 753 ? -13.402 34.990 37.218 1.00 82.44 753 LEU A CA 1
ATOM 6024 C C . LEU A 1 753 ? -11.983 34.630 36.745 1.00 82.44 753 LEU A C 1
ATOM 6026 O O . LEU A 1 753 ? -11.647 34.877 35.588 1.00 82.44 753 LEU A O 1
ATOM 6030 N N . ASP A 1 754 ? -11.168 34.021 37.609 1.00 76.19 754 ASP A N 1
ATOM 6031 C CA . ASP A 1 754 ? -9.805 33.583 37.278 1.00 76.19 754 ASP A CA 1
ATOM 6032 C C . ASP A 1 754 ? -9.787 32.408 36.285 1.00 76.19 754 ASP A C 1
ATOM 6034 O O . ASP A 1 754 ? -8.824 32.244 35.533 1.00 76.19 754 ASP A O 1
ATOM 6038 N N . ALA A 1 755 ? -10.855 31.604 36.257 1.00 72.94 755 ALA A N 1
ATOM 6039 C CA . ALA A 1 755 ? -11.022 30.497 35.320 1.00 72.94 755 ALA A CA 1
ATOM 6040 C C . ALA A 1 755 ? -11.374 30.946 33.889 1.00 72.94 755 ALA A C 1
ATOM 6042 O O . ALA A 1 755 ? -11.281 30.130 32.970 1.00 72.94 755 ALA A O 1
ATOM 6043 N N . ILE A 1 756 ? -11.759 32.212 33.668 1.00 76.94 756 ILE A N 1
ATOM 6044 C CA . ILE A 1 756 ? -12.090 32.712 32.326 1.00 76.94 756 ILE A CA 1
ATOM 6045 C C . ILE A 1 756 ? -10.795 32.892 31.516 1.00 76.94 756 ILE A C 1
ATOM 6047 O O . ILE A 1 756 ? -9.939 33.701 31.895 1.00 76.94 756 ILE A O 1
ATOM 6051 N N . PRO A 1 757 ? -10.629 32.187 30.378 1.00 60.38 757 PRO A N 1
ATOM 6052 C CA . PRO A 1 757 ? -9.449 32.341 29.539 1.00 60.38 757 PRO A CA 1
ATOM 6053 C C . PRO A 1 757 ? -9.380 33.769 28.984 1.00 60.38 757 PRO A C 1
ATOM 6055 O O . PRO A 1 757 ? -10.296 34.246 28.313 1.00 60.38 757 PRO A O 1
ATOM 6058 N N . LYS A 1 758 ? -8.277 34.470 29.268 1.00 62.84 758 LYS A N 1
ATOM 6059 C CA . LYS A 1 758 ? -8.014 35.802 28.707 1.00 62.84 758 LYS A CA 1
ATOM 6060 C C . LYS A 1 758 ? -7.715 35.674 27.207 1.00 62.84 758 LYS A C 1
ATOM 6062 O O . LYS A 1 758 ? -7.026 34.728 26.821 1.00 62.84 758 LYS A O 1
ATOM 6067 N N . PRO A 1 759 ? -8.179 36.610 26.361 1.00 57.97 759 PRO A N 1
ATOM 6068 C CA . PRO A 1 759 ? -7.901 36.564 24.929 1.00 57.97 759 PRO A CA 1
ATOM 6069 C C . PRO A 1 759 ? -6.384 36.565 24.670 1.00 57.97 759 PRO A C 1
ATOM 6071 O O . PRO A 1 759 ? -5.669 37.447 25.151 1.00 57.97 759 PRO A O 1
ATOM 6074 N N . GLU A 1 760 ? -5.888 35.567 23.926 1.00 58.44 760 GLU A N 1
ATOM 6075 C CA . GLU A 1 760 ? -4.471 35.481 23.550 1.00 58.44 760 GLU A CA 1
ATOM 6076 C C . GLU A 1 760 ? -4.062 36.720 22.733 1.00 58.44 760 GLU A C 1
ATOM 6078 O O . GLU A 1 760 ? -4.730 37.109 21.768 1.00 58.44 760 GLU A O 1
ATOM 6083 N N . LYS A 1 761 ? -2.924 37.329 23.085 1.00 71.31 761 LYS A N 1
ATOM 6084 C CA . LYS A 1 761 ? -2.304 38.379 22.269 1.00 71.31 761 LYS A CA 1
ATOM 6085 C C . LYS A 1 761 ? -1.886 37.758 20.930 1.00 71.31 761 LYS A C 1
ATOM 6087 O O . LYS A 1 761 ? -1.155 36.771 20.895 1.00 71.31 761 LYS A O 1
ATOM 6092 N N . LYS A 1 762 ? -2.320 38.336 19.808 1.00 73.81 762 LYS A N 1
ATOM 6093 C CA . LYS A 1 762 ? -1.971 37.848 18.462 1.00 73.81 762 LYS A CA 1
ATOM 6094 C C . LYS A 1 762 ? -0.541 38.248 18.079 1.00 73.81 762 LYS A C 1
ATOM 6096 O O . LYS A 1 762 ? -0.346 39.166 17.291 1.00 73.81 762 LYS A O 1
ATOM 6101 N N . ILE A 1 763 ? 0.449 37.556 18.635 1.00 81.69 763 ILE A N 1
ATOM 6102 C CA . ILE A 1 763 ? 1.858 37.697 18.247 1.00 81.69 763 ILE A CA 1
ATOM 6103 C C . ILE A 1 763 ? 2.148 36.698 17.131 1.00 81.69 763 ILE A C 1
ATOM 6105 O O . ILE A 1 763 ? 2.057 35.486 17.327 1.00 81.69 763 ILE A O 1
ATOM 6109 N N . THR A 1 764 ? 2.454 37.216 15.944 1.00 83.31 764 THR A N 1
ATOM 6110 C CA . THR A 1 764 ? 2.641 36.407 14.723 1.00 83.31 764 THR A CA 1
ATOM 6111 C C . THR A 1 764 ? 3.973 36.661 14.027 1.00 83.31 764 THR A C 1
ATOM 6113 O O . THR A 1 764 ? 4.374 35.862 13.184 1.00 83.31 764 THR A O 1
ATOM 6116 N N . THR A 1 765 ? 4.687 37.729 14.393 1.00 88.88 765 THR A N 1
ATOM 6117 C CA . THR A 1 765 ? 5.988 38.080 13.815 1.00 88.88 765 THR A CA 1
ATOM 6118 C C . THR A 1 765 ? 7.074 38.165 14.884 1.00 88.88 765 THR A C 1
ATOM 6120 O O . THR A 1 765 ? 6.805 38.410 16.061 1.00 88.88 765 THR A O 1
ATOM 6123 N N . ARG A 1 766 ? 8.332 37.984 14.464 1.00 91.25 766 ARG A N 1
ATOM 6124 C CA . ARG A 1 766 ? 9.504 38.112 15.340 1.00 91.25 766 ARG A CA 1
ATOM 6125 C C . ARG A 1 766 ? 9.641 39.520 15.930 1.00 91.25 766 ARG A C 1
ATOM 6127 O O . ARG A 1 766 ? 10.004 39.649 17.088 1.00 91.25 766 ARG A O 1
ATOM 6134 N N . GLU A 1 767 ? 9.312 40.562 15.171 1.00 89.25 767 GLU A N 1
ATOM 6135 C CA . GLU A 1 767 ? 9.359 41.955 15.647 1.00 89.25 767 GLU A CA 1
ATOM 6136 C C . GLU A 1 767 ? 8.364 42.207 16.786 1.00 89.25 767 GLU A C 1
ATOM 6138 O O . GLU A 1 767 ? 8.717 42.813 17.792 1.00 89.25 767 GLU A O 1
ATOM 6143 N N . GLN A 1 768 ? 7.142 41.673 16.676 1.00 90.38 768 GLN A N 1
ATOM 6144 C CA . GLN A 1 768 ? 6.143 41.747 17.748 1.00 90.38 768 GLN A CA 1
ATOM 6145 C C . GLN A 1 768 ? 6.587 40.983 18.999 1.00 90.38 768 GLN A C 1
ATOM 6147 O O . GLN A 1 768 ? 6.300 41.410 20.115 1.00 90.38 768 GLN A O 1
ATOM 6152 N N . LEU A 1 769 ? 7.277 39.853 18.815 1.00 91.94 769 LEU A N 1
ATOM 6153 C CA . LEU A 1 769 ? 7.850 39.084 19.915 1.00 91.94 769 LEU A CA 1
ATOM 6154 C C . LEU A 1 769 ? 8.972 39.857 20.622 1.00 91.94 769 LEU A C 1
ATOM 6156 O O . LEU A 1 769 ? 8.987 39.875 21.845 1.00 91.94 769 LEU A O 1
ATOM 6160 N N . LEU A 1 770 ? 9.872 40.504 19.874 1.00 91.94 770 LEU A N 1
ATOM 6161 C CA . LEU A 1 770 ? 10.946 41.325 20.445 1.00 91.94 770 LEU A CA 1
ATOM 6162 C C . LEU A 1 770 ? 10.386 42.539 21.194 1.00 91.94 770 LEU A C 1
ATOM 6164 O O . LEU A 1 770 ? 10.787 42.784 22.320 1.00 91.94 770 LEU A O 1
ATOM 6168 N N . ALA A 1 771 ? 9.376 43.218 20.641 1.00 89.25 771 ALA A N 1
ATOM 6169 C CA . ALA A 1 771 ? 8.698 44.308 21.342 1.00 89.25 771 ALA A CA 1
ATOM 6170 C C . ALA A 1 771 ? 8.003 43.842 22.638 1.00 89.25 771 ALA A C 1
ATOM 6172 O O . ALA A 1 771 ? 7.956 44.584 23.619 1.00 89.25 771 ALA A O 1
ATOM 6173 N N . LEU A 1 772 ? 7.459 42.615 22.659 1.00 89.38 772 LEU A N 1
ATOM 6174 C CA . LEU A 1 772 ? 6.928 42.018 23.887 1.00 89.38 772 LEU A CA 1
ATOM 6175 C C . LEU A 1 772 ? 8.052 41.712 24.886 1.00 89.38 772 LEU A C 1
ATOM 6177 O O . LEU A 1 772 ? 7.855 41.932 26.077 1.00 89.38 772 LEU A O 1
ATOM 6181 N N . ASP A 1 773 ? 9.189 41.195 24.421 1.00 91.12 773 ASP A N 1
ATOM 6182 C CA . ASP A 1 773 ? 10.353 40.897 25.262 1.00 91.12 773 ASP A CA 1
ATOM 6183 C C . ASP A 1 773 ? 10.928 42.172 25.899 1.00 91.12 773 ASP A C 1
ATOM 6185 O O . ASP A 1 773 ? 11.132 42.206 27.111 1.00 91.12 773 ASP A O 1
ATOM 6189 N N . ASP A 1 774 ? 11.054 43.253 25.126 1.00 90.44 774 ASP A N 1
ATOM 6190 C CA . ASP A 1 774 ? 11.490 44.569 25.609 1.00 90.44 774 ASP A CA 1
ATOM 6191 C C . ASP A 1 774 ? 10.525 45.122 26.672 1.00 90.44 774 ASP A C 1
ATOM 6193 O O . ASP A 1 774 ? 10.936 45.455 27.784 1.00 90.44 774 ASP A O 1
ATOM 6197 N N . ALA A 1 775 ? 9.215 45.111 26.396 1.00 87.06 775 ALA A N 1
ATOM 6198 C CA . ALA A 1 775 ? 8.202 45.529 27.371 1.00 87.06 775 ALA A CA 1
ATOM 6199 C C . ALA A 1 775 ? 8.197 44.649 28.636 1.00 87.06 775 ALA A C 1
ATOM 6201 O O . ALA A 1 775 ? 7.819 45.093 29.722 1.00 87.06 775 ALA A O 1
ATOM 6202 N N . CYS A 1 776 ? 8.602 43.385 28.504 1.00 86.56 776 CYS A N 1
ATOM 6203 C CA . CYS A 1 776 ? 8.746 42.466 29.622 1.00 86.56 776 CYS A CA 1
ATOM 6204 C C . CYS A 1 776 ? 9.996 42.746 30.459 1.00 86.56 776 CYS A C 1
ATOM 6206 O O . CYS A 1 776 ? 9.978 42.561 31.678 1.00 86.56 776 CYS A O 1
ATOM 6208 N N . ALA A 1 777 ? 11.080 43.183 29.816 1.00 85.62 777 ALA A N 1
ATOM 6209 C CA . ALA A 1 777 ? 12.316 43.565 30.481 1.00 85.62 777 ALA A CA 1
ATOM 6210 C C . ALA A 1 777 ? 12.129 44.809 31.366 1.00 85.62 777 ALA A C 1
ATOM 6212 O O . ALA A 1 777 ? 12.724 44.864 32.443 1.00 85.62 777 ALA A O 1
ATOM 6213 N N . ASP A 1 778 ? 11.248 45.737 30.974 1.00 84.56 778 ASP A N 1
ATOM 6214 C CA . ASP A 1 778 ? 10.902 46.936 31.753 1.00 84.56 778 ASP A CA 1
ATOM 6215 C C . ASP A 1 778 ? 10.169 46.617 33.074 1.00 84.56 778 ASP A C 1
ATOM 6217 O O . ASP A 1 778 ? 10.303 47.343 34.061 1.00 84.56 778 ASP A O 1
ATOM 6221 N N . SER A 1 779 ? 9.397 45.522 33.126 1.00 81.44 779 SER A N 1
ATOM 6222 C CA . SER A 1 779 ? 8.697 45.065 34.338 1.00 81.44 779 SER A CA 1
ATOM 6223 C C . SER A 1 779 ? 8.700 43.530 34.446 1.00 81.44 779 SER A C 1
ATOM 6225 O O . SER A 1 779 ? 7.713 42.858 34.113 1.00 81.44 779 SER A O 1
ATOM 6227 N N . PRO A 1 780 ? 9.818 42.935 34.904 1.00 81.81 780 PRO A N 1
ATOM 6228 C CA . PRO A 1 780 ? 10.015 41.496 34.842 1.00 81.81 780 PRO A CA 1
ATOM 6229 C C . PRO A 1 780 ? 9.096 40.764 35.823 1.00 81.81 780 PRO A C 1
ATOM 6231 O O . PRO A 1 780 ? 9.147 40.962 37.035 1.00 81.81 780 PRO A O 1
ATOM 6234 N N . SER A 1 781 ? 8.277 39.855 35.295 1.00 86.75 781 SER A N 1
ATOM 6235 C CA . SER A 1 781 ? 7.460 38.935 36.089 1.00 86.75 781 SER A CA 1
ATOM 6236 C C . SER A 1 781 ? 7.517 37.522 35.518 1.00 86.75 781 SER A C 1
ATOM 6238 O O . SER A 1 781 ? 7.680 37.328 34.312 1.00 86.75 781 SER A O 1
ATOM 6240 N N . VAL A 1 782 ? 7.315 36.518 36.379 1.00 86.00 782 VAL A N 1
ATOM 6241 C CA . VAL A 1 782 ? 7.263 35.099 35.976 1.00 86.00 782 VAL A CA 1
ATOM 6242 C C . VAL A 1 782 ? 6.204 34.869 34.892 1.00 86.00 782 VAL A C 1
ATOM 6244 O O . VAL A 1 782 ? 6.419 34.096 33.963 1.00 86.00 782 VAL A O 1
ATOM 6247 N N . VAL A 1 783 ? 5.068 35.569 34.979 1.00 84.81 783 VAL A N 1
ATOM 6248 C CA . VAL A 1 783 ? 3.984 35.486 33.990 1.00 84.81 783 VAL A CA 1
ATOM 6249 C C . VAL A 1 783 ? 4.433 36.033 32.642 1.00 84.81 783 VAL A C 1
ATOM 6251 O O . VAL A 1 783 ? 4.276 35.358 31.630 1.00 84.81 783 VAL A O 1
ATOM 6254 N N . CYS A 1 784 ? 5.025 37.223 32.644 1.00 87.69 784 CYS A N 1
ATOM 6255 C CA . CYS A 1 784 ? 5.437 37.894 31.425 1.00 87.69 784 CYS A CA 1
ATOM 6256 C C . CYS A 1 784 ? 6.563 37.133 30.700 1.00 87.69 784 CYS A C 1
ATOM 6258 O O . CYS A 1 784 ? 6.451 36.868 29.504 1.00 87.69 784 CYS A O 1
ATOM 6260 N N . ARG A 1 785 ? 7.593 36.668 31.424 1.00 89.81 785 ARG A N 1
ATOM 6261 C CA . ARG A 1 785 ? 8.680 35.873 30.822 1.00 89.81 785 ARG A CA 1
ATOM 6262 C C . ARG A 1 785 ? 8.192 34.524 30.283 1.00 89.81 785 ARG A C 1
ATOM 6264 O O . ARG A 1 785 ? 8.659 34.072 29.238 1.00 89.81 785 ARG A O 1
ATOM 6271 N N . ALA A 1 786 ? 7.230 33.890 30.962 1.00 88.81 786 ALA A N 1
ATOM 6272 C CA . ALA A 1 786 ? 6.594 32.669 30.469 1.00 88.81 786 ALA A CA 1
ATOM 6273 C C . ALA A 1 786 ? 5.802 32.915 29.172 1.00 88.81 786 ALA A C 1
ATOM 6275 O O . ALA A 1 786 ? 5.873 32.091 28.261 1.00 88.81 786 ALA A O 1
ATOM 6276 N N . GLU A 1 787 ? 5.080 34.039 29.069 1.00 89.19 787 GLU A N 1
ATOM 6277 C CA . GLU A 1 787 ? 4.365 34.433 27.846 1.00 89.19 787 GLU A CA 1
ATOM 6278 C C . GLU A 1 787 ? 5.334 34.638 26.675 1.00 89.19 787 GLU A C 1
ATOM 6280 O O . GLU A 1 787 ? 5.136 34.035 25.619 1.00 89.19 787 GLU A O 1
ATOM 6285 N N . VAL A 1 788 ? 6.412 35.411 26.868 1.00 91.81 788 VAL A N 1
ATOM 6286 C CA . VAL A 1 788 ? 7.458 35.612 25.846 1.00 91.81 788 VAL A CA 1
ATOM 6287 C C . VAL A 1 788 ? 8.034 34.269 25.399 1.00 91.81 788 VAL A C 1
ATOM 6289 O O . VAL A 1 788 ? 8.089 33.982 24.202 1.00 91.81 788 VAL A O 1
ATOM 6292 N N . GLY A 1 789 ? 8.397 33.405 26.351 1.00 92.44 789 GLY A N 1
ATOM 6293 C CA . GLY A 1 789 ? 8.919 32.073 26.058 1.00 92.44 789 GLY A CA 1
ATOM 6294 C C . GLY A 1 789 ? 7.943 31.209 25.254 1.00 92.44 789 GLY A C 1
ATOM 6295 O O . GLY A 1 789 ? 8.343 30.565 24.284 1.00 92.44 789 GLY A O 1
ATOM 6296 N N . HIS A 1 790 ? 6.654 31.220 25.602 1.00 91.38 790 HIS A N 1
ATOM 6297 C CA . HIS A 1 790 ? 5.622 30.453 24.899 1.00 91.38 790 HIS A CA 1
ATOM 6298 C C . HIS A 1 790 ? 5.445 30.906 23.444 1.00 91.38 790 HIS A C 1
ATOM 6300 O O . HIS A 1 790 ? 5.437 30.073 22.532 1.00 91.38 790 HIS A O 1
ATOM 6306 N N . TYR A 1 791 ? 5.372 32.219 23.196 1.00 91.94 791 TYR A N 1
ATOM 6307 C CA . TYR A 1 791 ? 5.289 32.751 21.830 1.00 91.94 791 TYR A CA 1
ATOM 6308 C C . TYR A 1 791 ? 6.575 32.495 21.033 1.00 91.94 791 TYR A C 1
ATOM 6310 O O . TYR A 1 791 ? 6.499 32.143 19.854 1.00 91.94 791 TYR A O 1
ATOM 6318 N N . ALA A 1 792 ? 7.744 32.579 21.671 1.00 93.31 792 ALA A N 1
ATOM 6319 C CA . ALA A 1 792 ? 9.025 32.256 21.051 1.00 93.31 792 ALA A CA 1
ATOM 6320 C C . ALA A 1 792 ? 9.102 30.785 20.596 1.00 93.31 792 ALA A C 1
ATOM 6322 O O . ALA A 1 792 ? 9.509 30.508 19.465 1.00 93.31 792 ALA A O 1
ATOM 6323 N N . VAL A 1 793 ? 8.626 29.834 21.413 1.00 94.00 793 VAL A N 1
ATOM 6324 C CA . VAL A 1 793 ? 8.524 28.412 21.025 1.00 94.00 793 VAL A CA 1
ATOM 6325 C C . VAL A 1 793 ? 7.568 28.224 19.840 1.00 94.00 793 VAL A C 1
ATOM 6327 O O . VAL A 1 793 ? 7.903 27.514 18.886 1.00 94.00 793 VAL A O 1
ATOM 6330 N N . ARG A 1 794 ? 6.406 28.894 19.855 1.00 90.19 794 ARG A N 1
ATOM 6331 C CA . ARG A 1 794 ? 5.403 28.832 18.775 1.00 90.19 794 ARG A CA 1
ATOM 6332 C C . ARG A 1 794 ? 5.971 29.336 17.439 1.00 90.19 794 ARG A C 1
ATOM 6334 O O . ARG A 1 794 ? 5.772 28.685 16.414 1.00 90.19 794 ARG A O 1
ATOM 6341 N N . LEU A 1 795 ? 6.723 30.439 17.463 1.00 89.56 795 LEU A N 1
ATOM 6342 C CA . LEU A 1 795 ? 7.362 31.042 16.284 1.00 89.56 795 LEU A CA 1
ATOM 6343 C C . LEU A 1 795 ? 8.660 30.337 15.841 1.00 89.56 795 LEU A C 1
ATOM 6345 O O . LEU A 1 795 ? 9.157 30.613 14.755 1.00 89.56 795 LEU A O 1
ATOM 6349 N N . GLY A 1 796 ? 9.197 29.402 16.634 1.00 89.25 796 GLY A N 1
ATOM 6350 C CA . GLY A 1 796 ? 10.450 28.692 16.328 1.00 89.25 796 GLY A CA 1
ATOM 6351 C C . GLY A 1 796 ? 11.731 29.452 16.710 1.00 89.25 796 GLY A C 1
ATOM 6352 O O . GLY A 1 796 ? 12.838 28.976 16.432 1.00 89.25 796 GLY A O 1
ATOM 6353 N N . GLU A 1 797 ? 11.598 30.585 17.402 1.00 93.50 797 GLU A N 1
ATOM 6354 C CA . GLU A 1 797 ? 12.684 31.415 17.943 1.00 93.50 797 GLU A CA 1
ATOM 6355 C C . GLU A 1 797 ? 13.194 30.838 19.276 1.00 93.50 797 GLU A C 1
ATOM 6357 O O . GLU A 1 797 ? 13.096 31.439 20.347 1.00 93.50 797 GLU A O 1
ATOM 6362 N N . LEU A 1 798 ? 13.713 29.608 19.223 1.00 93.62 798 LEU A N 1
ATOM 6363 C CA . LEU A 1 798 ? 14.057 28.832 20.423 1.00 93.62 798 LEU A CA 1
ATOM 6364 C C . LEU A 1 798 ? 15.183 29.447 21.265 1.00 93.62 798 LEU A C 1
ATOM 6366 O O . LEU A 1 798 ? 15.257 29.178 22.461 1.00 93.62 798 LEU A O 1
ATOM 6370 N N . ASP A 1 799 ? 16.042 30.272 20.669 1.00 92.19 799 ASP A N 1
ATOM 6371 C CA . ASP A 1 799 ? 17.114 30.965 21.387 1.00 92.19 799 ASP A CA 1
ATOM 6372 C C . ASP A 1 799 ? 16.553 32.040 22.331 1.00 92.19 799 ASP A C 1
ATOM 6374 O O . ASP A 1 799 ? 16.987 32.124 23.480 1.00 92.19 799 ASP A O 1
ATOM 6378 N N . ILE A 1 800 ? 15.519 32.773 21.896 1.00 92.44 800 ILE A N 1
ATOM 6379 C CA . ILE A 1 800 ? 14.789 33.743 22.730 1.00 92.44 800 ILE A CA 1
ATOM 6380 C C . ILE A 1 800 ? 14.068 33.003 23.862 1.00 92.44 800 ILE A C 1
ATOM 6382 O O . ILE A 1 800 ? 14.163 33.384 25.027 1.00 92.44 800 ILE A O 1
ATOM 6386 N N . ALA A 1 801 ? 13.411 31.881 23.551 1.00 93.69 801 ALA A N 1
ATOM 6387 C CA . ALA A 1 801 ? 12.753 31.061 24.568 1.00 93.69 801 ALA A CA 1
ATOM 6388 C C . ALA A 1 801 ? 13.747 30.516 25.616 1.00 93.69 801 ALA A C 1
ATOM 6390 O O . ALA A 1 801 ? 13.447 30.492 26.810 1.00 93.69 801 ALA A O 1
ATOM 6391 N N . MET A 1 802 ? 14.951 30.123 25.187 1.00 92.25 802 MET A N 1
ATOM 6392 C CA . MET A 1 802 ? 16.020 29.662 26.077 1.00 92.25 802 MET A CA 1
ATOM 6393 C C . MET A 1 802 ? 16.576 30.793 26.954 1.00 92.25 802 MET A C 1
ATOM 6395 O O . MET A 1 802 ? 16.939 30.542 28.100 1.00 92.25 802 MET A O 1
ATOM 6399 N N . GLN A 1 803 ? 16.633 32.031 26.453 1.00 92.00 803 GLN A N 1
ATOM 6400 C CA . GLN A 1 803 ? 17.067 33.193 27.238 1.00 92.00 803 GLN A CA 1
ATOM 6401 C C . GLN A 1 803 ? 16.124 33.484 28.408 1.00 92.00 803 GLN A C 1
ATOM 6403 O O . GLN A 1 803 ? 16.603 33.764 29.507 1.00 92.00 803 GLN A O 1
ATOM 6408 N N . GLN A 1 804 ? 14.807 33.341 28.215 1.00 92.44 804 GLN A N 1
ATOM 6409 C CA . GLN A 1 804 ? 13.835 33.535 29.300 1.00 92.44 804 GLN A CA 1
ATOM 6410 C C . GLN A 1 804 ? 14.057 32.550 30.455 1.00 92.44 804 GLN A C 1
ATOM 6412 O O . GLN A 1 804 ? 13.883 32.900 31.620 1.00 92.44 804 GLN A O 1
ATOM 6417 N N . LEU A 1 805 ? 14.520 31.336 30.145 1.00 91.19 805 LEU A N 1
ATOM 6418 C CA . LEU A 1 805 ? 14.841 30.296 31.124 1.00 91.19 805 LEU A CA 1
ATOM 6419 C C . LEU A 1 805 ? 16.151 30.543 31.892 1.00 91.19 805 LEU A C 1
ATOM 6421 O O . LEU A 1 805 ? 16.505 29.728 32.739 1.00 91.19 805 LEU A O 1
ATOM 6425 N N . ASN A 1 806 ? 16.878 31.639 31.654 1.00 89.44 806 ASN A N 1
ATOM 6426 C CA . ASN A 1 806 ? 18.000 32.011 32.522 1.00 89.44 806 ASN A CA 1
ATOM 6427 C C . ASN A 1 806 ? 17.516 32.442 33.919 1.00 89.44 806 ASN A C 1
ATOM 6429 O O . ASN A 1 806 ? 18.214 32.209 34.908 1.00 89.44 806 ASN A O 1
ATOM 6433 N N . ASP A 1 807 ? 16.304 32.999 34.009 1.00 88.88 807 ASP A N 1
ATOM 6434 C CA . ASP A 1 807 ? 15.673 33.387 35.269 1.00 88.88 807 ASP A CA 1
ATOM 6435 C C . ASP A 1 807 ? 15.352 32.144 36.123 1.00 88.88 807 ASP A C 1
ATOM 6437 O O . ASP A 1 807 ? 14.694 31.195 35.683 1.00 88.88 807 ASP A O 1
ATOM 6441 N N . GLU A 1 808 ? 15.859 32.121 37.354 1.00 87.06 808 GLU A N 1
ATOM 6442 C CA . GLU A 1 808 ? 15.666 31.015 38.292 1.00 87.06 808 GLU A CA 1
ATOM 6443 C C . GLU A 1 808 ? 14.224 30.936 38.809 1.00 87.06 808 GLU A C 1
ATOM 6445 O O . GLU A 1 808 ? 13.671 29.837 38.913 1.00 87.06 808 GLU A O 1
ATOM 6450 N N . ALA A 1 809 ? 13.571 32.082 39.031 1.00 86.94 809 ALA A N 1
ATOM 6451 C CA . ALA A 1 809 ? 12.193 32.134 39.511 1.00 86.94 809 ALA A CA 1
ATOM 6452 C C . ALA A 1 809 ? 11.214 31.579 38.466 1.00 86.94 809 ALA A C 1
ATOM 6454 O O . ALA A 1 809 ? 10.256 30.881 38.808 1.00 86.94 809 ALA A O 1
ATOM 6455 N N . LEU A 1 810 ? 11.479 31.829 37.177 1.00 90.00 810 LEU A N 1
ATOM 6456 C CA . LEU A 1 810 ? 10.709 31.220 36.095 1.00 90.00 810 LEU A CA 1
ATOM 6457 C C . LEU A 1 810 ? 10.933 29.708 36.051 1.00 90.00 810 LEU A C 1
ATOM 6459 O O . LEU A 1 810 ? 9.949 28.970 36.035 1.00 90.00 810 LEU A O 1
ATOM 6463 N N . ARG A 1 811 ? 12.191 29.245 36.057 1.00 89.00 811 ARG A N 1
ATOM 6464 C CA . ARG A 1 811 ? 12.533 27.813 35.960 1.00 89.00 811 ARG A CA 1
ATOM 6465 C C . ARG A 1 811 ? 11.889 26.962 37.053 1.00 89.00 811 ARG A C 1
ATOM 6467 O O . ARG A 1 811 ? 11.427 25.864 36.757 1.00 89.00 811 ARG A O 1
ATOM 6474 N N . ALA A 1 812 ? 11.836 27.468 38.283 1.00 85.38 812 ALA A N 1
ATOM 6475 C CA . ALA A 1 812 ? 11.218 26.766 39.405 1.00 85.38 812 ALA A CA 1
ATOM 6476 C C . ALA A 1 812 ? 9.676 26.739 39.339 1.00 85.38 812 ALA A C 1
ATOM 6478 O O . ALA A 1 812 ? 9.045 25.906 39.987 1.00 85.38 812 ALA A O 1
ATOM 6479 N N . SER A 1 813 ? 9.051 27.627 38.559 1.00 86.88 813 SER A N 1
ATOM 6480 C CA . SER A 1 813 ? 7.591 27.704 38.452 1.00 86.88 813 SER A CA 1
ATOM 6481 C C . SER A 1 813 ? 6.997 26.583 37.574 1.00 86.88 813 SER A C 1
ATOM 6483 O O . SER A 1 813 ? 7.634 26.160 36.602 1.00 86.88 813 SER A O 1
ATOM 6485 N N . PRO A 1 814 ? 5.732 26.164 37.801 1.00 83.44 814 PRO A N 1
ATOM 6486 C CA . PRO A 1 814 ? 5.044 25.208 36.923 1.00 83.44 814 PRO A CA 1
ATOM 6487 C C . PRO A 1 814 ? 4.996 25.659 35.454 1.00 83.44 814 PRO A C 1
ATOM 6489 O O . PRO A 1 814 ? 5.090 24.846 34.536 1.00 83.44 814 PRO A O 1
ATOM 6492 N N . ARG A 1 815 ? 4.904 26.977 35.217 1.00 84.19 815 ARG A N 1
ATOM 6493 C CA . ARG A 1 815 ? 4.924 27.566 33.869 1.00 84.19 815 ARG A CA 1
ATOM 6494 C C . ARG A 1 815 ? 6.294 27.438 33.200 1.00 84.19 815 ARG A C 1
ATOM 6496 O O . ARG A 1 815 ? 6.353 27.171 32.004 1.00 84.19 815 ARG A O 1
ATOM 6503 N N . GLY A 1 816 ? 7.382 27.579 33.957 1.00 87.88 816 GLY A N 1
ATOM 6504 C CA . GLY A 1 816 ? 8.739 27.364 33.454 1.00 87.88 816 GLY A CA 1
ATOM 6505 C C . GLY A 1 816 ? 9.018 25.904 33.115 1.00 87.88 816 GLY A C 1
ATOM 6506 O O . GLY A 1 816 ? 9.593 25.631 32.066 1.00 87.88 816 GLY A O 1
ATOM 6507 N N . GLN A 1 817 ? 8.549 24.957 33.932 1.00 88.44 817 GLN A N 1
ATOM 6508 C CA . GLN A 1 817 ? 8.662 2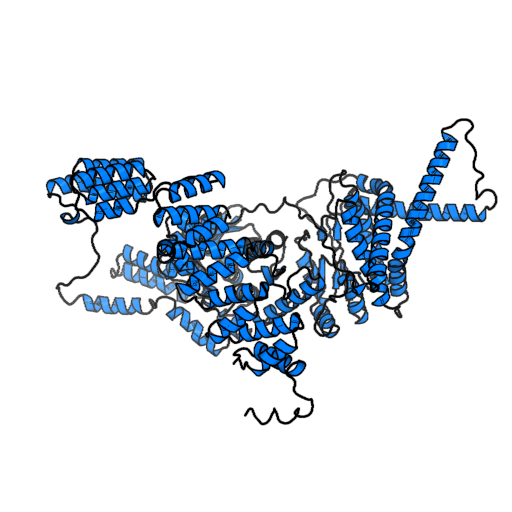3.525 33.626 1.00 88.44 817 GLN A CA 1
ATOM 6509 C C . GLN A 1 817 ? 7.909 23.153 32.339 1.00 88.44 817 GLN A C 1
ATOM 6511 O O . GLN A 1 817 ? 8.456 22.462 31.478 1.00 88.44 817 GLN A O 1
ATOM 6516 N N . ALA A 1 818 ? 6.689 23.675 32.161 1.00 86.56 818 ALA A N 1
ATOM 6517 C CA . ALA A 1 818 ? 5.933 23.511 30.920 1.00 86.56 818 ALA A CA 1
ATOM 6518 C C . ALA A 1 818 ? 6.668 24.125 29.713 1.00 86.56 818 ALA A C 1
ATOM 6520 O O . ALA A 1 818 ? 6.746 23.502 28.654 1.00 86.56 818 ALA A O 1
ATOM 6521 N N . LEU A 1 819 ? 7.265 25.311 29.881 1.00 91.81 819 LEU A N 1
ATOM 6522 C CA . LEU A 1 819 ? 8.061 25.964 28.842 1.00 91.81 819 LEU A CA 1
ATOM 6523 C C . LEU A 1 819 ? 9.305 25.146 28.459 1.00 91.81 819 LEU A C 1
ATOM 6525 O O . LEU A 1 819 ? 9.565 24.989 27.269 1.00 91.81 819 LEU A O 1
ATOM 6529 N N . ILE A 1 820 ? 10.041 24.584 29.426 1.00 92.12 820 ILE A N 1
ATOM 6530 C CA . ILE A 1 820 ? 11.206 23.713 29.176 1.00 92.12 820 ILE A CA 1
ATOM 6531 C C . ILE A 1 820 ? 10.795 22.486 28.356 1.00 92.12 820 ILE A C 1
ATOM 6533 O O . ILE A 1 820 ? 11.465 22.154 27.376 1.00 92.12 820 ILE A O 1
ATOM 6537 N N . ASN A 1 821 ? 9.680 21.841 28.708 1.00 89.75 821 ASN A N 1
ATOM 6538 C CA . ASN A 1 821 ? 9.174 20.678 27.978 1.00 89.75 821 ASN A CA 1
ATOM 6539 C C . ASN A 1 821 ? 8.768 21.031 26.544 1.00 89.75 821 ASN A C 1
ATOM 6541 O O . ASN A 1 821 ? 9.222 20.381 25.600 1.00 89.75 821 ASN A O 1
ATOM 6545 N N . ASN A 1 822 ? 7.988 22.100 26.367 1.00 90.50 822 ASN A N 1
ATOM 6546 C CA . ASN A 1 822 ? 7.551 22.564 25.049 1.00 90.50 822 ASN A CA 1
ATOM 6547 C C . ASN A 1 822 ? 8.738 22.983 24.171 1.00 90.50 822 ASN A C 1
ATOM 6549 O O . ASN A 1 822 ? 8.797 22.620 22.997 1.00 90.50 822 ASN A O 1
ATOM 6553 N N . LEU A 1 823 ? 9.711 23.698 24.741 1.00 94.31 823 LEU A N 1
ATOM 6554 C CA . LEU A 1 823 ? 10.944 24.080 24.059 1.00 94.31 823 LEU A CA 1
ATOM 6555 C C . LEU A 1 823 ? 11.744 22.849 23.628 1.00 94.31 823 LEU A C 1
ATOM 6557 O O . LEU A 1 823 ? 12.227 22.805 22.498 1.00 94.31 823 LEU A O 1
ATOM 6561 N N . THR A 1 824 ? 11.881 21.854 24.508 1.00 93.12 824 THR A N 1
ATOM 6562 C CA . THR A 1 824 ? 12.667 20.643 24.235 1.00 93.12 824 THR A CA 1
ATOM 6563 C C . THR A 1 824 ? 12.035 19.830 23.109 1.00 93.12 824 THR A C 1
ATOM 6565 O O . THR A 1 824 ? 12.731 19.477 22.160 1.00 93.12 824 THR A O 1
ATOM 6568 N N . GLN A 1 825 ? 10.717 19.610 23.146 1.00 90.94 825 GLN A N 1
ATOM 6569 C CA . GLN A 1 825 ? 10.010 18.906 22.069 1.00 90.94 825 GLN A CA 1
ATOM 6570 C C . GLN A 1 825 ? 10.064 19.687 20.751 1.00 90.94 825 GLN A C 1
ATOM 6572 O O . GLN A 1 825 ? 10.416 19.131 19.713 1.00 90.94 825 GLN A O 1
ATOM 6577 N N . ARG A 1 826 ? 9.854 21.008 20.787 1.00 92.88 826 ARG A N 1
ATOM 6578 C CA . ARG A 1 826 ? 9.948 21.842 19.582 1.00 92.88 826 ARG A CA 1
ATOM 6579 C C . ARG A 1 826 ? 11.357 21.867 18.985 1.00 92.88 826 ARG A C 1
ATOM 6581 O O . ARG A 1 826 ? 11.505 21.926 17.766 1.00 92.88 826 ARG A O 1
ATOM 6588 N N . ALA A 1 827 ? 12.398 21.819 19.817 1.00 93.38 827 ALA A N 1
ATOM 6589 C CA . ALA A 1 827 ? 13.781 21.711 19.360 1.00 93.38 827 ALA A CA 1
ATOM 6590 C C . ALA A 1 827 ? 14.047 20.385 18.638 1.00 93.38 827 ALA A C 1
ATOM 6592 O O . ALA A 1 827 ? 14.792 20.375 17.659 1.00 93.38 827 ALA A O 1
ATOM 6593 N N . ILE A 1 828 ? 13.427 19.292 19.089 1.00 90.94 828 ILE A N 1
ATOM 6594 C CA . ILE A 1 828 ? 13.505 17.975 18.444 1.00 90.94 828 ILE A CA 1
ATOM 6595 C C . ILE A 1 828 ? 12.792 18.006 17.088 1.00 90.94 828 ILE A C 1
ATOM 6597 O O . ILE A 1 828 ? 13.393 17.612 16.089 1.00 90.94 828 ILE A O 1
ATOM 6601 N N . ASP A 1 829 ? 11.579 18.565 17.022 1.00 87.94 829 ASP A N 1
ATOM 6602 C CA . ASP A 1 829 ? 10.816 18.709 15.771 1.00 87.94 829 ASP A CA 1
ATOM 6603 C C . ASP A 1 829 ? 11.578 19.512 14.707 1.00 87.94 829 ASP A C 1
ATOM 6605 O O . ASP A 1 829 ? 11.581 19.166 13.526 1.00 87.94 829 ASP A O 1
ATOM 6609 N N . LEU A 1 830 ? 12.245 20.591 15.129 1.00 90.06 830 LEU A N 1
ATOM 6610 C CA . LEU A 1 830 ? 13.040 21.461 14.258 1.00 90.06 830 LEU A CA 1
ATOM 6611 C C . LEU A 1 830 ? 14.482 20.965 14.053 1.00 90.06 830 LEU A C 1
ATOM 6613 O O . LEU A 1 830 ? 15.286 21.682 13.458 1.00 90.06 830 LEU A O 1
ATOM 6617 N N . GLN A 1 831 ? 14.832 19.776 14.560 1.00 91.62 831 GLN A N 1
ATOM 6618 C CA . GLN A 1 831 ? 16.172 19.178 14.475 1.00 91.62 831 GLN A CA 1
ATOM 6619 C C . GLN A 1 831 ? 17.300 20.066 15.051 1.00 91.62 831 GLN A C 1
ATOM 6621 O O . GLN A 1 831 ? 18.471 19.945 14.686 1.00 91.62 831 GLN A O 1
ATOM 6626 N N . LYS A 1 832 ? 16.981 20.954 16.003 1.00 92.06 832 LYS A N 1
ATOM 6627 C CA . LYS A 1 832 ? 17.951 21.778 16.748 1.00 92.06 832 LYS A CA 1
ATOM 6628 C C . LYS A 1 832 ? 18.500 20.999 17.955 1.00 92.06 832 LYS A C 1
ATOM 6630 O O . LYS A 1 832 ? 18.271 21.350 19.112 1.00 92.06 832 LYS A O 1
ATOM 6635 N N . TRP A 1 833 ? 19.273 19.945 17.684 1.00 91.56 833 TRP A N 1
ATOM 6636 C CA . TRP A 1 833 ? 19.757 18.965 18.676 1.00 91.56 833 TRP A CA 1
ATOM 6637 C C . TRP A 1 833 ? 20.526 19.557 19.868 1.00 91.56 833 TRP A C 1
ATOM 6639 O O . TRP A 1 833 ? 20.418 19.070 20.991 1.00 91.56 833 TRP A O 1
ATOM 6649 N N . HIS A 1 834 ? 21.287 20.630 19.646 1.00 92.75 834 HIS A N 1
ATOM 6650 C CA . HIS A 1 834 ? 22.045 21.318 20.695 1.00 92.75 834 HIS A CA 1
ATOM 6651 C C . HIS A 1 834 ? 21.136 22.037 21.708 1.00 92.75 834 HIS A C 1
ATOM 6653 O O . HIS A 1 834 ? 21.460 22.081 22.894 1.00 92.75 834 HIS A O 1
ATOM 6659 N N . ILE A 1 835 ? 19.995 22.571 21.258 1.00 92.00 835 ILE A N 1
ATOM 6660 C CA . ILE A 1 835 ? 18.979 23.180 22.127 1.00 92.00 835 ILE A CA 1
ATOM 6661 C C . ILE A 1 835 ? 18.235 22.086 22.893 1.00 92.00 835 ILE A C 1
ATOM 6663 O O . ILE A 1 835 ? 18.017 22.238 24.091 1.00 92.00 835 ILE A O 1
ATOM 6667 N N . ALA A 1 836 ? 17.925 20.961 22.240 1.00 93.06 836 ALA A N 1
ATOM 6668 C CA . ALA A 1 836 ? 17.290 19.817 22.889 1.00 93.06 836 ALA A CA 1
ATOM 6669 C C . ALA A 1 836 ? 18.157 19.228 24.024 1.00 93.06 836 ALA A C 1
ATOM 6671 O O . ALA A 1 836 ? 17.644 19.003 25.115 1.00 93.06 836 ALA A O 1
ATOM 6672 N N . ASP A 1 837 ? 19.476 19.065 23.825 1.00 93.00 837 ASP A N 1
ATOM 6673 C CA . ASP A 1 837 ? 20.404 18.641 24.896 1.00 93.00 837 ASP A CA 1
ATOM 6674 C C . ASP A 1 837 ? 20.407 19.625 26.079 1.00 93.00 837 ASP A C 1
ATOM 6676 O O . ASP A 1 837 ? 20.381 19.214 27.238 1.00 93.00 837 ASP A O 1
ATOM 6680 N N . ARG A 1 838 ? 20.395 20.938 25.810 1.00 92.38 838 ARG A N 1
ATOM 6681 C CA . ARG A 1 838 ? 20.285 21.950 26.875 1.00 92.38 838 ARG A CA 1
ATOM 6682 C C . ARG A 1 838 ? 18.940 21.884 27.598 1.00 92.38 838 ARG A C 1
ATOM 6684 O O . ARG A 1 838 ? 18.925 22.029 28.815 1.00 92.38 838 ARG A O 1
ATOM 6691 N N . GLY A 1 839 ? 17.848 21.667 26.867 1.00 92.06 839 GLY A N 1
ATOM 6692 C CA . GLY A 1 839 ? 16.500 21.529 27.413 1.00 92.06 839 GLY A CA 1
ATOM 6693 C C . GLY A 1 839 ? 16.380 20.340 28.364 1.00 92.06 839 GLY A C 1
ATOM 6694 O O . GLY A 1 839 ? 15.994 20.525 29.516 1.00 92.06 839 GLY A O 1
ATOM 6695 N N . PHE A 1 840 ? 16.826 19.152 27.940 1.00 93.12 840 PHE A N 1
ATOM 6696 C CA . PHE A 1 840 ? 16.863 17.972 28.809 1.00 93.12 840 PHE A CA 1
ATOM 6697 C C . PHE A 1 840 ? 17.773 18.166 30.023 1.00 93.12 840 PHE A C 1
ATOM 6699 O O . PHE A 1 840 ? 17.358 17.861 31.134 1.00 93.12 840 PHE A O 1
ATOM 6706 N N . ALA A 1 841 ? 18.963 18.749 29.849 1.00 90.06 841 ALA A N 1
ATOM 6707 C CA . ALA A 1 841 ? 19.865 19.025 30.969 1.00 90.06 841 ALA A CA 1
ATOM 6708 C C . ALA A 1 841 ? 19.295 20.036 31.977 1.00 90.06 841 ALA A C 1
ATOM 6710 O O . ALA A 1 841 ? 19.610 19.970 33.164 1.00 90.06 841 ALA A O 1
ATOM 6711 N N . LEU A 1 842 ? 18.491 20.998 31.516 1.00 89.94 842 LEU A N 1
ATOM 6712 C CA . LEU A 1 842 ? 17.771 21.921 32.392 1.00 89.94 842 LEU A CA 1
ATOM 6713 C C . LEU A 1 842 ? 16.618 21.220 33.110 1.00 89.94 842 LEU A C 1
ATOM 6715 O O . LEU A 1 842 ? 16.420 21.470 34.295 1.00 89.94 842 LEU A O 1
ATOM 6719 N N . HIS A 1 843 ? 15.880 20.355 32.412 1.00 88.50 843 HIS A N 1
ATOM 6720 C CA . HIS A 1 843 ? 14.759 19.627 32.995 1.00 88.50 843 HIS A CA 1
ATOM 6721 C C . HIS A 1 843 ? 15.230 18.639 34.068 1.00 88.50 843 HIS A C 1
ATOM 6723 O O . HIS A 1 843 ? 14.706 18.676 35.174 1.00 88.50 843 HIS A O 1
ATOM 6729 N N . ASP A 1 844 ? 16.289 17.877 33.785 1.00 88.31 844 ASP A N 1
ATOM 6730 C CA . ASP A 1 844 ? 16.891 16.885 34.687 1.00 88.31 844 ASP A CA 1
ATOM 6731 C C . ASP A 1 844 ? 17.394 17.491 36.009 1.00 88.31 844 ASP A C 1
ATOM 6733 O O . ASP A 1 844 ? 17.300 16.874 37.066 1.00 88.31 844 ASP A O 1
ATOM 6737 N N . ARG A 1 845 ? 17.864 18.748 35.981 1.00 86.06 845 ARG A N 1
ATOM 6738 C CA . ARG A 1 845 ? 18.252 19.487 37.198 1.00 86.06 845 ARG A CA 1
ATOM 6739 C C . ARG A 1 845 ? 17.072 19.856 38.095 1.00 86.06 845 ARG A C 1
ATOM 6741 O O . ARG A 1 845 ? 17.286 20.124 39.273 1.00 86.06 845 ARG A O 1
ATOM 6748 N N . LEU A 1 846 ? 15.869 19.962 37.535 1.00 83.06 846 LEU A N 1
ATOM 6749 C CA . LEU A 1 846 ? 14.666 20.393 38.251 1.00 83.06 846 LEU A CA 1
ATOM 6750 C C . LEU A 1 846 ? 13.818 19.199 38.688 1.00 83.06 846 LEU A C 1
ATOM 6752 O O . LEU A 1 846 ? 13.307 19.175 39.803 1.00 83.06 846 LEU A O 1
ATOM 6756 N N . VAL A 1 847 ? 13.649 18.233 37.789 1.00 81.31 847 VAL A N 1
ATOM 6757 C CA . VAL A 1 847 ? 12.832 17.037 37.962 1.00 81.31 847 VAL A CA 1
ATOM 6758 C C . VAL A 1 847 ? 13.593 15.880 37.331 1.00 81.31 847 VAL A C 1
ATOM 6760 O O . VAL A 1 847 ? 13.967 15.942 36.162 1.00 81.31 847 VAL A O 1
ATOM 6763 N N . THR A 1 848 ? 13.792 14.808 38.093 1.00 82.88 848 THR A N 1
ATOM 6764 C CA . THR A 1 848 ? 14.356 13.554 37.582 1.00 82.88 848 THR A CA 1
ATOM 6765 C C . THR A 1 848 ? 13.549 13.061 36.386 1.00 82.88 848 THR A C 1
ATOM 6767 O O . THR A 1 848 ? 12.338 12.845 36.506 1.00 82.88 848 THR A O 1
ATOM 6770 N N . LEU A 1 849 ? 14.212 12.882 35.245 1.00 86.88 849 LEU A N 1
ATOM 6771 C CA . LEU A 1 849 ? 13.554 12.454 34.015 1.00 86.88 849 LEU A CA 1
ATOM 6772 C C . LEU A 1 849 ? 13.036 11.017 34.139 1.00 86.88 849 LEU A C 1
ATOM 6774 O O . LEU A 1 849 ? 13.602 10.184 34.849 1.00 86.88 849 LEU A O 1
ATOM 6778 N N . ASN A 1 850 ? 11.964 10.701 33.414 1.00 87.75 850 ASN A N 1
ATOM 6779 C CA . ASN A 1 850 ? 11.523 9.314 33.292 1.00 87.75 850 ASN A CA 1
ATOM 6780 C C . ASN A 1 850 ? 12.424 8.527 32.321 1.00 87.75 850 ASN A C 1
ATOM 6782 O O . ASN A 1 850 ? 13.204 9.096 31.552 1.00 87.75 850 ASN A O 1
ATOM 6786 N N . GLU A 1 851 ? 12.311 7.197 32.335 1.00 82.25 851 GLU A N 1
ATOM 6787 C CA . GLU A 1 851 ? 13.174 6.338 31.521 1.00 82.25 851 GLU A CA 1
ATOM 6788 C C . GLU A 1 851 ? 13.081 6.675 30.026 1.00 82.25 851 GLU A C 1
ATOM 6790 O O . GLU A 1 851 ? 14.116 6.814 29.379 1.00 82.25 851 GLU A O 1
ATOM 6795 N N . ALA A 1 852 ? 11.874 6.902 29.492 1.00 82.75 852 ALA A N 1
ATOM 6796 C CA . ALA A 1 852 ? 11.652 7.254 28.087 1.00 82.75 852 ALA A CA 1
ATOM 6797 C C . ALA A 1 852 ? 12.334 8.576 27.686 1.00 82.75 852 ALA A C 1
ATOM 6799 O O . ALA A 1 852 ? 12.951 8.662 26.623 1.00 82.75 852 ALA A O 1
ATOM 6800 N N . GLN A 1 853 ? 12.282 9.590 28.552 1.00 87.81 853 GLN A N 1
ATOM 6801 C CA . GLN A 1 853 ? 12.979 10.863 28.363 1.00 87.81 853 GLN A CA 1
ATOM 6802 C C . GLN A 1 853 ? 14.500 10.671 28.376 1.00 87.81 853 GLN A C 1
ATOM 6804 O O . GLN A 1 853 ? 15.187 11.231 27.520 1.00 87.81 853 GLN A O 1
ATOM 6809 N N . TYR A 1 854 ? 15.035 9.828 29.268 1.00 90.75 854 TYR A N 1
ATOM 6810 C CA . TYR A 1 854 ? 16.452 9.457 29.223 1.00 90.75 854 TYR A CA 1
ATOM 6811 C C . TYR A 1 854 ? 16.813 8.693 27.943 1.00 90.75 854 TYR A C 1
ATOM 6813 O O . TYR A 1 854 ? 17.885 8.945 27.396 1.00 90.75 854 TYR A O 1
ATOM 6821 N N . GLN A 1 855 ? 15.943 7.817 27.416 1.00 88.75 855 GLN A N 1
ATOM 6822 C CA . GLN A 1 855 ? 16.180 7.154 26.122 1.00 88.75 855 GLN A CA 1
ATOM 6823 C C . GLN A 1 855 ? 16.260 8.172 24.978 1.00 88.75 855 GLN A C 1
ATOM 6825 O O . GLN A 1 855 ? 17.176 8.114 24.153 1.00 88.75 855 GLN A O 1
ATOM 6830 N N . GLN A 1 856 ? 15.337 9.137 24.950 1.00 90.56 856 GLN A N 1
ATOM 6831 C CA . GLN A 1 856 ? 15.297 10.183 23.930 1.00 90.56 856 GLN A CA 1
ATOM 6832 C C . GLN A 1 856 ? 16.533 11.092 24.011 1.00 90.56 856 GLN A C 1
ATOM 6834 O O . GLN A 1 856 ? 17.176 11.358 22.993 1.00 90.56 856 GLN A O 1
ATOM 6839 N N . TRP A 1 857 ? 16.921 11.516 25.217 1.00 93.50 857 TRP A N 1
ATOM 6840 C CA . TRP A 1 857 ? 18.116 12.335 25.421 1.00 93.50 857 TRP A CA 1
ATOM 6841 C C . TRP A 1 857 ? 19.403 11.571 25.075 1.00 93.50 857 TRP A C 1
ATOM 6843 O O . TRP A 1 857 ? 20.272 12.114 24.392 1.00 93.50 857 TRP A O 1
ATOM 6853 N N . PHE A 1 858 ? 19.501 10.291 25.447 1.00 93.56 858 PHE A N 1
ATOM 6854 C CA . PHE A 1 858 ? 20.629 9.423 25.103 1.00 93.56 858 PHE A CA 1
ATOM 6855 C C . PHE A 1 858 ? 20.813 9.280 23.583 1.00 93.56 858 PHE A C 1
ATOM 6857 O O . PHE A 1 858 ? 21.931 9.416 23.082 1.00 93.56 858 PHE A O 1
ATOM 6864 N N . ALA A 1 859 ? 19.726 9.093 22.827 1.00 90.38 859 ALA A N 1
ATOM 6865 C CA . ALA A 1 859 ? 19.776 9.045 21.365 1.00 90.38 859 ALA A CA 1
ATOM 6866 C C . ALA A 1 859 ? 20.294 10.362 20.752 1.00 90.38 859 ALA A C 1
ATOM 6868 O O . ALA A 1 859 ? 21.098 10.341 19.817 1.00 90.38 859 ALA A O 1
ATOM 6869 N N . ILE A 1 860 ? 19.899 11.512 21.313 1.00 91.44 860 ILE A N 1
ATOM 6870 C CA . ILE A 1 860 ? 20.388 12.833 20.885 1.00 91.44 860 ILE A CA 1
ATOM 6871 C C . ILE A 1 860 ? 21.883 12.991 21.191 1.00 91.44 860 ILE A C 1
ATOM 6873 O O . ILE A 1 860 ? 22.639 13.462 20.340 1.00 91.44 860 ILE A O 1
ATOM 6877 N N . LEU A 1 861 ? 22.338 12.579 22.378 1.00 92.38 861 LEU A N 1
ATOM 6878 C CA . LEU A 1 861 ? 23.755 12.638 22.753 1.00 92.38 861 LEU A CA 1
ATOM 6879 C C . LEU A 1 861 ? 24.622 11.735 21.870 1.00 92.38 861 LEU A C 1
ATOM 6881 O O . LEU A 1 861 ? 25.717 12.145 21.471 1.00 92.38 861 LEU A O 1
ATOM 6885 N N . LEU A 1 862 ? 24.118 10.545 21.523 1.00 90.75 862 LEU A N 1
ATOM 6886 C CA . LEU A 1 862 ? 24.745 9.661 20.546 1.00 90.75 862 LEU A CA 1
ATOM 6887 C C . LEU A 1 862 ? 24.856 10.355 19.191 1.00 90.75 862 LEU A C 1
ATOM 6889 O O . LEU A 1 862 ? 25.951 10.398 18.634 1.00 90.75 862 LEU A O 1
ATOM 6893 N N . HIS A 1 863 ? 23.771 10.949 18.690 1.00 88.19 863 HIS A N 1
ATOM 6894 C CA . HIS A 1 863 ? 23.771 11.657 17.409 1.00 88.19 863 HIS A CA 1
ATOM 6895 C C . HIS A 1 863 ? 24.768 12.829 17.380 1.00 88.19 863 HIS A C 1
ATOM 6897 O O . HIS A 1 863 ? 25.494 12.999 16.404 1.00 88.19 863 HIS A O 1
ATOM 6903 N N . LEU A 1 864 ? 24.867 13.591 18.474 1.00 88.44 864 LEU A N 1
ATOM 6904 C CA . LEU A 1 864 ? 25.820 14.696 18.626 1.00 88.44 864 LEU A CA 1
ATOM 6905 C C . LEU A 1 864 ? 27.274 14.248 18.856 1.00 88.44 864 LEU A C 1
ATOM 6907 O O . LEU A 1 864 ? 28.167 15.094 18.881 1.00 88.44 864 LEU A O 1
ATOM 6911 N N . GLY A 1 865 ? 27.524 12.954 19.079 1.00 88.00 865 GLY A N 1
ATOM 6912 C CA . GLY A 1 865 ? 28.857 12.427 19.384 1.00 88.00 865 GLY A CA 1
ATOM 6913 C C . GLY A 1 865 ? 29.430 12.905 20.724 1.00 88.00 865 GLY A C 1
ATOM 6914 O O . GLY A 1 865 ? 30.646 13.024 20.869 1.00 88.00 865 GLY A O 1
ATOM 6915 N N . ARG A 1 866 ? 28.582 13.211 21.718 1.00 89.81 866 ARG A N 1
ATOM 6916 C CA . ARG A 1 866 ? 29.008 13.724 23.037 1.00 89.81 866 ARG A CA 1
ATOM 6917 C C . ARG A 1 866 ? 29.396 12.599 23.999 1.00 89.81 866 ARG A C 1
ATOM 6919 O O . ARG A 1 866 ? 28.825 12.464 25.077 1.00 89.81 866 ARG A O 1
ATOM 6926 N N . ASP A 1 867 ? 30.408 11.827 23.620 1.00 89.88 867 ASP A N 1
ATOM 6927 C CA . ASP A 1 867 ? 30.816 10.595 24.307 1.00 89.88 867 ASP A CA 1
ATOM 6928 C C . ASP A 1 867 ? 31.159 10.805 25.794 1.00 89.88 867 ASP A C 1
ATOM 6930 O O . ASP A 1 867 ? 30.697 10.046 26.640 1.00 89.88 867 ASP A O 1
ATOM 6934 N N . ARG A 1 868 ? 31.889 11.877 26.142 1.00 89.94 868 ARG A N 1
ATOM 6935 C CA . ARG A 1 868 ? 32.205 12.206 27.549 1.00 89.94 868 ARG A CA 1
ATOM 6936 C C . ARG A 1 868 ? 30.947 12.411 28.392 1.00 89.94 868 ARG A C 1
ATOM 6938 O O . ARG A 1 868 ? 30.834 11.849 29.467 1.00 89.94 868 ARG A O 1
ATOM 6945 N N . ARG A 1 869 ? 29.976 13.155 27.858 1.00 89.56 869 ARG A N 1
ATOM 6946 C CA . ARG A 1 869 ? 28.725 13.481 28.555 1.00 89.56 869 ARG A CA 1
ATOM 6947 C C . ARG A 1 869 ? 27.868 12.237 28.788 1.00 89.56 869 ARG A C 1
ATOM 6949 O O . ARG A 1 869 ? 27.250 12.127 29.836 1.00 89.56 869 ARG A O 1
ATOM 6956 N N . ILE A 1 870 ? 27.863 11.300 27.836 1.00 91.12 870 ILE A N 1
ATOM 6957 C CA . ILE A 1 870 ? 27.208 9.994 27.998 1.00 91.12 870 ILE A CA 1
ATOM 6958 C C . ILE A 1 870 ? 27.872 9.205 29.128 1.00 91.12 870 ILE A C 1
ATOM 6960 O O . ILE A 1 870 ? 27.177 8.703 30.004 1.00 91.12 870 ILE A O 1
ATOM 6964 N N . LEU A 1 871 ? 29.205 9.118 29.130 1.00 90.75 871 LEU A N 1
ATOM 6965 C CA . LEU A 1 871 ? 29.948 8.380 30.154 1.00 90.75 871 LEU A CA 1
ATOM 6966 C C . LEU A 1 871 ? 29.780 8.993 31.552 1.00 90.75 871 LEU A C 1
ATOM 6968 O O . LEU A 1 871 ? 29.606 8.247 32.510 1.00 90.75 871 LEU A O 1
ATOM 6972 N N . ASP A 1 872 ? 29.771 10.323 31.668 1.00 90.25 872 ASP A N 1
ATOM 6973 C CA . ASP A 1 872 ? 29.535 11.023 32.937 1.00 90.25 872 ASP A CA 1
ATOM 6974 C C . ASP A 1 872 ? 28.132 10.715 33.491 1.00 90.25 872 ASP A C 1
ATOM 6976 O O . ASP A 1 872 ? 27.974 10.428 34.677 1.00 90.25 872 ASP A O 1
ATOM 6980 N N . LEU A 1 873 ? 27.111 10.718 32.626 1.00 89.88 873 LEU A N 1
ATOM 6981 C CA . LEU A 1 873 ? 25.732 10.376 32.993 1.00 89.88 873 LEU A CA 1
ATOM 6982 C C . LEU A 1 873 ? 25.602 8.893 33.381 1.00 89.88 873 LEU A C 1
ATOM 6984 O O . LEU A 1 873 ? 24.972 8.572 34.387 1.00 89.88 873 LEU A O 1
ATOM 6988 N N . GLN A 1 874 ? 26.283 7.997 32.663 1.00 89.88 874 GLN A N 1
ATOM 6989 C CA . GLN A 1 874 ? 26.369 6.578 33.021 1.00 89.88 874 GLN A CA 1
ATOM 6990 C C . GLN A 1 874 ? 27.056 6.358 34.374 1.00 89.88 874 GLN A C 1
ATOM 6992 O O . GLN A 1 874 ? 26.601 5.546 35.178 1.00 89.88 874 GLN A O 1
ATOM 6997 N N . GLN A 1 875 ? 28.096 7.119 34.710 1.00 87.12 875 GLN A N 1
ATOM 6998 C CA . GLN A 1 875 ? 28.708 7.043 36.043 1.00 87.12 875 GLN A CA 1
ATOM 6999 C C . GLN A 1 875 ? 27.762 7.503 37.161 1.00 87.12 875 GLN A C 1
ATOM 7001 O O . GLN A 1 875 ? 27.839 6.987 38.273 1.00 87.12 875 GLN A O 1
ATOM 7006 N N . GLN A 1 876 ? 26.836 8.419 36.866 1.00 86.69 876 GLN A N 1
ATOM 7007 C CA . GLN A 1 876 ? 25.819 8.901 37.809 1.00 86.69 876 GLN A CA 1
ATOM 7008 C C . GLN A 1 876 ? 24.637 7.933 37.991 1.00 86.69 876 GLN A C 1
ATOM 7010 O O . GLN A 1 876 ? 23.723 8.219 38.759 1.00 86.69 876 GLN A O 1
ATOM 7015 N N . GLY A 1 877 ? 24.634 6.783 37.310 1.00 83.81 877 GLY A N 1
ATOM 7016 C CA . GLY A 1 877 ? 23.567 5.787 37.427 1.00 83.81 877 GLY A CA 1
ATOM 7017 C C . GLY A 1 877 ? 22.424 5.958 36.420 1.00 83.81 877 GLY A C 1
ATOM 7018 O O . GLY A 1 877 ? 21.584 5.065 36.316 1.00 83.81 877 GLY A O 1
ATOM 7019 N N . VAL A 1 878 ? 22.408 7.042 35.640 1.00 83.56 878 VAL A N 1
ATOM 7020 C CA . VAL A 1 878 ? 21.396 7.317 34.607 1.00 83.56 878 VAL A CA 1
ATOM 7021 C C . VAL A 1 878 ? 21.893 6.880 33.225 1.00 83.56 878 VAL A C 1
ATOM 7023 O O . VAL A 1 878 ? 23.081 6.696 33.003 1.00 83.56 878 VAL A O 1
ATOM 7026 N N . MET A 1 879 ? 20.988 6.641 32.272 1.00 86.56 879 MET A N 1
ATOM 7027 C CA . MET A 1 879 ? 21.334 6.130 30.928 1.00 86.56 879 MET A CA 1
ATOM 7028 C C . MET A 1 879 ? 22.101 4.782 30.903 1.00 86.56 879 MET A C 1
ATOM 7030 O O . MET A 1 879 ? 22.854 4.478 29.972 1.00 86.56 879 MET A O 1
ATOM 7034 N N . ASN A 1 880 ? 21.887 3.952 31.928 1.00 86.56 880 ASN A N 1
ATOM 7035 C CA . ASN A 1 880 ? 22.606 2.694 32.154 1.00 86.56 880 ASN A CA 1
ATOM 7036 C C . ASN A 1 880 ? 21.835 1.429 31.775 1.00 86.56 880 ASN A C 1
ATOM 7038 O O . ASN A 1 880 ? 22.284 0.328 32.103 1.00 86.56 880 ASN A O 1
ATOM 7042 N N . SER A 1 881 ? 20.690 1.544 31.101 1.00 88.06 881 SER A N 1
ATOM 7043 C CA . SER A 1 881 ? 19.939 0.352 30.694 1.00 88.06 881 SER A CA 1
ATOM 7044 C C . SER A 1 881 ? 20.808 -0.566 29.809 1.00 88.06 881 SER A C 1
ATOM 7046 O O . SER A 1 881 ? 21.644 -0.069 29.043 1.00 88.06 881 SER A O 1
ATOM 7048 N N . PRO A 1 882 ? 20.634 -1.901 29.873 1.00 86.69 882 PRO A N 1
ATOM 7049 C CA . PRO A 1 882 ? 21.396 -2.839 29.046 1.00 86.69 882 PRO A CA 1
ATOM 7050 C C . PRO A 1 882 ? 21.369 -2.476 27.553 1.00 86.69 882 PRO A C 1
ATOM 7052 O O . PRO A 1 882 ? 22.410 -2.488 26.895 1.00 86.69 882 PRO A O 1
ATOM 7055 N N . GLY A 1 883 ? 20.202 -2.063 27.044 1.00 87.19 883 GLY A N 1
ATOM 7056 C CA . GLY A 1 883 ? 20.032 -1.609 25.663 1.00 87.19 883 GLY A CA 1
ATOM 7057 C C . GLY A 1 883 ? 20.851 -0.357 25.325 1.00 87.19 883 GLY A C 1
ATOM 7058 O O . GLY A 1 883 ? 21.494 -0.318 24.278 1.00 87.19 883 GLY A O 1
ATOM 7059 N N . MET A 1 884 ? 20.914 0.638 26.219 1.00 90.38 884 MET A N 1
ATOM 7060 C CA . MET A 1 884 ? 21.739 1.841 26.014 1.00 90.38 884 MET A CA 1
ATOM 7061 C C . MET A 1 884 ? 23.236 1.527 26.021 1.00 90.38 884 MET A C 1
ATOM 7063 O O . MET A 1 884 ? 23.970 2.025 25.168 1.00 90.38 884 MET A O 1
ATOM 7067 N N . GLN A 1 885 ? 23.697 0.663 26.932 1.00 90.81 885 GLN A N 1
ATOM 7068 C CA . GLN A 1 885 ? 25.101 0.237 26.961 1.00 90.81 885 GLN A CA 1
ATOM 7069 C C . GLN A 1 885 ? 25.488 -0.473 25.655 1.00 90.81 885 GLN A C 1
ATOM 7071 O O . GLN A 1 885 ? 26.540 -0.188 25.075 1.00 90.81 885 GLN A O 1
ATOM 7076 N N . LEU A 1 886 ? 24.616 -1.352 25.143 1.00 91.81 886 LEU A N 1
ATOM 7077 C CA . LEU A 1 886 ? 24.807 -2.004 23.846 1.00 91.81 886 LEU A CA 1
ATOM 7078 C C . LEU A 1 886 ? 24.822 -0.994 22.690 1.00 91.81 886 LEU A C 1
ATOM 7080 O O . LEU A 1 886 ? 25.726 -1.056 21.858 1.00 91.81 886 LEU A O 1
ATOM 7084 N N . ALA A 1 887 ? 23.881 -0.048 22.656 1.00 90.50 887 ALA A N 1
ATOM 7085 C CA . ALA A 1 887 ? 23.801 0.974 21.613 1.00 90.50 887 ALA A CA 1
ATOM 7086 C C . ALA A 1 887 ? 25.042 1.886 21.585 1.00 90.50 887 ALA A C 1
ATOM 7088 O O . ALA A 1 887 ? 25.562 2.196 20.511 1.00 90.50 887 ALA A O 1
ATOM 7089 N N . TYR A 1 888 ? 25.576 2.270 22.751 1.00 93.00 888 TYR A N 1
ATOM 7090 C CA . TYR A 1 888 ? 26.826 3.032 22.828 1.00 93.00 888 TYR A CA 1
ATOM 7091 C C . TYR A 1 888 ? 28.023 2.223 22.308 1.00 93.00 888 TYR A C 1
ATOM 7093 O O . TYR A 1 888 ? 28.797 2.716 21.484 1.00 93.00 888 TYR A O 1
ATOM 7101 N N . ALA A 1 889 ? 28.145 0.953 22.708 1.00 90.75 889 ALA A N 1
ATOM 7102 C CA . ALA A 1 889 ? 29.200 0.070 22.211 1.00 90.75 889 ALA A CA 1
ATOM 7103 C C . ALA A 1 889 ? 29.110 -0.154 20.687 1.00 90.75 889 ALA A C 1
ATOM 7105 O O . ALA A 1 889 ? 30.129 -0.153 19.993 1.00 90.75 889 ALA A O 1
ATOM 7106 N N . GLN A 1 890 ? 27.901 -0.299 20.140 1.00 91.00 890 GLN A N 1
ATOM 7107 C CA . GLN A 1 890 ? 27.677 -0.396 18.695 1.00 91.00 890 GLN A CA 1
ATOM 7108 C C . GLN A 1 890 ? 28.089 0.891 17.973 1.00 91.00 890 GLN A C 1
ATOM 7110 O O . GLN A 1 890 ? 28.839 0.821 17.001 1.00 91.00 890 GLN A O 1
ATOM 7115 N N . SER A 1 891 ? 27.708 2.057 18.501 1.00 92.06 891 SER A N 1
ATOM 7116 C CA . SER A 1 891 ? 28.116 3.363 17.968 1.00 92.06 891 SER A CA 1
ATOM 7117 C C . SER A 1 891 ? 29.645 3.517 17.912 1.00 92.06 891 SER A C 1
ATOM 7119 O O . SER A 1 891 ? 30.198 3.937 16.893 1.00 92.06 891 SER A O 1
ATOM 7121 N N . LEU A 1 892 ? 30.371 3.097 18.959 1.00 90.88 892 LEU A N 1
ATOM 7122 C CA . LEU A 1 892 ? 31.841 3.096 18.951 1.00 90.88 892 LEU A CA 1
ATOM 7123 C C . LEU A 1 892 ? 32.424 2.153 17.883 1.00 90.88 892 LEU A C 1
ATOM 7125 O O . LEU A 1 892 ? 33.435 2.483 17.257 1.00 90.88 892 LEU A O 1
ATOM 7129 N N . ALA A 1 893 ? 31.794 0.997 17.652 1.00 87.31 893 ALA A N 1
ATOM 7130 C CA . ALA A 1 893 ? 32.201 0.057 16.609 1.00 87.31 893 ALA A CA 1
ATOM 7131 C C . ALA A 1 893 ? 31.976 0.627 15.196 1.00 87.31 893 ALA A C 1
ATOM 7133 O O . ALA A 1 893 ? 32.864 0.521 14.348 1.00 87.31 893 ALA A O 1
ATOM 7134 N N . GLU A 1 894 ? 30.832 1.272 14.958 1.00 87.44 894 GLU A N 1
ATOM 7135 C CA . GLU A 1 894 ? 30.483 1.922 13.686 1.00 87.44 894 GLU A CA 1
ATOM 7136 C C . GLU A 1 894 ? 31.435 3.074 13.350 1.00 87.44 894 GLU A C 1
ATOM 7138 O O . GLU A 1 894 ? 31.911 3.188 12.218 1.00 87.44 894 GLU A O 1
ATOM 7143 N N . ARG A 1 895 ? 31.797 3.879 14.356 1.00 88.12 895 ARG A N 1
ATOM 7144 C CA . ARG A 1 895 ? 32.779 4.971 14.232 1.00 88.12 895 ARG A CA 1
ATOM 7145 C C . ARG A 1 895 ? 34.230 4.491 14.162 1.00 88.12 895 ARG A C 1
ATOM 7147 O O . ARG A 1 895 ? 35.132 5.314 14.035 1.00 88.12 895 ARG A O 1
ATOM 7154 N N . LYS A 1 896 ? 34.475 3.176 14.252 1.00 88.25 896 LYS A N 1
ATOM 7155 C CA . LYS A 1 896 ? 35.812 2.552 14.275 1.00 88.25 896 LYS A CA 1
ATOM 7156 C C . LYS A 1 896 ? 36.696 3.026 15.442 1.00 88.25 896 LYS A C 1
ATOM 7158 O O . LYS A 1 896 ? 37.923 2.973 15.364 1.00 88.25 896 LYS A O 1
ATOM 7163 N N . ALA A 1 897 ? 36.091 3.444 16.555 1.00 87.81 897 ALA A N 1
ATOM 7164 C CA . ALA A 1 897 ? 36.776 3.887 17.770 1.00 87.81 897 ALA A CA 1
ATOM 7165 C C . ALA A 1 897 ? 37.194 2.689 18.650 1.00 87.81 897 ALA A C 1
ATOM 7167 O O . ALA A 1 897 ? 36.809 2.568 19.814 1.00 87.81 897 ALA A O 1
ATOM 7168 N N . TYR A 1 898 ? 37.979 1.765 18.086 1.00 86.62 898 TYR A N 1
ATOM 7169 C CA . TYR A 1 898 ? 38.288 0.470 18.707 1.00 86.62 898 TYR A CA 1
ATOM 7170 C C . TYR A 1 898 ? 38.976 0.536 20.085 1.00 86.62 898 TYR A C 1
ATOM 7172 O O . TYR A 1 898 ? 38.641 -0.299 20.927 1.00 86.62 898 TYR A O 1
ATOM 7180 N N . PRO A 1 899 ? 39.901 1.477 20.374 1.00 86.88 899 PRO A N 1
ATOM 7181 C CA . PRO A 1 899 ? 40.495 1.587 21.709 1.00 86.88 899 PRO A CA 1
ATOM 7182 C C . PRO A 1 899 ? 39.460 1.924 22.791 1.00 86.88 899 PRO A C 1
ATOM 7184 O O . PRO A 1 899 ? 39.435 1.281 23.838 1.00 86.88 899 PRO A O 1
ATOM 7187 N N . ALA A 1 900 ? 38.561 2.873 22.506 1.00 86.56 900 ALA A N 1
ATOM 7188 C CA . ALA A 1 900 ? 37.474 3.248 23.409 1.00 86.56 900 ALA A CA 1
ATOM 7189 C C . ALA A 1 900 ? 36.458 2.107 23.564 1.00 86.56 900 ALA A C 1
ATOM 7191 O O . ALA A 1 900 ? 36.054 1.794 24.680 1.00 86.56 900 ALA A O 1
ATOM 7192 N N . LEU A 1 901 ? 36.119 1.421 22.465 1.00 90.31 901 LEU A N 1
ATOM 7193 C CA . LEU A 1 901 ? 35.247 0.245 22.489 1.00 90.31 901 LEU A CA 1
ATOM 7194 C C . LEU A 1 901 ? 35.816 -0.871 23.374 1.00 90.31 901 LEU A C 1
ATOM 7196 O O . LEU A 1 901 ? 35.088 -1.456 24.170 1.00 90.31 901 LEU A O 1
ATOM 7200 N N . ARG A 1 902 ? 37.117 -1.160 23.262 1.00 87.44 902 ARG A N 1
ATOM 7201 C CA . ARG A 1 902 ? 37.793 -2.164 24.098 1.00 87.44 902 ARG A CA 1
ATOM 7202 C C . ARG A 1 902 ? 37.711 -1.820 25.576 1.00 87.44 902 ARG A C 1
ATOM 7204 O O . ARG A 1 902 ? 37.349 -2.683 26.369 1.00 87.44 902 ARG A O 1
ATOM 7211 N N . ALA A 1 903 ? 38.024 -0.574 25.926 1.00 86.94 903 ALA A N 1
ATOM 7212 C CA . ALA A 1 903 ? 37.938 -0.104 27.302 1.00 86.94 903 ALA A CA 1
ATOM 7213 C C . ALA A 1 903 ? 36.500 -0.199 27.837 1.00 86.94 903 ALA A C 1
ATOM 7215 O O . ALA A 1 903 ? 36.292 -0.689 28.943 1.00 86.94 903 ALA A O 1
ATOM 7216 N N . TYR A 1 904 ? 35.510 0.187 27.027 1.00 90.38 904 TYR A N 1
ATOM 7217 C CA . TYR A 1 904 ? 34.097 0.153 27.403 1.00 90.38 904 TYR A CA 1
ATOM 7218 C C . TYR A 1 904 ? 33.571 -1.278 27.611 1.00 90.38 904 TYR A C 1
ATOM 7220 O O . TYR A 1 904 ? 32.948 -1.567 28.629 1.00 90.38 904 TYR A O 1
ATOM 7228 N N . LEU A 1 905 ? 33.885 -2.205 26.697 1.00 88.94 905 LEU A N 1
ATOM 7229 C CA . LEU A 1 905 ? 33.507 -3.624 26.808 1.00 88.94 905 LEU A CA 1
ATOM 7230 C C . LEU A 1 905 ? 34.199 -4.345 27.979 1.00 88.94 905 LEU A C 1
ATOM 7232 O O . LEU A 1 905 ? 33.692 -5.366 28.451 1.00 88.94 905 LEU A O 1
ATOM 7236 N N . ALA A 1 906 ? 35.362 -3.853 28.417 1.00 85.06 906 ALA A N 1
ATOM 7237 C CA . ALA A 1 906 ? 36.077 -4.387 29.571 1.00 85.06 906 ALA A CA 1
ATOM 7238 C C . ALA A 1 906 ? 35.459 -3.926 30.899 1.00 85.06 906 ALA A C 1
ATOM 7240 O O . ALA A 1 906 ? 35.406 -4.717 31.835 1.00 85.06 906 ALA A O 1
ATOM 7241 N N . SER A 1 907 ? 34.975 -2.682 30.975 1.00 84.12 907 SER A N 1
ATOM 7242 C CA . SER A 1 907 ? 34.431 -2.096 32.206 1.00 84.12 907 SER A CA 1
ATOM 7243 C C . SER A 1 907 ? 32.929 -2.315 32.415 1.00 84.12 907 SER A C 1
ATOM 7245 O O . SER A 1 907 ? 32.464 -2.194 33.544 1.00 84.12 907 SER A O 1
ATOM 7247 N N . HIS A 1 908 ? 32.166 -2.659 31.369 1.00 86.38 908 HIS A N 1
ATOM 7248 C CA . HIS A 1 908 ? 30.706 -2.789 31.447 1.00 86.38 908 HIS A CA 1
ATOM 7249 C C . HIS A 1 908 ? 30.239 -4.238 31.263 1.00 86.38 908 HIS A C 1
ATOM 7251 O O . HIS A 1 908 ? 30.649 -4.942 30.334 1.00 86.38 908 HIS A O 1
ATOM 7257 N N . HIS A 1 909 ? 29.347 -4.696 32.144 1.00 84.38 909 HIS A N 1
ATOM 7258 C CA . HIS A 1 909 ? 28.776 -6.050 32.123 1.00 84.38 909 HIS A CA 1
ATOM 7259 C C . HIS A 1 909 ? 27.238 -6.016 32.239 1.00 84.38 909 HIS A C 1
ATOM 7261 O O . HIS A 1 909 ? 26.684 -6.427 33.263 1.00 84.38 909 HIS A O 1
ATOM 7267 N N . PRO A 1 910 ? 26.531 -5.522 31.205 1.00 86.50 910 PRO A N 1
ATOM 7268 C CA . PRO A 1 910 ? 25.073 -5.439 31.208 1.00 86.50 910 PRO A CA 1
ATOM 7269 C C . PRO A 1 910 ? 24.407 -6.821 31.277 1.00 86.50 910 PRO A C 1
ATOM 7271 O O . PRO A 1 910 ? 24.838 -7.783 30.633 1.00 86.50 910 PRO A O 1
ATOM 7274 N N . ARG A 1 911 ? 23.310 -6.914 32.039 1.00 84.31 911 ARG A N 1
ATOM 7275 C CA . ARG A 1 911 ? 22.445 -8.101 32.091 1.00 84.31 911 ARG A CA 1
ATOM 7276 C C . ARG A 1 911 ? 21.298 -7.939 31.099 1.00 84.31 911 ARG A C 1
ATOM 7278 O O . ARG A 1 911 ? 20.349 -7.213 31.364 1.00 84.31 911 ARG A O 1
ATOM 7285 N N . PHE A 1 912 ? 21.394 -8.619 29.963 1.00 84.88 912 PHE A N 1
ATOM 7286 C CA . PHE A 1 912 ? 20.355 -8.601 28.933 1.00 84.88 912 PHE A CA 1
ATOM 7287 C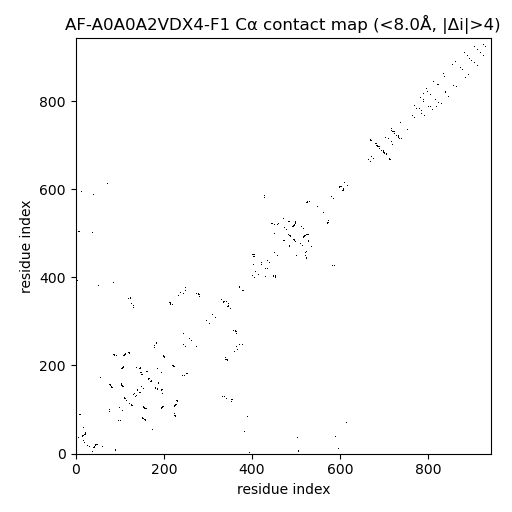 C . PHE A 1 912 ? 19.243 -9.604 29.239 1.00 84.88 912 PHE A C 1
ATOM 7289 O O . PHE A 1 912 ? 19.523 -10.762 29.556 1.00 84.88 912 PHE A O 1
ATOM 7296 N N . THR A 1 913 ? 17.993 -9.174 29.085 1.00 76.44 913 THR A N 1
ATOM 7297 C CA . THR A 1 913 ? 16.807 -10.044 29.113 1.00 76.44 913 THR A CA 1
ATOM 7298 C C . THR A 1 913 ? 16.522 -10.644 27.734 1.00 76.44 913 THR A C 1
ATOM 7300 O O . THR A 1 913 ? 16.028 -11.765 27.639 1.00 76.44 913 THR A O 1
ATOM 7303 N N . SER A 1 914 ? 16.896 -9.943 26.658 1.00 80.44 914 SER A N 1
ATOM 7304 C CA . SER A 1 914 ? 16.724 -10.403 25.281 1.00 80.44 914 SER A CA 1
ATOM 7305 C C . SER A 1 914 ? 17.883 -11.281 24.798 1.00 80.44 914 SER A C 1
ATOM 7307 O O . SER A 1 914 ? 19.065 -10.931 24.893 1.00 80.44 914 SER A O 1
ATOM 7309 N N . GLY A 1 915 ? 17.545 -12.422 24.188 1.00 77.75 915 GLY A N 1
ATOM 7310 C CA . GLY A 1 915 ? 18.522 -13.329 23.581 1.00 77.75 915 GLY A CA 1
ATOM 7311 C C . GLY A 1 915 ? 19.294 -12.715 22.404 1.00 77.75 915 GLY A C 1
ATOM 7312 O O . GLY A 1 915 ? 20.437 -13.105 22.164 1.00 77.75 915 GLY A O 1
ATOM 7313 N N . SER A 1 916 ? 18.717 -11.745 21.683 1.00 78.81 916 SER A N 1
ATOM 7314 C CA . SER A 1 916 ? 19.392 -11.062 20.568 1.00 78.81 916 SER A CA 1
ATOM 7315 C C . SER A 1 916 ? 20.449 -10.071 21.057 1.00 78.81 916 SER A C 1
ATOM 7317 O O . SER A 1 916 ? 21.575 -10.087 20.563 1.00 78.81 916 SER A O 1
ATOM 7319 N N . GLU A 1 917 ? 20.135 -9.272 22.075 1.00 83.00 917 GLU A N 1
ATOM 7320 C CA . GLU A 1 917 ? 21.063 -8.308 22.678 1.00 83.00 917 GLU A CA 1
ATOM 7321 C C . GLU A 1 917 ? 22.264 -9.015 23.313 1.00 83.00 917 GLU A C 1
ATOM 7323 O O . GLU A 1 917 ? 23.412 -8.617 23.103 1.00 83.00 917 GLU A O 1
ATOM 7328 N N . LYS A 1 918 ? 22.012 -10.144 23.993 1.00 84.31 918 LYS A N 1
ATOM 7329 C CA . LYS A 1 918 ? 23.061 -11.002 24.558 1.00 84.31 918 LYS A CA 1
ATOM 7330 C C . LYS A 1 918 ? 24.019 -11.526 23.483 1.00 84.31 918 LYS A C 1
ATOM 7332 O O . LYS A 1 918 ? 25.229 -11.560 23.712 1.00 84.31 918 LYS A O 1
ATOM 7337 N N . ARG A 1 919 ? 23.502 -11.919 22.310 1.00 84.25 919 ARG A N 1
ATOM 7338 C CA . ARG A 1 919 ? 24.330 -12.331 21.160 1.00 84.25 919 ARG A CA 1
ATOM 7339 C C . ARG A 1 919 ? 25.126 -11.157 20.590 1.00 84.25 919 ARG A C 1
ATOM 7341 O O . ARG A 1 919 ? 26.332 -11.291 20.427 1.00 84.25 919 ARG A O 1
ATOM 7348 N N . ASN A 1 920 ? 24.502 -9.997 20.390 1.00 84.38 920 ASN A N 1
ATOM 7349 C CA . ASN A 1 920 ? 25.169 -8.810 19.844 1.00 84.38 920 ASN A CA 1
ATOM 7350 C C . ASN A 1 920 ? 26.321 -8.321 20.737 1.00 84.38 920 ASN A C 1
ATOM 7352 O O . ASN A 1 920 ? 27.412 -8.030 20.245 1.00 84.38 920 ASN A O 1
ATOM 7356 N N . TRP A 1 921 ? 26.114 -8.278 22.057 1.00 88.31 921 TRP A N 1
ATOM 7357 C CA . TRP A 1 921 ? 27.172 -7.931 23.008 1.00 88.31 921 TRP A CA 1
ATOM 7358 C C . TRP A 1 921 ? 28.309 -8.961 23.002 1.00 88.31 921 TRP A C 1
ATOM 7360 O O . TRP A 1 921 ? 29.489 -8.597 23.006 1.00 88.31 921 TRP A O 1
ATOM 7370 N N . ARG A 1 922 ? 27.969 -10.258 22.931 1.00 83.81 922 ARG A N 1
ATOM 7371 C CA . ARG A 1 922 ? 28.949 -11.345 22.796 1.00 83.81 922 ARG A CA 1
ATOM 7372 C C . ARG A 1 922 ? 29.767 -11.195 21.515 1.00 83.81 922 ARG A C 1
ATOM 7374 O O . ARG A 1 922 ? 30.984 -11.324 21.580 1.00 83.81 922 ARG A O 1
ATOM 7381 N N . ASP A 1 923 ? 29.145 -10.872 20.388 1.00 84.62 923 ASP A N 1
ATOM 7382 C CA . ASP A 1 923 ? 29.831 -10.692 19.107 1.00 84.62 923 ASP A CA 1
ATOM 7383 C C . ASP A 1 923 ? 30.793 -9.502 19.125 1.00 84.62 923 ASP A C 1
ATOM 7385 O O . ASP A 1 923 ? 31.919 -9.616 18.634 1.00 84.62 923 ASP A O 1
ATOM 7389 N N . LEU A 1 924 ? 30.396 -8.380 19.734 1.00 86.19 924 LEU A N 1
ATOM 7390 C CA . LEU A 1 924 ? 31.281 -7.229 19.936 1.00 86.19 924 LEU A CA 1
ATOM 7391 C C . LEU A 1 924 ? 32.492 -7.604 20.801 1.00 86.19 924 LEU A C 1
ATOM 7393 O O . LEU A 1 924 ? 33.628 -7.277 20.447 1.00 86.19 924 LEU A O 1
ATOM 7397 N N . LYS A 1 925 ? 32.273 -8.356 21.887 1.00 83.31 925 LYS A N 1
ATOM 7398 C CA . LYS A 1 925 ? 33.345 -8.833 22.772 1.00 83.31 925 LYS A CA 1
ATOM 7399 C C . LYS A 1 925 ? 34.257 -9.861 22.089 1.00 83.31 925 LYS A C 1
ATOM 7401 O O . LYS A 1 925 ? 35.470 -9.790 22.253 1.00 83.31 925 LYS A O 1
ATOM 7406 N N . MET A 1 926 ? 33.709 -10.762 21.275 1.00 77.06 926 MET A N 1
ATOM 7407 C CA . MET A 1 926 ? 34.477 -11.767 20.527 1.00 77.06 926 MET A CA 1
ATOM 7408 C C . MET A 1 926 ? 35.313 -11.143 19.407 1.00 77.06 926 MET A C 1
ATOM 7410 O O . MET A 1 926 ? 36.463 -11.526 19.216 1.00 77.06 926 MET A O 1
ATOM 7414 N N . LYS A 1 927 ? 34.754 -10.180 18.664 1.00 78.88 927 LYS A N 1
ATOM 7415 C CA . LYS A 1 927 ? 35.456 -9.531 17.547 1.00 78.88 927 LYS A CA 1
ATOM 7416 C C . LYS A 1 927 ? 36.495 -8.516 18.015 1.00 78.88 927 LYS A C 1
ATOM 7418 O O . LYS A 1 927 ? 37.546 -8.401 17.393 1.00 78.88 927 LYS A O 1
ATOM 7423 N N . TRP A 1 928 ? 36.207 -7.775 19.086 1.00 77.50 928 TRP A N 1
ATOM 7424 C CA . TRP A 1 928 ? 36.994 -6.592 19.447 1.00 77.50 928 TRP A CA 1
ATOM 7425 C C . TRP A 1 928 ? 37.475 -6.559 20.896 1.00 77.50 928 TRP A C 1
ATOM 7427 O O . TRP A 1 928 ? 38.367 -5.769 21.184 1.00 77.50 928 TRP A O 1
ATOM 7437 N N . GLY A 1 929 ? 36.963 -7.419 21.781 1.00 61.34 929 GLY A N 1
ATOM 7438 C CA . GLY A 1 929 ? 37.240 -7.438 23.226 1.00 61.34 929 GLY A CA 1
ATOM 7439 C C . GLY A 1 929 ? 38.529 -8.146 23.666 1.00 61.34 929 GLY A C 1
ATOM 7440 O O . GLY A 1 929 ? 38.708 -8.369 24.857 1.00 61.34 929 GLY A O 1
ATOM 7441 N N . GLY A 1 930 ? 39.434 -8.494 22.743 1.00 60.09 930 GLY A N 1
ATOM 7442 C CA . GLY A 1 930 ? 40.801 -8.920 23.083 1.00 60.09 930 GLY A CA 1
ATOM 7443 C C . GLY A 1 930 ? 40.985 -10.367 23.566 1.00 60.09 930 GLY A C 1
ATOM 7444 O O . GLY A 1 930 ? 42.048 -10.681 24.094 1.00 60.09 930 GLY A O 1
ATOM 7445 N N . ILE A 1 931 ? 40.010 -11.261 23.370 1.00 49.06 931 ILE A N 1
ATOM 7446 C CA . ILE A 1 931 ? 40.159 -12.689 23.706 1.00 49.06 931 ILE A CA 1
ATOM 7447 C C . ILE A 1 931 ? 41.000 -13.376 22.614 1.00 49.06 931 ILE A C 1
ATOM 7449 O O . ILE A 1 931 ? 40.569 -13.479 21.464 1.00 49.06 931 ILE A O 1
ATOM 7453 N N . LYS A 1 932 ? 42.213 -13.835 22.958 1.00 44.53 932 LYS A N 1
ATOM 7454 C CA . LYS A 1 932 ? 43.039 -14.682 22.079 1.00 44.53 932 LYS A CA 1
ATOM 7455 C C . LYS A 1 932 ? 42.364 -16.045 21.892 1.00 44.53 932 LYS A C 1
ATOM 7457 O O . LYS A 1 932 ? 41.788 -16.609 22.813 1.00 44.53 932 LYS A O 1
ATOM 7462 N N . THR A 1 933 ? 42.465 -16.577 20.680 1.00 42.34 933 THR A N 1
ATOM 7463 C CA . THR A 1 933 ? 41.789 -17.765 20.131 1.00 42.34 933 THR A CA 1
ATOM 7464 C C . THR A 1 933 ? 42.058 -19.112 20.824 1.00 42.34 933 THR A C 1
ATOM 7466 O O . THR A 1 933 ? 41.594 -20.134 20.323 1.00 42.34 933 THR A O 1
ATOM 7469 N N . THR A 1 934 ? 42.755 -19.153 21.960 1.00 38.44 934 THR A N 1
ATOM 7470 C CA . THR A 1 934 ? 43.126 -20.396 22.660 1.00 38.44 934 THR A CA 1
ATOM 7471 C C . THR A 1 934 ? 42.139 -20.850 23.741 1.00 38.44 934 THR A C 1
ATOM 7473 O O . THR A 1 934 ? 42.102 -22.039 24.028 1.00 38.44 934 THR A O 1
ATOM 7476 N N . ASP A 1 935 ? 41.247 -19.991 24.244 1.00 41.09 935 ASP A N 1
ATOM 7477 C CA . ASP A 1 935 ? 40.234 -20.368 25.255 1.00 41.09 935 ASP A CA 1
ATOM 7478 C C . ASP A 1 935 ? 38.859 -20.693 24.644 1.00 41.09 935 ASP A C 1
ATOM 7480 O O . ASP A 1 935 ? 37.804 -20.308 25.149 1.00 41.09 935 ASP A O 1
ATOM 7484 N N . ARG A 1 936 ? 38.842 -21.393 23.502 1.00 43.84 936 ARG A N 1
ATOM 7485 C CA . ARG A 1 936 ? 37.587 -21.776 22.826 1.00 43.84 936 ARG A CA 1
ATOM 7486 C C . ARG A 1 936 ? 36.837 -22.939 23.490 1.00 43.84 936 ARG A C 1
ATOM 7488 O O . ARG A 1 936 ? 35.674 -23.125 23.159 1.00 43.84 936 ARG A O 1
ATOM 7495 N N . TYR A 1 937 ? 37.454 -23.668 24.424 1.00 39.72 937 TYR A N 1
ATOM 7496 C CA . TYR A 1 937 ? 36.865 -24.870 25.040 1.00 39.72 937 TYR A CA 1
ATOM 7497 C C . TYR A 1 937 ? 36.572 -24.763 26.548 1.00 39.72 937 TYR A C 1
ATOM 7499 O O . TYR A 1 937 ? 35.916 -25.639 27.097 1.00 39.72 937 TYR A O 1
ATOM 7507 N N . SER A 1 938 ? 36.997 -23.697 27.231 1.00 37.53 938 SER A N 1
ATOM 7508 C CA . SER A 1 938 ? 36.822 -23.540 28.689 1.00 37.53 938 SER A CA 1
ATOM 7509 C C . SER A 1 938 ? 35.612 -22.681 29.092 1.00 37.53 938 SER A C 1
ATOM 7511 O O . SER A 1 938 ? 35.199 -22.701 30.249 1.00 37.53 938 SER A O 1
ATOM 7513 N N . ALA A 1 939 ? 34.992 -21.958 28.151 1.00 34.31 939 ALA A N 1
ATOM 7514 C CA . ALA A 1 939 ? 33.836 -21.100 28.432 1.00 34.31 939 ALA A CA 1
ATOM 7515 C C . ALA A 1 939 ? 32.487 -21.848 28.481 1.00 34.31 939 ALA A C 1
ATOM 7517 O O . ALA A 1 939 ? 31.514 -21.295 28.991 1.00 34.31 939 ALA A O 1
ATOM 7518 N N . GLU A 1 940 ? 32.411 -23.090 27.986 1.00 37.75 940 GLU A N 1
ATOM 7519 C CA . GLU A 1 940 ? 31.201 -23.922 28.113 1.00 37.75 940 GLU A CA 1
ATOM 7520 C C . GLU A 1 940 ? 31.049 -24.544 29.512 1.00 37.75 940 GLU A C 1
ATOM 7522 O O . GLU A 1 940 ? 29.944 -24.921 29.893 1.00 37.75 940 GLU A O 1
ATOM 7527 N N . THR A 1 941 ? 32.112 -24.571 30.321 1.00 35.66 941 THR A N 1
ATOM 7528 C CA . THR A 1 941 ? 32.108 -25.233 31.639 1.00 35.66 941 THR A CA 1
ATOM 7529 C C . THR A 1 941 ? 31.910 -24.278 32.823 1.00 35.66 941 THR A C 1
ATOM 7531 O O . THR A 1 941 ? 31.737 -24.739 33.945 1.00 35.66 941 THR A O 1
ATOM 7534 N N . LEU A 1 942 ? 31.898 -22.957 32.606 1.00 36.53 942 LEU A N 1
ATOM 7535 C CA . LEU A 1 942 ? 31.772 -21.947 33.677 1.00 36.53 942 LEU A CA 1
ATOM 7536 C C . LEU A 1 942 ? 30.392 -21.274 33.764 1.00 36.53 942 LEU A C 1
ATOM 7538 O O . LEU A 1 942 ? 30.209 -20.341 34.542 1.00 36.53 942 LEU A O 1
ATOM 7542 N N . ILE A 1 943 ? 29.414 -21.739 32.984 1.00 39.84 943 ILE A N 1
ATOM 7543 C CA . ILE A 1 943 ? 28.015 -21.300 33.084 1.00 39.84 943 ILE A CA 1
ATOM 7544 C C . ILE A 1 943 ? 27.114 -22.542 33.086 1.00 39.84 943 ILE A C 1
ATOM 7546 O O . ILE A 1 943 ? 26.345 -22.788 32.157 1.00 39.84 943 ILE A O 1
ATOM 7550 N N . LYS A 1 944 ? 27.264 -23.350 34.135 1.00 33.03 944 LYS A N 1
ATOM 7551 C CA . LYS A 1 944 ? 26.186 -24.151 34.715 1.00 33.03 944 LYS A CA 1
ATOM 7552 C C . LYS A 1 944 ? 25.932 -23.634 36.118 1.00 33.03 944 LYS A C 1
ATOM 7554 O O . LYS A 1 944 ? 26.939 -23.308 36.786 1.00 33.03 944 LYS A O 1
#

Solvent-accessible surface area (backbone atoms only — not comparable to full-atom values): 52982 Å² total; per-residue (Å²): 74,71,69,56,50,56,63,52,42,65,69,80,94,68,72,47,78,44,65,40,41,70,74,40,68,66,62,50,51,60,47,49,62,45,33,76,66,36,67,51,38,42,86,36,73,34,98,55,67,55,89,71,49,70,31,51,43,51,41,48,39,51,55,52,50,57,49,48,25,64,78,53,70,49,80,70,66,58,50,74,39,70,56,78,43,44,43,75,42,38,56,47,63,51,54,46,66,75,38,37,89,80,27,31,32,40,33,36,43,64,46,61,54,89,71,64,82,88,35,55,56,29,54,36,47,43,46,52,36,30,38,39,60,68,47,52,49,58,51,38,28,76,70,55,46,50,44,79,42,80,63,36,46,33,36,32,10,43,70,43,52,53,54,33,20,74,71,42,87,74,33,60,44,48,64,57,48,78,38,39,39,45,53,48,36,57,56,40,46,74,71,71,49,42,44,40,74,50,84,47,70,60,88,72,95,83,70,84,73,84,81,51,64,72,35,45,96,71,54,68,43,44,52,35,32,31,35,47,62,46,53,47,68,71,53,40,25,51,56,49,14,43,52,47,38,20,57,30,57,36,34,56,71,74,50,67,88,63,93,46,67,59,52,40,51,52,52,50,62,56,38,47,49,78,53,46,30,55,53,52,39,51,52,47,52,52,51,53,50,54,50,51,51,51,49,47,52,74,73,37,90,90,44,83,78,77,82,66,95,69,79,86,44,71,68,59,53,52,52,50,51,54,50,50,52,55,50,50,51,53,51,51,51,44,27,53,39,22,9,29,61,68,8,40,69,53,11,62,52,42,58,69,34,47,58,54,46,37,53,42,46,28,54,7,48,56,50,29,52,52,50,33,64,76,55,75,37,59,61,66,60,78,78,78,88,78,82,66,59,56,84,88,79,83,73,88,66,77,85,70,68,54,68,66,59,49,33,37,74,72,66,59,44,52,71,67,59,48,48,55,51,61,73,66,63,54,64,56,51,52,70,67,60,47,38,42,73,72,64,64,38,52,51,60,60,48,19,48,42,48,9,62,55,64,75,37,56,62,51,85,70,67,54,87,72,68,57,66,69,49,45,69,68,48,55,61,40,58,30,62,55,71,50,41,38,65,73,50,80,53,101,79,33,41,34,27,35,19,60,60,82,76,46,65,47,59,49,56,49,49,19,61,78,67,71,44,51,62,46,63,31,24,20,36,43,14,38,44,52,52,25,49,44,65,71,67,44,66,82,79,70,62,50,65,63,53,49,45,53,48,37,34,75,69,67,76,35,54,68,69,56,43,50,54,54,47,53,53,55,34,55,55,43,74,50,70,73,56,49,39,20,38,74,60,72,37,56,69,51,43,46,55,55,50,36,62,57,46,43,79,48,91,64,58,71,66,59,47,34,36,75,67,66,74,38,57,67,74,55,44,58,61,48,70,54,39,58,53,72,74,27,78,67,49,82,65,42,58,62,48,49,56,59,47,55,70,57,61,80,73,72,82,90,82,89,83,86,87,87,80,86,77,87,83,50,63,78,75,49,75,52,55,73,74,55,41,65,68,30,50,65,30,48,55,50,12,54,54,23,50,77,67,69,36,62,69,60,16,51,54,23,33,51,50,31,25,70,77,42,73,84,25,65,56,47,53,50,51,39,29,50,51,27,48,74,72,68,36,52,70,59,23,53,51,53,46,52,56,50,35,71,78,45,76,83,49,64,69,57,50,52,56,58,71,66,53,82,72,84,77,80,91,71,86,49,71,67,56,47,50,54,50,45,54,61,28,68,79,60,77,41,61,67,51,44,42,50,48,24,51,54,21,45,76,73,65,42,50,67,61,24,54,56,48,56,69,41,63,73,29,45,75,32,74,63,29,48,52,47,42,53,53,42,23,52,51,21,54,77,70,67,39,58,72,56,23,54,52,27,50,56,55,44,46,75,77,45,79,66,54,70,69,55,42,52,55,50,48,54,49,38,58,73,70,64,42,60,68,61,52,52,55,39,37,74,72,67,42,75,61,50,43,69,48,53,49,51,53,47,50,51,27,57,76,71,64,40,56,72,61,33,31,53,48,62,71,76,53,84,70,79,59,91,48,75,64,59,47,49,55,54,48,51,51,39,65,78,58,49,76,69,68,87,81,64,79,76,63,67,75,74,75,74,122

Organism: NCBI:txid1245745

InterPro domains:
  IPR001173 Glycosyltransferase 2-like [PF13632] (79-295)
  IPR007831 Type II secretion system protein GspE, N-terminal [PF05157] (467-539)
  IPR011990 Tetratricopeptide-like helical domain superfamily [G3DSA:1.25.40.10] (663-908)
  IPR011990 Tetratricopeptide-like helical domain superfamily [SSF48452] (681-753)
  IPR029044 Nucleotide-diphospho-sugar transferases [SSF53448] (8-327)
  IPR037257 Type II secretion system protein GspE, N-terminal superfamily [G3DSA:3.30.300.160] (461-537)
  IPR037257 Type II secretion system protein GspE, N-terminal superfamily [SSF160246] (398-537)

pLDDT: mean 79.68, std 15.28, range [23.5, 95.88]

Foldseek 3Di:
DLQCCLQQAPDDQAAAEDFDEPPCPPVVVVQVLVCVQHVSYHYFYQPHGDDQAPLSSVLSSVVVQVVVCVQLLHDDFKDFFADPQKDAHNCLVVVCVVCSVPAQKEAEQEAEDDDPPLLLVQLLRNLVSLCCLVPVQVVLCVQPQFGQHPRHSMMGGPVLQVQLCVVPVRGNFDSLALRSSRLSRVSCVVVVGGYYYDWDFDDDPDDQPDDFALADSTRQRTRHMYFGDDRDLVLLLQVLLSVCLRLAVVVPVNPDDDPDPSVNVVSCVSNCLLVVLVVVLVVLVVVVVVVVLVCQVVPDDPDDDDDDPPPPDPVVVVVVVVVVVVVVVVLVSSLNSSCNHPNNVSSVVNVVSVNVVSVSSNSSSVVNVVQCVVQVHSSPRGDDDRDTDHPPPDDPDDSQDDLLVLCVVVVLDDPVRVVVLVVPDQFLADSLRVCCVVVSHALQSSLCSQCVSQVHAEDEADLVDDDLVQLVLADLLLCLLQLWGFGDDDPQETEIEHQHRDRSSNQVVRCVVSVGHYDYHHYGAQSSVSSSCVSPHDPVSVVPLVVLVVCCVVVVDPPVRSVVVVVVLSNLDDRLLSVCSSVVLHPPSSSSSLSVVCSPPPDDSLVSCCVSVSDPPVRSVVVVCCVCVSRPVCVVVVVVVVVVSVVPVDDDDDDDDDDDDDDPDPVLQVDDPVLCVVLVVLCVQLVVCVVVVNLVSNLVSLVVSCVSPVLGPVSLLSNLVSCVSVPVLVVSLVSLVVNCVVVVPDPVSVVSNVPRDDDDDPDDDPVSLVVLVVVCVVPPDLVSLLSSLVVCLVNVVLVSNVVSLVDPVNCQDPSNLVSLVSSLVSCVVVVVLVSNLVSLVSNCVRDNDDLVSLVVNLVSCLVVVVLVVCVVCVVVVGLVALVSLLVSLVSCVVVVVLVVSLVSLVPDDHDDPDPVSVVSSVVSCVVRNDDDPPCPPVVVPPPD

Sequence (944 aa):
MARLAATSIDYENYHIFIGIYPNDATTQRDVEDVCARFPNVHKVVCARPGPTNKADCLNNILDAVFQFERDACFSFSGFVLHDAEDVISPLELRLFNALVDRNDLIQLPVYPLERSWKHFTSLSYLDEFSELQGKDVPVREALSGQVPSAGVGTCFSRRAVLALLADGDGRAFDAQSLSEEYDISFRLRKKGMTETFCRFQVRDDADEPQRLFGARRRTPNVVCVREYFPDTFRAAVRQKSRWIIGTVFQGFKTHRWTSSWTLNYFLWRDRKGGLINFLGFGAMLIAIQLAALWIYQHTVDNAWQFMSIFCCDEWFVILLWINLGLMANRLVQRIIFVTGFYGFWQGVMSIPRLFWGTLINFMANCRALRQVILHGDPHRVAWDKTLHDFPRGQARNPALRPLGEILMAHGMISQHQLDEAIQQRVPGLKLGGRLLKSGVINGLQLAQALAEQAGVPMERMDCRCLDKRLIAALPSGVARHYAVLPLREEPDRLVLASESRLDPVSLAALSRKIGRPVRYVIVPRGEVVVGLRQGYGDAQNTEQFALLSRAAAAGMLSPQRAEALWHEYVSGQILFAEVLITESYLDAAVLKAVLLRYERSDMQFGDFLVQEAFVERADAQRRVEQPANLQPDRRISMSKYLKWLMALACSLTIAGYALATSEGSRDDLGLSDYRYFKVYPHITRAHQALLSNNESRALDSFQHAHMLAPESIRLTLWLAEAYLHFNHHDKAIALLNEQLRKTPGNAQLRQALDAIPKPEKKITTREQLLALDDACADSPSVVCRAEVGHYAVRLGELDIAMQQLNDEALRASPRGQALINNLTQRAIDLQKWHIADRGFALHDRLVTLNEAQYQQWFAILLHLGRDRRILDLQQQGVMNSPGMQLAYAQSLAERKAYPALRAYLASHHPRFTSGSEKRNWRDLKMKWGGIKTTDRYSAETLIK

Secondary structure (DSSP, 8-state):
-HHHHHHH-S-SS--EEEEE-TT-HHHHHHHHHHHTT-TTEEEEE-SS-S---HHHHHHHHHHHHHHHHHHTT---SEEEE--TT-B--TTHHHHHHHHTTT-SEEE--EEEPP--TT-HHHHHHHHHHHHIIIIIHHHHHHHHS-----SSSEEEEHHHHHHHHHHTTT-SS-TT-TTHHHHHHHHHHHTT--EEE--PBP--SS------TT--TTSS-B--EEEPPP-SHHHHHHHHHHHHIIIIIIHHHHSPPPS-HHHHHHHHHHHTHHHHHHHHHHHHHHHHHHHHHHHHHHHSTT---PPPTTTT-HHHHHHHHHHHHHHHHHHHHHHHHHHHHH-HHHHHHHHHHHHHHHHHHHHHHHHHHHHHHHHSSGGGPPP-PPP----TTS--PPPPPPHHHHHHHTTSS-HHHHHHHHHT--TT--HHHHHHHTTSS-HHHHHHHHHHHHTS-B----TTS--HHHHHHS-HHHHHHHTEEEEEEETTEEEEEESSPPPHHHHHHHHHHHTS-EEEEE--TTHHHHHHHHHHS-GGGGHHHHHHHHHHHTTSS-HHHHHHHHHHHHHT---HHHHHHHTTSS-HHHHHHHHHHHTT--S-HHHHHHHTTSS-HHHHHHHHHTHHHHS---HHHHHHHHHHHHHTTS------------TT-HHHHT--HHHHHHHHHHHHHHHHHHHTT-HHHHHHHHHHHHHH-TT-HHHHHHHHHHHHHTT-HHHHHHHHHHHHHH-TT-HHHHHHHHTSPPPPP---SHHHHHHHHHHHHHS--HHHHHHHHHHHHHHT-HHHHHHHTT-HHHHHSHHHHHHHHHHHHHHHHTT-HHHHHHHHHHHHHHSPPPHHHHHHHHHHHHHTT-HHHHHHHHHTTSS--HHHHHHHHHHHHHTT-HHHHHHHHHH-----SSHHHHHHHHHHHHHHS---TT-SSSTTSS--

Mean predicted aligned error: 19.82 Å